Protein AF-0000000083304832 (afdb_homodimer)

Nearest PDB structures (foldseek):
  3kc2-assembly1_B  TM=8.465E-01  e=3.478E-26  Saccharomyces cerevisiae
  3rf6-assembly1_B  TM=8.078E-01  e=7.266E-26  Saccharomyces cerevisiae
  3kc2-assembly1_A  TM=8.423E-01  e=4.583E-25  Saccharomyces cerevisiae
  1zjj-assembly1_A  TM=7.301E-01  e=2.787E-13  Pyrococcus horikoshii OT3
  1yv9-assembly1_B  TM=7.444E-01  e=5.143E-11  Enterococcus faecalis V583

Organism: Tigriopus californicus (NCBI:txid6832)

Secondary structure (DSSP, 8-state):
----------------------------------------------EEEEE--BTTTEETTEEPTTHHHHHHTTB-TTS-BSS-EEEE----SS-HHHHHHHHHHHHTS---GGGEE-TTGGGGG-GGGTTSEEEEE-SSSHHHHHHHHT--EEEEHHHHHHH-GGG--SSGGGTT-PPPTTGGGPPPP-EEEE-S--SSTHHHHHHHHHHHHTTT-TTS--SS--SSPSPEEEE---SEE--SSSS-EE-HHHHHHHHHHHHHHHHSS----SEEESTT-HHHHHHHHHHHHHHHHHTT-SSPP-EEEEEES-IIIIIHHHHHHHHHHHHHHTT-------HHHHHTSHHHHHGGGGGGG-----EEEEEEESSSS--GGGTTT-------GGG-S--GGGGS-SEEESSHHHHHHHHHHHTT--/----------------------------------------------EEEEE--BTTTEETTEEPTTHHHHHHTTB-TTS-BSS-EEEE----SS-HHHHHHHHHHHHTS---GGGEE-TTGGGGG-GGGTTSEEEEE-SSSHHHHHHHHT--EEEEHHHHHHH-GGG--SSGGGTT-PPPTTGGGPPPP-EEEE-S--SSTHHHHHHHHHHHHTTT-TTS--SS--SSPSPEEEE---SEE--SSSS-EE-HHHHHHHHHHHHHHHHSS----SEEESTT-HHHHHHHHHHHHHHHHHTT-SSPP-EEEEEES-IIIIIHHHHHHHHHHHHHHTT-------HHHHTTSHHHHHGGGGGGG-----EEEEEEESSSS--GGGTTT-------GGG-S--GGGGS-SEEESSHHHHHHHHHHHTT--

Radius of gyration: 32.4 Å; Cα contacts (8 Å, |Δi|>4): 1645; chains: 2; bounding box: 72×102×91 Å

InterPro domains:
  IPR006353 HAD-superfamily hydrolase, subfamily IIA, CECR5 [TIGR01456] (47-329)
  IPR006357 HAD-superfamily hydrolase, subfamily IIA [PF13344] (49-152)
  IPR006357 HAD-superfamily hydrolase, subfamily IIA [TIGR01460] (49-323)
  IPR023214 HAD superfamily [G3DSA:3.40.50.1000] (49-383)
  IPR023214 HAD superfamily [G3DSA:3.40.50.1000] (119-277)
  IPR036412 HAD-like superfamily [SSF56784] (49-387)
  IPR050324 CDP-alcohol phosphatidyltransferase class-I [PTHR14269] (93-422)

pLDDT: mean 81.82, std 23.78, range [18.59, 98.88]

Foldseek 3Di:
DPPDPPPPDDPCPPPPPPDDPDDDPPPPPPPPPPDPPPVPPFPQFLEAEEEEPFLFQAFALGGDPLRLVLCVVQADPVQHGSGLAAYAYLALADQLQVVQVSCCVSNVHRGGSLRYHYQCQLLLLQQVCQAFEEEEADHHPGVVSSVVSRRDHYDYLVNVCVQAQCQQPPPVVSNPDDHDPCLVVDDFHQEYEYRWDHPPLSRVLSVVLQNFQVQRRNPDHDPARDPPGHAYEYTRLFQWKGHPDPDTDGIRVVSVVVSQVVSCVVRVDGHDHLEYTGFLALSSVLSSLVSSQVSCVVSPHPDGNAEYEFEDADLLGRQLSQLVNQVVLQCVVVVPPPPDDDPLNVSRDPCVRNDPVCVVRDGPYRGTFYEHEQSMPHHVVVPPPPPPGVNVVSVPPRDPVSSDGNYYDHHNSVVSVVVCVVSVGD/DPPDPPDPDDPPPDPPPPDDPDDDPPPPPPPPPPDPPPPPPFPQFLEAEEEEPFLFQAFALGGDPLRLVLCVVQADPVQHGSGLAAYAYLALADQLQVVQVSCCVSNVHRGGSLRYHYQCQLLLLQQVCQAFEEEEADHHPGVVSSVVSRRDHYDYLVNVCVQAQCQQPPPVVSNPDDHDPCLVVDDFGQEYEYRWDHPPLSRVLSVVLQNFQVQRRNPDHDPARDPPGHAYEYTRLDQWKGHPDPDTDGIRVVSVVVSQVVSCVVRVDGHDHLEYTGFLALSSVLSSLVSSQVSCVVSPHPAGNAEYEFEDADLLGRQLSQLVNQVVLQCVVVVPPPPDDDPLNVSRDPCVRNDPVCVVRDGPYRGTFYEHECSMPHHVVCPPPCCPDPNPVSVPPRDPVSSDGNYYDHHNSVVSVVVCVVSVGD

Sequence (852 aa):
MAIYSQCFPRFCFHQMMFSRPPKTPFILKHSLSSSPHLNQSPHPPQFGIMFDIDGVIVRGKKVLPFSPGAFQRLVDSQGRFRVPTVFVTNAGNSLRQTKADQLSDWLNVQVTEDQVVMSHSPLKMFTKYHNRHVLVTGQGPVAEIAANLGFTNITTISQLRHAFPSLDVVDHKRRRTAPCSFETYFPRIEAVVLFGEPIRWETPLQLLIDVLTTQGLPCQAPKTVPYPHIPILACNMDLQWMAEAVLPRFGHGAFLTCLENLYQKITGHDLVYSALIGKPSEITYRHSEHMLQAAAKKIGLDQPVQSIYCIGDNVCTDIFGANLYHKQLSKLASEEVSTHQTPLAASRSFEHLMGPDESKFKPEAKRCYSILVETGVYSFEDRASLNWNHSPRDFLPVEEKLLEPSFLVPNVSDAVDLILQREDFHMAIYSQCFPRFCFHQMMFSRPPKTPFILKHSLSSSPHLNQSPHPPQFGIMFDIDGVIVRGKKVLPFSPGAFQRLVDSQGRFRVPTVFVTNAGNSLRQTKADQLSDWLNVQVTEDQVVMSHSPLKMFTKYHNRHVLVTGQGPVAEIAANLGFTNITTISQLRHAFPSLDVVDHKRRRTAPCSFETYFPRIEAVVLFGEPIRWETPLQLLIDVLTTQGLPCQAPKTVPYPHIPILACNMDLQWMAEAVLPRFGHGAFLTCLENLYQKITGHDLVYSALIGKPSEITYRHSEHMLQAAAKKIGLDQPVQSIYCIGDNVCTDIFGANLYHKQLSKLASEEVSTHQTPLAASRSFEHLMGPDESKFKPEAKRCYSILVETGVYSFEDRASLNWNHSPRDFLPVEEKLLEPSFLVPNVSDAVDLILQREDFH

Solvent-accessible surface area (backbone atoms only — not comparable to full-atom values): 45976 Å² total; per-residue (Å²): 138,83,77,81,76,82,72,78,77,78,82,72,79,74,75,78,74,77,72,76,76,83,79,76,75,76,70,71,74,72,77,75,73,78,66,82,74,70,85,63,76,66,70,81,67,50,42,30,39,37,33,34,41,70,14,44,37,23,31,58,91,43,67,40,88,49,35,35,66,37,49,56,77,40,27,48,98,85,33,43,59,72,48,27,53,28,38,48,34,49,56,36,46,69,50,42,54,60,51,15,51,49,49,17,64,68,41,72,37,73,47,50,38,77,30,41,38,43,9,49,54,62,52,48,58,39,62,88,54,20,78,37,38,26,39,39,48,39,38,67,60,56,68,58,49,38,45,76,40,53,41,74,36,76,40,43,59,69,55,49,40,67,48,38,34,54,68,47,45,72,46,71,90,41,62,78,52,68,79,47,89,59,42,86,72,55,75,59,34,57,32,36,38,33,31,29,47,53,66,42,41,62,48,56,50,47,49,49,48,41,28,37,42,31,62,25,43,70,79,54,67,56,78,55,74,54,76,80,49,56,48,27,37,40,20,17,56,41,40,55,41,31,40,74,32,81,51,72,36,72,31,25,22,42,53,48,51,33,46,40,50,51,44,23,46,52,62,69,43,80,71,68,68,62,38,71,36,10,55,40,28,61,56,39,53,50,51,48,48,52,36,28,46,50,41,27,46,71,67,66,46,88,60,70,38,33,36,36,37,35,40,23,18,41,48,63,27,42,22,24,21,30,38,49,45,21,53,51,34,46,38,64,70,64,70,53,75,76,78,78,58,51,68,73,55,41,59,64,25,62,57,60,62,52,41,90,69,47,75,81,62,66,78,75,45,55,42,41,40,15,35,36,28,43,62,25,68,35,37,77,88,45,64,88,55,54,64,46,58,63,56,57,75,84,61,61,82,72,59,70,71,38,50,56,52,76,38,79,39,68,35,52,35,52,47,48,50,50,51,31,59,76,66,72,54,122,136,81,78,82,73,83,69,78,80,78,82,77,78,75,76,77,75,76,70,77,74,82,76,78,74,77,72,72,75,70,77,76,73,79,66,81,75,71,85,62,76,68,71,82,66,49,41,31,39,38,33,34,39,70,15,42,36,22,31,58,91,42,67,40,86,50,34,34,65,37,50,56,76,39,26,48,97,85,34,44,57,72,48,27,53,30,37,48,34,49,56,36,46,69,50,45,54,60,52,15,51,50,48,18,65,70,39,70,36,73,50,50,39,77,29,40,38,42,10,48,55,63,52,49,59,40,61,90,55,19,78,38,36,27,39,39,45,38,39,67,60,54,67,59,48,39,46,75,40,54,43,74,34,75,39,43,58,69,56,49,40,67,48,39,34,54,68,48,44,69,47,71,89,42,62,79,53,69,78,49,89,58,42,85,72,55,74,60,34,56,31,37,38,33,32,29,46,54,66,42,41,62,48,56,48,47,48,49,48,40,27,37,43,33,62,24,42,71,78,54,66,58,80,56,75,55,76,81,48,55,46,28,38,39,18,17,58,41,46,56,40,33,41,74,34,80,51,72,36,72,31,26,22,43,51,48,52,35,46,40,50,50,43,23,48,48,60,72,42,80,69,68,67,62,38,72,35,10,54,42,28,62,58,38,53,51,51,48,49,54,37,30,44,50,40,26,47,72,68,65,46,90,61,68,38,34,37,37,38,34,39,24,17,40,47,62,27,42,22,24,20,29,37,50,44,20,52,51,33,44,37,64,70,64,71,54,76,76,79,77,59,50,68,75,56,41,58,63,24,61,58,60,61,53,40,90,69,47,75,83,63,66,78,76,46,55,41,41,41,16,34,36,28,42,61,24,70,36,37,78,87,44,62,88,54,52,65,41,60,63,55,56,76,85,61,62,81,72,59,70,71,36,49,57,52,74,40,78,38,68,35,53,34,51,45,49,51,51,51,31,61,76,66,71,53,121

Structure (mmCIF, N/CA/C/O backbone):
data_AF-0000000083304832-model_v1
#
loop_
_entity.id
_entity.type
_entity.pdbx_description
1 polymer 'Haloacid dehalogenase-like hydrolase domain-containing 5'
#
loop_
_atom_site.group_PDB
_atom_site.id
_atom_site.type_symbol
_atom_site.label_atom_id
_atom_site.label_alt_id
_atom_site.label_comp_id
_atom_site.label_asym_id
_atom_site.label_entity_id
_atom_site.label_seq_id
_atom_site.pdbx_PDB_ins_code
_atom_site.Cartn_x
_atom_site.Cartn_y
_atom_site.Cartn_z
_atom_site.occupancy
_atom_site.B_iso_or_equiv
_atom_site.auth_seq_id
_atom_site.auth_comp_id
_atom_site.auth_asym_id
_atom_site.auth_atom_id
_atom_site.pdbx_PDB_model_num
ATOM 1 N N . MET A 1 1 ? 27.078 1.263 58.031 1 18.73 1 MET A N 1
ATOM 2 C CA . MET A 1 1 ? 27.438 -0.121 57.75 1 18.73 1 MET A CA 1
ATOM 3 C C . MET A 1 1 ? 27.203 -0.459 56.281 1 18.73 1 MET A C 1
ATOM 5 O O . MET A 1 1 ? 26.156 -0.13 55.719 1 18.73 1 MET A O 1
ATOM 9 N N . ALA A 1 2 ? 28.297 -0.851 55.562 1 19.77 2 ALA A N 1
ATOM 10 C CA . ALA A 1 2 ? 29.047 -0.926 54.312 1 19.77 2 ALA A CA 1
ATOM 11 C C . ALA A 1 2 ? 28.484 -2.004 53.375 1 19.77 2 ALA A C 1
ATOM 13 O O . ALA A 1 2 ? 28.609 -3.197 53.656 1 19.77 2 ALA A O 1
ATOM 14 N N . ILE A 1 3 ? 27.25 -1.814 53.094 1 21.42 3 ILE A N 1
ATOM 15 C CA . ILE A 1 3 ? 26.406 -2.898 52.594 1 21.42 3 ILE A CA 1
ATOM 16 C C . ILE A 1 3 ? 27.094 -3.559 51.375 1 21.42 3 ILE A C 1
ATOM 18 O O . ILE A 1 3 ? 27.609 -2.873 50.5 1 21.42 3 ILE A O 1
ATOM 22 N N . TYR A 1 4 ? 27.375 -4.805 51.531 1 18.69 4 TYR A N 1
ATOM 23 C CA . TYR A 1 4 ? 28.078 -5.902 50.875 1 18.69 4 TYR A CA 1
ATOM 24 C C . TYR A 1 4 ? 27.656 -6.027 49.406 1 18.69 4 TYR A C 1
ATOM 26 O O . TYR A 1 4 ? 26.484 -5.895 49.094 1 18.69 4 TYR A O 1
ATOM 34 N N . SER A 1 5 ? 28.547 -5.797 48.406 1 19.12 5 SER A N 1
ATOM 35 C CA . SER A 1 5 ? 29 -5.668 47 1 19.12 5 SER A CA 1
ATOM 36 C C . SER A 1 5 ? 28.734 -6.941 46.219 1 19.12 5 SER A C 1
ATOM 38 O O . SER A 1 5 ? 29.219 -7.098 45.094 1 19.12 5 SER A O 1
ATOM 40 N N . GLN A 1 6 ? 27.766 -7.816 46.781 1 18.59 6 GLN A N 1
ATOM 41 C CA . GLN A 1 6 ? 28.031 -9.195 46.375 1 18.59 6 GLN A CA 1
ATOM 42 C C . GLN A 1 6 ? 27.969 -9.352 44.875 1 18.59 6 GLN A C 1
ATOM 44 O O . GLN A 1 6 ? 27.078 -8.805 44.219 1 18.59 6 GLN A O 1
ATOM 49 N N . CYS A 1 7 ? 29.062 -9.781 44.188 1 18.78 7 CYS A N 1
ATOM 50 C CA . CYS A 1 7 ? 29.812 -10.008 42.969 1 18.78 7 CYS A CA 1
ATOM 51 C C . CYS A 1 7 ? 29.109 -11.039 42.094 1 18.78 7 CYS A C 1
ATOM 53 O O . CYS A 1 7 ? 29.031 -12.211 42.438 1 18.78 7 CYS A O 1
ATOM 55 N N . PHE A 1 8 ? 27.781 -10.992 41.844 1 19.91 8 PHE A N 1
ATOM 56 C CA . PHE A 1 8 ? 27.188 -12.211 41.312 1 19.91 8 PHE A CA 1
ATOM 57 C C . PHE A 1 8 ? 27.938 -12.688 40.062 1 19.91 8 PHE A C 1
ATOM 59 O O . PHE A 1 8 ? 28.328 -11.875 39.219 1 19.91 8 PHE A O 1
ATOM 66 N N . PRO A 1 9 ? 28.531 -13.789 40.125 1 19.06 9 PRO A N 1
ATOM 67 C CA . PRO A 1 9 ? 29.547 -14.391 39.25 1 19.06 9 PRO A CA 1
ATOM 68 C C . PRO A 1 9 ? 29.125 -14.398 37.781 1 19.06 9 PRO A C 1
ATOM 70 O O . PRO A 1 9 ? 27.938 -14.273 37.469 1 19.06 9 PRO A O 1
ATOM 73 N N . ARG A 1 10 ? 30.094 -14.273 36.844 1 19.08 10 ARG A N 1
ATOM 74 C CA . ARG A 1 10 ? 30.562 -14.18 35.469 1 19.08 10 ARG A CA 1
ATOM 75 C C . ARG A 1 10 ? 30.156 -15.406 34.656 1 19.08 10 ARG A C 1
ATOM 77 O O . ARG A 1 10 ? 30.703 -16.5 34.875 1 19.08 10 ARG A O 1
ATOM 84 N N . PHE A 1 11 ? 28.797 -15.773 34.656 1 18.64 11 PHE A N 1
ATOM 85 C CA . PHE A 1 11 ? 28.469 -17.062 34.062 1 18.64 11 PHE A CA 1
ATOM 86 C C . PHE A 1 11 ? 29.188 -17.234 32.719 1 18.64 11 PHE A C 1
ATOM 88 O O . PHE A 1 11 ? 29.141 -16.359 31.859 1 18.64 11 PHE A O 1
ATOM 95 N N . CYS A 1 12 ? 30.281 -17.984 32.625 1 18.61 12 CYS A N 1
ATOM 96 C CA . CYS A 1 12 ? 31.297 -18.422 31.672 1 18.61 12 CYS A CA 1
ATOM 97 C C . CYS A 1 12 ? 30.641 -19.109 30.484 1 18.61 12 CYS A C 1
ATOM 99 O O . CYS A 1 12 ? 30 -20.156 30.625 1 18.61 12 CYS A O 1
ATOM 101 N N . PHE A 1 13 ? 29.891 -18.375 29.688 1 19.75 13 PHE A N 1
ATOM 102 C CA . PHE A 1 13 ? 29.297 -18.891 28.453 1 19.75 13 PHE A CA 1
ATOM 103 C C . PHE A 1 13 ? 30.344 -19.688 27.656 1 19.75 13 PHE A C 1
ATOM 105 O O . PHE A 1 13 ? 31.344 -19.125 27.203 1 19.75 13 PHE A O 1
ATOM 112 N N . HIS A 1 14 ? 30.641 -20.906 28.188 1 18.77 14 HIS A N 1
ATOM 113 C CA . HIS A 1 14 ? 31.578 -21.844 27.578 1 18.77 14 HIS A CA 1
ATOM 114 C C . HIS A 1 14 ? 31.359 -21.953 26.078 1 18.77 14 HIS A C 1
ATOM 116 O O . HIS A 1 14 ? 30.219 -21.922 25.609 1 18.77 14 HIS A O 1
ATOM 122 N N . GLN A 1 15 ? 32.375 -21.562 25.266 1 21.05 15 GLN A N 1
ATOM 123 C CA . GLN A 1 15 ? 32.812 -21.547 23.875 1 21.05 15 GLN A CA 1
ATOM 124 C C . GLN A 1 15 ? 32.625 -22.906 23.219 1 21.05 15 GLN A C 1
ATOM 126 O O . GLN A 1 15 ? 33.344 -23.859 23.516 1 21.05 15 GLN A O 1
ATOM 131 N N . MET A 1 16 ? 31.375 -23.5 23.359 1 19.55 16 MET A N 1
ATOM 132 C CA . MET A 1 16 ? 31.359 -24.859 22.828 1 19.55 16 MET A CA 1
ATOM 133 C C . MET A 1 16 ? 31.984 -24.922 21.453 1 19.55 16 MET A C 1
ATOM 135 O O . MET A 1 16 ? 31.641 -24.125 20.562 1 19.55 16 MET A O 1
ATOM 139 N N . MET A 1 17 ? 33.219 -25.438 21.359 1 20.8 17 MET A N 1
ATOM 140 C CA . MET A 1 17 ? 34.188 -25.688 20.281 1 20.8 17 MET A CA 1
ATOM 141 C C . MET A 1 17 ? 33.531 -26.5 19.172 1 20.8 17 MET A C 1
ATOM 143 O O . MET A 1 17 ? 33.156 -27.656 19.375 1 20.8 17 MET A O 1
ATOM 147 N N . PHE A 1 18 ? 32.531 -25.984 18.516 1 21.05 18 PHE A N 1
ATOM 148 C CA . PHE A 1 18 ? 31.938 -26.797 17.453 1 21.05 18 PHE A CA 1
ATOM 149 C C . PHE A 1 18 ? 33 -27.312 16.516 1 21.05 18 PHE A C 1
ATOM 151 O O . PHE A 1 18 ? 33.844 -26.547 16 1 21.05 18 PHE A O 1
ATOM 158 N N . SER A 1 19 ? 33.531 -28.531 16.828 1 20.66 19 SER A N 1
ATOM 159 C CA . SER A 1 19 ? 34.531 -29.281 16.109 1 20.66 19 SER A CA 1
ATOM 160 C C . SER A 1 19 ? 34.281 -29.281 14.602 1 20.66 19 SER A C 1
ATOM 162 O O . SER A 1 19 ? 33.125 -29.141 14.172 1 20.66 19 SER A O 1
ATOM 164 N N . ARG A 1 20 ? 35.375 -29 13.883 1 22.45 20 ARG A N 1
ATOM 165 C CA . ARG A 1 20 ? 35.594 -28.891 12.438 1 22.45 20 ARG A CA 1
ATOM 166 C C . ARG A 1 20 ? 35.094 -30.141 11.719 1 22.45 20 ARG A C 1
ATOM 168 O O . ARG A 1 20 ? 35.531 -31.25 12.016 1 22.45 20 ARG A O 1
ATOM 175 N N . PRO A 1 21 ? 33.812 -30.25 11.422 1 22.97 21 PRO A N 1
ATOM 176 C CA . PRO A 1 21 ? 33.406 -31.531 10.859 1 22.97 21 PRO A CA 1
ATOM 177 C C . PRO A 1 21 ? 34.344 -31.984 9.727 1 22.97 21 PRO A C 1
ATOM 179 O O . PRO A 1 21 ? 34.938 -31.156 9.047 1 22.97 21 PRO A O 1
ATOM 182 N N . PRO A 1 22 ? 34.969 -33.125 9.93 1 22.72 22 PRO A N 1
ATOM 183 C CA . PRO A 1 22 ? 36.031 -33.625 9.055 1 22.72 22 PRO A CA 1
ATOM 184 C C . PRO A 1 22 ? 35.719 -33.469 7.574 1 22.72 22 PRO A C 1
ATOM 186 O O . PRO A 1 22 ? 34.562 -33.281 7.211 1 22.72 22 PRO A O 1
ATOM 189 N N . LYS A 1 23 ? 36.906 -33.312 6.832 1 23.7 23 LYS A N 1
ATOM 190 C CA . LYS A 1 23 ? 37.344 -32.938 5.492 1 23.7 23 LYS A CA 1
ATOM 191 C C . LYS A 1 23 ? 36.656 -33.781 4.422 1 23.7 23 LYS A C 1
ATOM 193 O O . LYS A 1 23 ? 36.125 -33.25 3.453 1 23.7 23 LYS A O 1
ATOM 198 N N . THR A 1 24 ? 37.031 -35.031 4.352 1 22.55 24 THR A N 1
ATOM 199 C CA . THR A 1 24 ? 37.469 -35.531 3.041 1 22.55 24 THR A CA 1
ATOM 200 C C . THR A 1 24 ? 36.281 -36.156 2.285 1 22.55 24 THR A C 1
ATOM 202 O O . THR A 1 24 ? 35.719 -37.156 2.723 1 22.55 24 THR A O 1
ATOM 205 N N . PRO A 1 25 ? 35.375 -35.375 1.794 1 25.2 25 PRO A N 1
ATOM 206 C CA . PRO A 1 25 ? 34.312 -36.156 1.13 1 25.2 25 PRO A CA 1
ATOM 207 C C . PRO A 1 25 ? 34.875 -37.125 0.084 1 25.2 25 PRO A C 1
ATOM 209 O O . PRO A 1 25 ? 35.812 -36.781 -0.646 1 25.2 25 PRO A O 1
ATOM 212 N N . PHE A 1 26 ? 35.094 -38.375 0.459 1 24.12 26 PHE A N 1
ATOM 213 C CA . PHE A 1 26 ? 35.531 -39.406 -0.457 1 24.12 26 PHE A CA 1
ATOM 214 C C . PHE A 1 26 ? 34.719 -39.375 -1.751 1 24.12 26 PHE A C 1
ATOM 216 O O . PHE A 1 26 ? 33.5 -39.5 -1.732 1 24.12 26 PHE A O 1
ATOM 223 N N . ILE A 1 27 ? 35.281 -38.562 -2.666 1 26.97 27 ILE A N 1
ATOM 224 C CA . ILE A 1 27 ? 34.781 -38.531 -4.039 1 26.97 27 ILE A CA 1
ATOM 225 C C . ILE A 1 27 ? 34.812 -39.938 -4.629 1 26.97 27 ILE A C 1
ATOM 227 O O . ILE A 1 27 ? 35.875 -40.531 -4.789 1 26.97 27 ILE A O 1
ATOM 231 N N . LEU A 1 28 ? 34.031 -40.812 -4.023 1 21.7 28 LEU A N 1
ATOM 232 C CA . LEU A 1 28 ? 34.031 -42.094 -4.707 1 21.7 28 LEU A CA 1
ATOM 233 C C . LEU A 1 28 ? 33.938 -41.906 -6.219 1 21.7 28 LEU A C 1
ATOM 235 O O . LEU A 1 28 ? 33 -41.312 -6.723 1 21.7 28 LEU A O 1
ATOM 239 N N . LYS A 1 29 ? 35.156 -41.781 -6.695 1 30.94 29 LYS A N 1
ATOM 240 C CA . LYS A 1 29 ? 35.312 -41.906 -8.141 1 30.94 29 LYS A CA 1
ATOM 241 C C . LYS A 1 29 ? 34.625 -43.125 -8.688 1 30.94 29 LYS A C 1
ATOM 243 O O . LYS A 1 29 ? 35.094 -44.25 -8.523 1 30.94 29 LYS A O 1
ATOM 248 N N . HIS A 1 30 ? 33.25 -43.375 -8.359 1 21.97 30 HIS A N 1
ATOM 249 C CA . HIS A 1 30 ? 32.719 -44.594 -8.992 1 21.97 30 HIS A CA 1
ATOM 250 C C . HIS A 1 30 ? 32.906 -44.531 -10.5 1 21.97 30 HIS A C 1
ATOM 252 O O . HIS A 1 30 ? 32.688 -43.5 -11.133 1 21.97 30 HIS A O 1
ATOM 258 N N . SER A 1 31 ? 33.875 -45.25 -10.984 1 27.88 31 SER A N 1
ATOM 259 C CA . SER A 1 31 ? 34.125 -45.625 -12.375 1 27.88 31 SER A CA 1
ATOM 260 C C . SER A 1 31 ? 32.844 -46.094 -13.07 1 27.88 31 SER A C 1
ATOM 262 O O . SER A 1 31 ? 32.281 -47.094 -12.688 1 27.88 31 SER A O 1
ATOM 264 N N . LEU A 1 32 ? 32 -45.219 -13.414 1 28.89 32 LEU A N 1
ATOM 265 C CA . LEU A 1 32 ? 30.828 -45.594 -14.195 1 28.89 32 LEU A CA 1
ATOM 266 C C . LEU A 1 32 ? 31.25 -46.344 -15.461 1 28.89 32 LEU A C 1
ATOM 268 O O . LEU A 1 32 ? 31.969 -45.812 -16.297 1 28.89 32 LEU A O 1
ATOM 272 N N . SER A 1 33 ? 31.562 -47.625 -15.312 1 29.11 33 SER A N 1
ATOM 273 C CA . SER A 1 33 ? 31.625 -48.469 -16.5 1 29.11 33 SER A CA 1
ATOM 274 C C . SER A 1 33 ? 30.422 -48.219 -17.406 1 29.11 33 SER A C 1
ATOM 276 O O . SER A 1 33 ? 29.281 -48.156 -16.953 1 29.11 33 SER A O 1
ATOM 278 N N . SER A 1 34 ? 30.625 -47.562 -18.453 1 33.19 34 SER A N 1
ATOM 279 C CA . SER A 1 34 ? 29.688 -47.25 -19.531 1 33.19 34 SER A CA 1
ATOM 280 C C . SER A 1 34 ? 29.094 -48.531 -20.109 1 33.19 34 SER A C 1
ATOM 282 O O . SER A 1 34 ? 29.781 -49.281 -20.844 1 33.19 34 SER A O 1
ATOM 284 N N . SER A 1 35 ? 28.547 -49.531 -19.328 1 33.94 35 SER A N 1
ATOM 285 C CA . SER A 1 35 ? 27.922 -50.594 -20.094 1 33.94 35 SER A CA 1
ATOM 286 C C . SER A 1 35 ? 27.016 -50 -21.188 1 33.94 35 SER A C 1
ATOM 288 O O . SER A 1 35 ? 26.375 -48.969 -21 1 33.94 35 SER A O 1
ATOM 290 N N . PRO A 1 36 ? 27.156 -50.531 -22.406 1 37.91 36 PRO A N 1
ATOM 291 C CA . PRO A 1 36 ? 26.328 -50.125 -23.547 1 37.91 36 PRO A CA 1
ATOM 292 C C . PRO A 1 36 ? 24.828 -50.156 -23.234 1 37.91 36 PRO A C 1
ATOM 294 O O . PRO A 1 36 ? 24.328 -51.156 -22.703 1 37.91 36 PRO A O 1
ATOM 297 N N . HIS A 1 37 ? 24.25 -49.156 -22.734 1 36.91 37 HIS A N 1
ATOM 298 C CA . HIS A 1 37 ? 22.812 -49.031 -22.469 1 36.91 37 HIS A CA 1
ATOM 299 C C . HIS A 1 37 ? 21.984 -49.562 -23.609 1 36.91 37 HIS A C 1
ATOM 301 O O . HIS A 1 37 ? 22.141 -49.125 -24.766 1 36.91 37 HIS A O 1
ATOM 307 N N . LEU A 1 38 ? 21.766 -50.875 -23.703 1 36.88 38 LEU A N 1
ATOM 308 C CA . LEU A 1 38 ? 20.766 -51.469 -24.578 1 36.88 38 LEU A CA 1
ATOM 309 C C . LEU A 1 38 ? 19.578 -50.531 -24.75 1 36.88 38 LEU A C 1
ATOM 311 O O . LEU A 1 38 ? 19.172 -49.875 -23.812 1 36.88 38 LEU A O 1
ATOM 315 N N . ASN A 1 39 ? 19.328 -50.188 -26 1 38.91 39 ASN A N 1
ATOM 316 C CA . ASN A 1 39 ? 18.172 -49.438 -26.484 1 38.91 39 ASN A CA 1
ATOM 317 C C . ASN A 1 39 ? 16.875 -49.938 -25.844 1 38.91 39 ASN A C 1
ATOM 319 O O . ASN A 1 39 ? 16.203 -50.812 -26.391 1 38.91 39 ASN A O 1
ATOM 323 N N . GLN A 1 40 ? 16.828 -50.5 -24.656 1 41.22 40 GLN A N 1
ATOM 324 C CA . GLN A 1 40 ? 15.523 -50.875 -24.125 1 41.22 40 GLN A CA 1
ATOM 325 C C . GLN A 1 40 ? 14.5 -49.75 -24.328 1 41.22 40 GLN A C 1
ATOM 327 O O . GLN A 1 40 ? 14.836 -48.562 -24.281 1 41.22 40 GLN A O 1
ATOM 332 N N . SER A 1 41 ? 13.5 -50.031 -25.125 1 48 41 SER A N 1
ATOM 333 C CA . SER A 1 41 ? 12.352 -49.125 -25.328 1 48 41 SER A CA 1
ATOM 334 C C . SER A 1 41 ? 12.023 -48.375 -24.062 1 48 41 SER A C 1
ATOM 336 O O . SER A 1 41 ? 11.945 -48.938 -22.969 1 48 41 SER A O 1
ATOM 338 N N . PRO A 1 42 ? 12.266 -47.125 -24 1 61.12 42 PRO A N 1
ATOM 339 C CA . PRO A 1 42 ? 12.102 -46.344 -22.781 1 61.12 42 PRO A CA 1
ATOM 340 C C . PRO A 1 42 ? 10.773 -46.594 -22.062 1 61.12 42 PRO A C 1
ATOM 342 O O . PRO A 1 42 ? 9.742 -46.719 -22.719 1 61.12 42 PRO A O 1
ATOM 345 N N . HIS A 1 43 ? 10.727 -47.375 -21.031 1 79.56 43 HIS A N 1
ATOM 346 C CA . HIS A 1 43 ? 9.555 -47.594 -20.203 1 79.56 43 HIS A CA 1
ATOM 347 C C . HIS A 1 43 ? 8.797 -46.281 -19.984 1 79.56 43 HIS A C 1
ATOM 349 O O . HIS A 1 43 ? 9.406 -45.219 -19.938 1 79.56 43 HIS A O 1
ATOM 355 N N . PRO A 1 44 ? 7.449 -46.469 -20.203 1 89.94 44 PRO A N 1
ATOM 356 C CA . PRO A 1 44 ? 6.641 -45.25 -19.969 1 89.94 44 PRO A CA 1
ATOM 357 C C . PRO A 1 44 ? 6.898 -44.625 -18.609 1 89.94 44 PRO A C 1
ATOM 359 O O . PRO A 1 44 ? 7.082 -45.344 -17.609 1 89.94 44 PRO A O 1
ATOM 362 N N . PRO A 1 45 ? 7.082 -43.344 -18.625 1 93.06 45 PRO A N 1
ATOM 363 C CA . PRO A 1 45 ? 7.359 -42.688 -17.344 1 93.06 45 PRO A CA 1
ATOM 364 C C . PRO A 1 45 ? 6.195 -42.812 -16.359 1 93.06 45 PRO A C 1
ATOM 366 O O . PRO A 1 45 ? 5.035 -42.719 -16.766 1 93.06 45 PRO A O 1
ATOM 369 N N . GLN A 1 46 ? 6.457 -42.969 -15.141 1 95.5 46 GLN A N 1
ATOM 370 C CA . GLN A 1 46 ? 5.469 -42.969 -14.062 1 95.5 46 GLN A CA 1
ATOM 371 C C . GLN A 1 46 ? 5.602 -41.688 -13.219 1 95.5 46 GLN A C 1
ATOM 373 O O . GLN A 1 46 ? 5.234 -41.688 -12.047 1 95.5 46 GLN A O 1
ATOM 378 N N . PHE A 1 47 ? 6.246 -40.719 -13.797 1 97.88 47 PHE A N 1
ATOM 379 C CA . PHE A 1 47 ? 6.465 -39.438 -13.117 1 97.88 47 PHE A CA 1
ATOM 380 C C . PHE A 1 47 ? 6.086 -38.281 -14.023 1 97.88 47 PHE A C 1
ATOM 382 O O . PHE A 1 47 ? 5.93 -38.469 -15.234 1 97.88 47 PHE A O 1
ATOM 389 N N . GLY A 1 48 ? 5.805 -37.156 -13.422 1 98.38 48 GLY A N 1
ATOM 390 C CA . GLY A 1 48 ? 5.531 -35.906 -14.109 1 98.38 48 GLY A CA 1
ATOM 391 C C . GLY A 1 48 ? 6.203 -34.719 -13.461 1 98.38 48 GLY A C 1
ATOM 392 O O . GLY A 1 48 ? 6.707 -34.812 -12.344 1 98.38 48 GLY A O 1
ATOM 393 N N . ILE A 1 49 ? 6.234 -33.656 -14.211 1 98.81 49 ILE A N 1
ATOM 394 C CA . ILE A 1 49 ? 6.984 -32.5 -13.727 1 98.81 49 ILE A CA 1
ATOM 395 C C . ILE A 1 49 ? 6.094 -31.25 -13.758 1 98.81 49 ILE A C 1
ATOM 397 O O . ILE A 1 49 ? 5.383 -31.016 -14.734 1 98.81 49 ILE A O 1
ATOM 401 N N . MET A 1 50 ? 6.047 -30.484 -12.703 1 98.75 50 MET A N 1
ATOM 402 C CA . MET A 1 50 ? 5.461 -29.156 -12.609 1 98.75 50 MET A CA 1
ATOM 403 C C . MET A 1 50 ? 6.547 -28.094 -12.547 1 98.75 50 MET A C 1
ATOM 405 O O . MET A 1 50 ? 7.398 -28.109 -11.656 1 98.75 50 MET A O 1
ATOM 409 N N . PHE A 1 51 ? 6.523 -27.172 -13.484 1 98.62 51 PHE A N 1
ATOM 410 C CA . PHE A 1 51 ? 7.539 -26.125 -13.555 1 98.62 51 PHE A CA 1
ATOM 411 C C . PHE A 1 51 ? 6.957 -24.781 -13.125 1 98.62 51 PHE A C 1
ATOM 413 O O . PHE A 1 51 ? 5.945 -24.344 -13.672 1 98.62 51 PHE A O 1
ATOM 420 N N . ASP A 1 52 ? 7.562 -24.125 -12.156 1 97.5 52 ASP A N 1
ATOM 421 C CA . ASP A 1 52 ? 7.395 -22.688 -12.055 1 97.5 52 ASP A CA 1
ATOM 422 C C . ASP A 1 52 ? 8.031 -21.969 -13.25 1 97.5 52 ASP A C 1
ATOM 424 O O . ASP A 1 52 ? 8.797 -22.578 -14 1 97.5 52 ASP A O 1
ATOM 428 N N . ILE A 1 53 ? 7.668 -20.75 -13.453 1 96.69 53 ILE A N 1
ATOM 429 C CA . ILE A 1 53 ? 8.141 -20.047 -14.648 1 96.69 53 ILE A CA 1
ATOM 430 C C . ILE A 1 53 ? 9.148 -18.984 -14.258 1 96.69 53 ILE A C 1
ATOM 432 O O . ILE A 1 53 ? 10.344 -19.125 -14.516 1 96.69 53 ILE A O 1
ATOM 436 N N . ASP A 1 54 ? 8.734 -18.016 -13.461 1 92.5 54 ASP A N 1
ATOM 437 C CA . ASP A 1 54 ? 9.594 -16.891 -13.094 1 92.5 54 ASP A CA 1
ATOM 438 C C . ASP A 1 54 ? 10.688 -17.344 -12.125 1 92.5 54 ASP A C 1
ATOM 440 O O . ASP A 1 54 ? 10.391 -17.938 -11.086 1 92.5 54 ASP A O 1
ATOM 444 N N . GLY A 1 55 ? 11.898 -17.094 -12.469 1 92.31 55 GLY A N 1
ATOM 445 C CA . GLY A 1 55 ? 13.023 -17.469 -11.641 1 92.31 55 GLY A CA 1
ATOM 446 C C . GLY A 1 55 ? 13.516 -18.891 -11.914 1 92.31 55 GLY A C 1
ATOM 447 O O . GLY A 1 55 ? 14.547 -19.297 -11.398 1 92.31 55 GLY A O 1
ATOM 448 N N . VAL A 1 56 ? 12.773 -19.594 -12.75 1 96.06 56 VAL A N 1
ATOM 449 C CA . VAL A 1 56 ? 13.109 -20.984 -13.086 1 96.06 56 VAL A CA 1
ATOM 450 C C . VAL A 1 56 ? 13.438 -21.078 -14.578 1 96.06 56 VAL A C 1
ATOM 452 O O . VAL A 1 56 ? 14.508 -21.578 -14.945 1 96.06 56 VAL A O 1
ATOM 455 N N . ILE A 1 57 ? 12.555 -20.562 -15.344 1 97.06 57 ILE A N 1
ATOM 456 C CA . ILE A 1 57 ? 12.695 -20.609 -16.797 1 97.06 57 ILE A CA 1
ATOM 457 C C . ILE A 1 57 ? 13.18 -19.266 -17.328 1 97.06 57 ILE A C 1
ATOM 459 O O . ILE A 1 57 ? 14.023 -19.219 -18.219 1 97.06 57 ILE A O 1
ATOM 463 N N . VAL A 1 58 ? 12.594 -18.203 -16.703 1 93.94 58 VAL A N 1
ATOM 464 C CA . VAL A 1 58 ? 12.898 -16.844 -17.156 1 93.94 58 VAL A CA 1
ATOM 465 C C . VAL A 1 58 ? 13.195 -15.953 -15.961 1 93.94 58 VAL A C 1
ATOM 467 O O . VAL A 1 58 ? 12.82 -16.266 -14.836 1 93.94 58 VAL A O 1
ATOM 470 N N . ARG A 1 59 ? 13.805 -14.844 -16.234 1 88.44 59 ARG A N 1
ATOM 471 C CA . ARG A 1 59 ? 13.875 -13.648 -15.398 1 88.44 59 ARG A CA 1
ATOM 472 C C . ARG A 1 59 ? 13.391 -12.422 -16.172 1 88.44 59 ARG A C 1
ATOM 474 O O . ARG A 1 59 ? 14.086 -11.922 -17.047 1 88.44 59 ARG A O 1
ATOM 481 N N . GLY A 1 60 ? 12.266 -12.031 -15.727 1 85.25 60 GLY A N 1
ATOM 482 C CA . GLY A 1 60 ? 11.648 -11.023 -16.578 1 85.25 60 GLY A CA 1
ATOM 483 C C . GLY A 1 60 ? 11.391 -11.516 -17.984 1 85.25 60 GLY A C 1
ATOM 484 O O . GLY A 1 60 ? 10.758 -12.555 -18.188 1 85.25 60 GLY A O 1
ATOM 485 N N . LYS A 1 61 ? 11.914 -10.781 -18.953 1 84.19 61 LYS A N 1
ATOM 486 C CA . LYS A 1 61 ? 11.727 -11.164 -20.344 1 84.19 61 LYS A CA 1
ATOM 487 C C . LYS A 1 61 ? 12.906 -11.977 -20.859 1 84.19 61 LYS A C 1
ATOM 489 O O . LYS A 1 61 ? 12.891 -12.453 -22 1 84.19 61 LYS A O 1
ATOM 494 N N . LYS A 1 62 ? 13.805 -12.203 -20.016 1 88.81 62 LYS A N 1
ATOM 495 C CA . LYS A 1 62 ? 15.016 -12.914 -20.438 1 88.81 62 LYS A CA 1
ATOM 496 C C . LYS A 1 62 ? 14.914 -14.406 -20.125 1 88.81 62 LYS A C 1
ATOM 498 O O . LYS A 1 62 ? 14.805 -14.797 -18.969 1 88.81 62 LYS A O 1
ATOM 503 N N . VAL A 1 63 ? 15.016 -15.203 -21.172 1 95 63 VAL A N 1
ATOM 504 C CA . VAL A 1 63 ? 15.055 -16.656 -21 1 95 63 VAL A CA 1
ATOM 505 C C . VAL A 1 63 ? 16.391 -17.078 -20.422 1 95 63 VAL A C 1
ATOM 507 O O . VAL A 1 63 ? 17.453 -16.672 -20.906 1 95 63 VAL A O 1
ATOM 510 N N . LEU A 1 64 ? 16.375 -17.828 -19.375 1 94.31 64 LEU A N 1
ATOM 511 C CA . LEU A 1 64 ? 17.625 -18.312 -18.797 1 94.31 64 LEU A CA 1
ATOM 512 C C . LEU A 1 64 ? 18.359 -19.234 -19.75 1 94.31 64 LEU A C 1
ATOM 514 O O . LEU A 1 64 ? 17.734 -20.062 -20.438 1 94.31 64 LEU A O 1
ATOM 518 N N . PRO A 1 65 ? 19.656 -19.125 -19.828 1 94 65 PRO A N 1
ATOM 519 C CA . PRO A 1 65 ? 20.438 -19.812 -20.859 1 94 65 PRO A CA 1
ATOM 520 C C . PRO A 1 65 ? 20.266 -21.344 -20.797 1 94 65 PRO A C 1
ATOM 522 O O . PRO A 1 65 ? 20.359 -22.016 -21.828 1 94 65 PRO A O 1
ATOM 525 N N . PHE A 1 66 ? 19.969 -21.891 -19.719 1 94.38 66 PHE A N 1
ATOM 526 C CA . PHE A 1 66 ? 19.922 -23.344 -19.531 1 94.38 66 PHE A CA 1
ATOM 527 C C . PHE A 1 66 ? 18.516 -23.875 -19.844 1 94.38 66 PHE A C 1
ATOM 529 O O . PHE A 1 66 ? 18.328 -25.078 -19.984 1 94.38 66 PHE A O 1
ATOM 536 N N . SER A 1 67 ? 17.531 -23.047 -20.016 1 96.5 67 SER A N 1
ATOM 537 C CA . SER A 1 67 ? 16.141 -23.469 -20.047 1 96.5 67 SER A CA 1
ATOM 538 C C . SER A 1 67 ? 15.805 -24.203 -21.344 1 96.5 67 SER A C 1
ATOM 540 O O . SER A 1 67 ? 15.266 -25.312 -21.312 1 96.5 67 SER A O 1
ATOM 542 N N . PRO A 1 68 ? 16.156 -23.672 -22.5 1 95.94 68 PRO A N 1
ATOM 543 C CA . PRO A 1 68 ? 15.797 -24.391 -23.719 1 95.94 68 PRO A CA 1
ATOM 544 C C . PRO A 1 68 ? 16.422 -25.781 -23.797 1 95.94 68 PRO A C 1
ATOM 546 O O . PRO A 1 68 ? 15.734 -26.734 -24.156 1 95.94 68 PRO A O 1
ATOM 549 N N . GLY A 1 69 ? 17.688 -25.844 -23.438 1 96 69 GLY A N 1
ATOM 550 C CA . GLY A 1 69 ? 18.359 -27.125 -23.453 1 96 69 GLY A CA 1
ATOM 551 C C . GLY A 1 69 ? 17.734 -28.141 -22.516 1 96 69 GLY A C 1
ATOM 552 O O . GLY A 1 69 ? 17.672 -29.328 -22.812 1 96 69 GLY A O 1
ATOM 553 N N . ALA A 1 70 ? 17.297 -27.703 -21.391 1 97.44 70 ALA A N 1
ATOM 554 C CA . ALA A 1 70 ? 16.656 -28.562 -20.422 1 97.44 70 ALA A CA 1
ATOM 555 C C . ALA A 1 70 ? 15.391 -29.203 -21 1 97.44 70 ALA A C 1
ATOM 557 O O . ALA A 1 70 ? 15.141 -30.391 -20.812 1 97.44 70 ALA A O 1
ATOM 558 N N . PHE A 1 71 ? 14.617 -28.453 -21.75 1 97.56 71 PHE A N 1
ATOM 559 C CA . PHE A 1 71 ? 13.312 -28.906 -22.219 1 97.56 71 PHE A CA 1
ATOM 560 C C . PHE A 1 71 ? 13.469 -29.797 -23.453 1 97.56 71 PHE A C 1
ATOM 562 O O . PHE A 1 71 ? 12.602 -30.625 -23.75 1 97.56 71 PHE A O 1
ATOM 569 N N . GLN A 1 72 ? 14.57 -29.672 -24.141 1 95.88 72 GLN A N 1
ATOM 570 C CA . GLN A 1 72 ? 14.836 -30.562 -25.266 1 95.88 72 GLN A CA 1
ATOM 571 C C . GLN A 1 72 ? 14.953 -32 -24.797 1 95.88 72 GLN A C 1
ATOM 573 O O . GLN A 1 72 ? 14.633 -32.938 -25.531 1 95.88 72 GLN A O 1
ATOM 578 N N . ARG A 1 73 ? 15.359 -32.188 -23.562 1 96.06 73 ARG A N 1
ATOM 579 C CA . ARG A 1 73 ? 15.508 -33.531 -23.016 1 96.06 73 ARG A CA 1
ATOM 580 C C . ARG A 1 73 ? 14.156 -34.094 -22.625 1 96.06 73 ARG A C 1
ATOM 582 O O . ARG A 1 73 ? 14.047 -35.312 -22.359 1 96.06 73 ARG A O 1
ATOM 589 N N . LEU A 1 74 ? 13.148 -33.281 -22.656 1 97.19 74 LEU A N 1
ATOM 590 C CA . LEU A 1 74 ? 11.828 -33.719 -22.219 1 97.19 74 LEU A CA 1
ATOM 591 C C . LEU A 1 74 ? 10.906 -33.969 -23.406 1 97.19 74 LEU A C 1
ATOM 593 O O . LEU A 1 74 ? 9.758 -34.375 -23.25 1 97.19 74 LEU A O 1
ATOM 597 N N . VAL A 1 75 ? 11.359 -33.656 -24.609 1 95.88 75 VAL A N 1
ATOM 598 C CA . VAL A 1 75 ? 10.523 -33.781 -25.797 1 95.88 75 VAL A CA 1
ATOM 599 C C . VAL A 1 75 ? 11.172 -34.719 -26.797 1 95.88 75 VAL A C 1
ATOM 601 O O . VAL A 1 75 ? 12.359 -35.031 -26.688 1 95.88 75 VAL A O 1
ATOM 604 N N . ASP A 1 76 ? 10.375 -35.219 -27.688 1 92.19 76 ASP A N 1
ATOM 605 C CA . ASP A 1 76 ? 10.891 -36.094 -28.75 1 92.19 76 ASP A CA 1
ATOM 606 C C . ASP A 1 76 ? 11.398 -35.25 -29.938 1 92.19 76 ASP A C 1
ATOM 608 O O . ASP A 1 76 ? 11.531 -34.031 -29.828 1 92.19 76 ASP A O 1
ATOM 612 N N . SER A 1 77 ? 11.719 -35.938 -30.984 1 88.88 77 SER A N 1
ATOM 613 C CA . SER A 1 77 ? 12.336 -35.281 -32.125 1 88.88 77 SER A CA 1
ATOM 614 C C . SER A 1 77 ? 11.367 -34.344 -32.812 1 88.88 77 SER A C 1
ATOM 616 O O . SER A 1 77 ? 11.789 -33.438 -33.531 1 88.88 77 SER A O 1
ATOM 618 N N . GLN A 1 78 ? 10.109 -34.469 -32.562 1 87.56 78 GLN A N 1
ATOM 619 C CA . GLN A 1 78 ? 9.109 -33.594 -33.156 1 87.56 78 GLN A CA 1
ATOM 620 C C . GLN A 1 78 ? 8.719 -32.469 -32.219 1 87.56 78 GLN A C 1
ATOM 622 O O . GLN A 1 78 ? 7.84 -31.672 -32.531 1 87.56 78 GLN A O 1
ATOM 627 N N . GLY A 1 79 ? 9.281 -32.469 -31.062 1 88 79 GLY A N 1
ATOM 628 C CA . GLY A 1 79 ? 9.008 -31.391 -30.109 1 88 79 GLY A CA 1
ATOM 629 C C . GLY A 1 79 ? 7.844 -31.688 -29.188 1 88 79 GLY A C 1
ATOM 630 O O . GLY A 1 79 ? 7.363 -30.797 -28.484 1 88 79 GLY A O 1
ATOM 631 N N . ARG A 1 80 ? 7.457 -32.906 -29.281 1 90.81 80 ARG A N 1
ATOM 632 C CA . ARG A 1 80 ? 6.355 -33.312 -28.422 1 90.81 80 ARG A CA 1
ATOM 633 C C . ARG A 1 80 ? 6.875 -33.875 -27.094 1 90.81 80 ARG A C 1
ATOM 635 O O . ARG A 1 80 ? 7.859 -34.625 -27.078 1 90.81 80 ARG A O 1
ATOM 642 N N . PHE A 1 81 ? 6.219 -33.562 -26.062 1 96.25 81 PHE A N 1
ATOM 643 C CA . PHE A 1 81 ? 6.668 -34 -24.734 1 96.25 81 PHE A CA 1
ATOM 644 C C . PHE A 1 81 ? 6.605 -35.5 -24.594 1 96.25 81 PHE A C 1
ATOM 646 O O . PHE A 1 81 ? 5.617 -36.125 -24.984 1 96.25 81 PHE A O 1
ATOM 653 N N . ARG A 1 82 ? 7.633 -36.094 -24.047 1 95.56 82 ARG A N 1
ATOM 654 C CA . ARG A 1 82 ? 7.676 -37.531 -23.719 1 95.56 82 ARG A CA 1
ATOM 655 C C . ARG A 1 82 ? 7.473 -37.75 -22.234 1 95.56 82 ARG A C 1
ATOM 657 O O . ARG A 1 82 ? 7.289 -38.906 -21.797 1 95.56 82 ARG A O 1
ATOM 664 N N . VAL A 1 83 ? 7.496 -36.719 -21.484 1 97.12 83 VAL A N 1
ATOM 665 C CA . VAL A 1 83 ? 7.23 -36.719 -20.047 1 97.12 83 VAL A CA 1
ATOM 666 C C . VAL A 1 83 ? 6.051 -35.781 -19.75 1 97.12 83 VAL A C 1
ATOM 668 O O . VAL A 1 83 ? 5.992 -34.656 -20.234 1 97.12 83 VAL A O 1
ATOM 671 N N . PRO A 1 84 ? 4.992 -36.312 -18.953 1 97.94 84 PRO A N 1
ATOM 672 C CA . PRO A 1 84 ? 3.93 -35.375 -18.562 1 97.94 84 PRO A CA 1
ATOM 673 C C . PRO A 1 84 ? 4.469 -34.125 -17.891 1 97.94 84 PRO A C 1
ATOM 675 O O . PRO A 1 84 ? 5.219 -34.219 -16.906 1 97.94 84 PRO A O 1
ATOM 678 N N . THR A 1 85 ? 4.102 -32.938 -18.438 1 98.44 85 THR A N 1
ATOM 679 C CA . THR A 1 85 ? 4.668 -31.688 -18 1 98.44 85 THR A CA 1
ATOM 680 C C . THR A 1 85 ? 3.59 -30.609 -17.922 1 98.44 85 THR A C 1
ATOM 682 O O . THR A 1 85 ? 2.783 -30.453 -18.828 1 98.44 85 THR A O 1
ATOM 685 N N . VAL A 1 86 ? 3.518 -29.875 -16.828 1 98.56 86 VAL A N 1
ATOM 686 C CA . VAL A 1 86 ? 2.641 -28.734 -16.656 1 98.56 86 VAL A CA 1
ATOM 687 C C . VAL A 1 86 ? 3.439 -27.547 -16.109 1 98.56 86 VAL A C 1
ATOM 689 O O . VAL A 1 86 ? 4.426 -27.734 -15.391 1 98.56 86 VAL A O 1
ATOM 692 N N . PHE A 1 87 ? 3.098 -26.375 -16.516 1 98.69 87 PHE A N 1
ATOM 693 C CA . PHE A 1 87 ? 3.682 -25.141 -16.031 1 98.69 87 PHE A CA 1
ATOM 694 C C . PHE A 1 87 ? 2.746 -24.453 -15.039 1 98.69 87 PHE A C 1
ATOM 696 O O . PHE A 1 87 ? 1.599 -24.141 -15.367 1 98.69 87 PHE A O 1
ATOM 703 N N . VAL A 1 88 ? 3.209 -24.219 -13.82 1 98.31 88 VAL A N 1
ATOM 704 C CA . VAL A 1 88 ? 2.395 -23.672 -12.742 1 98.31 88 VAL A CA 1
ATOM 705 C C . VAL A 1 88 ? 2.963 -22.328 -12.305 1 98.31 88 VAL A C 1
ATOM 707 O O . VAL A 1 88 ? 3.994 -22.266 -11.633 1 98.31 88 VAL A O 1
ATOM 710 N N . THR A 1 89 ? 2.312 -21.25 -12.617 1 97.12 89 THR A N 1
ATOM 711 C CA . THR A 1 89 ? 2.801 -19.906 -12.328 1 97.12 89 THR A CA 1
ATOM 712 C C . THR A 1 89 ? 1.827 -19.156 -11.422 1 97.12 89 THR A C 1
ATOM 714 O O . THR A 1 89 ? 0.625 -19.438 -11.438 1 97.12 89 THR A O 1
ATOM 717 N N . ASN A 1 90 ? 2.316 -18.297 -10.57 1 95.38 90 ASN A N 1
ATOM 718 C CA . ASN A 1 90 ? 1.458 -17.422 -9.773 1 95.38 90 ASN A CA 1
ATOM 719 C C . ASN A 1 90 ? 1.082 -16.156 -10.547 1 95.38 90 ASN A C 1
ATOM 721 O O . ASN A 1 90 ? 0.351 -15.305 -10.039 1 95.38 90 ASN A O 1
ATOM 725 N N . ALA A 1 91 ? 1.494 -16.094 -11.781 1 94.44 91 ALA A N 1
ATOM 726 C CA . ALA A 1 91 ? 1.033 -14.977 -12.609 1 94.44 91 ALA A CA 1
ATOM 727 C C . ALA A 1 91 ? -0.474 -15.047 -12.836 1 94.44 91 ALA A C 1
ATOM 729 O O . ALA A 1 91 ? -1.03 -16.141 -13.016 1 94.44 91 ALA A O 1
ATOM 730 N N . GLY A 1 92 ? -1.134 -13.914 -12.742 1 94.75 92 GLY A N 1
ATOM 731 C CA . GLY A 1 92 ? -2.574 -13.852 -12.938 1 94.75 92 GLY A CA 1
ATOM 732 C C . GLY A 1 92 ? -2.986 -12.82 -13.977 1 94.75 92 GLY A C 1
ATOM 733 O O . GLY A 1 92 ? -4.145 -12.398 -14.008 1 94.75 92 GLY A O 1
ATOM 734 N N . ASN A 1 93 ? -2.084 -12.461 -14.914 1 95.81 93 ASN A N 1
ATOM 735 C CA . ASN A 1 93 ? -2.305 -11.297 -15.766 1 95.81 93 ASN A CA 1
ATOM 736 C C . ASN A 1 93 ? -2.498 -11.703 -17.219 1 95.81 93 ASN A C 1
ATOM 738 O O . ASN A 1 93 ? -2.393 -10.867 -18.125 1 95.81 93 ASN A O 1
ATOM 742 N N . SER A 1 94 ? -2.701 -12.992 -17.531 1 96 94 SER A N 1
ATOM 743 C CA . SER A 1 94 ? -2.795 -13.438 -18.922 1 96 94 SER A CA 1
ATOM 744 C C . SER A 1 94 ? -3.695 -14.664 -19.047 1 96 94 SER A C 1
ATOM 746 O O . SER A 1 94 ? -3.963 -15.344 -18.047 1 96 94 SER A O 1
ATOM 748 N N . LEU A 1 95 ? -4.125 -14.844 -20.25 1 96.12 95 LEU A N 1
ATOM 749 C CA . LEU A 1 95 ? -4.824 -16.094 -20.578 1 96.12 95 LEU A CA 1
ATOM 750 C C . LEU A 1 95 ? -3.842 -17.25 -20.688 1 96.12 95 LEU A C 1
ATOM 752 O O . LEU A 1 95 ? -2.674 -17.047 -21.031 1 96.12 95 LEU A O 1
ATOM 756 N N . ARG A 1 96 ? -4.344 -18.422 -20.422 1 96.75 96 ARG A N 1
ATOM 757 C CA . ARG A 1 96 ? -3.52 -19.625 -20.5 1 96.75 96 ARG A CA 1
ATOM 758 C C . ARG A 1 96 ? -2.91 -19.781 -21.891 1 96.75 96 ARG A C 1
ATOM 760 O O . ARG A 1 96 ? -1.733 -20.125 -22.016 1 96.75 96 ARG A O 1
ATOM 767 N N . GLN A 1 97 ? -3.664 -19.484 -22.875 1 96.88 97 GLN A N 1
ATOM 768 C CA . GLN A 1 97 ? -3.182 -19.641 -24.234 1 96.88 97 GLN A CA 1
ATOM 769 C C . GLN A 1 97 ? -2.027 -18.688 -24.516 1 96.88 97 GLN A C 1
ATOM 771 O O . GLN A 1 97 ? -1.042 -19.062 -25.156 1 96.88 97 GLN A O 1
ATOM 776 N N . THR A 1 98 ? -2.189 -17.484 -24.078 1 97.31 98 THR A N 1
ATOM 777 C CA . THR A 1 98 ? -1.138 -16.5 -24.281 1 97.31 98 THR A CA 1
ATOM 778 C C . THR A 1 98 ? 0.161 -16.953 -23.625 1 97.31 98 THR A C 1
ATOM 780 O O . THR A 1 98 ? 1.238 -16.828 -24.203 1 97.31 98 THR A O 1
ATOM 783 N N . LYS A 1 99 ? 0.041 -17.438 -22.453 1 97.12 99 LYS A N 1
ATOM 784 C CA . LYS A 1 99 ? 1.223 -17.906 -21.734 1 97.12 99 LYS A CA 1
ATOM 785 C C . LYS A 1 99 ? 1.817 -19.156 -22.406 1 97.12 99 LYS A C 1
ATOM 787 O O . LYS A 1 99 ? 3.039 -19.297 -22.484 1 97.12 99 LYS A O 1
ATOM 792 N N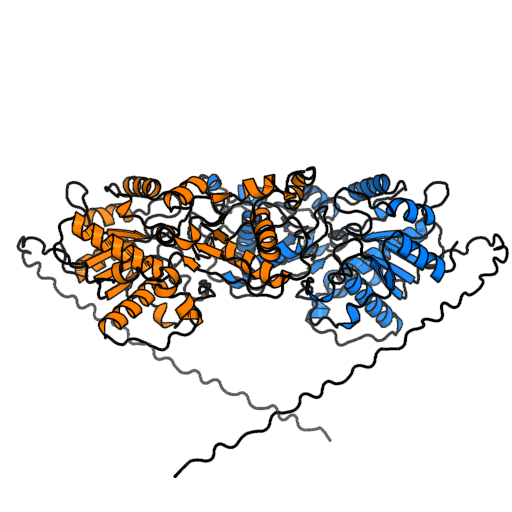 . ALA A 1 100 ? 0.984 -20.016 -22.891 1 97.75 100 ALA A N 1
ATOM 793 C CA . ALA A 1 100 ? 1.444 -21.203 -23.625 1 97.75 100 ALA A CA 1
ATOM 794 C C . ALA A 1 100 ? 2.256 -20.812 -24.859 1 97.75 100 ALA A C 1
ATOM 796 O O . ALA A 1 100 ? 3.32 -21.375 -25.109 1 97.75 100 ALA A O 1
ATOM 797 N N . ASP A 1 101 ? 1.749 -19.828 -25.531 1 97.88 101 ASP A N 1
ATOM 798 C CA . ASP A 1 101 ? 2.445 -19.359 -26.719 1 97.88 101 ASP A CA 1
ATOM 799 C C . ASP A 1 101 ? 3.809 -18.766 -26.359 1 97.88 101 ASP A C 1
ATOM 801 O O . ASP A 1 101 ? 4.797 -19.016 -27.062 1 97.88 101 ASP A O 1
ATOM 805 N N . GLN A 1 102 ? 3.834 -18.016 -25.312 1 96.81 102 GLN A N 1
ATOM 806 C CA . GLN A 1 102 ? 5.09 -17.438 -24.844 1 96.81 102 GLN A CA 1
ATOM 807 C C . GLN A 1 102 ? 6.098 -18.516 -24.484 1 96.81 102 GLN A C 1
ATOM 809 O O . GLN A 1 102 ? 7.273 -18.422 -24.844 1 96.81 102 GLN A O 1
ATOM 814 N N . LEU A 1 103 ? 5.645 -19.469 -23.781 1 97.5 103 LEU A N 1
ATOM 815 C CA . LEU A 1 103 ? 6.504 -20.578 -23.359 1 97.5 103 LEU A CA 1
ATOM 816 C C . LEU A 1 103 ? 7.023 -21.344 -24.562 1 97.5 103 LEU A C 1
ATOM 818 O O . LEU A 1 103 ? 8.195 -21.75 -24.594 1 97.5 103 LEU A O 1
ATOM 822 N N . SER A 1 104 ? 6.141 -21.578 -25.5 1 97 104 SER A N 1
ATOM 823 C CA . SER A 1 104 ? 6.547 -22.266 -26.719 1 97 104 SER A CA 1
ATOM 824 C C . SER A 1 104 ? 7.676 -21.516 -27.422 1 97 104 SER A C 1
ATOM 826 O O . SER A 1 104 ? 8.656 -22.125 -27.844 1 97 104 SER A O 1
ATOM 828 N N . ASP A 1 105 ? 7.508 -20.234 -27.469 1 96.5 105 ASP A N 1
ATOM 829 C CA . ASP A 1 105 ? 8.516 -19.406 -28.109 1 96.5 105 ASP A CA 1
ATOM 830 C C . ASP A 1 105 ? 9.82 -19.406 -27.312 1 96.5 105 ASP A C 1
ATOM 832 O O . ASP A 1 105 ? 10.906 -19.531 -27.891 1 96.5 105 ASP A O 1
ATOM 836 N N . TRP A 1 106 ? 9.727 -19.266 -26.047 1 96.06 106 TRP A N 1
ATOM 837 C CA . TRP A 1 106 ? 10.891 -19.203 -25.172 1 96.06 106 TRP A CA 1
ATOM 838 C C . TRP A 1 106 ? 11.688 -20.5 -25.219 1 96.06 106 TRP A C 1
ATOM 840 O O . TRP A 1 106 ? 12.922 -20.469 -25.219 1 96.06 106 TRP A O 1
ATOM 850 N N . LEU A 1 107 ? 11.008 -21.609 -25.281 1 96.31 107 LEU A N 1
ATOM 851 C CA . LEU A 1 107 ? 11.648 -22.906 -25.031 1 96.31 107 LEU A CA 1
ATOM 852 C C . LEU A 1 107 ? 11.836 -23.672 -26.328 1 96.31 107 LEU A C 1
ATOM 854 O O . LEU A 1 107 ? 12.508 -24.703 -26.359 1 96.31 107 LEU A O 1
ATOM 858 N N . ASN A 1 108 ? 11.234 -23.203 -27.375 1 93.38 108 ASN A N 1
ATOM 859 C CA . ASN A 1 108 ? 11.258 -23.875 -28.672 1 93.38 108 ASN A CA 1
ATOM 860 C C . ASN A 1 108 ? 10.688 -25.297 -28.578 1 93.38 108 ASN A C 1
ATOM 862 O O . ASN A 1 108 ? 11.312 -26.25 -29.031 1 93.38 108 ASN A O 1
ATOM 866 N N . VAL A 1 109 ? 9.68 -25.453 -27.891 1 95.75 109 VAL A N 1
ATOM 867 C CA . VAL A 1 109 ? 8.867 -26.672 -27.781 1 95.75 109 VAL A CA 1
ATOM 868 C C . VAL A 1 109 ? 7.391 -26.312 -27.906 1 95.75 109 VAL A C 1
ATOM 870 O O . VAL A 1 109 ? 7.02 -25.141 -27.844 1 95.75 109 VAL A O 1
ATOM 873 N N . GLN A 1 110 ? 6.566 -27.297 -28.125 1 94.75 110 GLN A N 1
ATOM 874 C CA . GLN A 1 110 ? 5.137 -27.031 -28.266 1 94.75 110 GLN A CA 1
ATOM 875 C C . GLN A 1 110 ? 4.422 -27.125 -26.922 1 94.75 110 GLN A C 1
ATOM 877 O O . GLN A 1 110 ? 4.191 -28.234 -26.422 1 94.75 110 GLN A O 1
ATOM 882 N N . VAL A 1 111 ? 4.078 -26.016 -26.406 1 96.94 111 VAL A N 1
ATOM 883 C CA . VAL A 1 111 ? 3.301 -25.953 -25.172 1 96.94 111 VAL A CA 1
ATOM 884 C C . VAL A 1 111 ? 1.861 -25.547 -25.484 1 96.94 111 VAL A C 1
ATOM 886 O O . VAL A 1 111 ? 1.622 -24.609 -26.25 1 96.94 111 VAL A O 1
ATOM 889 N N . THR A 1 112 ? 0.917 -26.281 -24.938 1 96.19 112 THR A N 1
ATOM 890 C CA . THR A 1 112 ? -0.49 -25.953 -25.141 1 96.19 112 THR A CA 1
ATOM 891 C C . THR A 1 112 ? -1.099 -25.375 -23.859 1 96.19 112 THR A C 1
ATOM 893 O O . THR A 1 112 ? -0.51 -25.5 -22.781 1 96.19 112 THR A O 1
ATOM 896 N N . GLU A 1 113 ? -2.25 -24.766 -23.984 1 96.38 113 GLU A N 1
ATOM 897 C CA . GLU A 1 113 ? -2.904 -24.125 -22.859 1 96.38 113 GLU A CA 1
ATOM 898 C C . GLU A 1 113 ? -3.254 -25.141 -21.766 1 96.38 113 GLU A C 1
ATOM 900 O O . GLU A 1 113 ? -3.262 -24.812 -20.578 1 96.38 113 GLU A O 1
ATOM 905 N N . ASP A 1 114 ? -3.43 -26.375 -22.141 1 95.62 114 ASP A N 1
ATOM 906 C CA . ASP A 1 114 ? -3.785 -27.438 -21.188 1 95.62 114 ASP A CA 1
ATOM 907 C C . ASP A 1 114 ? -2.594 -27.797 -20.312 1 95.62 114 ASP A C 1
ATOM 909 O O . ASP A 1 114 ? -2.74 -28.562 -19.344 1 95.62 114 ASP A O 1
ATOM 913 N N . GLN A 1 115 ? -1.497 -27.188 -20.625 1 97.62 115 GLN A N 1
ATOM 914 C CA . GLN A 1 115 ? -0.306 -27.453 -19.812 1 97.62 115 GLN A CA 1
ATOM 915 C C . GLN A 1 115 ? 0.033 -26.25 -18.938 1 97.62 115 GLN A C 1
ATOM 917 O O . GLN A 1 115 ? 1.054 -26.266 -18.234 1 97.62 115 GLN A O 1
ATOM 922 N N . VAL A 1 116 ? -0.837 -25.234 -18.953 1 98.31 116 VAL A N 1
ATOM 923 C CA . VAL A 1 116 ? -0.519 -24.016 -18.234 1 98.31 116 VAL A CA 1
ATOM 924 C C . VAL A 1 116 ? -1.549 -23.781 -17.141 1 98.31 116 VAL A C 1
ATOM 926 O O . VAL A 1 116 ? -2.754 -23.75 -17.391 1 98.31 116 VAL A O 1
ATOM 929 N N . VAL A 1 117 ? -1.031 -23.656 -15.953 1 97.56 117 VAL A N 1
ATOM 930 C CA . VAL A 1 117 ? -1.847 -23.297 -14.805 1 97.56 117 VAL A CA 1
ATOM 931 C C . VAL A 1 117 ? -1.474 -21.891 -14.328 1 97.56 117 VAL A C 1
ATOM 933 O O . VAL A 1 117 ? -0.356 -21.656 -13.859 1 97.56 117 VAL A O 1
ATOM 936 N N . MET A 1 118 ? -2.4 -21 -14.5 1 97.69 118 MET A N 1
ATOM 937 C CA . MET A 1 118 ? -2.25 -19.656 -13.945 1 97.69 118 MET A CA 1
ATOM 938 C C . MET A 1 118 ? -2.717 -19.609 -12.5 1 97.69 118 MET A C 1
ATOM 940 O O . MET A 1 118 ? -3.441 -20.5 -12.047 1 97.69 118 MET A O 1
ATOM 944 N N . SER A 1 119 ? -2.354 -18.547 -11.797 1 97.19 119 SER A N 1
ATOM 945 C CA . SER A 1 119 ? -2.771 -18.453 -10.398 1 97.19 119 SER A CA 1
ATOM 946 C C . SER A 1 119 ? -4.289 -18.5 -10.273 1 97.19 119 SER A C 1
ATOM 948 O O . SER A 1 119 ? -4.816 -19.078 -9.312 1 97.19 119 SER A O 1
ATOM 950 N N . HIS A 1 120 ? -5.051 -18 -11.242 1 97.5 120 HIS A N 1
ATOM 951 C CA . HIS A 1 120 ? -6.5 -17.875 -11.164 1 97.5 120 HIS A CA 1
ATOM 952 C C . HIS A 1 120 ? -7.188 -19.094 -11.766 1 97.5 120 HIS A C 1
ATOM 954 O O . HIS A 1 120 ? -8.414 -19.219 -11.688 1 97.5 120 HIS A O 1
ATOM 960 N N . SER A 1 121 ? -6.457 -20.047 -12.367 1 96 121 SER A N 1
ATOM 961 C CA . SER A 1 121 ? -7.027 -21.172 -13.117 1 96 121 SER A CA 1
ATOM 962 C C . SER A 1 121 ? -8.023 -21.953 -12.266 1 96 121 SER A C 1
ATOM 964 O O . SER A 1 121 ? -9.109 -22.297 -12.727 1 96 121 SER A O 1
ATOM 966 N N . PRO A 1 122 ? -7.75 -22.156 -10.938 1 94.19 122 PRO A N 1
ATOM 967 C CA . PRO A 1 122 ? -8.68 -22.969 -10.141 1 94.19 122 PRO A CA 1
ATOM 968 C C . PRO A 1 122 ? -10.023 -22.281 -9.938 1 94.19 122 PRO A C 1
ATOM 970 O O . PRO A 1 122 ? -11 -22.938 -9.547 1 94.19 122 PRO A O 1
ATOM 973 N N . LEU A 1 123 ? -10.117 -21 -10.18 1 95.25 123 LEU A N 1
ATOM 974 C CA . LEU A 1 123 ? -11.367 -20.266 -9.992 1 95.25 123 LEU A CA 1
ATOM 975 C C . LEU A 1 123 ? -12.43 -20.75 -10.961 1 95.25 123 LEU A C 1
ATOM 977 O O . LEU A 1 123 ? -13.617 -20.469 -10.781 1 95.25 123 LEU A O 1
ATOM 981 N N . LYS A 1 124 ? -12.031 -21.469 -12.008 1 91.88 124 LYS A N 1
ATOM 982 C CA . LYS A 1 124 ? -12.977 -22.078 -12.93 1 91.88 124 LYS A CA 1
ATOM 983 C C . LYS A 1 124 ? -13.93 -23.016 -12.188 1 91.88 124 LYS A C 1
ATOM 985 O O . LYS A 1 124 ? -15.062 -23.234 -12.633 1 91.88 124 LYS A O 1
ATOM 990 N N . MET A 1 125 ? -13.516 -23.5 -11.062 1 88.38 125 MET A N 1
ATOM 991 C CA . MET A 1 125 ? -14.297 -24.484 -10.305 1 88.38 125 MET A CA 1
ATOM 992 C C . MET A 1 125 ? -15.18 -23.781 -9.273 1 88.38 125 MET A C 1
ATOM 994 O O . MET A 1 125 ? -15.984 -24.438 -8.602 1 88.38 125 MET A O 1
ATOM 998 N N . PHE A 1 126 ? -15.039 -22.516 -9.07 1 91.62 126 PHE A N 1
ATOM 999 C CA . PHE A 1 126 ? -15.773 -21.781 -8.047 1 91.62 126 PHE A CA 1
ATOM 1000 C C . PHE A 1 126 ? -17.094 -21.25 -8.602 1 91.62 126 PHE A C 1
ATOM 1002 O O . PHE A 1 126 ? -17.375 -20.062 -8.539 1 91.62 126 PHE A O 1
ATOM 1009 N N . THR A 1 127 ? -18.016 -22.156 -8.938 1 92.69 127 THR A N 1
ATOM 1010 C CA . THR A 1 127 ? -19.219 -21.859 -9.695 1 92.69 127 THR A CA 1
ATOM 1011 C C . THR A 1 127 ? -20.203 -21.031 -8.852 1 92.69 127 THR A C 1
ATOM 1013 O O . THR A 1 127 ? -21 -20.266 -9.391 1 92.69 127 THR A O 1
ATOM 1016 N N . LYS A 1 128 ? -20.094 -21.125 -7.559 1 93.38 128 LYS A N 1
ATOM 1017 C CA . LYS A 1 128 ? -21.016 -20.391 -6.676 1 93.38 128 LYS A CA 1
ATOM 1018 C C . LYS A 1 128 ? -20.828 -18.891 -6.805 1 93.38 128 LYS A C 1
ATOM 1020 O O . LYS A 1 128 ? -21.703 -18.109 -6.441 1 93.38 128 LYS A O 1
ATOM 1025 N N . TYR A 1 129 ? -19.703 -18.469 -7.332 1 95.75 129 TYR A N 1
ATOM 1026 C CA . TYR A 1 129 ? -19.438 -17.047 -7.445 1 95.75 129 TYR A CA 1
ATOM 1027 C C . TYR A 1 129 ? -19.656 -16.562 -8.875 1 95.75 129 TYR A C 1
ATOM 1029 O O . TYR A 1 129 ? -19.703 -15.359 -9.133 1 95.75 129 TYR A O 1
ATOM 1037 N N . HIS A 1 130 ? -19.844 -17.438 -9.836 1 97.12 130 HIS A N 1
ATOM 1038 C CA . HIS A 1 130 ? -19.781 -17.109 -11.258 1 97.12 130 HIS A CA 1
ATOM 1039 C C . HIS A 1 130 ? -20.922 -16.172 -11.656 1 97.12 130 HIS A C 1
ATOM 1041 O O . HIS A 1 130 ? -20.75 -15.289 -12.5 1 97.12 130 HIS A O 1
ATOM 1047 N N . ASN A 1 131 ? -22.047 -16.297 -11.016 1 97.31 131 ASN A N 1
ATOM 1048 C CA . ASN A 1 131 ? -23.203 -15.492 -11.406 1 97.31 131 ASN A CA 1
ATOM 1049 C C . ASN A 1 131 ? -23.422 -14.32 -10.453 1 97.31 131 ASN A C 1
ATOM 1051 O O . ASN A 1 131 ? -24.391 -13.57 -10.594 1 97.31 131 ASN A O 1
ATOM 1055 N N . ARG A 1 132 ? -22.547 -14.188 -9.469 1 97.88 132 ARG A N 1
ATOM 1056 C CA . ARG A 1 132 ? -22.609 -13.031 -8.578 1 97.88 132 ARG A CA 1
ATOM 1057 C C . ARG A 1 132 ? -21.984 -11.805 -9.227 1 97.88 132 ARG A C 1
ATOM 1059 O O . ARG A 1 132 ? -21.188 -11.93 -10.164 1 97.88 132 ARG A O 1
ATOM 1066 N N . HIS A 1 133 ? -22.422 -10.617 -8.797 1 98.62 133 HIS A N 1
ATOM 1067 C CA . HIS A 1 133 ? -21.75 -9.391 -9.219 1 98.62 133 HIS A CA 1
ATOM 1068 C C . HIS A 1 133 ? -20.422 -9.219 -8.508 1 98.62 133 HIS A C 1
ATOM 1070 O O . HIS A 1 133 ? -20.391 -8.938 -7.305 1 98.62 133 HIS A O 1
ATOM 1076 N N . VAL A 1 134 ? -19.328 -9.367 -9.281 1 98.69 134 VAL A N 1
ATOM 1077 C CA . VAL A 1 134 ? -18.031 -9.398 -8.625 1 98.69 134 VAL A CA 1
ATOM 1078 C C . VAL A 1 134 ? -17.188 -8.211 -9.094 1 98.69 134 VAL A C 1
ATOM 1080 O O . VAL A 1 134 ? -17.234 -7.836 -10.266 1 98.69 134 VAL A O 1
ATOM 1083 N N . LEU A 1 135 ? -16.5 -7.562 -8.133 1 98.88 135 LEU A N 1
ATOM 1084 C CA . LEU A 1 135 ? -15.445 -6.605 -8.438 1 98.88 135 LEU A CA 1
ATOM 1085 C C . LEU A 1 135 ? -14.133 -7.32 -8.711 1 98.88 135 LEU A C 1
ATOM 1087 O O . LEU A 1 135 ? -13.68 -8.125 -7.898 1 98.88 135 LEU A O 1
ATOM 1091 N N . VAL A 1 136 ? -13.547 -7.07 -9.898 1 98.69 136 VAL A N 1
ATOM 1092 C CA . VAL A 1 136 ? -12.305 -7.758 -10.258 1 98.69 136 VAL A CA 1
ATOM 1093 C C . VAL A 1 136 ? -11.164 -6.75 -10.344 1 98.69 136 VAL A C 1
ATOM 1095 O O . VAL A 1 136 ? -11.359 -5.609 -10.773 1 98.69 136 VAL A O 1
ATOM 1098 N N . THR A 1 137 ? -9.977 -7.152 -9.836 1 98.12 137 THR A N 1
ATOM 1099 C CA . THR A 1 137 ? -8.773 -6.324 -9.906 1 98.12 137 THR A CA 1
ATOM 1100 C C . THR A 1 137 ? -7.617 -7.102 -10.531 1 98.12 137 THR A C 1
ATOM 1102 O O . THR A 1 137 ? -7.609 -8.336 -10.516 1 98.12 137 THR A O 1
ATOM 1105 N N . GLY A 1 138 ? -6.641 -6.395 -11.086 1 97.75 138 GLY A N 1
ATOM 1106 C CA . GLY A 1 138 ? -5.449 -6.98 -11.68 1 97.75 138 GLY A CA 1
ATOM 1107 C C . GLY A 1 138 ? -4.973 -6.234 -12.914 1 97.75 138 GLY A C 1
ATOM 1108 O O . GLY A 1 138 ? -5.465 -5.148 -13.219 1 97.75 138 GLY A O 1
ATOM 1109 N N . GLN A 1 139 ? -3.977 -6.758 -13.57 1 97.56 139 GLN A N 1
ATOM 1110 C CA . GLN A 1 139 ? -3.465 -6.238 -14.828 1 97.56 139 GLN A CA 1
ATOM 1111 C C . GLN A 1 139 ? -3.752 -7.207 -15.977 1 97.56 139 GLN A C 1
ATOM 1113 O O . GLN A 1 139 ? -4.059 -8.375 -15.75 1 97.56 139 GLN A O 1
ATOM 1118 N N . GLY A 1 140 ? -3.617 -6.758 -17.219 1 96.19 140 GLY A N 1
ATOM 1119 C CA . GLY A 1 140 ? -3.934 -7.562 -18.391 1 96.19 140 GLY A CA 1
ATOM 1120 C C . GLY A 1 140 ? -5.398 -7.508 -18.766 1 96.19 140 GLY A C 1
ATOM 1121 O O . GLY A 1 140 ? -6.109 -6.57 -18.391 1 96.19 140 GLY A O 1
ATOM 1122 N N . PRO A 1 141 ? -5.824 -8.523 -19.531 1 97.38 141 PRO A N 1
ATOM 1123 C CA . PRO A 1 141 ? -7.23 -8.555 -19.938 1 97.38 141 PRO A CA 1
ATOM 1124 C C . PRO A 1 141 ? -8.141 -9.164 -18.875 1 97.38 141 PRO A C 1
ATOM 1126 O O . PRO A 1 141 ? -8.68 -10.258 -19.078 1 97.38 141 PRO A O 1
ATOM 1129 N N . VAL A 1 142 ? -8.414 -8.445 -17.875 1 97.56 142 VAL A N 1
ATOM 1130 C CA . VAL A 1 142 ? -9.078 -8.953 -16.672 1 97.56 142 VAL A CA 1
ATOM 1131 C C . VAL A 1 142 ? -10.492 -9.398 -17.016 1 97.56 142 VAL A C 1
ATOM 1133 O O . VAL A 1 142 ? -10.984 -10.391 -16.484 1 97.56 142 VAL A O 1
ATOM 1136 N N . ALA A 1 143 ? -11.164 -8.656 -17.891 1 97.75 143 ALA A N 1
ATOM 1137 C CA . ALA A 1 143 ? -12.523 -9.023 -18.281 1 97.75 143 ALA A CA 1
ATOM 1138 C C . ALA A 1 143 ? -12.539 -10.336 -19.047 1 97.75 143 ALA A C 1
ATOM 1140 O O . ALA A 1 143 ? -13.406 -11.188 -18.828 1 97.75 143 ALA A O 1
ATOM 1141 N N . GLU A 1 144 ? -11.594 -10.469 -19.906 1 97.81 144 GLU A N 1
ATOM 1142 C CA . GLU A 1 144 ? -11.492 -11.703 -20.688 1 97.81 144 GLU A CA 1
ATOM 1143 C C . GLU A 1 144 ? -11.125 -12.883 -19.797 1 97.81 144 GLU A C 1
ATOM 1145 O O . GLU A 1 144 ? -11.648 -13.984 -19.969 1 97.81 144 GLU A O 1
ATOM 1150 N N . ILE A 1 145 ? -10.234 -12.664 -18.859 1 97.94 145 ILE A N 1
ATOM 1151 C CA . ILE A 1 145 ? -9.852 -13.695 -17.906 1 97.94 145 ILE A CA 1
ATOM 1152 C C . ILE A 1 145 ? -11.078 -14.141 -17.109 1 97.94 145 ILE A C 1
ATOM 1154 O O . ILE A 1 145 ? -11.352 -15.336 -16.984 1 97.94 145 ILE A O 1
ATOM 1158 N N . ALA A 1 146 ? -11.828 -13.164 -16.625 1 98.31 146 ALA A N 1
ATOM 1159 C CA . ALA A 1 146 ? -13.023 -13.469 -15.859 1 98.31 146 ALA A CA 1
ATOM 1160 C C . ALA A 1 146 ? -14.016 -14.281 -16.688 1 98.31 146 ALA A C 1
ATOM 1162 O O . ALA A 1 146 ? -14.555 -15.281 -16.203 1 98.31 146 ALA A O 1
ATOM 1163 N N . ALA A 1 147 ? -14.227 -13.859 -17.906 1 97.62 147 ALA A N 1
ATOM 1164 C CA . ALA A 1 147 ? -15.148 -14.562 -18.797 1 97.62 147 ALA A CA 1
ATOM 1165 C C . ALA A 1 147 ? -14.695 -16 -19.031 1 97.62 147 ALA A C 1
ATOM 1167 O O . ALA A 1 147 ? -15.5 -16.922 -19.016 1 97.62 147 ALA A O 1
ATOM 1168 N N . ASN A 1 148 ? -13.406 -16.156 -19.25 1 96.44 148 ASN A N 1
ATOM 1169 C CA . ASN A 1 148 ? -12.828 -17.469 -19.5 1 96.44 148 ASN A CA 1
ATOM 1170 C C . ASN A 1 148 ? -12.977 -18.391 -18.297 1 96.44 148 ASN A C 1
ATOM 1172 O O . ASN A 1 148 ? -13.047 -19.609 -18.453 1 96.44 148 ASN A O 1
ATOM 1176 N N . LEU A 1 149 ? -13.078 -17.797 -17.125 1 96.19 149 LEU A N 1
ATOM 1177 C CA . LEU A 1 149 ? -13.195 -18.578 -15.898 1 96.19 149 LEU A CA 1
ATOM 1178 C C . LEU A 1 149 ? -14.656 -18.906 -15.602 1 96.19 149 LEU A C 1
ATOM 1180 O O . LEU A 1 149 ? -14.945 -19.766 -14.781 1 96.19 149 LEU A O 1
ATOM 1184 N N . GLY A 1 150 ? -15.602 -18.141 -16.203 1 96.88 150 GLY A N 1
ATOM 1185 C CA . GLY A 1 150 ? -17.016 -18.438 -16.016 1 96.88 150 GLY A CA 1
ATOM 1186 C C . GLY A 1 150 ? -17.781 -17.297 -15.367 1 96.88 150 GLY A C 1
ATOM 1187 O O . GLY A 1 150 ? -19.016 -17.344 -15.258 1 96.88 150 GLY A O 1
ATOM 1188 N N . PHE A 1 151 ? -17.094 -16.25 -15 1 98.12 151 PHE A N 1
ATOM 1189 C CA . PHE A 1 151 ? -17.766 -15.117 -14.375 1 98.12 151 PHE A CA 1
ATOM 1190 C C . PHE A 1 151 ? -18.625 -14.375 -15.391 1 98.12 151 PHE A C 1
ATOM 1192 O O . PHE A 1 151 ? -18.172 -14.07 -16.5 1 98.12 151 PHE A O 1
ATOM 1199 N N . THR A 1 152 ? -19.859 -14.039 -14.977 1 98.19 152 THR A N 1
ATOM 1200 C CA . THR A 1 152 ? -20.797 -13.508 -15.961 1 98.19 152 THR A CA 1
ATOM 1201 C C . THR A 1 152 ? -21.156 -12.062 -15.648 1 98.19 152 THR A C 1
ATOM 1203 O O . THR A 1 152 ? -21.719 -11.359 -16.484 1 98.19 152 THR A O 1
ATOM 1206 N N . ASN A 1 153 ? -20.906 -11.57 -14.477 1 98.38 153 ASN A N 1
ATOM 1207 C CA . ASN A 1 153 ? -21.25 -10.234 -14.016 1 98.38 153 ASN A CA 1
ATOM 1208 C C . ASN A 1 153 ? -20.094 -9.586 -13.25 1 98.38 153 ASN A C 1
ATOM 1210 O O . ASN A 1 153 ? -20 -9.742 -12.031 1 98.38 153 ASN A O 1
ATOM 1214 N N . ILE A 1 154 ? -19.312 -8.75 -14.031 1 98.56 154 ILE A N 1
ATOM 1215 C CA . ILE A 1 154 ? -18.125 -8.211 -13.375 1 98.56 154 ILE A CA 1
ATOM 1216 C C . ILE A 1 154 ? -18.141 -6.688 -13.461 1 98.56 154 ILE A C 1
ATOM 1218 O O . ILE A 1 154 ? -18.75 -6.113 -14.367 1 98.56 154 ILE A O 1
ATOM 1222 N N . THR A 1 155 ? -17.609 -6.059 -12.531 1 98.44 155 THR A N 1
ATOM 1223 C CA . THR A 1 155 ? -17.203 -4.652 -12.531 1 98.44 155 THR A CA 1
ATOM 1224 C C . THR A 1 155 ? -15.703 -4.516 -12.32 1 98.44 155 THR A C 1
ATOM 1226 O O . THR A 1 155 ? -15.133 -5.145 -11.422 1 98.44 155 THR A O 1
ATOM 1229 N N . THR A 1 156 ? -15.062 -3.803 -13.203 1 98.38 156 THR A N 1
ATOM 1230 C CA . THR A 1 156 ? -13.633 -3.551 -13.039 1 98.38 156 THR A CA 1
ATOM 1231 C C . THR A 1 156 ? -13.406 -2.336 -12.148 1 98.38 156 THR A C 1
ATOM 1233 O O . THR A 1 156 ? -14.328 -1.564 -11.883 1 98.38 156 THR A O 1
ATOM 1236 N N . ILE A 1 157 ? -12.188 -2.146 -11.711 1 98.12 157 ILE A N 1
ATOM 1237 C CA . ILE A 1 157 ? -11.82 -0.993 -10.898 1 98.12 157 ILE A CA 1
ATOM 1238 C C . ILE A 1 157 ? -12.086 0.293 -11.68 1 98.12 157 ILE A C 1
ATOM 1240 O O . ILE A 1 157 ? -12.594 1.268 -11.125 1 98.12 157 ILE A O 1
ATOM 1244 N N . SER A 1 158 ? -11.758 0.256 -12.938 1 97 158 SER A N 1
ATOM 1245 C CA . SER A 1 158 ? -11.992 1.424 -13.781 1 97 158 SER A CA 1
ATOM 1246 C C . SER A 1 158 ? -13.477 1.761 -13.859 1 97 158 SER A C 1
ATOM 1248 O O . SER A 1 158 ? -13.859 2.93 -13.789 1 97 158 SER A O 1
ATOM 1250 N N . GLN A 1 159 ? -14.258 0.759 -14.023 1 96.38 159 GLN A N 1
ATOM 1251 C CA . GLN A 1 159 ? -15.703 0.964 -14.102 1 96.38 159 GLN A CA 1
ATOM 1252 C C . GLN A 1 159 ? -16.25 1.492 -12.781 1 96.38 159 GLN A C 1
ATOM 1254 O O . GLN A 1 159 ? -17.125 2.369 -12.766 1 96.38 159 GLN A O 1
ATOM 1259 N N . LEU A 1 160 ? -15.781 0.946 -11.711 1 96.31 160 LEU A N 1
ATOM 1260 C CA . LEU A 1 160 ? -16.219 1.409 -10.398 1 96.31 160 LEU A CA 1
ATOM 1261 C C . LEU A 1 160 ? -15.836 2.869 -10.18 1 96.31 160 LEU A C 1
ATOM 1263 O O . LEU A 1 160 ? -16.641 3.66 -9.68 1 96.31 160 LEU A O 1
ATOM 1267 N N . ARG A 1 161 ? -14.648 3.234 -10.539 1 94.56 161 ARG A N 1
ATOM 1268 C CA . ARG A 1 161 ? -14.188 4.613 -10.438 1 94.56 161 ARG A CA 1
ATOM 1269 C C . ARG A 1 161 ? -15.094 5.555 -11.227 1 94.56 161 ARG A C 1
ATOM 1271 O O . ARG A 1 161 ? -15.391 6.66 -10.773 1 94.56 161 ARG A O 1
ATOM 1278 N N . HIS A 1 162 ? -15.445 5.125 -12.383 1 92.94 162 HIS A N 1
ATOM 1279 C CA . HIS A 1 162 ? -16.297 5.938 -13.234 1 92.94 162 HIS A CA 1
ATOM 1280 C C . HIS A 1 162 ? -17.688 6.113 -12.617 1 92.94 162 HIS A C 1
ATOM 1282 O O . HIS A 1 162 ? -18.297 7.176 -12.75 1 92.94 162 HIS A O 1
ATOM 1288 N N . ALA A 1 163 ? -18.109 5.078 -12 1 92.81 163 ALA A N 1
ATOM 1289 C CA . ALA A 1 163 ? -19.422 5.129 -11.367 1 92.81 163 ALA A CA 1
ATOM 1290 C C . ALA A 1 163 ? -19.406 6.023 -10.125 1 92.81 163 ALA A C 1
ATOM 1292 O O . ALA A 1 163 ? -20.406 6.648 -9.789 1 92.81 163 ALA A O 1
ATOM 1293 N N . PHE A 1 164 ? -18.266 6.07 -9.43 1 92.31 164 PHE A N 1
ATOM 1294 C CA . PHE A 1 164 ? -18.125 6.852 -8.203 1 92.31 164 PHE A CA 1
ATOM 1295 C C . PHE A 1 164 ? -16.859 7.715 -8.258 1 92.31 164 PHE A C 1
ATOM 1297 O O . PHE A 1 164 ? -15.93 7.508 -7.477 1 92.31 164 PHE A O 1
ATOM 1304 N N . PRO A 1 165 ? -16.844 8.742 -9.008 1 90.81 165 PRO A N 1
ATOM 1305 C CA . PRO A 1 165 ? -15.617 9.516 -9.211 1 90.81 165 PRO A CA 1
ATOM 1306 C C . PRO A 1 165 ? -15.133 10.195 -7.934 1 90.81 165 PRO A C 1
ATOM 1308 O O . PRO A 1 165 ? -13.922 10.391 -7.762 1 90.81 165 PRO A O 1
ATOM 1311 N N . SER A 1 166 ? -15.984 10.484 -6.984 1 90.12 166 SER A N 1
ATOM 1312 C CA . SER A 1 166 ? -15.609 11.195 -5.762 1 90.12 166 SER A CA 1
ATOM 1313 C C . SER A 1 166 ? -14.883 10.266 -4.789 1 90.12 166 SER A C 1
ATOM 1315 O O . SER A 1 166 ? -14.297 10.727 -3.807 1 90.12 166 SER A O 1
ATOM 1317 N N . LEU A 1 167 ? -14.883 8.953 -5.121 1 92.94 167 LEU A N 1
ATOM 1318 C CA . LEU A 1 167 ? -14.273 7.992 -4.211 1 92.94 167 LEU A CA 1
ATOM 1319 C C . LEU A 1 167 ? -12.789 7.824 -4.52 1 92.94 167 LEU A C 1
ATOM 1321 O O . LEU A 1 167 ? -12.047 7.246 -3.719 1 92.94 167 LEU A O 1
ATOM 1325 N N . ASP A 1 168 ? -12.344 8.266 -5.641 1 94.38 168 ASP A N 1
ATOM 1326 C CA . ASP A 1 168 ? -10.945 8.133 -6.031 1 94.38 168 ASP A CA 1
ATOM 1327 C C . ASP A 1 168 ? -10.289 9.5 -6.207 1 94.38 168 ASP A C 1
ATOM 1329 O O . ASP A 1 168 ? -10.141 9.984 -7.332 1 94.38 168 ASP A O 1
ATOM 1333 N N . VAL A 1 169 ? -9.727 10.008 -5.051 1 93.5 169 VAL A N 1
ATOM 1334 C CA . VAL A 1 169 ? -9.297 11.398 -5.145 1 93.5 169 VAL A CA 1
ATOM 1335 C C . VAL A 1 169 ? -7.906 11.547 -4.523 1 93.5 169 VAL A C 1
ATOM 1337 O O . VAL A 1 169 ? -7.469 12.664 -4.234 1 93.5 169 VAL A O 1
ATOM 1340 N N . VAL A 1 170 ? -7.23 10.438 -4.242 1 95.31 170 VAL A N 1
ATOM 1341 C CA . VAL A 1 170 ? -5.855 10.562 -3.777 1 95.31 170 VAL A CA 1
ATOM 1342 C C . VAL A 1 170 ? -5.027 11.328 -4.805 1 95.31 170 VAL A C 1
ATOM 1344 O O . VAL A 1 170 ? -4.25 12.219 -4.445 1 95.31 170 VAL A O 1
ATOM 1347 N N . ASP A 1 171 ? -5.219 10.938 -6.078 1 95.81 171 ASP A N 1
ATOM 1348 C CA . ASP A 1 171 ? -4.633 11.711 -7.168 1 95.81 171 ASP A CA 1
ATOM 1349 C C . ASP A 1 171 ? -5.293 13.086 -7.285 1 95.81 171 ASP A C 1
ATOM 1351 O O . ASP A 1 171 ? -6.465 13.18 -7.652 1 95.81 171 ASP A O 1
ATOM 1355 N N . HIS A 1 172 ? -4.543 14.062 -7.059 1 92.31 172 HIS A N 1
ATOM 1356 C CA . HIS A 1 172 ? -5.09 15.414 -7.031 1 92.31 172 HIS A CA 1
ATOM 1357 C C . HIS A 1 172 ? -5.711 15.789 -8.375 1 92.31 172 HIS A C 1
ATOM 1359 O O . HIS A 1 172 ? -6.66 16.578 -8.43 1 92.31 172 HIS A O 1
ATOM 1365 N N . LYS A 1 173 ? -5.273 15.211 -9.414 1 91.69 173 LYS A N 1
ATOM 1366 C CA . LYS A 1 173 ? -5.781 15.508 -10.75 1 91.69 173 LYS A CA 1
ATOM 1367 C C . LYS A 1 173 ? -7.176 14.922 -10.953 1 91.69 173 LYS A C 1
ATOM 1369 O O . LYS A 1 173 ? -7.875 15.281 -11.898 1 91.69 173 LYS A O 1
ATOM 1374 N N . ARG A 1 174 ? -7.613 14.094 -10.016 1 91.31 174 ARG A N 1
ATOM 1375 C CA . ARG A 1 174 ? -8.906 13.422 -10.148 1 91.31 174 ARG A CA 1
ATOM 1376 C C . ARG A 1 174 ? -9.953 14.094 -9.273 1 91.31 174 ARG A C 1
ATOM 1378 O O . ARG A 1 174 ? -11.109 13.656 -9.234 1 91.31 174 ARG A O 1
ATOM 1385 N N . ARG A 1 175 ? -9.688 15.148 -8.523 1 85.69 175 ARG A N 1
ATOM 1386 C CA . ARG A 1 175 ? -10.594 15.812 -7.59 1 85.69 175 ARG A CA 1
ATOM 1387 C C . ARG A 1 175 ? -11.594 16.688 -8.336 1 85.69 175 ARG A C 1
ATOM 1389 O O . ARG A 1 175 ? -12.57 17.172 -7.746 1 85.69 175 ARG A O 1
ATOM 1396 N N . ARG A 1 176 ? -11.727 16.797 -9.539 1 69.19 176 ARG A N 1
ATOM 1397 C CA . ARG A 1 176 ? -12.562 17.75 -10.273 1 69.19 176 ARG A CA 1
ATOM 1398 C C . ARG A 1 176 ? -13.82 17.078 -10.797 1 69.19 176 ARG A C 1
ATOM 1400 O O . ARG A 1 176 ? -14.656 17.734 -11.438 1 69.19 176 ARG A O 1
ATOM 1407 N N . THR A 1 177 ? -14.148 16 -10.258 1 64.75 177 THR A N 1
ATOM 1408 C CA . THR A 1 177 ? -15.219 15.375 -11.031 1 64.75 177 THR A CA 1
ATOM 1409 C C . THR A 1 177 ? -16.547 15.477 -10.289 1 64.75 177 THR A C 1
ATOM 1411 O O . THR A 1 177 ? -16.578 15.43 -9.055 1 64.75 177 THR A O 1
ATOM 1414 N N . ALA A 1 178 ? -17.547 15.906 -11.023 1 64.5 178 ALA A N 1
ATOM 1415 C CA . ALA A 1 178 ? -18.938 15.992 -10.555 1 64.5 178 ALA A CA 1
ATOM 1416 C C . ALA A 1 178 ? -19.484 14.617 -10.188 1 64.5 178 ALA A C 1
ATOM 1418 O O . ALA A 1 178 ? -19.094 13.609 -10.797 1 64.5 178 ALA A O 1
ATOM 1419 N N . PRO A 1 179 ? -20.219 14.719 -9.062 1 66.12 179 PRO A N 1
ATOM 1420 C CA . PRO A 1 179 ? -20.844 13.445 -8.695 1 66.12 179 PRO A CA 1
ATOM 1421 C C . PRO A 1 179 ? -21.688 12.867 -9.828 1 66.12 179 PRO A C 1
ATOM 1423 O O . PRO A 1 179 ? -22.234 13.609 -10.641 1 66.12 179 PRO A O 1
ATOM 1426 N N . CYS A 1 180 ? -21.562 11.602 -9.969 1 66.81 180 CYS A N 1
ATOM 1427 C CA . CYS A 1 180 ? -22.406 10.914 -10.945 1 66.81 180 CYS A CA 1
ATOM 1428 C C . CYS A 1 180 ? -23.812 10.688 -10.383 1 66.81 180 CYS A C 1
ATOM 1430 O O . CYS A 1 180 ? -23.953 10.133 -9.297 1 66.81 180 CYS A O 1
ATOM 1432 N N . SER A 1 181 ? -24.766 11.188 -11.008 1 66.31 181 SER A N 1
ATOM 1433 C CA . SER A 1 181 ? -26.172 11.125 -10.609 1 66.31 181 SER A CA 1
ATOM 1434 C C . SER A 1 181 ? -26.672 9.688 -10.578 1 66.31 181 SER A C 1
ATOM 1436 O O . SER A 1 181 ? -27.703 9.398 -9.953 1 66.31 181 SER A O 1
ATOM 1438 N N . PHE A 1 182 ? -25.906 8.75 -11.047 1 72.31 182 PHE A N 1
ATOM 1439 C CA . PHE A 1 182 ? -26.438 7.402 -11.18 1 72.31 182 PHE A CA 1
ATOM 1440 C C . PHE A 1 182 ? -25.812 6.465 -10.148 1 72.31 182 PHE A C 1
ATOM 1442 O O . PHE A 1 182 ? -25.984 5.25 -10.227 1 72.31 182 PHE A O 1
ATOM 1449 N N . GLU A 1 183 ? -25.203 7.039 -9.18 1 77.94 183 GLU A N 1
ATOM 1450 C CA . GLU A 1 183 ? -24.531 6.25 -8.156 1 77.94 183 GLU A CA 1
ATOM 1451 C C . GLU A 1 183 ? -25.531 5.383 -7.387 1 77.94 183 GLU A C 1
ATOM 1453 O O . GLU A 1 183 ? -25.219 4.246 -7.023 1 77.94 183 GLU A O 1
ATOM 1458 N N . THR A 1 184 ? -26.734 5.867 -7.254 1 76.94 184 THR A N 1
ATOM 1459 C CA . THR A 1 184 ? -27.734 5.188 -6.438 1 76.94 184 THR A CA 1
ATOM 1460 C C . THR A 1 184 ? -28.25 3.938 -7.145 1 76.94 184 THR A C 1
ATOM 1462 O O . THR A 1 184 ? -28.781 3.035 -6.504 1 76.94 184 THR A O 1
ATOM 1465 N N . TYR A 1 185 ? -28.016 3.838 -8.438 1 85.56 185 TYR A N 1
ATOM 1466 C CA . TYR A 1 185 ? -28.547 2.711 -9.203 1 85.56 185 TYR A CA 1
ATOM 1467 C C . TYR A 1 185 ? -27.453 1.672 -9.445 1 85.56 185 TYR A C 1
ATOM 1469 O O . TYR A 1 185 ? -27.688 0.663 -10.117 1 85.56 185 TYR A O 1
ATOM 1477 N N . PHE A 1 186 ? -26.344 1.91 -8.836 1 93.06 186 PHE A N 1
ATOM 1478 C CA . PHE A 1 186 ? -25.266 0.958 -9.008 1 93.06 186 PHE A CA 1
ATOM 1479 C C . PHE A 1 186 ? -25.578 -0.361 -8.312 1 93.06 186 PHE A C 1
ATOM 1481 O O . PHE A 1 186 ? -25.953 -0.373 -7.145 1 93.06 186 PHE A O 1
ATOM 1488 N N . PRO A 1 187 ? -25.469 -1.446 -9.102 1 95.06 187 PRO A N 1
ATOM 1489 C CA . PRO A 1 187 ? -25.75 -2.736 -8.477 1 95.06 187 PRO A CA 1
ATOM 1490 C C . PRO A 1 187 ? -24.734 -3.117 -7.402 1 95.06 187 PRO A C 1
ATOM 1492 O O . PRO A 1 187 ? -23.547 -2.867 -7.562 1 95.06 187 PRO A O 1
ATOM 1495 N N . ARG A 1 188 ? -25.234 -3.732 -6.406 1 96.56 188 ARG A N 1
ATOM 1496 C CA . ARG A 1 188 ? -24.406 -4.105 -5.262 1 96.56 188 ARG A CA 1
ATOM 1497 C C . ARG A 1 188 ? -23.375 -5.16 -5.648 1 96.56 188 ARG A C 1
ATOM 1499 O O . ARG A 1 188 ? -23.719 -6.156 -6.297 1 96.56 188 ARG A O 1
ATOM 1506 N N . ILE A 1 189 ? -22.172 -4.945 -5.309 1 98.25 189 ILE A N 1
ATOM 1507 C CA . ILE A 1 189 ? -21.109 -5.934 -5.465 1 98.25 189 ILE A CA 1
ATOM 1508 C C . ILE A 1 189 ? -21.266 -7.016 -4.398 1 98.25 189 ILE A C 1
ATOM 1510 O O . ILE A 1 189 ? -21.453 -6.715 -3.219 1 98.25 189 ILE A O 1
ATOM 1514 N N . GLU A 1 190 ? -21.062 -8.234 -4.859 1 98.56 190 GLU A N 1
ATOM 1515 C CA . GLU A 1 190 ? -21.375 -9.336 -3.951 1 98.56 190 GLU A CA 1
ATOM 1516 C C . GLU A 1 190 ? -20.094 -10.078 -3.545 1 98.56 190 GLU A C 1
ATOM 1518 O O . GLU A 1 190 ? -20.094 -10.836 -2.568 1 98.56 190 GLU A O 1
ATOM 1523 N N . ALA A 1 191 ? -19.016 -9.914 -4.277 1 98.56 191 ALA A N 1
ATOM 1524 C CA . ALA A 1 191 ? -17.719 -10.516 -3.982 1 98.56 191 ALA A CA 1
ATOM 1525 C C . ALA A 1 191 ? -16.594 -9.773 -4.699 1 98.56 191 ALA A C 1
ATOM 1527 O O . ALA A 1 191 ? -16.844 -9.008 -5.629 1 98.56 191 ALA A O 1
ATOM 1528 N N . VAL A 1 192 ? -15.422 -9.953 -4.188 1 98.75 192 VAL A N 1
ATOM 1529 C CA . VAL A 1 192 ? -14.227 -9.375 -4.781 1 98.75 192 VAL A CA 1
ATOM 1530 C C . VAL A 1 192 ? -13.289 -10.484 -5.254 1 98.75 192 VAL A C 1
ATOM 1532 O O . VAL A 1 192 ? -13.055 -11.461 -4.535 1 98.75 192 VAL A O 1
ATOM 1535 N N . VAL A 1 193 ? -12.844 -10.359 -6.48 1 98.5 193 VAL A N 1
ATOM 1536 C CA . VAL A 1 193 ? -11.852 -11.289 -7.023 1 98.5 193 VAL A CA 1
ATOM 1537 C C . VAL A 1 193 ? -10.586 -10.523 -7.391 1 98.5 193 VAL A C 1
ATOM 1539 O O . VAL A 1 193 ? -10.609 -9.641 -8.242 1 98.5 193 VAL A O 1
ATOM 1542 N N . LEU A 1 194 ? -9.508 -10.898 -6.746 1 98.5 194 LEU A N 1
ATOM 1543 C CA . LEU A 1 194 ? -8.203 -10.273 -6.977 1 98.5 194 LEU A CA 1
ATOM 1544 C C . LEU A 1 194 ? -7.301 -11.195 -7.789 1 98.5 194 LEU A C 1
ATOM 1546 O O . LEU A 1 194 ? -6.691 -12.117 -7.238 1 98.5 194 LEU A O 1
ATOM 1550 N N . PHE A 1 195 ? -7.133 -10.898 -9.086 1 98.06 195 PHE A N 1
ATOM 1551 C CA . PHE A 1 195 ? -6.414 -11.781 -10 1 98.06 195 PHE A CA 1
ATOM 1552 C C . PHE A 1 195 ? -4.906 -11.617 -9.844 1 98.06 195 PHE A C 1
ATOM 1554 O O . PHE A 1 195 ? -4.145 -12.539 -10.133 1 98.06 195 PHE A O 1
ATOM 1561 N N . GLY A 1 196 ? -4.473 -10.5 -9.438 1 97.06 196 GLY A N 1
ATOM 1562 C CA . GLY A 1 196 ? -3.076 -10.102 -9.328 1 97.06 196 GLY A CA 1
ATOM 1563 C C . GLY A 1 196 ? -2.896 -8.648 -8.953 1 97.06 196 GLY A C 1
ATOM 1564 O O . GLY A 1 196 ? -3.875 -7.938 -8.711 1 97.06 196 GLY A O 1
ATOM 1565 N N . GLU A 1 197 ? -1.63 -8.258 -8.898 1 96.25 197 GLU A N 1
ATOM 1566 C CA . GLU A 1 197 ? -1.376 -6.883 -8.477 1 96.25 197 GLU A CA 1
ATOM 1567 C C . GLU A 1 197 ? -1.854 -5.887 -9.523 1 96.25 197 GLU A C 1
ATOM 1569 O O . GLU A 1 197 ? -1.561 -6.043 -10.711 1 96.25 197 GLU A O 1
ATOM 1574 N N . PRO A 1 198 ? -2.607 -4.91 -9.094 1 97.94 198 PRO A N 1
ATOM 1575 C CA . PRO A 1 198 ? -3.002 -3.818 -9.992 1 97.94 198 PRO A CA 1
ATOM 1576 C C . PRO A 1 198 ? -1.925 -2.742 -10.117 1 97.94 198 PRO A C 1
ATOM 1578 O O . PRO A 1 198 ? -0.781 -2.957 -9.711 1 97.94 198 PRO A O 1
ATOM 1581 N N . ILE A 1 199 ? -2.25 -1.674 -10.812 1 97.62 199 ILE A N 1
ATOM 1582 C CA . ILE A 1 199 ? -1.43 -0.468 -10.828 1 97.62 199 ILE A CA 1
ATOM 1583 C C . ILE A 1 199 ? -2.182 0.679 -10.156 1 97.62 199 ILE A C 1
ATOM 1585 O O . ILE A 1 199 ? -3.361 0.544 -9.82 1 97.62 199 ILE A O 1
ATOM 1589 N N . ARG A 1 200 ? -1.456 1.74 -9.922 1 97.94 200 ARG A N 1
ATOM 1590 C CA . ARG A 1 200 ? -2.049 2.861 -9.195 1 97.94 200 ARG A CA 1
ATOM 1591 C C . ARG A 1 200 ? -2.676 2.398 -7.887 1 97.94 200 ARG A C 1
ATOM 1593 O O . ARG A 1 200 ? -3.859 2.641 -7.641 1 97.94 200 ARG A O 1
ATOM 1600 N N . TRP A 1 201 ? -1.885 1.77 -7.074 1 98.81 201 TRP A N 1
ATOM 1601 C CA . TRP A 1 201 ? -2.352 1.02 -5.91 1 98.81 201 TRP A CA 1
ATOM 1602 C C . TRP A 1 201 ? -3.273 1.872 -5.047 1 98.81 201 TRP A C 1
ATOM 1604 O O . TRP A 1 201 ? -4.176 1.35 -4.391 1 98.81 201 TRP A O 1
ATOM 1614 N N . GLU A 1 202 ? -3.117 3.236 -5.004 1 98.5 202 GLU A N 1
ATOM 1615 C CA . GLU A 1 202 ? -3.979 4.07 -4.168 1 98.5 202 GLU A CA 1
ATOM 1616 C C . GLU A 1 202 ? -5.441 3.928 -4.57 1 98.5 202 GLU A C 1
ATOM 1618 O O . GLU A 1 202 ? -6.336 3.984 -3.723 1 98.5 202 GLU A O 1
ATOM 1623 N N . THR A 1 203 ? -5.68 3.695 -5.863 1 98.38 203 THR A N 1
ATOM 1624 C CA . THR A 1 203 ? -7.043 3.641 -6.383 1 98.38 203 THR A CA 1
ATOM 1625 C C . THR A 1 203 ? -7.711 2.324 -6 1 98.38 203 THR A C 1
ATOM 1627 O O . THR A 1 203 ? -8.734 2.318 -5.312 1 98.38 203 THR A O 1
ATOM 1630 N N . PRO A 1 204 ? -7.117 1.193 -6.418 1 98.75 204 PRO A N 1
ATOM 1631 C CA . PRO A 1 204 ? -7.797 -0.045 -6.031 1 98.75 204 PRO A CA 1
ATOM 1632 C C . PRO A 1 204 ? -7.824 -0.254 -4.52 1 98.75 204 PRO A C 1
ATOM 1634 O O . PRO A 1 204 ? -8.789 -0.805 -3.984 1 98.75 204 PRO A O 1
ATOM 1637 N N . LEU A 1 205 ? -6.812 0.121 -3.758 1 98.75 205 LEU A N 1
ATOM 1638 C CA . LEU A 1 205 ? -6.832 -0.015 -2.305 1 98.75 205 LEU A CA 1
ATOM 1639 C C . LEU A 1 205 ? -7.988 0.774 -1.701 1 98.75 205 LEU A C 1
ATOM 1641 O O . LEU A 1 205 ? -8.742 0.248 -0.881 1 98.75 205 LEU A O 1
ATOM 1645 N N . GLN A 1 206 ? -8.109 2.061 -2.119 1 98.12 206 GLN A N 1
ATOM 1646 C CA . GLN A 1 206 ? -9.188 2.908 -1.616 1 98.12 206 GLN A CA 1
ATOM 1647 C C . GLN A 1 206 ? -10.555 2.316 -1.94 1 98.12 206 GLN A C 1
ATOM 1649 O O . GLN A 1 206 ? -11.406 2.199 -1.061 1 98.12 206 GLN A O 1
ATOM 1654 N N . LEU A 1 207 ? -10.766 1.917 -3.154 1 98.12 207 LEU A N 1
ATOM 1655 C CA . LEU A 1 207 ? -12.07 1.454 -3.611 1 98.12 207 LEU A CA 1
ATOM 1656 C C . LEU A 1 207 ? -12.422 0.109 -2.984 1 98.12 207 LEU A C 1
ATOM 1658 O O . LEU A 1 207 ? -13.586 -0.147 -2.664 1 98.12 207 LEU A O 1
ATOM 1662 N N . LEU A 1 208 ? -11.43 -0.752 -2.83 1 98.69 208 LEU A N 1
ATOM 1663 C CA . LEU A 1 208 ? -11.664 -2.031 -2.17 1 98.69 208 LEU A CA 1
ATOM 1664 C C . LEU A 1 208 ? -12.102 -1.823 -0.724 1 98.69 208 LEU A C 1
ATOM 1666 O O . LEU A 1 208 ? -13.047 -2.463 -0.258 1 98.69 208 LEU A O 1
ATOM 1670 N N . ILE A 1 209 ? -11.445 -0.924 -0.027 1 97.31 209 ILE A N 1
ATOM 1671 C CA . ILE A 1 209 ? -11.812 -0.635 1.354 1 97.31 209 ILE A CA 1
ATOM 1672 C C . ILE A 1 209 ? -13.234 -0.077 1.399 1 97.31 209 ILE A C 1
ATOM 1674 O O . ILE A 1 209 ? -14.031 -0.46 2.26 1 97.31 209 ILE A O 1
ATOM 1678 N N . ASP A 1 210 ? -13.555 0.826 0.439 1 96.62 210 ASP A N 1
ATOM 1679 C CA . ASP A 1 210 ? -14.906 1.376 0.368 1 96.62 210 ASP A CA 1
ATOM 1680 C C . ASP A 1 210 ? -15.938 0.269 0.181 1 96.62 210 ASP A C 1
ATOM 1682 O O . ASP A 1 210 ? -16.938 0.223 0.895 1 96.62 210 ASP A O 1
ATOM 1686 N N . VAL A 1 211 ? -15.695 -0.619 -0.729 1 97.69 211 VAL A N 1
ATOM 1687 C CA . VAL A 1 211 ? -16.625 -1.693 -1.06 1 97.69 211 VAL A CA 1
ATOM 1688 C C . VAL A 1 211 ? -16.766 -2.639 0.131 1 97.69 211 VAL A C 1
ATOM 1690 O O . VAL A 1 211 ? -17.875 -3.035 0.486 1 97.69 211 VAL A O 1
ATOM 1693 N N . LEU A 1 212 ? -15.688 -2.967 0.775 1 97.56 212 LEU A N 1
ATOM 1694 C CA . LEU A 1 212 ? -15.695 -3.914 1.885 1 97.56 212 LEU A CA 1
ATOM 1695 C C . LEU A 1 212 ? -16.391 -3.314 3.105 1 97.56 212 LEU A C 1
ATOM 1697 O O . LEU A 1 212 ? -17.094 -4.02 3.832 1 97.56 212 LEU A O 1
ATOM 1701 N N . THR A 1 213 ? -16.25 -1.989 3.316 1 95.12 213 THR A N 1
ATOM 1702 C CA . THR A 1 213 ? -16.781 -1.357 4.516 1 95.12 213 THR A CA 1
ATOM 1703 C C . THR A 1 213 ? -18.25 -0.951 4.301 1 95.12 213 THR A C 1
ATOM 1705 O O . THR A 1 213 ? -18.906 -0.495 5.234 1 95.12 213 THR A O 1
ATOM 1708 N N . THR A 1 214 ? -18.797 -1.116 3.109 1 94.81 214 THR A N 1
ATOM 1709 C CA . THR A 1 214 ? -20.172 -0.737 2.816 1 94.81 214 THR A CA 1
ATOM 1710 C C . THR A 1 214 ? -20.969 -1.938 2.314 1 94.81 214 THR A C 1
ATOM 1712 O O . THR A 1 214 ? -22.062 -1.779 1.771 1 94.81 214 THR A O 1
ATOM 1715 N N . GLN A 1 215 ? -20.422 -3.057 2.379 1 95.25 215 GLN A N 1
ATOM 1716 C CA . GLN A 1 215 ? -21.062 -4.301 1.962 1 95.25 215 GLN A CA 1
ATOM 1717 C C . GLN A 1 215 ? -21.438 -4.258 0.482 1 95.25 215 GLN A C 1
ATOM 1719 O O . GLN A 1 215 ? -22.531 -4.668 0.1 1 95.25 215 GLN A O 1
ATOM 1724 N N . GLY A 1 216 ? -20.562 -3.639 -0.28 1 96.44 216 GLY A N 1
ATOM 1725 C CA . GLY A 1 216 ? -20.672 -3.746 -1.727 1 96.44 216 GLY A CA 1
ATOM 1726 C C . GLY A 1 216 ? -21.344 -2.549 -2.363 1 96.44 216 GLY A C 1
ATOM 1727 O O . GLY A 1 216 ? -21.469 -2.479 -3.586 1 96.44 216 GLY A O 1
ATOM 1728 N N . LEU A 1 217 ? -21.828 -1.586 -1.566 1 93.81 217 LEU A N 1
ATOM 1729 C CA . LEU A 1 217 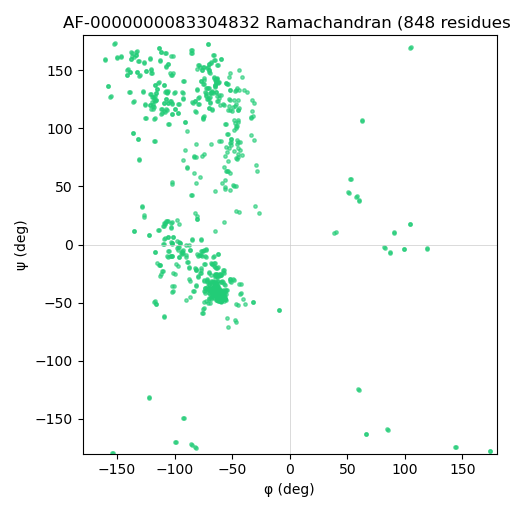? -22.5 -0.405 -2.1 1 93.81 217 LEU A CA 1
ATOM 1730 C C . LEU A 1 217 ? -21.938 0.867 -1.465 1 93.81 217 LEU A C 1
ATOM 1732 O O . LEU A 1 217 ? -22.516 1.378 -0.497 1 93.81 217 LEU A O 1
ATOM 1736 N N . PRO A 1 218 ? -20.891 1.467 -2.104 1 92.12 218 PRO A N 1
ATOM 1737 C CA . PRO A 1 218 ? -20.203 2.592 -1.465 1 92.12 218 PRO A CA 1
ATOM 1738 C C . PRO A 1 218 ? -20.875 3.934 -1.75 1 92.12 218 PRO A C 1
ATOM 1740 O O . PRO A 1 218 ? -20.188 4.93 -2.01 1 92.12 218 PRO A O 1
ATOM 1743 N N . CYS A 1 219 ? -22.172 3.992 -1.703 1 87 219 CYS A N 1
ATOM 1744 C CA . CYS A 1 219 ? -22.906 5.223 -1.978 1 87 219 CYS A CA 1
ATOM 1745 C C . CYS A 1 219 ? -23.297 5.926 -0.683 1 87 219 CYS A C 1
ATOM 1747 O O . CYS A 1 219 ? -23.656 7.102 -0.697 1 87 219 CYS A O 1
ATOM 1749 N N . GLN A 1 220 ? -23.234 5.207 0.393 1 81.94 220 GLN A N 1
ATOM 1750 C CA . GLN A 1 220 ? -23.562 5.797 1.686 1 81.94 220 GLN A CA 1
ATOM 1751 C C . GLN A 1 220 ? -22.594 5.324 2.77 1 81.94 220 GLN A C 1
ATOM 1753 O O . GLN A 1 220 ? -22.109 4.191 2.723 1 81.94 220 GLN A O 1
ATOM 1758 N N . ALA A 1 221 ? -22.391 6.176 3.676 1 81.19 221 ALA A N 1
ATOM 1759 C CA . ALA A 1 221 ? -21.562 5.801 4.816 1 81.19 221 ALA A CA 1
ATOM 1760 C C . ALA A 1 221 ? -22.312 4.855 5.754 1 81.19 221 ALA A C 1
ATOM 1762 O O . ALA A 1 221 ? -23.453 5.133 6.145 1 81.19 221 ALA A O 1
ATOM 1763 N N . PRO A 1 222 ? -21.641 3.809 6.078 1 81.81 222 PRO A N 1
ATOM 1764 C CA . PRO A 1 222 ? -22.328 2.896 6.992 1 81.81 222 PRO A CA 1
ATOM 1765 C C . PRO A 1 222 ? -22.344 3.402 8.438 1 81.81 222 PRO A C 1
ATOM 1767 O O . PRO A 1 222 ? -21.453 4.156 8.836 1 81.81 222 PRO A O 1
ATOM 1770 N N . LYS A 1 223 ? -23.359 3.037 9.172 1 77.56 223 LYS A N 1
ATOM 1771 C CA . LYS A 1 223 ? -23.422 3.369 10.594 1 77.56 223 LYS A CA 1
ATOM 1772 C C . LYS A 1 223 ? -22.391 2.586 11.391 1 77.56 223 LYS A C 1
ATOM 1774 O O . LYS A 1 223 ? -21.781 3.117 12.328 1 77.56 223 LYS A O 1
ATOM 1779 N N . THR A 1 224 ? -22.328 1.326 10.938 1 84.5 224 THR A N 1
ATOM 1780 C CA . THR A 1 224 ? -21.328 0.444 11.531 1 84.5 224 THR A CA 1
ATOM 1781 C C . THR A 1 224 ? -20.547 -0.31 10.445 1 84.5 224 THR A C 1
ATOM 1783 O O . THR A 1 224 ? -21.094 -0.593 9.375 1 84.5 224 THR A O 1
ATOM 1786 N N . VAL A 1 225 ? -19.328 -0.57 10.766 1 86.38 225 VAL A N 1
ATOM 1787 C CA . VAL A 1 225 ? -18.531 -1.324 9.805 1 86.38 225 VAL A CA 1
ATOM 1788 C C . VAL A 1 225 ? -19.031 -2.768 9.742 1 86.38 225 VAL A C 1
ATOM 1790 O O . VAL A 1 225 ? -19.031 -3.475 10.75 1 86.38 225 VAL A O 1
ATOM 1793 N N . PRO A 1 226 ? -19.484 -3.158 8.633 1 90.75 226 PRO A N 1
ATOM 1794 C CA . PRO A 1 226 ? -19.938 -4.547 8.5 1 90.75 226 PRO A CA 1
ATOM 1795 C C . PRO A 1 226 ? -18.812 -5.555 8.688 1 90.75 226 PRO A C 1
ATOM 1797 O O . PRO A 1 226 ? -17.703 -5.363 8.164 1 90.75 226 PRO A O 1
ATOM 1800 N N . TYR A 1 227 ? -19.141 -6.656 9.406 1 91.75 227 TYR A N 1
ATOM 1801 C CA . TYR A 1 227 ? -18.203 -7.742 9.609 1 91.75 227 TYR A CA 1
ATOM 1802 C C . TYR A 1 227 ? -18.922 -9.055 9.875 1 91.75 227 TYR A C 1
ATOM 1804 O O . TYR A 1 227 ? -19.828 -9.117 10.711 1 91.75 227 TYR A O 1
ATOM 1812 N N . PRO A 1 228 ? -18.625 -10.078 9.188 1 93.12 228 PRO A N 1
ATOM 1813 C CA . PRO A 1 228 ? -17.594 -10.086 8.148 1 93.12 228 PRO A CA 1
ATOM 1814 C C . PRO A 1 228 ? -18 -9.305 6.902 1 93.12 228 PRO A C 1
ATOM 1816 O O . PRO A 1 228 ? -19.188 -9.07 6.684 1 93.12 228 PRO A O 1
ATOM 1819 N N . HIS A 1 229 ? -17.078 -8.805 6.219 1 96.62 229 HIS A N 1
ATOM 1820 C CA . HIS A 1 229 ? -17.266 -8.148 4.93 1 96.62 229 HIS A CA 1
ATOM 1821 C C . HIS A 1 229 ? -17.609 -9.156 3.84 1 96.62 229 HIS A C 1
ATOM 1823 O O . HIS A 1 229 ? -17.641 -10.367 4.094 1 96.62 229 HIS A O 1
ATOM 1829 N N . ILE A 1 230 ? -17.969 -8.688 2.633 1 97.94 230 ILE A N 1
ATOM 1830 C CA . ILE A 1 230 ? -18.297 -9.555 1.501 1 97.94 230 ILE A CA 1
ATOM 1831 C C . ILE A 1 230 ? -17.109 -10.43 1.156 1 97.94 230 ILE A C 1
ATOM 1833 O O . ILE A 1 230 ? -15.961 -10.094 1.487 1 97.94 230 ILE A O 1
ATOM 1837 N N . PRO A 1 231 ? -17.234 -11.57 0.457 1 97.06 231 PRO A N 1
ATOM 1838 C CA . PRO A 1 231 ? -16.172 -12.531 0.176 1 97.06 231 PRO A CA 1
ATOM 1839 C C . PRO A 1 231 ? -15.07 -11.953 -0.702 1 97.06 231 PRO A C 1
ATOM 1841 O O . PRO A 1 231 ? -15.352 -11.188 -1.627 1 97.06 231 PRO A O 1
ATOM 1844 N N . ILE A 1 232 ? -13.875 -12.344 -0.38 1 97.69 232 ILE A N 1
ATOM 1845 C CA . ILE A 1 232 ? -12.703 -11.992 -1.177 1 97.69 232 ILE A CA 1
ATOM 1846 C C . ILE A 1 232 ? -12.008 -13.266 -1.653 1 97.69 232 ILE A C 1
ATOM 1848 O O . ILE A 1 232 ? -11.648 -14.133 -0.845 1 97.69 232 ILE A O 1
ATOM 1852 N N . LEU A 1 233 ? -11.898 -13.453 -2.906 1 96.31 233 LEU A N 1
ATOM 1853 C CA . LEU A 1 233 ? -11.055 -14.469 -3.535 1 96.31 233 LEU A CA 1
ATOM 1854 C C . LEU A 1 233 ? -9.773 -13.852 -4.082 1 96.31 233 LEU A C 1
ATOM 1856 O O . LEU A 1 233 ? -9.812 -13.055 -5.02 1 96.31 233 LEU A O 1
ATOM 1860 N N . ALA A 1 234 ? -8.648 -14.188 -3.504 1 96.31 234 ALA A N 1
ATOM 1861 C CA . ALA A 1 234 ? -7.383 -13.578 -3.908 1 96.31 234 ALA A CA 1
ATOM 1862 C C . ALA A 1 234 ? -6.441 -14.617 -4.52 1 96.31 234 ALA A C 1
ATOM 1864 O O . ALA A 1 234 ? -6.277 -15.711 -3.979 1 96.31 234 ALA A O 1
ATOM 1865 N N . CYS A 1 235 ? -5.891 -14.211 -5.621 1 95.81 235 CYS A N 1
ATOM 1866 C CA . CYS A 1 235 ? -4.918 -15.062 -6.293 1 95.81 235 CYS A CA 1
ATOM 1867 C C . CYS A 1 235 ? -3.502 -14.531 -6.098 1 95.81 235 CYS A C 1
ATOM 1869 O O . CYS A 1 235 ? -3.311 -13.336 -5.852 1 95.81 235 CYS A O 1
ATOM 1871 N N . ASN A 1 236 ? -2.465 -15.398 -6.191 1 93.5 236 ASN A N 1
ATOM 1872 C CA . ASN A 1 236 ? -1.053 -15.031 -6.152 1 93.5 236 ASN A CA 1
ATOM 1873 C C . ASN A 1 236 ? -0.673 -14.406 -4.812 1 93.5 236 ASN A C 1
ATOM 1875 O O . ASN A 1 236 ? -0.881 -13.211 -4.605 1 93.5 236 ASN A O 1
ATOM 1879 N N . MET A 1 237 ? 0.011 -15.117 -4.035 1 86.62 237 MET A N 1
ATOM 1880 C CA . MET A 1 237 ? 0.375 -14.648 -2.699 1 86.62 237 MET A CA 1
ATOM 1881 C C . MET A 1 237 ? 1.847 -14.25 -2.646 1 86.62 237 MET A C 1
ATOM 1883 O O . MET A 1 237 ? 2.348 -13.844 -1.595 1 86.62 237 MET A O 1
ATOM 1887 N N . ASP A 1 238 ? 2.48 -14.258 -3.768 1 88.5 238 ASP A N 1
ATOM 1888 C CA . ASP A 1 238 ? 3.898 -13.914 -3.771 1 88.5 238 ASP A CA 1
ATOM 1889 C C . ASP A 1 238 ? 4.117 -12.477 -3.309 1 88.5 238 ASP A C 1
ATOM 1891 O O . ASP A 1 238 ? 3.5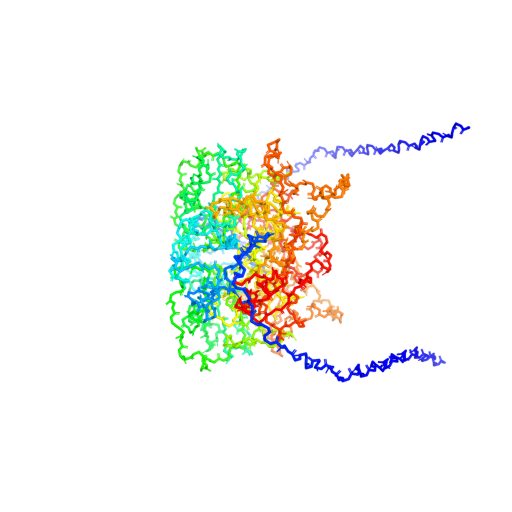78 -11.539 -3.9 1 88.5 238 ASP A O 1
ATOM 1895 N N . LEU A 1 239 ? 4.918 -12.367 -2.287 1 90.5 239 LEU A N 1
ATOM 1896 C CA . LEU A 1 239 ? 5.293 -11.031 -1.843 1 90.5 239 LEU A CA 1
ATOM 1897 C C . LEU A 1 239 ? 6.215 -10.359 -2.857 1 90.5 239 LEU A C 1
ATOM 1899 O O . LEU A 1 239 ? 6.043 -9.18 -3.174 1 90.5 239 LEU A O 1
ATOM 1903 N N . GLN A 1 240 ? 7.199 -11.156 -3.283 1 89.12 240 GLN A N 1
ATOM 1904 C CA . GLN A 1 240 ? 8.195 -10.672 -4.234 1 89.12 240 GLN A CA 1
ATOM 1905 C C . GLN A 1 240 ? 8.5 -11.727 -5.297 1 89.12 240 GLN A C 1
ATOM 1907 O O . GLN A 1 240 ? 8.203 -12.906 -5.105 1 89.12 240 GLN A O 1
ATOM 1912 N N . TRP A 1 241 ? 9.023 -11.305 -6.379 1 84.94 241 TRP A N 1
ATOM 1913 C CA . TRP A 1 241 ? 9.484 -12.164 -7.461 1 84.94 241 TRP A CA 1
ATOM 1914 C C . TRP A 1 241 ? 10.695 -11.562 -8.164 1 84.94 241 TRP A C 1
ATOM 1916 O O . TRP A 1 241 ? 11.023 -10.391 -7.949 1 84.94 241 TRP A O 1
ATOM 1926 N N . MET A 1 242 ? 11.367 -12.375 -8.844 1 80.88 242 MET A N 1
ATOM 1927 C CA . MET A 1 242 ? 12.594 -11.906 -9.477 1 80.88 242 MET A CA 1
ATOM 1928 C C . MET A 1 242 ? 12.352 -11.523 -10.93 1 80.88 242 MET A C 1
ATOM 1930 O O . MET A 1 242 ? 12.055 -12.383 -11.758 1 80.88 242 MET A O 1
ATOM 1934 N N . ALA A 1 243 ? 12.484 -10.25 -11.18 1 83.5 243 ALA A N 1
ATOM 1935 C CA . ALA A 1 243 ? 12.523 -9.734 -12.547 1 83.5 243 ALA A CA 1
ATOM 1936 C C . ALA A 1 243 ? 13.961 -9.648 -13.055 1 83.5 243 ALA A C 1
ATOM 1938 O O . ALA A 1 243 ? 14.789 -10.508 -12.742 1 83.5 243 ALA A O 1
ATOM 1939 N N . GLU A 1 244 ? 14.227 -8.711 -13.898 1 80.81 244 GLU A N 1
ATOM 1940 C CA . GLU A 1 244 ? 15.578 -8.531 -14.438 1 80.81 244 GLU A CA 1
ATOM 1941 C C . GLU A 1 244 ? 16.484 -7.832 -13.43 1 80.81 244 GLU A C 1
ATOM 1943 O O . GLU A 1 244 ? 17.703 -8.023 -13.453 1 80.81 244 GLU A O 1
ATOM 1948 N N . ALA A 1 245 ? 15.906 -7.109 -12.555 1 79.25 245 ALA A N 1
ATOM 1949 C CA . ALA A 1 245 ? 16.656 -6.359 -11.555 1 79.25 245 ALA A CA 1
ATOM 1950 C C . ALA A 1 245 ? 17.391 -7.301 -10.602 1 79.25 245 ALA A C 1
ATOM 1952 O O . ALA A 1 245 ? 17 -8.461 -10.438 1 79.25 245 ALA A O 1
ATOM 1953 N N . VAL A 1 246 ? 18.375 -6.762 -9.984 1 80.12 246 VAL A N 1
ATOM 1954 C CA . VAL A 1 246 ? 19.172 -7.535 -9.039 1 80.12 246 VAL A CA 1
ATOM 1955 C C . VAL A 1 246 ? 18.422 -7.68 -7.723 1 80.12 246 VAL A C 1
ATOM 1957 O O . VAL A 1 246 ? 18.719 -8.57 -6.918 1 80.12 246 VAL A O 1
ATOM 1960 N N . LEU A 1 247 ? 17.5 -6.812 -7.555 1 83.81 247 LEU A N 1
ATOM 1961 C CA . LEU A 1 247 ? 16.656 -6.84 -6.363 1 83.81 247 LEU A CA 1
ATOM 1962 C C . LEU A 1 247 ? 15.289 -7.41 -6.688 1 83.81 247 LEU A C 1
ATOM 1964 O O . LEU A 1 247 ? 14.742 -7.16 -7.766 1 83.81 247 LEU A O 1
ATOM 1968 N N . PRO A 1 248 ? 14.672 -8.133 -5.75 1 86.94 248 PRO A N 1
ATOM 1969 C CA . PRO A 1 248 ? 13.328 -8.648 -5.996 1 86.94 248 PRO A CA 1
ATOM 1970 C C . PRO A 1 248 ? 12.289 -7.539 -6.176 1 86.94 248 PRO A C 1
ATOM 1972 O O . PRO A 1 248 ? 12.492 -6.422 -5.699 1 86.94 248 PRO A O 1
ATOM 1975 N N . ARG A 1 249 ? 11.273 -7.848 -6.863 1 92.44 249 ARG A N 1
ATOM 1976 C CA . ARG A 1 249 ? 10.203 -6.891 -7.148 1 92.44 249 ARG A CA 1
ATOM 1977 C C . ARG A 1 249 ? 8.914 -7.289 -6.449 1 92.44 249 ARG A C 1
ATOM 1979 O O . ARG A 1 249 ? 8.719 -8.461 -6.109 1 92.44 249 ARG A O 1
ATOM 1986 N N . PHE A 1 250 ? 8.047 -6.281 -6.281 1 94.44 250 PHE A N 1
ATOM 1987 C CA . PHE A 1 250 ? 6.777 -6.527 -5.605 1 94.44 250 PHE A CA 1
ATOM 1988 C C . PHE A 1 250 ? 5.918 -7.496 -6.41 1 94.44 250 PHE A C 1
ATOM 1990 O O . PHE A 1 250 ? 5.797 -7.363 -7.629 1 94.44 250 PHE A O 1
ATOM 1997 N N . GLY A 1 251 ? 5.395 -8.516 -5.738 1 93.31 251 GLY A N 1
ATOM 1998 C CA . GLY A 1 251 ? 4.305 -9.312 -6.273 1 93.31 251 GLY A CA 1
ATOM 1999 C C . GLY A 1 251 ? 2.947 -8.914 -5.727 1 93.31 251 GLY A C 1
ATOM 2000 O O . GLY A 1 251 ? 2.805 -7.852 -5.121 1 93.31 251 GLY A O 1
ATOM 2001 N N . HIS A 1 252 ? 1.937 -9.758 -6.02 1 96.12 252 HIS A N 1
ATOM 2002 C CA . HIS A 1 252 ? 0.582 -9.453 -5.57 1 96.12 252 HIS A CA 1
ATOM 2003 C C . HIS A 1 252 ? 0.481 -9.492 -4.051 1 96.12 252 HIS A C 1
ATOM 2005 O O . HIS A 1 252 ? -0.292 -8.742 -3.453 1 96.12 252 HIS A O 1
ATOM 2011 N N . GLY A 1 253 ? 1.267 -10.352 -3.43 1 94.06 253 GLY A N 1
ATOM 2012 C CA . GLY A 1 253 ? 1.292 -10.43 -1.978 1 94.06 253 GLY A CA 1
ATOM 2013 C C . GLY A 1 253 ? 1.632 -9.102 -1.318 1 94.06 253 GLY A C 1
ATOM 2014 O O . GLY A 1 253 ? 1.174 -8.82 -0.209 1 94.06 253 GLY A O 1
ATOM 2015 N N . ALA A 1 254 ? 2.475 -8.32 -1.952 1 96 254 ALA A N 1
ATOM 2016 C CA . ALA A 1 254 ? 2.783 -6.996 -1.434 1 96 254 ALA A CA 1
ATOM 2017 C C . ALA A 1 254 ? 1.543 -6.105 -1.426 1 96 254 ALA A C 1
ATOM 2019 O O . ALA A 1 254 ? 1.287 -5.395 -0.452 1 96 254 ALA A O 1
ATOM 2020 N N . PHE A 1 255 ? 0.817 -6.148 -2.527 1 98.25 255 PHE A N 1
ATOM 2021 C CA . PHE A 1 255 ? -0.441 -5.414 -2.598 1 98.25 255 PHE A CA 1
ATOM 2022 C C . PHE A 1 255 ? -1.405 -5.887 -1.516 1 98.25 255 PHE A C 1
ATOM 2024 O O . PHE A 1 255 ? -2.047 -5.074 -0.85 1 98.25 255 PHE A O 1
ATOM 2031 N N . LEU A 1 256 ? -1.509 -7.195 -1.329 1 97.06 256 LEU A N 1
ATOM 2032 C CA . LEU A 1 256 ? -2.393 -7.77 -0.32 1 97.06 256 LEU A CA 1
ATOM 2033 C C . LEU A 1 256 ? -1.975 -7.332 1.08 1 97.06 256 LEU A C 1
ATOM 2035 O O . LEU A 1 256 ? -2.824 -7.074 1.935 1 97.06 256 LEU A O 1
ATOM 2039 N N . THR A 1 257 ? -0.688 -7.281 1.312 1 95.75 257 THR A N 1
ATOM 2040 C CA . THR A 1 257 ? -0.175 -6.805 2.59 1 95.75 257 THR A CA 1
ATOM 2041 C C . THR A 1 257 ? -0.686 -5.395 2.883 1 95.75 257 THR A C 1
ATOM 2043 O O . THR A 1 257 ? -1.132 -5.109 3.998 1 95.75 257 THR A O 1
ATOM 2046 N N . CYS A 1 258 ? -0.629 -4.531 1.898 1 98.06 258 CYS A N 1
ATOM 2047 C CA . CYS A 1 258 ? -1.14 -3.174 2.057 1 98.06 258 CYS A CA 1
ATOM 2048 C C . CYS A 1 258 ? -2.639 -3.186 2.334 1 98.06 258 CYS A C 1
ATOM 2050 O O . CYS A 1 258 ? -3.107 -2.508 3.252 1 98.06 258 CYS A O 1
ATOM 2052 N N . LEU A 1 259 ? -3.375 -3.988 1.562 1 98.25 259 LEU A N 1
ATOM 2053 C CA . LEU A 1 259 ? -4.824 -4.062 1.713 1 98.25 259 LEU A CA 1
ATOM 2054 C C . LEU A 1 259 ? -5.203 -4.527 3.115 1 98.25 259 LEU A C 1
ATOM 2056 O O . LEU A 1 259 ? -6.043 -3.91 3.773 1 98.25 259 LEU A O 1
ATOM 2060 N N . GLU A 1 260 ? -4.586 -5.586 3.576 1 96.38 260 GLU A N 1
ATOM 2061 C CA . GLU A 1 260 ? -4.859 -6.168 4.887 1 96.38 260 GLU A CA 1
ATOM 2062 C C . GLU A 1 260 ? -4.598 -5.164 6.004 1 96.38 260 GLU A C 1
ATOM 2064 O O . GLU A 1 260 ? -5.426 -5 6.902 1 96.38 260 GLU A O 1
ATOM 2069 N N . ASN A 1 261 ? -3.506 -4.512 5.914 1 95.12 261 ASN A N 1
ATOM 2070 C CA . ASN A 1 261 ? -3.107 -3.613 6.992 1 95.12 261 ASN A CA 1
ATOM 2071 C C . ASN A 1 261 ? -3.939 -2.332 6.992 1 95.12 261 ASN A C 1
ATOM 2073 O O . ASN A 1 261 ? -4.277 -1.805 8.055 1 95.12 261 ASN A O 1
ATOM 2077 N N . LEU A 1 262 ? -4.23 -1.801 5.84 1 96.12 262 LEU A N 1
ATOM 2078 C CA . LEU A 1 262 ? -5.113 -0.641 5.766 1 96.12 262 LEU A CA 1
ATOM 2079 C C . LEU A 1 262 ? -6.5 -0.976 6.305 1 96.12 262 LEU A C 1
ATOM 2081 O O . LEU A 1 262 ? -7.078 -0.199 7.066 1 96.12 262 LEU A O 1
ATOM 2085 N N . TYR A 1 263 ? -7.078 -2.139 5.859 1 96 263 TYR A N 1
ATOM 2086 C CA . TYR A 1 263 ? -8.391 -2.559 6.34 1 96 263 TYR A CA 1
ATOM 2087 C C . TYR A 1 263 ? -8.398 -2.662 7.859 1 96 263 TYR A C 1
ATOM 2089 O O . TYR A 1 263 ? -9.312 -2.146 8.516 1 96 263 TYR A O 1
ATOM 2097 N N . GLN A 1 264 ? -7.359 -3.316 8.391 1 93.69 264 GLN A N 1
ATOM 2098 C CA . GLN A 1 264 ? -7.27 -3.486 9.836 1 93.69 264 GLN A CA 1
ATOM 2099 C C . GLN A 1 264 ? -7.148 -2.141 10.539 1 93.69 264 GLN A C 1
ATOM 2101 O O . GLN A 1 264 ? -7.812 -1.902 11.555 1 93.69 264 GLN A O 1
ATOM 2106 N N . LYS A 1 265 ? -6.324 -1.332 9.984 1 90.62 265 LYS A N 1
ATOM 2107 C CA . LYS A 1 265 ? -6.082 -0.031 10.602 1 90.62 265 LYS A CA 1
ATOM 2108 C C . LYS A 1 265 ? -7.344 0.827 10.586 1 90.62 265 LYS A C 1
ATOM 2110 O O . LYS A 1 265 ? -7.621 1.554 11.539 1 90.62 265 LYS A O 1
ATOM 2115 N N . ILE A 1 266 ? -8.094 0.769 9.57 1 90.25 266 ILE A N 1
ATOM 2116 C CA . ILE A 1 266 ? -9.258 1.622 9.367 1 90.25 266 ILE A CA 1
ATOM 2117 C C . ILE A 1 266 ? -10.453 1.059 10.141 1 90.25 266 ILE A C 1
ATOM 2119 O O . ILE A 1 266 ? -11.242 1.813 10.703 1 90.25 266 ILE A O 1
ATOM 2123 N N . THR A 1 267 ? -10.602 -0.292 10.258 1 89.94 267 THR A N 1
ATOM 2124 C CA . THR A 1 267 ? -11.836 -0.886 10.758 1 89.94 267 THR A CA 1
ATOM 2125 C C . THR A 1 267 ? -11.617 -1.514 12.125 1 89.94 267 THR A C 1
ATOM 2127 O O . THR A 1 267 ? -12.578 -1.778 12.859 1 89.94 267 THR A O 1
ATOM 2130 N N . GLY A 1 268 ? -10.336 -1.843 12.414 1 87.94 268 GLY A N 1
ATOM 2131 C CA . GLY A 1 268 ? -10.047 -2.59 13.625 1 87.94 268 GLY A CA 1
ATOM 2132 C C . GLY A 1 268 ? -10.266 -4.086 13.469 1 87.94 268 GLY A C 1
ATOM 2133 O O . GLY A 1 268 ? -10.016 -4.852 14.406 1 87.94 268 GLY A O 1
ATOM 2134 N N . HIS A 1 269 ? -10.727 -4.516 12.312 1 91.31 269 HIS A N 1
ATOM 2135 C CA . HIS A 1 269 ? -10.992 -5.926 12.047 1 91.31 269 HIS A CA 1
ATOM 2136 C C . HIS A 1 269 ? -9.953 -6.508 11.094 1 91.31 269 HIS A C 1
ATOM 2138 O O . HIS A 1 269 ? -9.383 -5.785 10.273 1 91.31 269 HIS A O 1
ATOM 2144 N N . ASP A 1 270 ? -9.758 -7.746 11.203 1 92.44 270 ASP A N 1
ATOM 2145 C CA . ASP A 1 270 ? -8.898 -8.438 10.25 1 92.44 270 ASP A CA 1
ATOM 2146 C C . ASP A 1 270 ? -9.617 -8.664 8.922 1 92.44 270 ASP A C 1
ATOM 2148 O O . ASP A 1 270 ? -10.812 -8.984 8.906 1 92.44 270 ASP A O 1
ATOM 2152 N N . LEU A 1 271 ? -8.875 -8.508 7.863 1 94.56 271 LEU A N 1
ATOM 2153 C CA . LEU A 1 271 ? -9.406 -8.883 6.555 1 94.56 271 LEU A CA 1
ATOM 2154 C C . LEU A 1 271 ? -9.484 -10.398 6.41 1 94.56 271 LEU A C 1
ATOM 2156 O O . LEU A 1 271 ? -8.539 -11.109 6.75 1 94.56 271 LEU A O 1
ATOM 2160 N N . VAL A 1 272 ? -10.562 -10.914 5.91 1 93.44 272 VAL A N 1
ATOM 2161 C CA . VAL A 1 272 ? -10.773 -12.359 5.801 1 93.44 272 VAL A CA 1
ATOM 2162 C C . VAL A 1 272 ? -10.914 -12.75 4.332 1 93.44 272 VAL A C 1
ATOM 2164 O O . VAL A 1 272 ? -11.734 -12.18 3.605 1 93.44 272 VAL A O 1
ATOM 2167 N N . TYR A 1 273 ? -10.117 -13.711 3.928 1 92.31 273 TYR A N 1
ATOM 2168 C CA . TYR A 1 273 ? -10.242 -14.25 2.578 1 92.31 273 TYR A CA 1
ATOM 2169 C C . TYR A 1 273 ? -11.164 -15.469 2.559 1 92.31 273 TYR A C 1
ATOM 2171 O O . TYR A 1 273 ? -11.016 -16.375 3.375 1 92.31 273 TYR A O 1
ATOM 2179 N N . SER A 1 274 ? -12.109 -15.445 1.635 1 92.5 274 SER A N 1
ATOM 2180 C CA . SER A 1 274 ? -12.914 -16.641 1.412 1 92.5 274 SER A CA 1
ATOM 2181 C C . SER A 1 274 ? -12.102 -17.734 0.725 1 92.5 274 SER A C 1
ATOM 2183 O O . SER A 1 274 ? -12.344 -18.922 0.932 1 92.5 274 SER A O 1
ATOM 2185 N N . ALA A 1 275 ? -11.125 -17.328 -0.097 1 90.44 275 ALA A N 1
ATOM 2186 C CA . ALA A 1 275 ? -10.219 -18.266 -0.751 1 90.44 275 ALA A CA 1
ATOM 2187 C C . ALA A 1 275 ? -8.922 -17.578 -1.156 1 90.44 275 ALA A C 1
ATOM 2189 O O . ALA A 1 275 ? -8.93 -16.438 -1.616 1 90.44 275 ALA A O 1
ATOM 2190 N N . LEU A 1 276 ? -7.879 -18.234 -0.911 1 91 276 LEU A N 1
ATOM 2191 C CA . LEU A 1 276 ? -6.566 -17.891 -1.453 1 91 276 LEU A CA 1
ATOM 2192 C C . LEU A 1 276 ? -6.133 -18.922 -2.5 1 91 276 LEU A C 1
ATOM 2194 O O . LEU A 1 276 ? -6.059 -20.109 -2.211 1 91 276 LEU A O 1
ATOM 2198 N N . ILE A 1 277 ? -5.875 -18.422 -3.707 1 92.44 277 ILE A N 1
ATOM 2199 C CA . ILE A 1 277 ? -5.621 -19.312 -4.832 1 92.44 277 ILE A CA 1
ATOM 2200 C C . ILE A 1 277 ? -4.234 -19.031 -5.406 1 92.44 277 ILE A C 1
ATOM 2202 O O . ILE A 1 277 ? -3.781 -17.891 -5.434 1 92.44 277 ILE A O 1
ATOM 2206 N N . GLY A 1 278 ? -3.635 -20.016 -5.941 1 93.81 278 GLY A N 1
ATOM 2207 C CA . GLY A 1 278 ? -2.244 -19.984 -6.363 1 93.81 278 GLY A CA 1
ATOM 2208 C C . GLY A 1 278 ? -1.318 -20.75 -5.441 1 93.81 278 GLY A C 1
ATOM 2209 O O . GLY A 1 278 ? -1.74 -21.219 -4.383 1 93.81 278 GLY A O 1
ATOM 2210 N N . LYS A 1 279 ? -0.053 -20.922 -5.918 1 91.94 279 LYS A N 1
ATOM 2211 C CA . LYS A 1 279 ? 0.933 -21.516 -5.012 1 91.94 279 LYS A CA 1
ATOM 2212 C C . LYS A 1 279 ? 1.132 -20.641 -3.775 1 91.94 279 LYS A C 1
ATOM 2214 O O . LYS A 1 279 ? 1.178 -19.422 -3.875 1 91.94 279 LYS A O 1
ATOM 2219 N N . PRO A 1 280 ? 1.022 -21.25 -2.523 1 90.94 280 PRO A N 1
ATOM 2220 C CA . PRO A 1 280 ? 1.183 -22.656 -2.176 1 90.94 280 PRO A CA 1
ATOM 2221 C C . PRO A 1 280 ? -0.146 -23.344 -1.869 1 90.94 280 PRO A C 1
ATOM 2223 O O . PRO A 1 280 ? -0.166 -24.406 -1.247 1 90.94 280 PRO A O 1
ATOM 2226 N N . SER A 1 281 ? -1.226 -22.797 -2.312 1 88.56 281 SER A N 1
ATOM 2227 C CA . SER A 1 281 ? -2.535 -23.328 -1.946 1 88.56 281 SER A CA 1
ATOM 2228 C C . SER A 1 281 ? -2.729 -24.734 -2.482 1 88.56 281 SER A C 1
ATOM 2230 O O . SER A 1 281 ? -2.338 -25.047 -3.613 1 88.56 281 SER A O 1
ATOM 2232 N N . GLU A 1 282 ? -3.375 -25.531 -1.695 1 86.94 282 GLU A N 1
ATOM 2233 C CA . GLU A 1 282 ? -3.643 -26.922 -2.053 1 86.94 282 GLU A CA 1
ATOM 2234 C C . GLU A 1 282 ? -4.457 -27.016 -3.34 1 86.94 282 GLU A C 1
ATOM 2236 O O . GLU A 1 282 ? -4.211 -27.891 -4.176 1 86.94 282 GLU A O 1
ATOM 2241 N N . ILE A 1 283 ? -5.359 -26.188 -3.488 1 89.12 283 ILE A N 1
ATOM 2242 C CA . ILE A 1 283 ? -6.273 -26.25 -4.625 1 89.12 283 ILE A CA 1
ATOM 2243 C C . ILE A 1 283 ? -5.488 -26.078 -5.926 1 89.12 283 ILE A C 1
ATOM 2245 O O . ILE A 1 283 ? -5.828 -26.688 -6.949 1 89.12 283 ILE A O 1
ATOM 2249 N N . THR A 1 284 ? -4.508 -25.281 -5.895 1 93.5 284 THR A N 1
ATOM 2250 C CA . THR A 1 284 ? -3.676 -25.062 -7.074 1 93.5 284 THR A CA 1
ATOM 2251 C C . THR A 1 284 ? -2.918 -26.344 -7.438 1 93.5 284 THR A C 1
ATOM 2253 O O . THR A 1 284 ? -2.857 -26.719 -8.609 1 93.5 284 THR A O 1
ATOM 2256 N N . TYR A 1 285 ? -2.42 -27.047 -6.465 1 93.69 285 TYR A N 1
ATOM 2257 C CA . TYR A 1 285 ? -1.67 -28.266 -6.723 1 93.69 285 TYR A CA 1
ATOM 2258 C C . TYR A 1 285 ? -2.6 -29.391 -7.145 1 93.69 285 TYR A C 1
ATOM 2260 O O . TYR A 1 285 ? -2.246 -30.219 -7.996 1 93.69 285 TYR A O 1
ATOM 2268 N N . ARG A 1 286 ? -3.713 -29.438 -6.578 1 91.62 286 ARG A N 1
ATOM 2269 C CA . ARG A 1 286 ? -4.703 -30.422 -6.996 1 91.62 286 ARG A CA 1
ATOM 2270 C C . ARG A 1 286 ? -5.109 -30.203 -8.453 1 91.62 286 ARG A C 1
ATOM 2272 O O . ARG A 1 286 ? -5.188 -31.156 -9.227 1 91.62 286 ARG A O 1
ATOM 2279 N N . HIS A 1 287 ? -5.395 -29.016 -8.742 1 92.62 287 HIS A N 1
ATOM 2280 C CA . HIS A 1 287 ? -5.73 -28.688 -10.125 1 92.62 287 HIS A CA 1
ATOM 2281 C C . HIS A 1 287 ? -4.582 -29.016 -11.07 1 92.62 287 HIS A C 1
ATOM 2283 O O . HIS A 1 287 ? -4.797 -29.578 -12.141 1 92.62 287 HIS A O 1
ATOM 2289 N N . SER A 1 288 ? -3.432 -28.656 -10.672 1 96.5 288 SER A N 1
ATOM 2290 C CA . SER A 1 288 ? -2.248 -28.922 -11.484 1 96.5 288 SER A CA 1
ATOM 2291 C C . SER A 1 288 ? -2.045 -30.422 -11.672 1 96.5 288 SER A C 1
ATOM 2293 O O . SER A 1 288 ? -1.638 -30.875 -12.75 1 96.5 288 SER A O 1
ATOM 2295 N N . GLU A 1 289 ? -2.277 -31.188 -10.609 1 96.31 289 GLU A N 1
ATOM 2296 C CA . GLU A 1 289 ? -2.17 -32.625 -10.688 1 96.31 289 GLU A CA 1
ATOM 2297 C C . GLU A 1 289 ? -3.17 -33.219 -11.688 1 96.31 289 GLU A C 1
ATOM 2299 O O . GLU A 1 289 ? -2.832 -34.094 -12.469 1 96.31 289 GLU A O 1
ATOM 2304 N N . HIS A 1 290 ? -4.34 -32.719 -11.625 1 93.88 290 HIS A N 1
ATOM 2305 C CA . HIS A 1 290 ? -5.348 -33.125 -12.594 1 93.88 290 HIS A CA 1
ATOM 2306 C C . HIS A 1 290 ? -4.895 -32.844 -14.023 1 93.88 290 HIS A C 1
ATOM 2308 O O . HIS A 1 290 ? -5.051 -33.688 -14.906 1 93.88 290 HIS A O 1
ATOM 2314 N N . MET A 1 291 ? -4.363 -31.703 -14.219 1 95.62 291 MET A N 1
ATOM 2315 C CA . MET A 1 291 ? -3.879 -31.328 -15.539 1 95.62 291 MET A CA 1
ATOM 2316 C C . MET A 1 291 ? -2.693 -32.188 -15.953 1 95.62 291 MET A C 1
ATOM 2318 O O . MET A 1 291 ? -2.543 -32.531 -17.125 1 95.62 291 MET A O 1
ATOM 2322 N N . LEU A 1 292 ? -1.886 -32.5 -15 1 97.38 292 LEU A N 1
ATOM 2323 C CA . LEU A 1 292 ? -0.73 -33.344 -15.258 1 97.38 292 LEU A CA 1
ATOM 2324 C C . LEU A 1 292 ? -1.17 -34.75 -15.695 1 97.38 292 LEU A C 1
ATOM 2326 O O . LEU A 1 292 ? -0.589 -35.312 -16.625 1 97.38 292 LEU A O 1
ATOM 2330 N N . GLN A 1 293 ? -2.164 -35.281 -15.016 1 96.62 293 GLN A N 1
ATOM 2331 C CA . GLN A 1 293 ? -2.721 -36.594 -15.398 1 96.62 293 GLN A CA 1
ATOM 2332 C C . GLN A 1 293 ? -3.32 -36.531 -16.797 1 96.62 293 GLN A C 1
ATOM 2334 O O . GLN A 1 293 ? -3.174 -37.5 -17.578 1 96.62 293 GLN A O 1
ATOM 2339 N N . ALA A 1 294 ? -3.996 -35.469 -17.094 1 95.12 294 ALA A N 1
ATOM 2340 C CA . ALA A 1 294 ? -4.555 -35.281 -18.438 1 95.12 294 ALA A CA 1
ATOM 2341 C C . ALA A 1 294 ? -3.449 -35.219 -19.484 1 95.12 294 ALA A C 1
ATOM 2343 O O . ALA A 1 294 ? -3.598 -35.781 -20.578 1 95.12 294 ALA A O 1
ATOM 2344 N N . ALA A 1 295 ? -2.387 -34.531 -19.172 1 95.81 295 ALA A N 1
ATOM 2345 C CA . ALA A 1 295 ? -1.239 -34.469 -20.062 1 95.81 295 ALA A CA 1
ATOM 2346 C C . ALA A 1 295 ? -0.645 -35.844 -20.297 1 95.81 295 ALA A C 1
ATOM 2348 O O . ALA A 1 295 ? -0.223 -36.188 -21.422 1 95.81 295 ALA A O 1
ATOM 2349 N N . ALA A 1 296 ? -0.566 -36.625 -19.25 1 96.44 296 ALA A N 1
ATOM 2350 C CA . ALA A 1 296 ? -0.07 -37.969 -19.344 1 96.44 296 ALA A CA 1
ATOM 2351 C C . ALA A 1 296 ? -0.913 -38.812 -20.328 1 96.44 296 ALA A C 1
ATOM 2353 O O . ALA A 1 296 ? -0.374 -39.5 -21.172 1 96.44 296 ALA A O 1
ATOM 2354 N N . LYS A 1 297 ? -2.203 -38.688 -20.219 1 95 297 LYS A N 1
ATOM 2355 C CA . LYS A 1 297 ? -3.109 -39.406 -21.109 1 95 297 LYS A CA 1
ATOM 2356 C C . LYS A 1 297 ? -2.92 -38.938 -22.562 1 95 297 LYS A C 1
ATOM 2358 O O . LYS A 1 297 ? -2.959 -39.75 -23.484 1 95 297 LYS A O 1
ATOM 2363 N N . LYS A 1 298 ? -2.73 -37.75 -22.688 1 93.69 298 LYS A N 1
ATOM 2364 C CA . LYS A 1 298 ? -2.588 -37.188 -24.031 1 93.69 298 LYS A CA 1
ATOM 2365 C C . LYS A 1 298 ? -1.339 -37.688 -24.719 1 93.69 298 LYS A C 1
ATOM 2367 O O . LYS A 1 298 ? -1.318 -37.844 -25.953 1 93.69 298 LYS A O 1
ATOM 2372 N N . ILE A 1 299 ? -0.293 -37.938 -23.953 1 92.88 299 ILE A N 1
ATOM 2373 C CA . ILE A 1 299 ? 0.935 -38.375 -24.594 1 92.88 299 ILE A CA 1
ATOM 2374 C C . ILE A 1 299 ? 0.935 -39.906 -24.672 1 92.88 299 ILE A C 1
ATOM 2376 O O . ILE A 1 299 ? 1.941 -40.531 -25.047 1 92.88 299 ILE A O 1
ATOM 2380 N N . GLY A 1 300 ? -0.123 -40.594 -24.172 1 92.19 300 GLY A N 1
ATOM 2381 C CA . GLY A 1 300 ? -0.34 -42 -24.453 1 92.19 300 GLY A CA 1
ATOM 2382 C C . GLY A 1 300 ? 0.017 -42.906 -23.281 1 92.19 300 GLY A C 1
ATOM 2383 O O . GLY A 1 300 ? 0.153 -44.125 -23.438 1 92.19 300 GLY A O 1
ATOM 2384 N N . LEU A 1 301 ? 0.113 -42.312 -22.125 1 94 301 LEU A N 1
ATOM 2385 C CA . LEU A 1 301 ? 0.432 -43.125 -20.969 1 94 301 LEU A CA 1
ATOM 2386 C C . LEU A 1 301 ? -0.815 -43.844 -20.438 1 94 301 LEU A C 1
ATOM 2388 O O . LEU A 1 301 ? -1.866 -43.219 -20.281 1 94 301 LEU A O 1
ATOM 2392 N N . ASP A 1 302 ? -0.688 -45.094 -20.172 1 91.5 302 ASP A N 1
ATOM 2393 C CA . ASP A 1 302 ? -1.814 -45.906 -19.688 1 91.5 302 ASP A CA 1
ATOM 2394 C C . ASP A 1 302 ? -1.938 -45.812 -18.172 1 91.5 302 ASP A C 1
ATOM 2396 O O . ASP A 1 302 ? -3.023 -46.031 -17.625 1 91.5 302 ASP A O 1
ATOM 2400 N N . GLN A 1 303 ? -0.875 -45.656 -17.547 1 93.69 303 GLN A N 1
ATOM 2401 C CA . GLN A 1 303 ? -0.856 -45.562 -16.094 1 93.69 303 GLN A CA 1
ATOM 2402 C C . GLN A 1 303 ? -0.711 -44.125 -15.633 1 93.69 303 GLN A C 1
ATOM 2404 O O . GLN A 1 303 ? -0.053 -43.312 -16.297 1 93.69 303 GLN A O 1
ATOM 2409 N N . PRO A 1 304 ? -1.312 -43.844 -14.523 1 95.25 304 PRO A N 1
ATOM 2410 C CA . PRO A 1 304 ? -1.211 -42.5 -14.016 1 95.25 304 PRO A CA 1
ATOM 2411 C C . PRO A 1 304 ? 0.187 -42.156 -13.5 1 95.25 304 PRO A C 1
ATOM 2413 O O . PRO A 1 304 ? 0.938 -43.062 -13.109 1 95.25 304 PRO A O 1
ATOM 2416 N N . VAL A 1 305 ? 0.472 -40.844 -13.523 1 96.62 305 VAL A N 1
ATOM 2417 C CA . VAL A 1 305 ? 1.676 -40.312 -12.891 1 96.62 305 VAL A CA 1
ATOM 2418 C C . VAL A 1 305 ? 1.638 -40.594 -11.391 1 96.62 305 VAL A C 1
ATOM 2420 O O . VAL A 1 305 ? 0.666 -40.25 -10.711 1 96.62 305 VAL A O 1
ATOM 2423 N N . GLN A 1 306 ? 2.666 -41.219 -10.891 1 96.75 306 GLN A N 1
ATOM 2424 C CA . GLN A 1 306 ? 2.705 -41.562 -9.477 1 96.75 306 GLN A CA 1
ATOM 2425 C C . GLN A 1 306 ? 3.559 -40.594 -8.688 1 96.75 306 GLN A C 1
ATOM 2427 O O . GLN A 1 306 ? 3.264 -40.312 -7.523 1 96.75 306 GLN A O 1
ATOM 2432 N N . SER A 1 307 ? 4.609 -40.125 -9.281 1 97.75 307 SER A N 1
ATOM 2433 C CA . SER A 1 307 ? 5.531 -39.188 -8.648 1 97.75 307 SER A CA 1
ATOM 2434 C C . SER A 1 307 ? 5.539 -37.844 -9.367 1 97.75 307 SER A C 1
ATOM 2436 O O . SER A 1 307 ? 5.758 -37.812 -10.578 1 97.75 307 SER A O 1
ATOM 2438 N N . ILE A 1 308 ? 5.277 -36.812 -8.594 1 98.56 308 ILE A N 1
ATOM 2439 C CA . ILE A 1 308 ? 5.301 -35.469 -9.156 1 98.56 308 ILE A CA 1
ATOM 2440 C C . ILE A 1 308 ? 6.547 -34.719 -8.68 1 98.56 308 ILE A C 1
ATOM 2442 O O . ILE A 1 308 ? 6.887 -34.781 -7.496 1 98.56 308 ILE A O 1
ATOM 2446 N N . TYR A 1 309 ? 7.281 -34.125 -9.555 1 98.81 309 TYR A N 1
ATOM 2447 C CA . TYR A 1 309 ? 8.406 -33.25 -9.227 1 98.81 309 TYR A CA 1
ATOM 2448 C C . TYR A 1 309 ? 8.047 -31.797 -9.477 1 98.81 309 TYR A C 1
ATOM 2450 O O . TYR A 1 309 ? 7.754 -31.406 -10.609 1 98.81 309 TYR A O 1
ATOM 2458 N N . CYS A 1 310 ? 8.016 -31 -8.438 1 98.69 310 CYS A N 1
ATOM 2459 C CA . CYS A 1 310 ? 7.742 -29.578 -8.531 1 98.69 310 CYS A CA 1
ATOM 2460 C C . CYS A 1 310 ? 9.031 -28.766 -8.477 1 98.69 310 CYS A C 1
ATOM 2462 O O . CYS A 1 310 ? 9.742 -28.781 -7.473 1 98.69 310 CYS A O 1
ATOM 2464 N N . ILE A 1 311 ? 9.328 -28.062 -9.547 1 98.5 311 ILE A N 1
ATOM 2465 C CA . ILE A 1 311 ? 10.539 -27.25 -9.641 1 98.5 311 ILE A CA 1
ATOM 2466 C C . ILE A 1 311 ? 10.203 -25.781 -9.445 1 98.5 311 ILE A C 1
ATOM 2468 O O . ILE A 1 311 ? 9.359 -25.234 -10.164 1 98.5 311 ILE A O 1
ATOM 2472 N N . GLY A 1 312 ? 10.797 -25.125 -8.516 1 96.38 312 GLY A N 1
ATOM 2473 C CA . GLY A 1 312 ? 10.531 -23.719 -8.242 1 96.38 312 GLY A CA 1
ATOM 2474 C C . GLY A 1 312 ? 11.719 -23 -7.637 1 96.38 312 GLY A C 1
ATOM 2475 O O . GLY A 1 312 ? 12.742 -23.609 -7.336 1 96.38 312 GLY A O 1
ATOM 2476 N N . ASP A 1 313 ? 11.641 -21.625 -7.457 1 92.75 313 ASP A N 1
ATOM 2477 C CA . ASP A 1 313 ? 12.734 -20.812 -6.93 1 92.75 313 ASP A CA 1
ATOM 2478 C C . ASP A 1 313 ? 12.336 -20.156 -5.613 1 92.75 313 ASP A C 1
ATOM 2480 O O . ASP A 1 313 ? 13.156 -19.484 -4.977 1 92.75 313 ASP A O 1
ATOM 2484 N N . ASN A 1 314 ? 11.102 -20.297 -5.227 1 89 314 ASN A N 1
ATOM 2485 C CA . ASN A 1 314 ? 10.594 -19.641 -4.023 1 89 314 ASN A CA 1
ATOM 2486 C C . ASN A 1 314 ? 10.281 -20.641 -2.924 1 89 314 ASN A C 1
ATOM 2488 O O . ASN A 1 314 ? 9.352 -21.438 -3.055 1 89 314 ASN A O 1
ATOM 2492 N N . VAL A 1 315 ? 10.945 -20.578 -1.85 1 88.06 315 VAL A N 1
ATOM 2493 C CA . VAL A 1 315 ? 10.812 -21.547 -0.754 1 88.06 315 VAL A CA 1
ATOM 2494 C C . VAL A 1 315 ? 9.414 -21.453 -0.159 1 88.06 315 VAL A C 1
ATOM 2496 O O . VAL A 1 315 ? 8.781 -22.484 0.108 1 88.06 315 VAL A O 1
ATOM 2499 N N . CYS A 1 316 ? 8.875 -20.266 -0.106 1 83.75 316 CYS A N 1
ATOM 2500 C CA . CYS A 1 316 ? 7.648 -20.016 0.64 1 83.75 316 CYS A CA 1
ATOM 2501 C C . CYS A 1 316 ? 6.422 -20.406 -0.176 1 83.75 316 CYS A C 1
ATOM 2503 O O . CYS A 1 316 ? 5.344 -20.625 0.381 1 83.75 316 CYS A O 1
ATOM 2505 N N . THR A 1 317 ? 6.582 -20.5 -1.464 1 89.44 317 THR A N 1
ATOM 2506 C CA . THR A 1 317 ? 5.41 -20.828 -2.273 1 89.44 317 THR A CA 1
ATOM 2507 C C . THR A 1 317 ? 5.609 -22.156 -2.996 1 89.44 317 THR A C 1
ATOM 2509 O O . THR A 1 317 ? 4.836 -23.094 -2.801 1 89.44 317 THR A O 1
ATOM 2512 N N . ASP A 1 318 ? 6.727 -22.328 -3.65 1 92.56 318 ASP A N 1
ATOM 2513 C CA . ASP A 1 318 ? 6.945 -23.531 -4.434 1 92.56 318 ASP A CA 1
ATOM 2514 C C . ASP A 1 318 ? 7.238 -24.734 -3.523 1 92.56 318 ASP A C 1
ATOM 2516 O O . ASP A 1 318 ? 6.574 -25.766 -3.613 1 92.56 318 ASP A O 1
ATOM 2520 N N . ILE A 1 319 ? 8.25 -24.562 -2.676 1 93.25 319 ILE A N 1
ATOM 2521 C CA . ILE A 1 319 ? 8.719 -25.672 -1.843 1 93.25 319 ILE A CA 1
ATOM 2522 C C . ILE A 1 319 ? 7.68 -25.984 -0.774 1 93.25 319 ILE A C 1
ATOM 2524 O O . ILE A 1 319 ? 7.262 -27.141 -0.629 1 93.25 319 ILE A O 1
ATOM 2528 N N . PHE A 1 320 ? 7.301 -24.969 -0.139 1 90.5 320 PHE A N 1
ATOM 2529 C CA . PHE A 1 320 ? 6.277 -25.156 0.884 1 90.5 320 PHE A CA 1
ATOM 2530 C C . PHE A 1 320 ? 5.031 -25.812 0.294 1 90.5 320 PHE A C 1
ATOM 2532 O O . PHE A 1 320 ? 4.5 -26.766 0.856 1 90.5 320 PHE A O 1
ATOM 2539 N N . GLY A 1 321 ? 4.535 -25.328 -0.871 1 92.94 321 GLY A N 1
ATOM 2540 C CA . GLY A 1 321 ? 3.346 -25.859 -1.517 1 92.94 321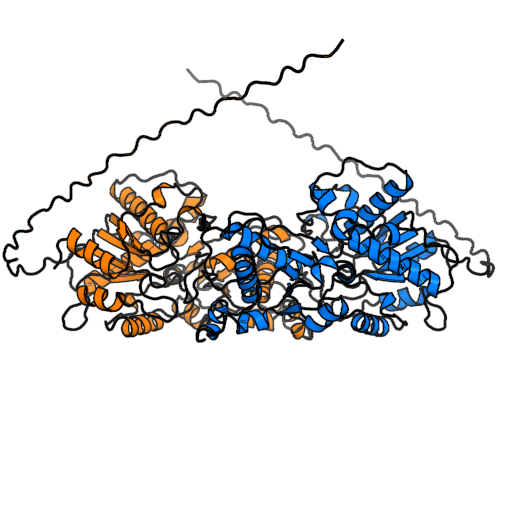 GLY A CA 1
ATOM 2541 C C . GLY A 1 321 ? 3.482 -27.297 -1.933 1 92.94 321 GLY A C 1
ATOM 2542 O O . GLY A 1 321 ? 2.578 -28.109 -1.706 1 92.94 321 GLY A O 1
ATOM 2543 N N . ALA A 1 322 ? 4.555 -27.609 -2.514 1 96.38 322 ALA A N 1
ATOM 2544 C CA . ALA A 1 322 ? 4.801 -28.984 -2.953 1 96.38 322 ALA A CA 1
ATOM 2545 C C . ALA A 1 322 ? 4.859 -29.938 -1.765 1 96.38 322 ALA A C 1
ATOM 2547 O O . ALA A 1 322 ? 4.289 -31.031 -1.812 1 96.38 322 ALA A O 1
ATOM 2548 N N . ASN A 1 323 ? 5.555 -29.5 -0.718 1 94.81 323 ASN A N 1
ATOM 2549 C CA . ASN A 1 323 ? 5.668 -30.328 0.476 1 94.81 323 ASN A CA 1
ATOM 2550 C C . ASN A 1 323 ? 4.32 -30.5 1.169 1 94.81 323 ASN A C 1
ATOM 2552 O O . ASN A 1 323 ? 4.012 -31.578 1.674 1 94.81 323 ASN A O 1
ATOM 2556 N N . LEU A 1 324 ? 3.602 -29.484 1.218 1 91.75 324 LEU A N 1
ATOM 2557 C CA . LEU A 1 324 ? 2.256 -29.562 1.774 1 91.75 324 LEU A CA 1
ATOM 2558 C C . LEU A 1 324 ? 1.396 -30.531 0.977 1 91.75 324 LEU A C 1
ATOM 2560 O O . LEU A 1 324 ? 0.637 -31.312 1.555 1 91.75 324 LEU A O 1
ATOM 2564 N N . TYR A 1 325 ? 1.472 -30.453 -0.295 1 93.81 325 TYR A N 1
ATOM 2565 C CA . TYR A 1 325 ? 0.705 -31.359 -1.153 1 93.81 325 TYR A CA 1
ATOM 2566 C C . TYR A 1 325 ? 1.138 -32.812 -0.954 1 93.81 325 TYR A C 1
ATOM 2568 O O . TYR A 1 325 ? 0.301 -33.719 -0.928 1 93.81 325 TYR A O 1
ATOM 2576 N N . HIS A 1 326 ? 2.441 -33 -0.84 1 95.44 326 HIS A N 1
ATOM 2577 C CA . HIS A 1 326 ? 2.945 -34.344 -0.549 1 95.44 326 HIS A CA 1
ATOM 2578 C C . HIS A 1 326 ? 2.332 -34.906 0.733 1 95.44 326 HIS A C 1
ATOM 2580 O O . HIS A 1 326 ? 1.942 -36.062 0.786 1 95.44 326 HIS A O 1
ATOM 2586 N N . LYS A 1 327 ? 2.352 -34.062 1.742 1 92.38 327 LYS A N 1
ATOM 2587 C CA . LYS A 1 327 ? 1.75 -34.469 3.01 1 92.38 327 LYS A CA 1
ATOM 2588 C C . LYS A 1 327 ? 0.288 -34.875 2.826 1 92.38 327 LYS A C 1
ATOM 2590 O O . LYS A 1 327 ? -0.175 -35.844 3.412 1 92.38 327 LYS A O 1
ATOM 2595 N N . GLN A 1 328 ? -0.399 -34.125 2.012 1 89.38 328 GLN A N 1
ATOM 2596 C CA . GLN A 1 328 ? -1.805 -34.406 1.743 1 89.38 328 GLN A CA 1
ATOM 2597 C C . GLN A 1 328 ? -1.969 -35.75 0.998 1 89.38 328 GLN A C 1
ATOM 2599 O O . GLN A 1 328 ? -2.875 -36.531 1.299 1 89.38 328 GLN A O 1
ATOM 2604 N N . LEU A 1 329 ? -1.156 -35.938 0.027 1 92.88 329 LEU A N 1
ATOM 2605 C CA . LEU A 1 329 ? -1.188 -37.188 -0.724 1 92.88 329 LEU A CA 1
ATOM 2606 C C . LEU A 1 329 ? -0.936 -38.375 0.194 1 92.88 329 LEU A C 1
ATOM 2608 O O . LEU A 1 329 ? -1.604 -39.406 0.079 1 92.88 329 LEU A O 1
ATOM 2612 N N . SER A 1 330 ? 0.001 -38.219 1.086 1 91.06 330 SER A N 1
ATOM 2613 C CA . SER A 1 330 ? 0.353 -39.281 2.02 1 91.06 330 SER A CA 1
ATOM 2614 C C . SER A 1 330 ? -0.807 -39.625 2.957 1 91.06 330 SER A C 1
ATOM 2616 O O . SER A 1 330 ? -1.04 -40.781 3.289 1 91.06 330 SER A O 1
ATOM 2618 N N . LYS A 1 331 ? -1.467 -38.656 3.365 1 87.25 331 LYS A N 1
ATOM 2619 C CA . LYS A 1 331 ? -2.619 -38.844 4.242 1 87.25 331 LYS A CA 1
ATOM 2620 C C . LYS A 1 331 ? -3.748 -39.562 3.52 1 87.25 331 LYS A C 1
ATOM 2622 O O . LYS A 1 331 ? -4.418 -40.438 4.105 1 87.25 331 LYS A O 1
ATOM 2627 N N . LEU A 1 332 ? -3.973 -39.188 2.348 1 83.75 332 LEU A N 1
ATOM 2628 C CA . LEU A 1 332 ? -5.027 -39.812 1.551 1 83.75 332 LEU A CA 1
ATOM 2629 C C . LEU A 1 332 ? -4.719 -41.281 1.298 1 83.75 332 LEU A C 1
ATOM 2631 O O . LEU A 1 332 ? -5.629 -42.094 1.249 1 83.75 332 LEU A O 1
ATOM 2635 N N . ALA A 1 333 ? -3.475 -41.531 1.162 1 82.06 333 ALA A N 1
ATOM 2636 C CA . ALA A 1 333 ? -3.055 -42.906 0.912 1 82.06 333 ALA A CA 1
ATOM 2637 C C . ALA A 1 333 ? -3.217 -43.781 2.164 1 82.06 333 ALA A C 1
ATOM 2639 O O . ALA A 1 333 ? -3.482 -44.969 2.07 1 82.06 333 ALA A O 1
ATOM 2640 N N . SER A 1 334 ? -2.934 -43.25 3.381 1 76.81 334 SER A N 1
ATOM 2641 C CA . SER A 1 334 ? -3.006 -44 4.633 1 76.81 334 SER A CA 1
ATOM 2642 C C . SER A 1 334 ? -4.441 -44.094 5.145 1 76.81 334 SER A C 1
ATOM 2644 O O . SER A 1 334 ? -4.715 -44.75 6.137 1 76.81 334 SER A O 1
ATOM 2646 N N . GLU A 1 335 ? -5.469 -43.938 4.352 1 63.09 335 GLU A N 1
ATOM 2647 C CA . GLU A 1 335 ? -6.867 -44 4.766 1 63.09 335 GLU A CA 1
ATOM 2648 C C . GLU A 1 335 ? -7.074 -43.312 6.113 1 63.09 335 GLU A C 1
ATOM 2650 O O . GLU A 1 335 ? -8.039 -43.625 6.824 1 63.09 335 GLU A O 1
ATOM 2655 N N . GLU A 1 336 ? -6.148 -42.594 6.637 1 52.19 336 GLU A N 1
ATOM 2656 C CA . GLU A 1 336 ? -6.312 -41.906 7.914 1 52.19 336 GLU A CA 1
ATOM 2657 C C . GLU A 1 336 ? -7.18 -40.656 7.77 1 52.19 336 GLU A C 1
ATOM 2659 O O . GLU A 1 336 ? -6.828 -39.75 7.039 1 52.19 336 GLU A O 1
ATOM 2664 N N . VAL A 1 337 ? -8.398 -40.781 7.664 1 47.47 337 VAL A N 1
ATOM 2665 C CA . VAL A 1 337 ? -9.367 -39.719 7.707 1 47.47 337 VAL A CA 1
ATOM 2666 C C . VAL A 1 337 ? -8.992 -38.719 8.805 1 47.47 337 VAL A C 1
ATOM 2668 O O . VAL A 1 337 ? -9.016 -39.062 9.992 1 47.47 337 VAL A O 1
ATOM 2671 N N . SER A 1 338 ? -8.094 -37.875 8.688 1 45.66 338 SER A N 1
ATOM 2672 C CA . SER A 1 338 ? -7.75 -36.938 9.742 1 45.66 338 SER A CA 1
ATOM 2673 C C . SER A 1 338 ? -8.93 -36.031 10.07 1 45.66 338 SER A C 1
ATOM 2675 O O . SER A 1 338 ? -9.414 -35.281 9.211 1 45.66 338 SER A O 1
ATOM 2677 N N . THR A 1 339 ? -9.703 -36.469 10.945 1 43.16 339 THR A N 1
ATOM 2678 C CA . THR A 1 339 ? -10.836 -35.812 11.586 1 43.16 339 THR A CA 1
ATOM 2679 C C . THR A 1 339 ? -10.461 -34.406 12.07 1 43.16 339 THR A C 1
ATOM 2681 O O . THR A 1 339 ? -11.328 -33.625 12.406 1 43.16 339 THR A O 1
ATOM 2684 N N . HIS A 1 340 ? -9.281 -34.125 12.43 1 41.53 340 HIS A N 1
ATOM 2685 C CA . HIS A 1 340 ? -9.117 -32.938 13.273 1 41.53 340 HIS A CA 1
ATOM 2686 C C . HIS A 1 340 ? -8.594 -31.75 12.469 1 41.53 340 HIS A C 1
ATOM 2688 O O . HIS A 1 340 ? -7.383 -31.5 12.438 1 41.53 340 HIS A O 1
ATOM 2694 N N . GLN A 1 341 ? -9.227 -31.484 11.453 1 46.03 341 GLN A N 1
ATOM 2695 C CA . GLN A 1 341 ? -8.773 -30.266 10.805 1 46.03 341 GLN A CA 1
ATOM 2696 C C . GLN A 1 341 ? -9.125 -29.031 11.641 1 46.03 341 GLN A C 1
ATOM 2698 O O . GLN A 1 341 ? -10.211 -28.969 12.227 1 46.03 341 GLN A O 1
ATOM 2703 N N . THR A 1 342 ? -8.18 -28.297 11.984 1 47 342 THR A N 1
ATOM 2704 C CA . THR A 1 342 ? -8.5 -27.016 12.586 1 47 342 THR A CA 1
ATOM 2705 C C . THR A 1 342 ? -9.453 -26.219 11.703 1 47 342 THR A C 1
ATOM 2707 O O . THR A 1 342 ? -9.43 -26.344 10.477 1 47 342 THR A O 1
ATOM 2710 N N . PRO A 1 343 ? -10.344 -25.641 12.312 1 44.59 343 PRO A N 1
ATOM 2711 C CA . PRO A 1 343 ? -11.336 -24.844 11.586 1 44.59 343 PRO A CA 1
ATOM 2712 C C . PRO A 1 343 ? -10.711 -24 10.477 1 44.59 343 PRO A C 1
ATOM 2714 O O . PRO A 1 343 ? -11.289 -23.875 9.391 1 44.59 343 PRO A O 1
ATOM 2717 N N . LEU A 1 344 ? -9.633 -23.438 10.758 1 46.69 344 LEU A N 1
ATOM 2718 C CA . LEU A 1 344 ? -9.016 -22.578 9.75 1 46.69 344 LEU A CA 1
ATOM 2719 C C . LEU A 1 344 ? -8.555 -23.406 8.547 1 46.69 344 LEU A C 1
ATOM 2721 O O . LEU A 1 344 ? -8.703 -22.969 7.406 1 46.69 344 LEU A O 1
ATOM 2725 N N . ALA A 1 345 ? -7.992 -24.672 8.852 1 47.81 345 ALA A N 1
ATOM 2726 C CA . ALA A 1 345 ? -7.57 -25.562 7.781 1 47.81 345 ALA A CA 1
ATOM 2727 C C . ALA A 1 345 ? -8.773 -26.078 6.992 1 47.81 345 ALA A C 1
ATOM 2729 O O . ALA A 1 345 ? -8.68 -26.281 5.777 1 47.81 345 ALA A O 1
ATOM 2730 N N . ALA A 1 346 ? -9.891 -26.125 7.652 1 47.59 346 ALA A N 1
ATOM 2731 C CA . ALA A 1 346 ? -11.109 -26.641 7.031 1 47.59 346 ALA A CA 1
ATOM 2732 C C . ALA A 1 346 ? -11.664 -25.641 6.023 1 47.59 346 ALA A C 1
ATOM 2734 O O . ALA A 1 346 ? -12.109 -26.016 4.938 1 47.59 346 ALA A O 1
ATOM 2735 N N . SER A 1 347 ? -11.625 -24.344 6.445 1 46.91 347 SER A N 1
ATOM 2736 C CA . SER A 1 347 ? -12.195 -23.312 5.59 1 46.91 347 SER A CA 1
ATOM 2737 C C . SER A 1 347 ? -11.398 -23.172 4.297 1 46.91 347 SER A C 1
ATOM 2739 O O . SER A 1 347 ? -11.898 -22.609 3.318 1 46.91 347 SER A O 1
ATOM 2741 N N . ARG A 1 348 ? -10.281 -23.891 4.434 1 53.06 348 ARG A N 1
ATOM 2742 C CA . ARG A 1 348 ? -9.375 -23.797 3.291 1 53.06 348 ARG A CA 1
ATOM 2743 C C . ARG A 1 348 ? -9.32 -25.109 2.52 1 53.06 348 ARG A C 1
ATOM 2745 O O . ARG A 1 348 ? -8.586 -25.219 1.534 1 53.06 348 ARG A O 1
ATOM 2752 N N . SER A 1 349 ? -10.109 -25.875 3.129 1 56.5 349 SER A N 1
ATOM 2753 C CA . SER A 1 349 ? -10.023 -27.203 2.531 1 56.5 349 SER A CA 1
ATOM 2754 C C . SER A 1 349 ? -10.719 -27.25 1.175 1 56.5 349 SER A C 1
ATOM 2756 O O . SER A 1 349 ? -11.625 -26.453 0.91 1 56.5 349 SER A O 1
ATOM 2758 N N . PHE A 1 350 ? -10.078 -28.031 0.285 1 58.56 350 PHE A N 1
ATOM 2759 C CA . PHE A 1 350 ? -10.625 -28.297 -1.042 1 58.56 350 PHE A CA 1
ATOM 2760 C C . PHE A 1 350 ? -12.117 -28.609 -0.963 1 58.56 350 PHE A C 1
ATOM 2762 O O . PHE A 1 350 ? -12.898 -28.125 -1.777 1 58.56 350 PHE A O 1
ATOM 2769 N N . GLU A 1 351 ? -12.445 -29.219 0.061 1 56.59 351 GLU A N 1
ATOM 2770 C CA . GLU A 1 351 ? -13.836 -29.656 0.225 1 56.59 351 GLU A CA 1
ATOM 2771 C C . GLU A 1 351 ? -14.75 -28.453 0.479 1 56.59 351 GLU A C 1
ATOM 2773 O O . GLU A 1 351 ? -15.859 -28.391 -0.065 1 56.59 351 GLU A O 1
ATOM 2778 N N . HIS A 1 352 ? -14.25 -27.562 1.218 1 58.25 352 HIS A N 1
ATOM 2779 C CA . HIS A 1 352 ? -15.055 -26.391 1.548 1 58.25 352 HIS A CA 1
ATOM 2780 C C . HIS A 1 352 ? -15.156 -25.453 0.354 1 58.25 352 HIS A C 1
ATOM 2782 O O . HIS A 1 352 ? -16.219 -24.859 0.117 1 58.25 352 HIS A O 1
ATOM 2788 N N . LEU A 1 353 ? -14.164 -25.453 -0.426 1 61.25 353 LEU A N 1
ATOM 2789 C CA . LEU A 1 353 ? -14.117 -24.484 -1.52 1 61.25 353 LEU A CA 1
ATOM 2790 C C . LEU A 1 353 ? -14.898 -25 -2.725 1 61.25 353 LEU A C 1
ATOM 2792 O O . LEU A 1 353 ? -15.578 -24.219 -3.404 1 61.25 353 LEU A O 1
ATOM 2796 N N . MET A 1 354 ? -14.812 -26.281 -3.047 1 62.12 354 MET A N 1
ATOM 2797 C CA . MET A 1 354 ? -15.328 -26.828 -4.305 1 62.12 354 MET A CA 1
ATOM 2798 C C . MET A 1 354 ? -16.734 -27.375 -4.125 1 62.12 354 MET A C 1
ATOM 2800 O O . MET A 1 354 ? -17.469 -27.547 -5.098 1 62.12 354 MET A O 1
ATOM 2804 N N . GLY A 1 355 ? -17.219 -27.422 -2.936 1 54.44 355 GLY A N 1
ATOM 2805 C CA . GLY A 1 355 ? -18.516 -28.031 -2.717 1 54.44 355 GLY A CA 1
ATOM 2806 C C . GLY A 1 355 ? -18.531 -29.516 -2.98 1 54.44 355 GLY A C 1
ATOM 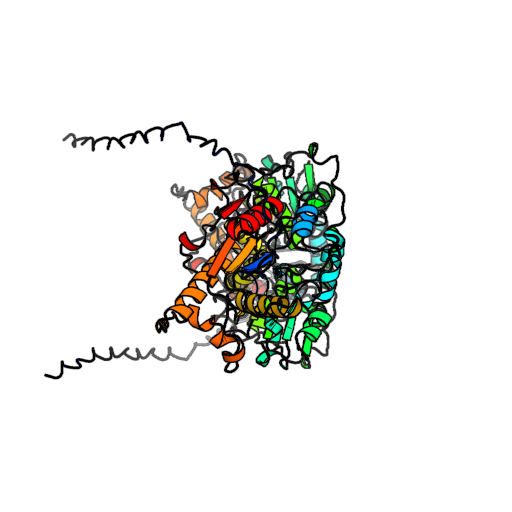2807 O O . GLY A 1 355 ? -17.484 -30.172 -2.949 1 54.44 355 GLY A O 1
ATOM 2808 N N . PRO A 1 356 ? -19.719 -30.219 -3.162 1 50.19 356 PRO A N 1
ATOM 2809 C CA . PRO A 1 356 ? -19.938 -31.672 -3.223 1 50.19 356 PRO A CA 1
ATOM 2810 C C . PRO A 1 356 ? -19.219 -32.312 -4.41 1 50.19 356 PRO A C 1
ATOM 2812 O O . PRO A 1 356 ? -19.078 -33.531 -4.445 1 50.19 356 PRO A O 1
ATOM 2815 N N . ASP A 1 357 ? -18.844 -31.656 -5.402 1 53.84 357 ASP A N 1
ATOM 2816 C CA . ASP A 1 357 ? -18.312 -32.281 -6.602 1 53.84 357 ASP A CA 1
ATOM 2817 C C . ASP A 1 357 ? -16.828 -32.656 -6.426 1 53.84 357 ASP A C 1
ATOM 2819 O O . ASP A 1 357 ? -16.109 -32.812 -7.41 1 53.84 357 ASP A O 1
ATOM 2823 N N . GLU A 1 358 ? -16.406 -32.844 -5.23 1 55.91 358 GLU A N 1
ATOM 2824 C CA . GLU A 1 358 ? -15.016 -33.125 -4.848 1 55.91 358 GLU A CA 1
ATOM 2825 C C . GLU A 1 358 ? -14.531 -34.438 -5.398 1 55.91 358 GLU A C 1
ATOM 2827 O O . GLU A 1 358 ? -13.344 -34.625 -5.68 1 55.91 358 GLU A O 1
ATOM 2832 N N . SER A 1 359 ? -15.445 -35.344 -5.496 1 53.66 359 SER A N 1
ATOM 2833 C CA . SER A 1 359 ? -15.062 -36.719 -5.836 1 53.66 359 SER A CA 1
ATOM 2834 C C . SER A 1 359 ? -14.383 -36.781 -7.199 1 53.66 359 SER A C 1
ATOM 2836 O O . SER A 1 359 ? -13.539 -37.625 -7.441 1 53.66 359 SER A O 1
ATOM 2838 N N . LYS A 1 360 ? -14.664 -35.844 -8.039 1 59.03 360 LYS A N 1
ATOM 2839 C CA . LYS A 1 360 ? -14.141 -35.844 -9.398 1 59.03 360 LYS A CA 1
ATOM 2840 C C . LYS A 1 360 ? -12.672 -35.438 -9.422 1 59.03 360 LYS A C 1
ATOM 2842 O O . LYS A 1 360 ? -11.984 -35.625 -10.43 1 59.03 360 LYS A O 1
ATOM 2847 N N . PHE A 1 361 ? -12.086 -35.031 -8.258 1 69.88 361 PHE A N 1
ATOM 2848 C CA . PHE A 1 361 ? -10.734 -34.531 -8.328 1 69.88 361 PHE A CA 1
ATOM 2849 C C . PHE A 1 361 ? -9.82 -35.219 -7.344 1 69.88 361 PHE A C 1
ATOM 2851 O O . PHE A 1 361 ? -8.875 -34.625 -6.812 1 69.88 361 PHE A O 1
ATOM 2858 N N . LYS A 1 362 ? -10.133 -36.469 -7.148 1 80.5 362 LYS A N 1
ATOM 2859 C CA . LYS A 1 362 ? -9.219 -37.219 -6.301 1 80.5 362 LYS A CA 1
ATOM 2860 C C . LYS A 1 362 ? -7.867 -37.406 -6.988 1 80.5 362 LYS A C 1
ATOM 2862 O O . LYS A 1 362 ? -7.809 -37.812 -8.156 1 80.5 362 LYS A O 1
ATOM 2867 N N . PRO A 1 363 ? -6.832 -37.125 -6.258 1 90.31 363 PRO A N 1
ATOM 2868 C CA . PRO A 1 363 ? -5.52 -37.25 -6.891 1 90.31 363 PRO A CA 1
ATOM 2869 C C . PRO A 1 363 ? -5.137 -38.719 -7.168 1 90.31 363 PRO A C 1
ATOM 2871 O O . PRO A 1 363 ? -5.566 -39.625 -6.445 1 90.31 363 PRO A O 1
ATOM 2874 N N . GLU A 1 364 ? -4.422 -38.875 -8.195 1 93.31 364 GLU A N 1
ATOM 2875 C CA . GLU A 1 364 ? -3.918 -40.219 -8.555 1 93.31 364 GLU A CA 1
ATOM 2876 C C . GLU A 1 364 ? -2.455 -40.375 -8.148 1 93.31 364 GLU A C 1
ATOM 2878 O O . GLU A 1 364 ? -1.978 -41.5 -7.957 1 93.31 364 GLU A O 1
ATOM 2883 N N . ALA A 1 365 ? -1.749 -39.281 -8.039 1 96.12 365 ALA A N 1
ATOM 2884 C CA . ALA A 1 365 ? -0.342 -39.312 -7.652 1 96.12 365 ALA A CA 1
ATOM 2885 C C . ALA A 1 365 ? -0.186 -39.75 -6.199 1 96.12 365 ALA A C 1
ATOM 2887 O O . ALA A 1 365 ? -1.097 -39.562 -5.387 1 96.12 365 ALA A O 1
ATOM 2888 N N . LYS A 1 366 ? 1.011 -40.281 -5.855 1 95.69 366 LYS A N 1
ATOM 2889 C CA . LYS A 1 366 ? 1.268 -40.812 -4.512 1 95.69 366 LYS A CA 1
ATOM 2890 C C . LYS A 1 366 ? 2.301 -39.938 -3.787 1 95.69 366 LYS A C 1
ATOM 2892 O O . LYS A 1 366 ? 2.328 -39.906 -2.557 1 95.69 366 LYS A O 1
ATOM 2897 N N . ARG A 1 367 ? 3.133 -39.312 -4.559 1 96.62 367 ARG A N 1
ATOM 2898 C CA . ARG A 1 367 ? 4.238 -38.562 -3.975 1 96.62 367 ARG A CA 1
ATOM 2899 C C . ARG A 1 367 ? 4.465 -37.25 -4.723 1 96.62 367 ARG A C 1
ATOM 2901 O O . ARG A 1 367 ? 4.168 -37.156 -5.914 1 96.62 367 ARG A O 1
ATOM 2908 N N . CYS A 1 368 ? 4.941 -36.344 -4.004 1 97.81 368 CYS A N 1
ATOM 2909 C CA . CYS A 1 368 ? 5.34 -35.031 -4.559 1 97.81 368 CYS A CA 1
ATOM 2910 C C . CYS A 1 368 ? 6.684 -34.594 -4 1 97.81 368 CYS A C 1
ATOM 2912 O O . CYS A 1 368 ? 6.867 -34.531 -2.783 1 97.81 368 CYS A O 1
ATOM 2914 N N . TYR A 1 369 ? 7.648 -34.344 -4.867 1 98.31 369 TYR A N 1
ATOM 2915 C CA . TYR A 1 369 ? 8.977 -33.875 -4.484 1 98.31 369 TYR A CA 1
ATOM 2916 C C . TYR A 1 369 ? 9.18 -32.438 -4.879 1 98.31 369 TYR A C 1
ATOM 2918 O O . TYR A 1 369 ? 8.758 -32 -5.953 1 98.31 369 TYR A O 1
ATOM 2926 N N . SER A 1 370 ? 9.758 -31.688 -3.99 1 98.38 370 SER A N 1
ATOM 2927 C CA . SER A 1 370 ? 10.078 -30.281 -4.262 1 98.38 370 SER A CA 1
ATOM 2928 C C . SER A 1 370 ? 11.547 -30.125 -4.641 1 98.38 370 SER A C 1
ATOM 2930 O O . SER A 1 370 ? 12.43 -30.656 -3.975 1 98.38 370 SER A O 1
ATOM 2932 N N . ILE A 1 371 ? 11.828 -29.422 -5.723 1 98.44 371 ILE A N 1
ATOM 2933 C CA . ILE A 1 371 ? 13.18 -29.125 -6.172 1 98.44 371 ILE A CA 1
ATOM 2934 C C . ILE A 1 371 ? 13.375 -27.609 -6.215 1 98.44 371 ILE A C 1
ATOM 2936 O O . ILE A 1 371 ? 12.695 -26.906 -6.969 1 98.44 371 ILE A O 1
ATOM 2940 N N . LEU A 1 372 ? 14.281 -27.078 -5.402 1 96.81 372 LEU A N 1
ATOM 2941 C CA . LEU A 1 372 ? 14.594 -25.656 -5.352 1 96.81 372 LEU A CA 1
ATOM 2942 C C . LEU A 1 372 ? 15.758 -25.312 -6.281 1 96.81 372 LEU A C 1
ATOM 2944 O O . LEU A 1 372 ? 16.797 -25.969 -6.238 1 96.81 372 LEU A O 1
ATOM 2948 N N . VAL A 1 373 ? 15.562 -24.375 -7.141 1 95.62 373 VAL A N 1
ATOM 2949 C CA . VAL A 1 373 ? 16.656 -23.891 -7.984 1 95.62 373 VAL A CA 1
ATOM 2950 C C . VAL A 1 373 ? 17.156 -22.562 -7.445 1 95.62 373 VAL A C 1
ATOM 2952 O O . VAL A 1 373 ? 16.438 -21.844 -6.75 1 95.62 373 VAL A O 1
ATOM 2955 N N . GLU A 1 374 ? 18.328 -22.094 -7.797 1 90.5 374 GLU A N 1
ATOM 2956 C CA . GLU A 1 374 ? 19 -20.922 -7.219 1 90.5 374 GLU A CA 1
ATOM 2957 C C . GLU A 1 374 ? 19.016 -19.75 -8.203 1 90.5 374 GLU A C 1
ATOM 2959 O O . GLU A 1 374 ? 19.828 -18.828 -8.07 1 90.5 374 GLU A O 1
ATOM 2964 N N . THR A 1 375 ? 18.219 -19.797 -9.141 1 86.25 375 THR A N 1
ATOM 2965 C CA . THR A 1 375 ? 18.297 -18.828 -10.227 1 86.25 375 THR A CA 1
ATOM 2966 C C . THR A 1 375 ? 17.297 -17.688 -10 1 86.25 375 THR A C 1
ATOM 2968 O O . THR A 1 375 ? 17.25 -16.734 -10.766 1 86.25 375 THR A O 1
ATOM 2971 N N . GLY A 1 376 ? 16.453 -17.734 -8.977 1 80.12 376 GLY A N 1
ATOM 2972 C CA . GLY A 1 376 ? 15.414 -16.75 -8.766 1 80.12 376 GLY A CA 1
ATOM 2973 C C . GLY A 1 376 ? 15.516 -16.047 -7.418 1 80.12 376 GLY A C 1
ATOM 2974 O O . GLY A 1 376 ? 16.562 -15.516 -7.066 1 80.12 376 GLY A O 1
ATOM 2975 N N . VAL A 1 377 ? 14.469 -15.961 -6.719 1 71.25 377 VAL A N 1
ATOM 2976 C CA . VAL A 1 377 ? 14.359 -15.25 -5.449 1 71.25 377 VAL A CA 1
ATOM 2977 C C . VAL A 1 377 ? 15.383 -15.797 -4.461 1 71.25 377 VAL A C 1
ATOM 2979 O O . VAL A 1 377 ? 16.031 -15.031 -3.74 1 71.25 377 VAL A O 1
ATOM 2982 N N . TYR A 1 378 ? 15.492 -17.031 -4.445 1 69.75 378 TYR A N 1
ATOM 2983 C CA . TYR A 1 378 ? 16.469 -17.688 -3.57 1 69.75 378 TYR A CA 1
ATOM 2984 C C . TYR A 1 378 ? 17.859 -17.672 -4.199 1 69.75 378 TYR A C 1
ATOM 2986 O O . TYR A 1 378 ? 18.016 -17.984 -5.383 1 69.75 378 TYR A O 1
ATOM 2994 N N . SER A 1 379 ? 18.641 -16.969 -3.531 1 60.22 379 SER A N 1
ATOM 2995 C CA . SER A 1 379 ? 20.031 -17.188 -3.896 1 60.22 379 SER A CA 1
ATOM 2996 C C . SER A 1 379 ? 20.875 -17.547 -2.678 1 60.22 379 SER A C 1
ATOM 2998 O O . SER A 1 379 ? 20.609 -17.078 -1.571 1 60.22 379 SER A O 1
ATOM 3000 N N . PHE A 1 380 ? 21.516 -18.781 -2.734 1 47.56 380 PHE A N 1
ATOM 3001 C CA . PHE A 1 380 ? 22.328 -19.359 -1.659 1 47.56 380 PHE A CA 1
ATOM 3002 C C . PHE A 1 380 ? 23.031 -18.25 -0.864 1 47.56 380 PHE A C 1
ATOM 3004 O O . PHE A 1 380 ? 23.141 -18.359 0.359 1 47.56 380 PHE A O 1
ATOM 3011 N N . GLU A 1 381 ? 23.594 -17.453 -1.434 1 45.69 381 GLU A N 1
ATOM 3012 C CA . GLU A 1 381 ? 24.359 -16.453 -0.696 1 45.69 381 GLU A CA 1
ATOM 3013 C C . GLU A 1 381 ? 23.469 -15.672 0.269 1 45.69 381 GLU A C 1
ATOM 3015 O O . GLU A 1 381 ? 23.938 -15.156 1.282 1 45.69 381 GLU A O 1
ATOM 3020 N N . ASP A 1 382 ? 22.234 -15.648 0.022 1 49.56 382 ASP A N 1
ATOM 3021 C CA . ASP A 1 382 ? 21.375 -14.727 0.761 1 49.56 382 ASP A CA 1
ATOM 3022 C C . ASP A 1 382 ? 20.578 -15.461 1.831 1 49.56 382 ASP A C 1
ATOM 3024 O O . ASP A 1 382 ? 19.531 -14.969 2.277 1 49.56 382 ASP A O 1
ATOM 3028 N N . ARG A 1 383 ? 20.969 -16.719 2.184 1 45.97 383 ARG A N 1
ATOM 3029 C CA . ARG A 1 383 ? 20.25 -17.609 3.088 1 45.97 383 ARG A CA 1
ATOM 3030 C C . ARG A 1 383 ? 19.812 -16.859 4.352 1 45.97 383 ARG A C 1
ATOM 3032 O O . ARG A 1 383 ? 18.828 -17.234 4.988 1 45.97 383 ARG A O 1
ATOM 3039 N N . ALA A 1 384 ? 20.844 -16.469 5.105 1 40.44 384 ALA A N 1
ATOM 3040 C CA . ALA A 1 384 ? 20.703 -16.016 6.484 1 40.44 384 ALA A CA 1
ATOM 3041 C C . ALA A 1 384 ? 19.562 -15.008 6.617 1 40.44 384 ALA A C 1
ATOM 3043 O O . ALA A 1 384 ? 19.016 -14.82 7.707 1 40.44 384 ALA A O 1
ATOM 3044 N N . SER A 1 385 ? 19.453 -13.922 5.816 1 42.25 385 SER A N 1
ATOM 3045 C CA . SER A 1 385 ? 18.781 -12.68 6.18 1 42.25 385 SER A CA 1
ATOM 3046 C C . SER A 1 385 ? 17.297 -12.719 5.797 1 42.25 385 SER A C 1
ATOM 3048 O O . SER A 1 385 ? 16.516 -11.883 6.246 1 42.25 385 SER A O 1
ATOM 3050 N N . LEU A 1 386 ? 17 -13.125 4.602 1 44.75 386 LEU A N 1
ATOM 3051 C CA . LEU A 1 386 ? 15.727 -12.633 4.102 1 44.75 386 LEU A CA 1
ATOM 3052 C C . LEU A 1 386 ? 14.578 -13.5 4.609 1 44.75 386 LEU A C 1
ATOM 3054 O O . LEU A 1 386 ? 14.414 -14.641 4.176 1 44.75 386 LEU A O 1
ATOM 3058 N N . ASN A 1 387 ? 14.414 -13.555 5.848 1 45.59 387 ASN A N 1
ATOM 3059 C CA . ASN A 1 387 ? 13.07 -13.938 6.277 1 45.59 387 ASN A CA 1
ATOM 3060 C C . ASN A 1 387 ? 12.016 -13.492 5.27 1 45.59 387 ASN A C 1
ATOM 3062 O O . ASN A 1 387 ? 11.383 -12.445 5.445 1 45.59 387 ASN A O 1
ATOM 3066 N N . TRP A 1 388 ? 12.391 -13.492 3.99 1 42.88 388 TRP A N 1
ATOM 3067 C CA . TRP A 1 388 ? 11.617 -13 2.857 1 42.88 388 TRP A CA 1
ATOM 3068 C C . TRP A 1 388 ? 10.148 -13.383 2.998 1 42.88 388 TRP A C 1
ATOM 3070 O O . TRP A 1 388 ? 9.281 -12.797 2.344 1 42.88 388 TRP A O 1
ATOM 3080 N N . ASN A 1 389 ? 9.805 -14.68 3.336 1 43.53 389 ASN A N 1
ATOM 3081 C CA . ASN A 1 389 ? 8.547 -15.156 2.787 1 43.53 389 ASN A CA 1
ATOM 3082 C C . ASN A 1 389 ? 7.375 -14.844 3.715 1 43.53 389 ASN A C 1
ATOM 3084 O O . ASN A 1 389 ? 7.457 -15.062 4.922 1 43.53 389 ASN A O 1
ATOM 3088 N N . HIS A 1 390 ? 6.68 -13.758 3.43 1 43 390 HIS A N 1
ATOM 3089 C CA . HIS A 1 390 ? 5.32 -13.664 3.943 1 43 390 HIS A CA 1
ATOM 3090 C C . HIS A 1 390 ? 4.691 -15.039 4.105 1 43 390 HIS A C 1
ATOM 3092 O O . HIS A 1 390 ? 4.469 -15.75 3.121 1 43 390 HIS A O 1
ATOM 3098 N N . SER A 1 391 ? 5.301 -15.789 4.977 1 45.06 391 SER A N 1
ATOM 3099 C CA . SER A 1 391 ? 4.449 -16.969 5.137 1 45.06 391 SER A CA 1
ATOM 3100 C C . SER A 1 391 ? 2.979 -16.609 4.941 1 45.06 391 SER A C 1
ATOM 3102 O O . SER A 1 391 ? 2.535 -15.531 5.352 1 45.06 391 SER A O 1
ATOM 3104 N N . PRO A 1 392 ? 2.531 -17.078 3.938 1 44.91 392 PRO A N 1
ATOM 3105 C CA . PRO A 1 392 ? 1.097 -16.812 3.807 1 44.91 392 PRO A CA 1
ATOM 3106 C C . PRO A 1 392 ? 0.386 -16.734 5.156 1 44.91 392 PRO A C 1
ATOM 3108 O O . PRO A 1 392 ? 0.545 -17.625 5.996 1 44.91 392 PRO A O 1
ATOM 3111 N N . ARG A 1 393 ? 0.333 -15.594 5.691 1 42.53 393 ARG A N 1
ATOM 3112 C CA . ARG A 1 393 ? -0.425 -15.32 6.906 1 42.53 393 ARG A CA 1
ATOM 3113 C C . ARG A 1 393 ? -1.3 -16.516 7.289 1 42.53 393 ARG A C 1
ATOM 3115 O O . ARG A 1 393 ? -1.402 -16.859 8.469 1 42.53 393 ARG A O 1
ATOM 3122 N N . ASP A 1 394 ? -2.127 -16.891 6.316 1 48.22 394 ASP A N 1
ATOM 3123 C CA . ASP A 1 394 ? -3.225 -17.766 6.695 1 48.22 394 ASP A CA 1
ATOM 3124 C C . ASP A 1 394 ? -2.742 -19.219 6.82 1 48.22 394 ASP A C 1
ATOM 3126 O O . ASP A 1 394 ? -3.533 -20.109 7.109 1 48.22 394 ASP A O 1
ATOM 3130 N N . PHE A 1 395 ? -1.488 -19.453 6.371 1 47.12 395 PHE A N 1
ATOM 3131 C CA . PHE A 1 395 ? -1.155 -20.875 6.457 1 47.12 395 PHE A CA 1
ATOM 3132 C C . PHE A 1 395 ? -0.391 -21.172 7.738 1 47.12 395 PHE A C 1
ATOM 3134 O O . PHE A 1 395 ? 0.274 -22.203 7.848 1 47.12 395 PHE A O 1
ATOM 3141 N N . LEU A 1 396 ? -0.48 -20.203 8.711 1 50.56 396 LEU A N 1
ATOM 3142 C CA . LEU A 1 396 ? 0.313 -20.344 9.922 1 50.56 396 LEU A CA 1
ATOM 3143 C C . LEU A 1 396 ? -0.327 -21.359 10.875 1 50.56 396 LEU A C 1
ATOM 3145 O O . LEU A 1 396 ? -1.54 -21.562 10.836 1 50.56 396 LEU A O 1
ATOM 3149 N N . PRO A 1 397 ? 0.467 -21.984 11.672 1 52.88 397 PRO A N 1
ATOM 3150 C CA . PRO A 1 397 ? 1.923 -21.984 11.836 1 52.88 397 PRO A CA 1
ATOM 3151 C C . PRO A 1 397 ? 2.631 -22.844 10.781 1 52.88 397 PRO A C 1
ATOM 3153 O O . PRO A 1 397 ? 2.207 -23.969 10.508 1 52.88 397 PRO A O 1
ATOM 3156 N N . VAL A 1 398 ? 3.609 -22.281 10.062 1 59.19 398 VAL A N 1
ATOM 3157 C CA . VAL A 1 398 ? 4.406 -23.031 9.086 1 59.19 398 VAL A CA 1
ATOM 3158 C C . VAL A 1 398 ? 5.418 -23.906 9.812 1 59.19 398 VAL A C 1
ATOM 3160 O O . VAL A 1 398 ? 6.23 -23.422 10.602 1 59.19 398 VAL A O 1
ATOM 3163 N N . GLU A 1 399 ? 5.113 -25.219 9.734 1 72.06 399 GLU A N 1
ATOM 3164 C CA . GLU A 1 399 ? 6.148 -26.156 10.18 1 72.06 399 GLU A CA 1
ATOM 3165 C C . GLU A 1 399 ? 7.438 -25.953 9.383 1 72.06 399 GLU A C 1
ATOM 3167 O O . GLU A 1 399 ? 7.438 -26.047 8.156 1 72.06 399 GLU A O 1
ATOM 3172 N N . GLU A 1 400 ? 8.508 -25.656 10.016 1 78.25 400 GLU A N 1
ATOM 3173 C CA . GLU A 1 400 ? 9.805 -25.375 9.406 1 78.25 400 GLU A CA 1
ATOM 3174 C C . GLU A 1 400 ? 10.211 -26.484 8.43 1 78.25 400 GLU A C 1
ATOM 3176 O O . GLU A 1 400 ? 10.844 -26.203 7.406 1 78.25 400 GLU A O 1
ATOM 3181 N N . LYS A 1 401 ? 9.805 -27.641 8.727 1 84.19 401 LYS A N 1
ATOM 3182 C CA . LYS A 1 401 ? 10.172 -28.781 7.891 1 84.19 401 LYS A CA 1
ATOM 3183 C C . LYS A 1 401 ? 9.562 -28.656 6.496 1 84.19 401 LYS A C 1
ATOM 3185 O O . LYS A 1 401 ? 10.141 -29.156 5.52 1 84.19 401 LYS A O 1
ATOM 3190 N N . LEU A 1 402 ? 8.484 -28.016 6.371 1 89.69 402 LEU A N 1
ATOM 3191 C CA . LEU A 1 402 ? 7.793 -27.875 5.094 1 89.69 402 LEU A CA 1
ATOM 3192 C C . LEU A 1 402 ? 8.492 -26.844 4.207 1 89.69 402 LEU A C 1
ATOM 3194 O O . LEU A 1 402 ? 8.211 -26.766 3.012 1 89.69 402 LEU A O 1
ATOM 3198 N N . LEU A 1 403 ? 9.477 -26.203 4.762 1 88.56 403 LEU A N 1
ATOM 3199 C CA . LEU A 1 403 ? 10.219 -25.203 3.998 1 88.56 403 LEU A CA 1
ATOM 3200 C C . LEU A 1 403 ? 11.484 -25.812 3.398 1 88.56 403 LEU A C 1
ATOM 3202 O O . LEU A 1 403 ? 12.156 -25.172 2.582 1 88.56 403 LEU A O 1
ATOM 3206 N N . GLU A 1 404 ? 11.82 -26.984 3.803 1 91.75 404 GLU A N 1
ATOM 3207 C CA . GLU A 1 404 ? 13.023 -27.656 3.301 1 91.75 404 GLU A CA 1
ATOM 3208 C C . GLU A 1 404 ? 12.734 -28.391 1.991 1 91.75 404 GLU A C 1
ATOM 3210 O O . GLU A 1 404 ? 11.875 -29.266 1.939 1 91.75 404 GLU A O 1
ATOM 3215 N N . PRO A 1 405 ? 13.539 -27.984 0.958 1 96.25 405 PRO A N 1
ATOM 3216 C CA . PRO A 1 405 ? 13.297 -28.688 -0.308 1 96.25 405 PRO A CA 1
ATOM 3217 C C . PRO A 1 405 ? 13.758 -30.141 -0.274 1 96.25 405 PRO A C 1
ATOM 3219 O O . PRO A 1 405 ? 14.688 -30.484 0.461 1 96.25 405 PRO A O 1
ATOM 3222 N N . SER A 1 406 ? 13.062 -31.016 -1.071 1 97.44 406 SER A N 1
ATOM 3223 C CA . SER A 1 406 ? 13.555 -32.375 -1.26 1 97.44 406 SER A CA 1
ATOM 3224 C C . SER A 1 406 ? 14.938 -32.375 -1.905 1 97.44 406 SER A C 1
ATOM 3226 O O . SER A 1 406 ? 15.773 -33.219 -1.576 1 97.44 406 SER A O 1
ATOM 3228 N N . PHE A 1 407 ? 15.156 -31.484 -2.857 1 97.62 407 PHE A N 1
ATOM 3229 C CA . PHE A 1 407 ? 16.422 -31.359 -3.568 1 97.62 407 PHE A CA 1
ATOM 3230 C C . PHE A 1 407 ? 16.75 -29.891 -3.828 1 97.62 407 PHE A C 1
ATOM 3232 O O . PHE A 1 407 ? 15.852 -29.062 -3.984 1 97.62 407 PHE A O 1
ATOM 3239 N N . LEU A 1 408 ? 18 -29.562 -3.805 1 96.44 408 LEU A N 1
ATOM 3240 C CA . LEU A 1 408 ? 18.531 -28.25 -4.16 1 96.44 408 LEU A CA 1
ATOM 3241 C C . LEU A 1 408 ? 19.5 -28.359 -5.332 1 96.44 408 LEU A C 1
ATOM 3243 O O . LEU A 1 408 ? 20.453 -29.141 -5.281 1 96.44 408 LEU A O 1
ATOM 3247 N N . VAL A 1 409 ? 19.266 -27.672 -6.406 1 96.94 409 VAL A N 1
ATOM 3248 C CA . VAL A 1 409 ? 20.125 -27.734 -7.586 1 96.94 409 VAL A CA 1
ATOM 3249 C C . VAL A 1 409 ? 20.344 -26.312 -8.125 1 96.94 409 VAL A C 1
ATOM 3251 O O . VAL A 1 409 ? 19.562 -25.406 -7.84 1 96.94 409 VAL A O 1
ATOM 3254 N N . PRO A 1 410 ? 21.328 -26.047 -8.945 1 95.31 410 PRO A N 1
ATOM 3255 C CA . PRO A 1 410 ? 21.688 -24.688 -9.391 1 95.31 410 PRO A CA 1
ATOM 3256 C C . PRO A 1 410 ? 20.641 -24.094 -10.328 1 95.31 410 PRO A C 1
ATOM 3258 O O . PRO A 1 410 ? 20.359 -22.891 -10.258 1 95.31 410 PRO A O 1
ATOM 3261 N N . ASN A 1 411 ? 20.141 -24.906 -11.234 1 96.56 411 ASN A N 1
ATOM 3262 C CA . ASN A 1 411 ? 19.234 -24.359 -12.25 1 96.56 411 ASN A CA 1
ATOM 3263 C C . ASN A 1 411 ? 18.297 -25.438 -12.773 1 96.56 411 ASN A C 1
ATOM 3265 O O . ASN A 1 411 ? 18.328 -26.594 -12.32 1 96.56 411 ASN A O 1
ATOM 3269 N N . VAL A 1 412 ? 17.422 -25.062 -13.734 1 98.06 412 VAL A N 1
ATOM 3270 C CA . VAL A 1 412 ? 16.344 -25.922 -14.227 1 98.06 412 VAL A CA 1
ATOM 3271 C C . VAL A 1 412 ? 16.953 -27.094 -15.008 1 98.06 412 VAL A C 1
ATOM 3273 O O . VAL A 1 412 ? 16.422 -28.203 -14.984 1 98.06 412 VAL A O 1
ATOM 3276 N N . SER A 1 413 ? 18.094 -26.875 -15.68 1 98.19 413 SER A N 1
ATOM 3277 C CA . SER A 1 413 ? 18.75 -27.938 -16.422 1 98.19 413 SER A CA 1
ATOM 3278 C C . SER A 1 413 ? 19.219 -29.047 -15.477 1 98.19 413 SER A C 1
ATOM 3280 O O . SER A 1 413 ? 19.031 -30.234 -15.758 1 98.19 413 SER A O 1
ATOM 3282 N N . ASP A 1 414 ? 19.781 -28.609 -14.398 1 98.25 414 ASP A N 1
ATOM 3283 C CA . ASP A 1 414 ? 20.234 -29.562 -13.391 1 98.25 414 ASP A CA 1
ATOM 3284 C C . ASP A 1 414 ? 19.062 -30.297 -12.766 1 98.25 414 ASP A C 1
ATOM 3286 O O . ASP A 1 414 ? 19.172 -31.469 -12.406 1 98.25 414 ASP A O 1
ATOM 3290 N N . ALA A 1 415 ? 17.984 -29.625 -12.594 1 98.56 415 ALA A N 1
ATOM 3291 C CA . ALA A 1 415 ? 16.781 -30.234 -12.031 1 98.56 415 ALA A CA 1
ATOM 3292 C C . ALA A 1 415 ? 16.266 -31.344 -12.938 1 98.56 415 ALA A C 1
ATOM 3294 O O . ALA A 1 415 ? 15.93 -32.438 -12.461 1 98.56 415 ALA A O 1
ATOM 3295 N N . VAL A 1 416 ? 16.172 -31.078 -14.203 1 98.38 416 VAL A N 1
ATOM 3296 C CA . VAL A 1 416 ? 15.703 -32.062 -15.172 1 98.38 416 VAL A CA 1
ATOM 3297 C C . VAL A 1 416 ? 16.641 -33.25 -15.188 1 98.38 416 VAL A C 1
ATOM 3299 O O . VAL A 1 416 ? 16.188 -34.406 -15.195 1 98.38 416 VAL A O 1
ATOM 3302 N N . ASP A 1 417 ? 17.969 -32.969 -15.148 1 97.94 417 ASP A N 1
ATOM 3303 C CA . ASP A 1 417 ? 18.953 -34.031 -15.102 1 97.94 417 ASP A CA 1
ATOM 3304 C C . ASP A 1 417 ? 18.75 -34.906 -13.867 1 97.94 417 ASP A C 1
ATOM 3306 O O . ASP A 1 417 ? 18.812 -36.156 -13.953 1 97.94 417 ASP A O 1
ATOM 3310 N N . LEU A 1 418 ? 18.578 -34.281 -12.789 1 98.31 418 LEU A N 1
ATOM 3311 C CA . LEU A 1 418 ? 18.375 -35 -11.531 1 98.31 418 LEU A CA 1
ATOM 3312 C C . LEU A 1 418 ? 17.172 -35.906 -11.625 1 98.31 418 LEU A C 1
ATOM 3314 O O . LEU A 1 418 ? 17.234 -37.062 -11.219 1 98.31 418 LEU A O 1
ATOM 3318 N N . ILE A 1 419 ? 16.031 -35.469 -12.133 1 98.25 419 ILE A N 1
ATOM 3319 C CA . ILE A 1 419 ? 14.797 -36.219 -12.227 1 98.25 419 ILE A CA 1
ATOM 3320 C C . ILE A 1 419 ? 14.992 -37.406 -13.164 1 98.25 419 ILE A C 1
ATOM 3322 O O . ILE A 1 419 ? 14.625 -38.531 -12.82 1 98.25 419 ILE A O 1
ATOM 3326 N N . LEU A 1 420 ? 15.586 -37.156 -14.336 1 97.25 420 LEU A N 1
ATOM 3327 C CA . LEU A 1 420 ? 15.781 -38.219 -15.328 1 97.25 420 LEU A CA 1
ATOM 3328 C C . LEU A 1 420 ? 16.703 -39.312 -14.789 1 97.25 420 LEU A C 1
ATOM 3330 O O . LEU A 1 420 ? 16.469 -40.5 -15.039 1 97.25 420 LEU A O 1
ATOM 3334 N N . GLN A 1 421 ? 17.688 -38.875 -14.039 1 97.12 421 GLN A N 1
ATOM 3335 C CA . GLN A 1 421 ? 18.594 -39.844 -13.422 1 97.12 421 GLN A CA 1
ATOM 3336 C C . GLN A 1 421 ? 17.891 -40.656 -12.336 1 97.12 421 GLN A C 1
ATOM 3338 O O . GLN A 1 421 ? 18.016 -41.875 -12.281 1 97.12 421 GLN A O 1
ATOM 3343 N N . ARG A 1 422 ? 17.172 -40 -11.539 1 96.75 422 ARG A N 1
ATOM 3344 C CA . ARG A 1 422 ? 16.469 -40.625 -10.43 1 96.75 422 ARG A CA 1
ATOM 3345 C C . ARG A 1 422 ? 15.438 -41.625 -10.93 1 96.75 422 ARG A C 1
ATOM 3347 O O . ARG A 1 422 ? 15.234 -42.688 -10.32 1 96.75 422 ARG A O 1
ATOM 3354 N N . GLU A 1 423 ? 14.789 -41.344 -12.031 1 96.31 423 GLU A N 1
ATOM 3355 C CA . GLU A 1 423 ? 13.711 -42.156 -12.562 1 96.31 423 GLU A CA 1
ATOM 3356 C C . GLU A 1 423 ? 14.219 -43.125 -13.641 1 96.31 423 GLU A C 1
ATOM 3358 O O . GLU A 1 423 ? 13.438 -43.812 -14.273 1 96.31 423 GLU A O 1
ATOM 3363 N N . ASP A 1 424 ? 15.547 -43.094 -13.883 1 94.12 424 ASP A N 1
ATOM 3364 C CA . ASP A 1 424 ? 16.188 -43.938 -14.891 1 94.12 424 ASP A CA 1
ATOM 3365 C C . ASP A 1 424 ? 15.484 -43.812 -16.234 1 94.12 424 ASP A C 1
ATOM 3367 O O . ASP A 1 424 ? 15.102 -44.812 -16.844 1 94.12 424 ASP A O 1
ATOM 3371 N N . PHE A 1 425 ? 15.203 -42.625 -16.562 1 92.62 425 PHE A N 1
ATOM 3372 C CA . PHE A 1 425 ? 14.516 -42.312 -17.797 1 92.62 425 PHE A CA 1
ATOM 3373 C C . PHE A 1 425 ? 15.469 -41.625 -18.797 1 92.62 425 PHE A C 1
ATOM 3375 O O . PHE A 1 425 ? 16.047 -40.594 -18.5 1 92.62 425 PHE A O 1
ATOM 3382 N N . HIS A 1 426 ? 15.75 -42.281 -19.938 1 81.94 426 HIS A N 1
ATOM 3383 C CA . HIS A 1 426 ? 16.734 -41.781 -20.891 1 81.94 426 HIS A CA 1
ATOM 3384 C C . HIS A 1 426 ? 16.094 -41.469 -22.234 1 81.94 426 HIS A C 1
ATOM 3386 O O . HIS A 1 426 ? 15.141 -42.125 -22.641 1 81.94 426 HIS A O 1
ATOM 3392 N N . MET B 1 1 ? -20.562 -46.812 36.094 1 19.44 1 MET B N 1
ATOM 3393 C CA . MET B 1 1 ? -20.906 -45.812 37.125 1 19.44 1 MET B CA 1
ATOM 3394 C C . MET B 1 1 ? -20.562 -44.406 36.625 1 19.44 1 MET B C 1
ATOM 3396 O O . MET B 1 1 ? -19.406 -44.156 36.25 1 19.44 1 MET B O 1
ATOM 3400 N N . ALA B 1 2 ? -21.594 -43.625 36.25 1 21.11 2 ALA B N 1
ATOM 3401 C CA . ALA B 1 2 ? -22.047 -42.625 35.281 1 21.11 2 ALA B CA 1
ATOM 3402 C C . ALA B 1 2 ? -21.531 -41.219 35.688 1 21.11 2 ALA B C 1
ATOM 3404 O O . ALA B 1 2 ? -21.844 -40.719 36.781 1 21.11 2 ALA B O 1
ATOM 3405 N N . ILE B 1 3 ? -20.25 -41.062 35.438 1 22.66 3 ILE B N 1
ATOM 3406 C CA . ILE B 1 3 ? -19.438 -40 36.062 1 22.66 3 ILE B CA 1
ATOM 3407 C C . ILE B 1 3 ? -20.125 -38.656 35.875 1 22.66 3 ILE B C 1
ATOM 3409 O O . ILE B 1 3 ? -20.578 -38.312 34.781 1 22.66 3 ILE B O 1
ATOM 3413 N N . TYR B 1 4 ? -20.5 -38.125 37 1 19.14 4 TYR B N 1
ATOM 3414 C CA . TYR B 1 4 ? -21.281 -36.938 37.406 1 19.14 4 TYR B CA 1
ATOM 3415 C C . TYR B 1 4 ? -20.797 -35.688 36.656 1 19.14 4 TYR B C 1
ATOM 3417 O O . TYR B 1 4 ? -19.594 -35.531 36.406 1 19.14 4 TYR B O 1
ATOM 3425 N N . SER B 1 5 ? -21.672 -34.969 35.938 1 19.3 5 SER B N 1
ATOM 3426 C CA . SER B 1 5 ? -22.156 -33.969 35 1 19.3 5 SER B CA 1
ATOM 3427 C C . SER B 1 5 ? -21.859 -32.562 35.5 1 19.3 5 SER B C 1
ATOM 3429 O O . SER B 1 5 ? -22.312 -31.578 34.906 1 19.3 5 SER B O 1
ATOM 3431 N N . GLN B 1 6 ? -20.969 -32.469 36.594 1 19.09 6 GLN B N 1
ATOM 3432 C CA . GLN B 1 6 ? -21.312 -31.328 37.406 1 19.09 6 GLN B CA 1
ATOM 3433 C C . GLN B 1 6 ? -21.031 -30.016 36.688 1 19.09 6 GLN B C 1
ATOM 3435 O O . GLN B 1 6 ? -19.891 -29.766 36.281 1 19.09 6 GLN B O 1
ATOM 3440 N N . CYS B 1 7 ? -21.984 -29.5 35.875 1 20.44 7 CYS B N 1
ATOM 3441 C CA . CYS B 1 7 ? -22.188 -28.344 35.031 1 20.44 7 CYS B CA 1
ATOM 3442 C C . CYS B 1 7 ? -21.906 -27.047 35.75 1 20.44 7 CYS B C 1
ATOM 3444 O O . CYS B 1 7 ? -22.406 -26.828 36.844 1 20.44 7 CYS B O 1
ATOM 3446 N N . PHE B 1 8 ? -20.625 -26.609 35.781 1 20.47 8 PHE B N 1
ATOM 3447 C CA . PHE B 1 8 ? -20.109 -25.453 36.5 1 20.47 8 PHE B CA 1
ATOM 3448 C C . PHE B 1 8 ? -21 -24.234 36.281 1 20.47 8 PHE B C 1
ATOM 3450 O O . PHE B 1 8 ? -21.531 -24.031 35.188 1 20.47 8 PHE B O 1
ATOM 3457 N N . PRO B 1 9 ? -21.531 -23.672 37.312 1 19.34 9 PRO B N 1
ATOM 3458 C CA . PRO B 1 9 ? -22.625 -22.703 37.5 1 19.34 9 PRO B CA 1
ATOM 3459 C C . PRO B 1 9 ? -22.453 -21.453 36.656 1 19.34 9 PRO B C 1
ATOM 3461 O O . PRO B 1 9 ? -21.344 -21.141 36.219 1 19.34 9 PRO B O 1
ATOM 3464 N N . ARG B 1 10 ? -23.531 -20.859 36.125 1 20 10 ARG B N 1
ATOM 3465 C CA . ARG B 1 10 ? -24.219 -19.828 35.344 1 20 10 ARG B CA 1
ATOM 3466 C C . ARG B 1 10 ? -23.906 -18.438 35.875 1 20 10 ARG B C 1
ATOM 3468 O O . ARG B 1 10 ? -24.344 -18.094 36.969 1 20 10 ARG B O 1
ATOM 3475 N N . PHE B 1 11 ? -22.594 -18 36 1 18.8 11 PHE B N 1
ATOM 3476 C CA . PHE B 1 11 ? -22.297 -16.766 36.688 1 18.8 11 PHE B CA 1
ATOM 3477 C C . PHE B 1 11 ? -23.203 -15.633 36.188 1 18.8 11 PHE B C 1
ATOM 3479 O O . PHE B 1 11 ? -23.344 -15.422 34.969 1 18.8 11 PHE B O 1
ATOM 3486 N N . CYS B 1 12 ? -24.297 -15.273 36.875 1 19.38 12 CYS B N 1
ATOM 3487 C CA . CYS B 1 12 ? -25.406 -14.328 36.812 1 19.38 12 CYS B CA 1
ATOM 3488 C C . CYS B 1 12 ? -24.891 -12.906 36.656 1 19.38 12 CYS B C 1
ATOM 3490 O O . CYS B 1 12 ? -24.203 -12.383 37.531 1 19.38 12 CYS B O 1
ATOM 3492 N N . PHE B 1 13 ? -24.375 -12.57 35.5 1 20.08 13 PHE B N 1
ATOM 3493 C CA . PHE B 1 13 ? -23.969 -11.211 35.125 1 20.08 13 PHE B CA 1
ATOM 3494 C C . PHE B 1 13 ? -25.047 -10.203 35.5 1 20.08 13 PHE B C 1
ATOM 3496 O O . PHE B 1 13 ? -26.156 -10.25 34.938 1 20.08 13 PHE B O 1
ATOM 3503 N N . HIS B 1 14 ? -25.156 -9.914 36.812 1 18.92 14 HIS B N 1
ATOM 3504 C CA . HIS B 1 14 ? -26.109 -8.969 37.375 1 18.92 14 HIS B CA 1
ATOM 3505 C C . HIS B 1 14 ? -26.156 -7.676 36.562 1 18.92 14 HIS B C 1
ATOM 3507 O O . HIS B 1 14 ? -25.125 -7.227 36.062 1 18.92 14 HIS B O 1
ATOM 3513 N N . GLN B 1 15 ? -27.359 -7.297 36.094 1 21.36 15 GLN B N 1
ATOM 3514 C CA . GLN B 1 15 ? -28.078 -6.242 35.375 1 21.36 15 GLN B CA 1
ATOM 3515 C C . GLN B 1 15 ? -27.812 -4.875 36 1 21.36 15 GLN B C 1
ATOM 3517 O O . GLN B 1 15 ? -28.344 -4.562 37.062 1 21.36 15 GLN B O 1
ATOM 3522 N N . MET B 1 16 ? -26.516 -4.512 36.312 1 19.69 16 MET B N 1
ATOM 3523 C CA . MET B 1 16 ? -26.453 -3.268 37.062 1 19.69 16 MET B CA 1
ATOM 3524 C C . MET B 1 16 ? -27.297 -2.186 36.406 1 19.69 16 MET B C 1
ATOM 3526 O O . MET B 1 16 ? -27.219 -1.978 35.188 1 19.69 16 MET B O 1
ATOM 3530 N N . MET B 1 17 ? -28.438 -1.825 36.969 1 21.2 17 MET B N 1
ATOM 3531 C CA . MET B 1 17 ? -29.531 -0.898 36.75 1 21.2 17 MET B CA 1
ATOM 3532 C C . MET B 1 17 ? -29.016 0.521 36.531 1 21.2 17 MET B C 1
ATOM 3534 O O . MET B 1 17 ? -28.453 1.126 37.438 1 21.2 17 MET B O 1
ATOM 3538 N N . PHE B 1 18 ? -28.25 0.757 35.531 1 21.03 18 PHE B N 1
ATOM 3539 C CA . PHE B 1 18 ? -27.781 2.121 35.344 1 21.03 18 PHE B CA 1
ATOM 3540 C C . PHE B 1 18 ? -28.938 3.109 35.375 1 21.03 18 PHE B C 1
ATOM 3542 O O . PHE B 1 18 ? -29.906 2.951 34.625 1 21.03 18 PHE B O 1
ATOM 3549 N N . SER B 1 19 ? -29.234 3.609 36.562 1 21.14 19 SER B N 1
ATOM 3550 C CA . SER B 1 19 ? -30.266 4.594 36.875 1 21.14 19 SER B CA 1
ATOM 3551 C C . SER B 1 19 ? -30.234 5.754 35.875 1 21.14 19 SER B C 1
ATOM 3553 O O . SER B 1 19 ? -29.188 6.055 35.312 1 21.14 19 SER B O 1
ATOM 3555 N N . ARG B 1 20 ? -31.469 6.082 35.438 1 23.05 20 ARG B N 1
ATOM 3556 C CA . ARG B 1 20 ? -31.891 7.094 34.469 1 23.05 20 ARG B CA 1
ATOM 3557 C C . ARG B 1 20 ? -31.375 8.477 34.844 1 23.05 20 ARG B C 1
ATOM 3559 O O . ARG B 1 20 ? -31.641 8.953 35.969 1 23.05 20 ARG B O 1
ATOM 3566 N N . PRO B 1 21 ? -30.125 8.82 34.469 1 23.14 21 PRO B N 1
ATOM 3567 C CA . PRO B 1 21 ? -29.688 10.109 35 1 23.14 21 PRO B CA 1
ATOM 3568 C C . PRO B 1 21 ? -30.703 11.219 34.781 1 23.14 21 PRO B C 1
ATOM 3570 O O . PRO B 1 21 ? -31.5 11.164 33.844 1 23.14 21 PRO B O 1
ATOM 3573 N N . PRO B 1 22 ? -31.188 11.766 35.875 1 23.41 22 PRO B N 1
ATOM 3574 C CA . PRO B 1 22 ? -32.281 12.734 35.875 1 23.41 22 PRO B CA 1
ATOM 3575 C C . PRO B 1 22 ? -32.156 13.766 34.75 1 23.41 22 PRO B C 1
ATOM 3577 O O . PRO B 1 22 ? -31.078 13.992 34.219 1 23.41 22 PRO B O 1
ATOM 3580 N N . LYS B 1 23 ? -33.438 14.109 34.25 1 23.27 23 LYS B N 1
ATOM 3581 C CA . LYS B 1 23 ? -33.969 14.859 33.125 1 23.27 23 LYS B CA 1
ATOM 3582 C C . LYS B 1 23 ? -33.406 16.266 33.062 1 23.27 23 LYS B C 1
ATOM 3584 O O . LYS B 1 23 ? -32.969 16.719 32 1 23.27 23 LYS B O 1
ATOM 3589 N N . THR B 1 24 ? -33.688 17.062 34.062 1 23.28 24 THR B N 1
ATOM 3590 C CA . THR B 1 24 ? -34.25 18.344 33.656 1 23.28 24 THR B CA 1
ATOM 3591 C C . THR B 1 24 ? -33.125 19.375 33.469 1 23.28 24 THR B C 1
ATOM 3593 O O . THR B 1 24 ? -32.406 19.688 34.406 1 23.28 24 THR B O 1
ATOM 3596 N N . PRO B 1 25 ? -32.5 19.344 32.375 1 25.39 25 PRO B N 1
ATOM 3597 C CA . PRO B 1 25 ? -31.453 20.375 32.281 1 25.39 25 PRO B CA 1
ATOM 3598 C C . PRO B 1 25 ? -32 21.781 32.531 1 25.39 25 PRO B C 1
ATOM 3600 O O . PRO B 1 25 ? -33.094 22.109 32.062 1 25.39 25 PRO B O 1
ATOM 3603 N N . PHE B 1 26 ? -31.906 22.266 33.719 1 23.86 26 PHE B N 1
ATOM 3604 C CA . PHE B 1 26 ? -32.312 23.609 34.094 1 23.86 26 PHE B CA 1
ATOM 3605 C C . PHE B 1 26 ? -31.797 24.625 33.062 1 23.86 26 PHE B C 1
ATOM 3607 O O . PHE B 1 26 ? -30.578 24.766 32.906 1 23.86 26 PHE B O 1
ATOM 3614 N N . ILE B 1 27 ? -32.625 24.781 32.031 1 27.31 27 ILE B N 1
ATOM 3615 C CA . ILE B 1 27 ? -32.438 25.844 31.047 1 27.31 27 ILE B CA 1
ATOM 3616 C C . ILE B 1 27 ? -32.375 27.188 31.766 1 27.31 27 ILE B C 1
ATOM 3618 O O . ILE B 1 27 ? -33.375 27.625 32.375 1 27.31 27 ILE B O 1
ATOM 3622 N N . LEU B 1 28 ? -31.375 27.359 32.594 1 21.69 28 LEU B N 1
ATOM 3623 C CA . LEU B 1 28 ? -31.344 28.703 33.156 1 21.69 28 LEU B CA 1
ATOM 3624 C C . LEU B 1 28 ? -31.578 29.75 32.062 1 21.69 28 LEU B C 1
ATOM 3626 O O . LEU B 1 28 ? -30.844 29.828 31.094 1 21.69 28 LEU B O 1
ATOM 3630 N N . LYS B 1 29 ? -32.875 29.953 31.938 1 31.02 29 LYS B N 1
ATOM 3631 C CA . LYS B 1 29 ? -33.344 31.125 31.188 1 31.02 29 LYS B CA 1
ATOM 3632 C C . LYS B 1 29 ? -32.594 32.375 31.656 1 31.02 29 LYS B C 1
ATOM 3634 O O . LYS B 1 29 ? -32.906 32.938 32.719 1 31.02 29 LYS B O 1
ATOM 3639 N N . HIS B 1 30 ? -31.203 32.406 31.75 1 22.28 30 HIS B N 1
ATOM 3640 C CA . HIS B 1 30 ? -30.656 33.688 32.156 1 22.28 30 HIS B CA 1
ATOM 3641 C C . HIS B 1 30 ? -31.109 34.812 31.234 1 22.28 30 HIS B C 1
ATOM 3643 O O . HIS B 1 30 ? -31.125 34.625 30.016 1 22.28 30 HIS B O 1
ATOM 3649 N N . SER B 1 31 ? -32.031 35.594 31.672 1 27.86 31 SER B N 1
ATOM 3650 C CA . SER B 1 31 ? -32.5 36.875 31.125 1 27.86 31 SER B CA 1
ATOM 3651 C C . SER B 1 31 ? -31.312 37.781 30.812 1 27.86 31 SER B C 1
ATOM 3653 O O . SER B 1 31 ? -30.562 38.188 31.703 1 27.86 31 SER B O 1
ATOM 3655 N N . LEU B 1 32 ? -30.656 37.594 29.719 1 29.58 32 LEU B N 1
ATOM 3656 C CA . LEU B 1 32 ? -29.609 38.531 29.281 1 29.58 32 LEU B CA 1
ATOM 3657 C C . LEU B 1 32 ? -30.156 39.938 29.172 1 29.58 32 LEU B C 1
ATOM 3659 O O . LEU B 1 32 ? -31.062 40.188 28.375 1 29.58 32 LEU B O 1
ATOM 3663 N N . SER B 1 33 ? -30.328 40.562 30.312 1 29.38 33 SER B N 1
ATOM 3664 C CA . SER B 1 33 ? -30.484 42.031 30.219 1 29.38 33 SER B CA 1
ATOM 3665 C C . SER B 1 33 ? -29.453 42.625 29.281 1 29.38 33 SER B C 1
ATOM 3667 O O . SER B 1 33 ? -28.281 42.312 29.344 1 29.38 33 SER B O 1
ATOM 3669 N N . SER B 1 34 ? -29.844 43.031 28.156 1 33.16 34 SER B N 1
ATOM 3670 C CA . SER B 1 34 ? -29.125 43.719 27.094 1 33.16 34 SER B CA 1
ATOM 3671 C C . SER B 1 34 ? -28.484 45 27.625 1 33.16 34 SER B C 1
ATOM 3673 O O . SER B 1 34 ? -29.188 46 27.828 1 33.16 34 SER B O 1
ATOM 3675 N N . SER B 1 35 ? -27.75 45.062 28.781 1 34.09 35 SER B N 1
ATOM 3676 C CA . SER B 1 35 ? -27.141 46.344 29.016 1 34.09 35 SER B CA 1
ATOM 3677 C C . SER B 1 35 ? -26.422 46.875 27.766 1 34.09 35 SER B C 1
ATOM 3679 O O . SER B 1 35 ? -25.844 46.094 27.016 1 34.09 35 SER B O 1
ATOM 3681 N N . PRO B 1 36 ? -26.656 48.125 27.406 1 38.22 36 PRO B N 1
ATOM 3682 C CA . PRO B 1 36 ? -26.016 48.781 26.266 1 38.22 36 PRO B CA 1
ATOM 3683 C C . PRO B 1 36 ? -24.484 48.656 26.297 1 38.22 36 PRO B C 1
ATOM 3685 O O . PRO B 1 36 ? -23.859 48.969 27.312 1 38.22 36 PRO B O 1
ATOM 3688 N N . HIS B 1 37 ? -23.906 47.656 25.781 1 36.78 37 HIS B N 1
ATOM 3689 C CA . HIS B 1 37 ? -22.469 47.438 25.688 1 36.78 37 HIS B CA 1
ATOM 3690 C C . HIS B 1 37 ? -21.75 48.719 25.219 1 36.78 37 HIS B C 1
ATOM 3692 O O . HIS B 1 37 ? -22.078 49.25 24.156 1 36.78 37 HIS B O 1
ATOM 3698 N N . LEU B 1 38 ? -21.453 49.656 26.125 1 37 38 LEU B N 1
ATOM 3699 C CA . LEU B 1 38 ? -20.531 50.781 25.859 1 37 38 LEU B CA 1
ATOM 3700 C C . LEU B 1 38 ? -19.438 50.344 24.891 1 37 38 LEU B C 1
ATOM 3702 O O . LEU B 1 38 ? -18.953 49.219 24.938 1 37 38 LEU B O 1
ATOM 3706 N N . ASN B 1 39 ? -19.328 51.094 23.797 1 38.97 39 ASN B N 1
ATOM 3707 C CA . ASN B 1 39 ? -18.297 51 22.766 1 38.97 39 ASN B CA 1
ATOM 3708 C C . ASN B 1 39 ? -16.906 50.906 23.391 1 38.97 39 ASN B C 1
ATOM 3710 O O . ASN B 1 39 ? -16.25 51.938 23.625 1 38.97 39 ASN B O 1
ATOM 3714 N N . GLN B 1 40 ? -16.672 50.375 24.562 1 41.31 40 GLN B N 1
ATOM 3715 C CA . GLN B 1 40 ? -15.289 50.281 25.031 1 41.31 40 GLN B CA 1
ATOM 3716 C C . GLN B 1 40 ? -14.359 49.781 23.938 1 41.31 40 GLN B C 1
ATOM 3718 O O . GLN B 1 40 ? -14.758 48.969 23.125 1 41.31 40 GLN B O 1
ATOM 3723 N N . SER B 1 41 ? -13.438 50.594 23.516 1 48.22 41 SER B N 1
ATOM 3724 C CA . SER B 1 41 ? -12.375 50.219 22.578 1 48.22 41 SER B CA 1
ATOM 3725 C C . SER B 1 41 ? -11.938 48.781 22.781 1 48.22 41 SER B C 1
ATOM 3727 O O . SER B 1 41 ? -11.719 48.344 23.906 1 48.22 41 SER B O 1
ATOM 3729 N N . PRO B 1 42 ? -12.234 47.906 21.922 1 61.25 42 PRO B N 1
ATOM 3730 C CA . PRO B 1 42 ? -11.984 46.469 22.094 1 61.25 42 PRO B CA 1
ATOM 3731 C C . PRO B 1 42 ? -10.57 46.188 22.594 1 61.25 42 PRO B C 1
ATOM 3733 O O . PRO B 1 42 ? -9.609 46.812 22.156 1 61.25 42 PRO B O 1
ATOM 3736 N N . HIS B 1 43 ? -10.359 45.906 23.844 1 79.56 43 HIS B N 1
ATOM 3737 C CA . HIS B 1 43 ? -9.094 45.438 24.406 1 79.56 43 HIS B CA 1
ATOM 3738 C C . HIS B 1 43 ? -8.383 44.5 23.469 1 79.56 43 HIS B C 1
ATOM 3740 O O . HIS B 1 43 ? -9.023 43.719 22.75 1 79.56 43 HIS B O 1
ATOM 3746 N N . PRO B 1 44 ? -7.062 44.844 23.312 1 89.94 44 PRO B N 1
ATOM 3747 C CA . PRO B 1 44 ? -6.289 43.938 22.453 1 89.94 44 PRO B CA 1
ATOM 3748 C C . PRO B 1 44 ? -6.422 42.469 22.875 1 89.94 44 PRO B C 1
ATOM 3750 O O . PRO B 1 44 ? -6.461 42.188 24.062 1 89.94 44 PRO B O 1
ATOM 3753 N N . PRO B 1 45 ? -6.664 41.656 21.922 1 93.06 45 PRO B N 1
ATOM 3754 C CA . PRO B 1 45 ? -6.832 40.25 22.266 1 93.06 45 PRO B CA 1
ATOM 3755 C C . PRO B 1 45 ? -5.562 39.625 22.844 1 93.06 45 PRO B C 1
ATOM 3757 O O . PRO B 1 45 ? -4.457 39.938 22.391 1 93.06 45 PRO B O 1
ATOM 3760 N N . GLN B 1 46 ? -5.672 38.812 23.781 1 95.44 46 GLN B N 1
ATOM 3761 C CA . GLN B 1 46 ? -4.574 38.031 24.328 1 95.44 46 GLN B CA 1
ATOM 3762 C C . GLN B 1 46 ? -4.676 36.562 23.922 1 95.44 46 GLN B C 1
ATOM 3764 O O . GLN B 1 46 ? -4.188 35.688 24.625 1 95.44 46 GLN B O 1
ATOM 3769 N N . PHE B 1 47 ? -5.426 36.344 22.875 1 97.88 47 PHE B N 1
ATOM 3770 C CA . PHE B 1 47 ? -5.629 35 22.359 1 97.88 47 PHE B CA 1
ATOM 3771 C C . PHE B 1 47 ? -5.41 34.969 20.859 1 97.88 47 PHE B C 1
ATOM 3773 O O . PHE B 1 47 ? -5.387 36 20.203 1 97.88 47 PHE B O 1
ATOM 3780 N N . GLY B 1 48 ? -5.121 33.781 20.359 1 98.38 48 GLY B N 1
ATOM 3781 C CA . GLY B 1 48 ? -4.996 33.531 18.922 1 98.38 48 GLY B CA 1
ATOM 3782 C C . GLY B 1 48 ? -5.648 32.219 18.5 1 98.38 48 GLY B C 1
ATOM 3783 O O . GLY B 1 48 ? -6.023 31.406 19.344 1 98.38 48 GLY B O 1
ATOM 3784 N N . ILE B 1 49 ? -5.812 32.094 17.219 1 98.81 49 ILE B N 1
ATOM 3785 C CA . ILE B 1 49 ? -6.559 30.953 16.719 1 98.81 49 ILE B CA 1
ATOM 3786 C C . ILE B 1 49 ? -5.742 30.219 15.656 1 98.81 49 ILE B C 1
ATOM 3788 O O . ILE B 1 49 ? -5.16 30.859 14.766 1 98.81 49 ILE B O 1
ATOM 3792 N N . MET B 1 50 ? -5.613 28.922 15.742 1 98.75 50 MET B N 1
ATOM 3793 C CA . MET B 1 50 ? -5.09 28.016 14.711 1 98.75 50 MET B CA 1
ATOM 3794 C C . MET B 1 50 ? -6.215 27.234 14.062 1 98.75 50 MET B C 1
ATOM 3796 O O . MET B 1 50 ? -6.961 26.516 14.742 1 98.75 50 MET B O 1
ATOM 3800 N N . PHE B 1 51 ? -6.344 27.359 12.758 1 98.62 51 PHE B N 1
ATOM 3801 C CA . PHE B 1 51 ? -7.41 26.672 12.031 1 98.62 51 PHE B CA 1
ATOM 3802 C C . PHE B 1 51 ? -6.855 25.516 11.211 1 98.62 51 PHE B C 1
ATOM 3804 O O . PHE B 1 51 ? -5.938 25.703 10.414 1 98.62 51 PHE B O 1
ATOM 3811 N N . ASP B 1 52 ? -7.387 24.312 11.398 1 97.44 52 ASP B N 1
ATOM 3812 C CA . ASP B 1 52 ? -7.281 23.312 10.344 1 97.44 52 ASP B CA 1
ATOM 3813 C C . ASP B 1 52 ? -8.086 23.734 9.117 1 97.44 52 ASP B C 1
ATOM 3815 O O . ASP B 1 52 ? -8.906 24.656 9.188 1 97.44 52 ASP B O 1
ATOM 3819 N N . ILE B 1 53 ? -7.805 23.125 8.016 1 96.69 53 ILE B N 1
ATOM 3820 C CA . ILE B 1 53 ? -8.438 23.562 6.777 1 96.69 53 ILE B CA 1
ATOM 3821 C C . ILE B 1 53 ? -9.453 22.516 6.32 1 96.69 53 ILE B C 1
ATOM 3823 O O . ILE B 1 53 ? -10.664 22.734 6.398 1 96.69 53 ILE B O 1
ATOM 3827 N N . ASP B 1 54 ? -9 21.312 6.031 1 92.56 54 ASP B N 1
ATOM 3828 C CA . ASP B 1 54 ? -9.867 20.266 5.512 1 92.56 54 ASP B CA 1
ATOM 3829 C C . ASP B 1 54 ? -10.82 19.75 6.594 1 92.56 54 ASP B C 1
ATOM 3831 O O . ASP B 1 54 ? -10.383 19.359 7.68 1 92.56 54 ASP B O 1
ATOM 3835 N N . GLY B 1 55 ? -12.07 19.781 6.316 1 92.38 55 GLY B N 1
ATOM 3836 C CA . GLY B 1 55 ? -13.078 19.344 7.266 1 92.38 55 GLY B CA 1
ATOM 3837 C C . GLY B 1 55 ? -13.523 20.438 8.219 1 92.38 55 GLY B C 1
ATOM 3838 O O . GLY B 1 55 ? -14.477 20.25 8.977 1 92.38 55 GLY B O 1
ATOM 3839 N N . VAL B 1 56 ? -12.844 21.578 8.156 1 96.06 56 VAL B N 1
ATOM 3840 C CA . VAL B 1 56 ? -13.148 22.703 9.039 1 96.06 56 VAL B CA 1
ATOM 3841 C C . VAL B 1 56 ? -13.641 23.891 8.203 1 96.06 56 VAL B C 1
ATOM 3843 O O . VAL B 1 56 ? -14.719 24.438 8.461 1 96.06 56 VAL B O 1
ATOM 3846 N N . ILE B 1 57 ? -12.875 24.188 7.219 1 97.06 57 ILE B N 1
ATOM 3847 C CA . ILE B 1 57 ? -13.172 25.328 6.355 1 97.06 57 ILE B CA 1
ATOM 3848 C C . ILE B 1 57 ? -13.781 24.828 5.047 1 97.06 57 ILE B C 1
ATOM 3850 O O . ILE B 1 57 ? -14.727 25.438 4.531 1 97.06 57 ILE B O 1
ATOM 3854 N N . VAL B 1 58 ? -13.188 23.703 4.555 1 93.88 58 VAL B N 1
ATOM 3855 C CA . VAL B 1 58 ? -13.617 23.172 3.264 1 93.88 58 VAL B CA 1
ATOM 3856 C C . VAL B 1 58 ? -13.828 21.656 3.371 1 93.88 58 VAL B C 1
ATOM 3858 O O . VAL B 1 58 ? -13.305 21.016 4.285 1 93.88 58 VAL B O 1
ATOM 3861 N N . ARG B 1 59 ? -14.516 21.109 2.424 1 88.44 59 ARG B N 1
ATOM 3862 C CA . ARG B 1 59 ? -14.555 19.703 2.045 1 88.44 59 ARG B CA 1
ATOM 3863 C C . ARG B 1 59 ? -14.219 19.516 0.569 1 88.44 59 ARG B C 1
ATOM 3865 O O . ARG B 1 59 ? -15.031 19.844 -0.303 1 88.44 59 ARG B O 1
ATOM 3872 N N . GLY B 1 60 ? -13.078 18.984 0.427 1 85.19 60 GLY B N 1
ATOM 3873 C CA . GLY B 1 60 ? -12.602 19.016 -0.948 1 85.19 60 GLY B CA 1
ATOM 3874 C C . GLY B 1 60 ? -12.477 20.422 -1.503 1 85.19 60 GLY B C 1
ATOM 3875 O O . GLY B 1 60 ? -11.82 21.281 -0.902 1 85.19 60 GLY B O 1
ATOM 3876 N N . LYS B 1 61 ? -13.133 20.672 -2.604 1 84.25 61 LYS B N 1
ATOM 3877 C CA . LYS B 1 61 ? -13.086 22 -3.225 1 84.25 61 LYS B CA 1
ATOM 3878 C C . LYS B 1 61 ? -14.273 22.844 -2.801 1 84.25 61 LYS B C 1
ATOM 3880 O O . LYS B 1 61 ? -14.367 24.016 -3.164 1 84.25 61 LYS B O 1
ATOM 3885 N N . LYS B 1 62 ? -15.062 22.297 -1.992 1 88.94 62 LYS B N 1
ATOM 3886 C CA . LYS B 1 62 ? -16.281 23.016 -1.589 1 88.94 62 LYS B CA 1
ATOM 3887 C C . LYS B 1 62 ? -16.078 23.734 -0.265 1 88.94 62 LYS B C 1
ATOM 3889 O O . LYS B 1 62 ? -15.812 23.109 0.764 1 88.94 62 LYS B O 1
ATOM 3894 N N . VAL B 1 63 ? -16.25 25.047 -0.298 1 95 63 VAL B N 1
ATOM 3895 C CA . VAL B 1 63 ? -16.188 25.844 0.919 1 95 63 VAL B CA 1
ATOM 3896 C C . VAL B 1 63 ? -17.438 25.594 1.766 1 95 63 VAL B C 1
ATOM 3898 O O . VAL B 1 63 ? -18.562 25.641 1.258 1 95 63 VAL B O 1
ATOM 3901 N N . LEU B 1 64 ? -17.266 25.281 2.998 1 94.31 64 LEU B N 1
ATOM 3902 C CA . LEU B 1 64 ? -18.406 25.078 3.871 1 94.31 64 LEU B CA 1
ATOM 3903 C C . LEU B 1 64 ? -19.203 26.375 4.047 1 94.31 64 LEU B C 1
ATOM 3905 O O . LEU B 1 64 ? -18.625 27.453 4.172 1 94.31 64 LEU B O 1
ATOM 3909 N N . PRO B 1 65 ? -20.516 26.281 4.066 1 94.06 65 PRO B N 1
ATOM 3910 C CA . PRO B 1 65 ? -21.359 27.469 4.023 1 94.06 65 PRO B CA 1
ATOM 3911 C C . PRO B 1 65 ? -21.109 28.406 5.203 1 94.06 65 PRO B C 1
ATOM 3913 O O . PRO B 1 65 ? -21.281 29.625 5.074 1 94.06 65 PRO B O 1
ATOM 3916 N N . PHE B 1 66 ? -20.672 27.969 6.289 1 94.31 66 PHE B N 1
ATOM 3917 C CA . PHE B 1 66 ? -20.516 28.766 7.5 1 94.31 66 PHE B CA 1
ATOM 3918 C C . PHE B 1 66 ? -19.141 29.406 7.551 1 94.31 66 PHE B C 1
ATOM 3920 O O . PHE B 1 66 ? -18.906 30.312 8.359 1 94.31 66 PHE B O 1
ATOM 3927 N N . SER B 1 67 ? -18.219 29.078 6.691 1 96.44 67 SER B N 1
ATOM 3928 C CA . SER B 1 67 ? -16.812 29.438 6.832 1 96.44 67 SER B CA 1
ATOM 3929 C C . SER B 1 67 ? -16.594 30.922 6.531 1 96.44 67 SER B C 1
ATOM 3931 O O . SER B 1 67 ? -16 31.641 7.336 1 96.44 67 SER B O 1
ATOM 3933 N N . PRO B 1 68 ? -17.109 31.438 5.43 1 95.94 68 PRO B N 1
ATOM 3934 C CA . PRO B 1 68 ? -16.844 32.844 5.156 1 95.94 68 PRO B CA 1
ATOM 3935 C C . PRO B 1 68 ? -17.406 33.781 6.246 1 95.94 68 PRO B C 1
ATOM 3937 O O . PRO B 1 68 ? -16.719 34.719 6.672 1 95.94 68 PRO B O 1
ATOM 3940 N N . GLY B 1 69 ? -18.609 33.469 6.66 1 96 69 GLY B N 1
ATOM 3941 C CA . GLY B 1 69 ? -19.219 34.281 7.711 1 96 69 GLY B CA 1
ATOM 3942 C C . GLY B 1 69 ? -18.438 34.25 9.008 1 96 69 GLY B C 1
ATOM 3943 O O . GLY B 1 69 ? -18.359 35.25 9.719 1 96 69 GLY B O 1
ATOM 3944 N N . ALA B 1 70 ? -17.922 33.125 9.344 1 97.38 70 ALA B N 1
ATOM 3945 C CA . ALA B 1 70 ? -17.125 33 10.555 1 97.38 70 ALA B CA 1
ATOM 3946 C C . ALA B 1 70 ? -15.898 33.906 10.523 1 97.38 70 ALA B C 1
ATOM 3948 O O . ALA B 1 70 ? -15.57 34.531 11.523 1 97.38 70 ALA B O 1
ATOM 3949 N N . PHE B 1 71 ? -15.25 34.031 9.398 1 97.56 71 PHE B N 1
ATOM 3950 C CA . PHE B 1 71 ? -13.984 34.75 9.297 1 97.56 71 PHE B CA 1
ATOM 3951 C C . PHE B 1 71 ? -14.234 36.25 9.195 1 97.56 71 PHE B C 1
ATOM 3953 O O . PHE B 1 71 ? -13.367 37.062 9.547 1 97.56 71 PHE B O 1
ATOM 3960 N N . GLN B 1 72 ? -15.406 36.625 8.781 1 95.88 72 GLN B N 1
ATOM 3961 C CA . GLN B 1 72 ? -15.758 38.062 8.773 1 95.88 72 GLN B CA 1
ATOM 3962 C C . GLN B 1 72 ? -15.75 38.625 10.188 1 95.88 72 GLN B C 1
ATOM 3964 O O . GLN B 1 72 ? -15.469 39.812 10.383 1 95.88 72 GLN B O 1
ATOM 3969 N N . ARG B 1 73 ? -16 37.781 11.148 1 96 73 ARG B N 1
ATOM 3970 C CA . ARG B 1 73 ? -16.016 38.219 12.539 1 96 73 ARG B CA 1
ATOM 3971 C C . ARG B 1 73 ? -14.602 38.375 13.086 1 96 73 ARG B C 1
ATOM 3973 O O . ARG B 1 73 ? -14.406 38.969 14.156 1 96 73 ARG B O 1
ATOM 3980 N N . LEU B 1 74 ? -13.641 37.938 12.336 1 97.19 74 LEU B N 1
ATOM 3981 C CA . LEU B 1 74 ? -12.258 37.938 12.797 1 97.19 74 LEU B CA 1
ATOM 3982 C C . LEU B 1 74 ? -11.469 39.062 12.109 1 97.19 74 LEU B C 1
ATOM 3984 O O . LEU B 1 74 ? -10.297 39.281 12.422 1 97.19 74 LEU B O 1
ATOM 3988 N N . VAL B 1 75 ? -12.078 39.75 11.164 1 95.88 75 VAL B N 1
ATOM 3989 C CA . VAL B 1 75 ? -11.375 40.781 10.406 1 95.88 75 VAL B CA 1
ATOM 3990 C C . VAL B 1 75 ? -12.086 42.125 10.57 1 95.88 75 VAL B C 1
ATOM 3992 O O . VAL B 1 75 ? -13.242 42.156 11 1 95.88 75 VAL B O 1
ATOM 3995 N N . ASP B 1 76 ? -11.352 43.188 10.297 1 92.25 76 ASP B N 1
ATOM 3996 C CA . ASP B 1 76 ? -11.945 44.5 10.32 1 92.25 76 ASP B CA 1
ATOM 3997 C C . ASP B 1 76 ? -12.617 44.844 8.984 1 92.25 76 ASP B C 1
ATOM 3999 O O . ASP B 1 76 ? -12.797 43.969 8.141 1 92.25 76 ASP B O 1
ATOM 4003 N N . SER B 1 77 ? -13.039 46.062 8.867 1 89 77 SER B N 1
ATOM 4004 C CA . SER B 1 77 ? -13.812 46.5 7.703 1 89 77 SER B CA 1
ATOM 4005 C C . SER B 1 77 ? -12.969 46.438 6.43 1 89 77 SER B C 1
ATOM 4007 O O . SER B 1 77 ? -13.508 46.375 5.324 1 89 77 SER B O 1
ATOM 4009 N N . GLN B 1 78 ? -11.688 46.406 6.559 1 87.56 78 GLN B N 1
ATOM 4010 C CA . GLN B 1 78 ? -10.797 46.344 5.398 1 87.56 78 GLN B CA 1
ATOM 4011 C C . GLN B 1 78 ? -10.367 44.906 5.098 1 87.56 78 GLN B C 1
ATOM 4013 O O . GLN B 1 78 ? -9.562 44.688 4.195 1 87.56 78 GLN B O 1
ATOM 4018 N N . GLY B 1 79 ? -10.797 44 5.895 1 88.06 79 GLY B N 1
ATOM 4019 C CA . GLY B 1 79 ? -10.477 42.594 5.656 1 88.06 79 GLY B CA 1
ATOM 4020 C C . GLY B 1 79 ? -9.203 42.156 6.352 1 88.06 79 GLY B C 1
ATOM 4021 O O . GLY B 1 79 ? -8.688 41.062 6.082 1 88.06 79 GLY B O 1
ATOM 4022 N N . ARG B 1 80 ? -8.773 43.031 7.191 1 90.88 80 ARG B N 1
ATOM 4023 C CA . ARG B 1 80 ? -7.562 42.688 7.934 1 90.88 80 ARG B CA 1
ATOM 4024 C C . ARG B 1 80 ? -7.902 42.031 9.258 1 90.88 80 ARG B C 1
ATOM 4026 O O . ARG B 1 80 ? -8.844 42.438 9.945 1 90.88 80 ARG B O 1
ATOM 4033 N N . PHE B 1 81 ? -7.148 41.062 9.609 1 96.31 81 PHE B N 1
ATOM 4034 C CA . PHE B 1 81 ? -7.422 40.312 10.828 1 96.31 81 PHE B CA 1
ATOM 4035 C C . PHE B 1 81 ? -7.27 41.188 12.062 1 96.31 81 PHE B C 1
ATOM 4037 O O . PHE B 1 81 ? -6.301 41.938 12.18 1 96.31 81 PHE B O 1
ATOM 4044 N N . ARG B 1 82 ? -8.188 41.094 12.992 1 95.56 82 ARG B N 1
ATOM 4045 C CA . ARG B 1 82 ? -8.125 41.781 14.289 1 95.56 82 ARG B CA 1
ATOM 4046 C C . ARG B 1 82 ? -7.738 40.812 15.391 1 95.56 82 ARG B C 1
ATOM 4048 O O . ARG B 1 82 ? -7.453 41.219 16.516 1 95.56 82 ARG B O 1
ATOM 4055 N N . VAL B 1 83 ? -7.73 39.562 15.062 1 97.12 83 VAL B N 1
ATOM 4056 C CA . VAL B 1 83 ? -7.301 38.469 15.945 1 97.12 83 VAL B CA 1
ATOM 4057 C C . VAL B 1 83 ? -6.145 37.719 15.305 1 97.12 83 VAL B C 1
ATOM 4059 O O . VAL B 1 83 ? -6.203 37.344 14.125 1 97.12 83 VAL B O 1
ATOM 4062 N N . PRO B 1 84 ? -4.98 37.5 16.078 1 97.94 84 PRO B N 1
ATOM 4063 C CA . PRO B 1 84 ? -3.93 36.656 15.508 1 97.94 84 PRO B CA 1
ATOM 4064 C C . PRO B 1 84 ? -4.453 35.312 15.031 1 97.94 84 PRO B C 1
ATOM 4066 O O . PRO B 1 84 ? -5.082 34.594 15.805 1 97.94 84 PRO B O 1
ATOM 4069 N N . THR B 1 85 ? -4.211 35 13.75 1 98.44 85 THR B N 1
ATOM 4070 C CA . THR B 1 85 ? -4.789 33.812 13.125 1 98.44 85 THR B CA 1
ATOM 4071 C C . THR B 1 85 ? -3.764 33.125 12.234 1 98.44 85 THR B C 1
ATOM 4073 O O . THR B 1 85 ? -3.076 33.75 11.445 1 98.44 85 THR B O 1
ATOM 4076 N N . VAL B 1 86 ? -3.605 31.812 12.375 1 98.5 86 VAL B N 1
ATOM 4077 C CA . VAL B 1 86 ? -2.777 30.984 11.5 1 98.5 86 VAL B CA 1
ATOM 4078 C C . VAL B 1 86 ? -3.566 29.766 11.039 1 98.5 86 VAL B C 1
ATOM 4080 O O . VAL B 1 86 ? -4.457 29.297 11.742 1 98.5 86 VAL B O 1
ATOM 4083 N N . PHE B 1 87 ? -3.326 29.344 9.844 1 98.69 87 PHE B N 1
ATOM 4084 C CA . PHE B 1 87 ? -3.912 28.141 9.273 1 98.69 87 PHE B CA 1
ATOM 4085 C C . PHE B 1 87 ? -2.906 26.984 9.281 1 98.69 87 PHE B C 1
ATOM 4087 O O . PHE B 1 87 ? -1.82 27.109 8.711 1 98.69 87 PHE B O 1
ATOM 4094 N N . VAL B 1 88 ? -3.236 25.891 9.938 1 98.31 88 VAL B N 1
ATOM 4095 C CA . VAL B 1 88 ? -2.334 24.766 10.109 1 98.31 88 VAL B CA 1
ATOM 4096 C C . VAL B 1 88 ? -2.918 23.531 9.422 1 98.31 88 VAL B C 1
ATOM 4098 O O . VAL B 1 88 ? -3.873 22.922 9.914 1 98.31 88 VAL B O 1
ATOM 4101 N N . THR B 1 89 ? -2.352 23.109 8.336 1 97.12 89 THR B N 1
ATOM 4102 C CA . THR B 1 89 ? -2.873 21.984 7.543 1 97.12 89 THR B CA 1
ATOM 4103 C C . THR B 1 89 ? -1.845 20.875 7.449 1 97.12 89 THR B C 1
ATOM 4105 O O . THR B 1 89 ? -0.639 21.109 7.516 1 97.12 89 THR B O 1
ATOM 4108 N N . ASN B 1 90 ? -2.283 19.625 7.379 1 95.44 90 ASN B N 1
ATOM 4109 C CA . ASN B 1 90 ? -1.393 18.5 7.117 1 95.44 90 ASN B CA 1
ATOM 4110 C C . ASN B 1 90 ? -1.175 18.297 5.621 1 95.44 90 ASN B C 1
ATOM 4112 O O . ASN B 1 90 ? -0.441 17.391 5.215 1 95.44 90 ASN B O 1
ATOM 4116 N N . ALA B 1 91 ? -1.726 19.188 4.84 1 94.44 91 ALA B N 1
ATOM 4117 C CA . ALA B 1 91 ? -1.417 19.125 3.414 1 94.44 91 ALA B CA 1
ATOM 4118 C C . ALA B 1 91 ? 0.058 19.406 3.158 1 94.44 91 ALA B C 1
ATOM 4120 O O . ALA B 1 91 ? 0.647 20.281 3.809 1 94.44 91 ALA B O 1
ATOM 4121 N N . GLY B 1 92 ? 0.664 18.641 2.281 1 94.75 92 GLY B N 1
ATOM 4122 C CA . GLY B 1 92 ? 2.068 18.828 1.947 1 94.75 92 GLY B CA 1
ATOM 4123 C C . GLY B 1 92 ? 2.314 18.969 0.457 1 94.75 92 GLY B C 1
ATOM 4124 O O . GLY B 1 92 ? 3.436 18.766 -0.014 1 94.75 92 GLY B O 1
ATOM 4125 N N . ASN B 1 93 ? 1.292 19.422 -0.317 1 95.75 93 ASN B N 1
ATOM 4126 C CA . ASN B 1 93 ? 1.36 19.328 -1.771 1 95.75 93 ASN B CA 1
ATOM 4127 C C . ASN B 1 93 ? 1.407 20.703 -2.416 1 95.75 93 ASN B C 1
ATOM 4129 O O . ASN B 1 93 ? 1.158 20.844 -3.615 1 95.75 93 ASN B O 1
ATOM 4133 N N . SER B 1 94 ? 1.638 21.781 -1.654 1 95.94 94 SER B N 1
ATOM 4134 C CA . SER B 1 94 ? 1.597 23.141 -2.207 1 95.94 94 SER B CA 1
ATOM 4135 C C . SER B 1 94 ? 2.535 24.062 -1.453 1 95.94 94 SER B C 1
ATOM 4137 O O . SER B 1 94 ? 2.951 23.766 -0.332 1 95.94 94 SER B O 1
ATOM 4139 N N . LEU B 1 95 ? 2.83 25.141 -2.125 1 95.94 95 LEU B N 1
ATOM 4140 C CA . LEU B 1 95 ? 3.549 26.219 -1.462 1 95.94 95 LEU B CA 1
ATOM 4141 C C . LEU B 1 95 ? 2.621 27 -0.536 1 95.94 95 LEU B C 1
ATOM 4143 O O . LEU B 1 95 ? 1.414 27.078 -0.777 1 95.94 95 LEU B O 1
ATOM 4147 N N . ARG B 1 96 ? 3.219 27.578 0.465 1 96.62 96 ARG B N 1
ATOM 4148 C CA . ARG B 1 96 ? 2.455 28.359 1.425 1 96.62 96 ARG B CA 1
ATOM 4149 C C . ARG B 1 96 ? 1.7 29.5 0.728 1 96.62 96 ARG B C 1
ATOM 4151 O O . ARG B 1 96 ? 0.534 29.75 1.034 1 96.62 96 ARG B O 1
ATOM 4158 N N . GLN B 1 97 ? 2.33 30.094 -0.21 1 96.75 97 GLN B N 1
ATOM 4159 C CA . GLN B 1 97 ? 1.706 31.219 -0.913 1 96.75 97 GLN B CA 1
ATOM 4160 C C . GLN B 1 97 ? 0.478 30.75 -1.694 1 96.75 97 GLN B C 1
ATOM 4162 O O . GLN B 1 97 ? -0.552 31.422 -1.698 1 96.75 97 GLN B O 1
ATOM 4167 N N . THR B 1 98 ? 0.62 29.656 -2.346 1 97.31 98 THR B N 1
ATOM 4168 C CA . THR B 1 98 ? -0.496 29.109 -3.107 1 97.31 98 THR B CA 1
ATOM 4169 C C . THR B 1 98 ? -1.688 28.828 -2.197 1 97.31 98 THR B C 1
ATOM 4171 O O . THR B 1 98 ? -2.828 29.141 -2.545 1 97.31 98 THR B O 1
ATOM 4174 N N . LYS B 1 99 ? -1.416 28.281 -1.09 1 97.12 99 LYS B N 1
ATOM 4175 C CA . LYS B 1 99 ? -2.482 27.969 -0.142 1 97.12 99 LYS B CA 1
ATOM 4176 C C . LYS B 1 99 ? -3.086 29.234 0.444 1 97.12 99 LYS B C 1
ATOM 4178 O O . LYS B 1 99 ? -4.301 29.328 0.643 1 97.12 99 LYS B O 1
ATOM 4183 N N . ALA B 1 100 ? -2.262 30.219 0.703 1 97.69 100 ALA B N 1
ATOM 4184 C CA . ALA B 1 100 ? -2.74 31.5 1.197 1 97.69 100 ALA B CA 1
ATOM 4185 C C . ALA B 1 100 ? -3.701 32.156 0.204 1 97.69 100 ALA B C 1
ATOM 4187 O O . ALA B 1 100 ? -4.758 32.656 0.592 1 97.69 100 ALA B O 1
ATOM 4188 N N . ASP B 1 101 ? -3.328 32.062 -1.042 1 97.88 101 ASP B N 1
ATOM 4189 C CA . ASP B 1 101 ? -4.176 32.625 -2.09 1 97.88 101 ASP B CA 1
ATOM 4190 C C . ASP B 1 101 ? -5.52 31.906 -2.154 1 97.88 101 ASP B C 1
ATOM 4192 O O . ASP B 1 101 ? -6.566 32.531 -2.295 1 97.88 101 ASP B O 1
ATOM 4196 N N . GLN B 1 102 ? -5.469 30.609 -2.043 1 96.81 102 GLN B N 1
ATOM 4197 C CA . GLN B 1 102 ? -6.691 29.812 -2.061 1 96.81 102 GLN B CA 1
ATOM 4198 C C . GLN B 1 102 ? -7.598 30.172 -0.886 1 96.81 102 GLN B C 1
ATOM 4200 O O . GLN B 1 102 ? -8.812 30.344 -1.055 1 96.81 102 GLN B O 1
ATOM 4205 N N . LEU B 1 103 ? -7.016 30.281 0.243 1 97.5 103 LEU B N 1
ATOM 4206 C CA . LEU B 1 103 ? -7.762 30.625 1.448 1 97.5 103 LEU B CA 1
ATOM 4207 C C . LEU B 1 103 ? -8.375 32.031 1.332 1 97.5 103 LEU B C 1
ATOM 4209 O O . LEU B 1 103 ? -9.516 32.219 1.743 1 97.5 103 LEU B O 1
ATOM 4213 N N . SER B 1 104 ? -7.59 32.938 0.808 1 96.94 104 SER B N 1
ATOM 4214 C CA . SER B 1 104 ? -8.094 34.281 0.603 1 96.94 104 SER B CA 1
ATOM 4215 C C . SER B 1 104 ? -9.336 34.281 -0.291 1 96.94 104 SER B C 1
ATOM 4217 O O . SER B 1 104 ? -10.328 34.938 0.013 1 96.94 104 SER B O 1
ATOM 4219 N N . ASP B 1 105 ? -9.242 33.5 -1.321 1 96.44 105 ASP B N 1
ATOM 4220 C CA . ASP B 1 105 ? -10.359 33.375 -2.256 1 96.44 105 ASP B CA 1
ATOM 4221 C C . ASP B 1 105 ? -11.562 32.719 -1.601 1 96.44 105 ASP B C 1
ATOM 4223 O O . ASP B 1 105 ? -12.695 33.188 -1.747 1 96.44 105 ASP B O 1
ATOM 4227 N N . TRP B 1 106 ? -11.336 31.672 -0.902 1 96.06 106 TRP B N 1
ATOM 4228 C CA . TRP B 1 106 ? -12.398 30.891 -0.269 1 96.06 106 TRP B CA 1
ATOM 4229 C C . TRP B 1 106 ? -13.133 31.719 0.78 1 96.06 106 TRP B C 1
ATOM 4231 O O . TRP B 1 106 ? -14.352 31.641 0.901 1 96.06 106 TRP B O 1
ATOM 4241 N N . LEU B 1 107 ? -12.398 32.531 1.512 1 96.38 107 LEU B N 1
ATOM 4242 C CA . LEU B 1 107 ? -12.938 33.125 2.725 1 96.38 107 LEU B CA 1
ATOM 4243 C C . LEU B 1 107 ? -13.234 34.625 2.512 1 96.38 107 LEU B C 1
ATOM 4245 O O . LEU B 1 107 ? -13.852 35.25 3.359 1 96.38 107 LEU B O 1
ATOM 4249 N N . ASN B 1 108 ? -12.789 35.125 1.417 1 93.38 108 ASN B N 1
ATOM 4250 C CA . ASN B 1 108 ? -12.922 36.562 1.11 1 93.38 108 ASN B CA 1
ATOM 4251 C C . ASN B 1 108 ? -12.273 37.438 2.184 1 93.38 108 ASN B C 1
ATOM 4253 O O . ASN B 1 108 ? -12.898 38.344 2.695 1 93.38 108 ASN B O 1
ATOM 4257 N N . VAL B 1 109 ? -11.188 37.062 2.639 1 95.75 109 VAL B N 1
ATOM 4258 C CA . VAL B 1 109 ? -10.312 37.812 3.541 1 95.75 109 VAL B CA 1
ATOM 4259 C C . VAL B 1 109 ? -8.875 37.75 3.025 1 95.75 109 VAL B C 1
ATOM 4261 O O . VAL B 1 109 ? -8.555 36.969 2.127 1 95.75 109 VAL B O 1
ATOM 4264 N N . GLN B 1 110 ? -8.023 38.594 3.555 1 94.75 110 GLN B N 1
ATOM 4265 C CA . GLN B 1 110 ? -6.637 38.625 3.107 1 94.75 110 GLN B CA 1
ATOM 4266 C C . GLN B 1 110 ? -5.77 37.688 3.955 1 94.75 110 GLN B C 1
ATOM 4268 O O . GLN B 1 110 ? -5.426 38.031 5.094 1 94.75 110 GLN B O 1
ATOM 4273 N N . VAL B 1 111 ? -5.43 36.594 3.387 1 96.94 111 VAL B N 1
ATOM 4274 C CA . VAL B 1 111 ? -4.527 35.656 4.039 1 96.94 111 VAL B CA 1
ATOM 4275 C C . VAL B 1 111 ? -3.152 35.719 3.375 1 96.94 111 VAL B C 1
ATOM 4277 O O . VAL B 1 111 ? -3.049 35.688 2.146 1 96.94 111 VAL B O 1
ATOM 4280 N N . THR B 1 112 ? -2.115 35.812 4.164 1 96.12 112 THR B N 1
ATOM 4281 C CA . THR B 1 112 ? -0.758 35.844 3.627 1 96.12 112 THR B CA 1
ATOM 4282 C C . THR B 1 112 ? -0.042 34.531 3.934 1 96.12 112 THR B C 1
ATOM 4284 O O . THR B 1 112 ? -0.501 33.75 4.77 1 96.12 112 THR B O 1
ATOM 4287 N N . GLU B 1 113 ? 1.062 34.281 3.271 1 96.31 113 GLU B N 1
ATOM 4288 C CA . GLU B 1 113 ? 1.807 33.031 3.432 1 96.31 113 GLU B CA 1
ATOM 4289 C C . GLU B 1 113 ? 2.328 32.906 4.859 1 96.31 113 GLU B C 1
ATOM 4291 O O . GLU B 1 113 ? 2.453 31.781 5.363 1 96.31 113 GLU B O 1
ATOM 4296 N N . ASP B 1 114 ? 2.518 33.969 5.547 1 95.56 114 ASP B N 1
ATOM 4297 C CA . ASP B 1 114 ? 3.029 33.969 6.914 1 95.56 114 ASP B CA 1
ATOM 4298 C C . ASP B 1 114 ? 1.965 33.469 7.891 1 95.56 114 ASP B C 1
ATOM 4300 O O . ASP B 1 114 ? 2.254 33.219 9.062 1 95.56 114 ASP B O 1
ATOM 4304 N N . GLN B 1 115 ? 0.813 33.219 7.344 1 97.56 115 GLN B N 1
ATOM 4305 C CA . GLN B 1 115 ? -0.267 32.719 8.188 1 97.56 115 GLN B CA 1
ATOM 4306 C C . GLN B 1 115 ? -0.565 31.266 7.875 1 97.56 115 GLN B C 1
ATOM 4308 O O . GLN B 1 115 ? -1.501 30.672 8.43 1 97.56 115 GLN B O 1
ATOM 4313 N N . VAL B 1 116 ? 0.248 30.672 6.98 1 98.25 116 VAL B N 1
ATOM 4314 C CA . VAL B 1 116 ? -0.049 29.312 6.535 1 98.25 116 VAL B CA 1
ATOM 4315 C C . VAL B 1 116 ? 1.086 28.375 6.945 1 98.25 116 VAL B C 1
ATOM 4317 O O . VAL B 1 116 ? 2.25 28.625 6.625 1 98.25 116 VAL B O 1
ATOM 4320 N N . VAL B 1 117 ? 0.699 27.375 7.66 1 97.5 117 VAL B N 1
ATOM 4321 C CA . VAL B 1 117 ? 1.619 26.312 8.023 1 97.5 117 VAL B CA 1
ATOM 4322 C C . VAL B 1 117 ? 1.233 25.031 7.293 1 97.5 117 VAL B C 1
ATOM 4324 O O . VAL B 1 117 ? 0.163 24.469 7.535 1 97.5 117 VAL B O 1
ATOM 4327 N N . MET B 1 118 ? 2.092 24.625 6.414 1 97.62 118 MET B N 1
ATOM 4328 C CA . MET B 1 118 ? 1.941 23.328 5.762 1 97.62 118 MET B CA 1
ATOM 4329 C C . MET B 1 118 ? 2.564 22.219 6.602 1 97.62 118 MET B C 1
ATOM 4331 O O . MET B 1 118 ? 3.377 22.5 7.488 1 97.62 118 MET B O 1
ATOM 4335 N N . SER B 1 119 ? 2.225 20.984 6.273 1 97.12 119 SER B N 1
ATOM 4336 C CA . SER B 1 119 ? 2.789 19.875 7.043 1 97.12 119 SER B CA 1
ATOM 4337 C C . SER B 1 119 ? 4.312 19.891 7 1 97.12 119 SER B C 1
ATOM 4339 O O . SER B 1 119 ? 4.969 19.562 7.988 1 97.12 119 SER B O 1
ATOM 4341 N N . HIS B 1 120 ? 4.934 20.344 5.902 1 97.44 120 HIS B N 1
ATOM 4342 C CA . HIS B 1 120 ? 6.375 20.281 5.703 1 97.44 120 HIS B CA 1
ATOM 4343 C C . HIS B 1 120 ? 7.051 21.562 6.172 1 97.44 120 HIS B C 1
ATOM 4345 O O . HIS B 1 120 ? 8.281 21.656 6.188 1 97.44 120 HIS B O 1
ATOM 4351 N N . SER B 1 121 ? 6.301 22.609 6.602 1 95.81 121 SER B N 1
ATOM 4352 C CA . SER B 1 121 ? 6.844 23.922 6.914 1 95.81 121 SER B CA 1
ATOM 4353 C C . SER B 1 121 ? 7.965 23.828 7.941 1 95.81 121 SER B C 1
ATOM 4355 O O . SER B 1 121 ? 9.008 24.469 7.785 1 95.81 121 SER B O 1
ATOM 4357 N N . PRO B 1 122 ? 7.867 22.953 8.977 1 94.06 122 PRO B N 1
ATOM 4358 C CA . PRO B 1 122 ? 8.914 22.906 10 1 94.06 122 PRO B CA 1
ATOM 4359 C C . PRO B 1 122 ? 10.242 22.391 9.453 1 94.06 122 PRO B C 1
ATOM 4361 O O . PRO B 1 122 ? 11.289 22.562 10.094 1 94.06 122 PRO B O 1
ATOM 4364 N N . LEU B 1 123 ? 10.242 21.75 8.305 1 95.19 123 LEU B N 1
ATOM 4365 C CA . LEU B 1 123 ? 11.469 21.188 7.73 1 95.19 123 LEU B CA 1
ATOM 4366 C C . LEU B 1 123 ? 12.438 22.297 7.363 1 95.19 123 LEU B C 1
ATOM 4368 O O . LEU B 1 123 ? 13.625 22.047 7.125 1 95.19 123 LEU B O 1
ATOM 4372 N N . LYS B 1 124 ? 11.953 23.531 7.285 1 91.62 124 LYS B N 1
ATOM 4373 C CA . LYS B 1 124 ? 12.82 24.672 7.059 1 91.62 124 LYS B CA 1
ATOM 4374 C C . LYS B 1 124 ? 13.898 24.766 8.133 1 91.62 124 LYS B C 1
ATOM 4376 O O . LYS B 1 124 ? 14.984 25.297 7.891 1 91.62 124 LYS B O 1
ATOM 4381 N N . MET B 1 125 ? 13.641 24.203 9.281 1 88.12 125 MET B N 1
ATOM 4382 C CA . MET B 1 125 ? 14.555 24.297 10.414 1 88.12 125 MET B CA 1
ATOM 4383 C C . MET B 1 125 ? 15.508 23.109 10.445 1 88.12 125 MET B C 1
ATOM 4385 O O . MET B 1 125 ? 16.422 23.062 11.281 1 88.12 125 MET B O 1
ATOM 4389 N N . PHE B 1 126 ? 15.32 22.125 9.617 1 91.56 126 PHE B N 1
ATOM 4390 C CA . PHE B 1 126 ? 16.125 20.906 9.625 1 91.56 126 PHE B CA 1
ATOM 4391 C C . PHE B 1 126 ? 17.344 21.062 8.727 1 91.56 126 PHE B C 1
ATOM 4393 O O . PHE B 1 126 ? 17.562 20.266 7.82 1 91.56 126 PHE B O 1
ATOM 4400 N N . THR B 1 127 ? 18.266 21.953 9.102 1 92.62 127 THR B N 1
ATOM 4401 C CA . THR B 1 127 ? 19.359 22.406 8.25 1 92.62 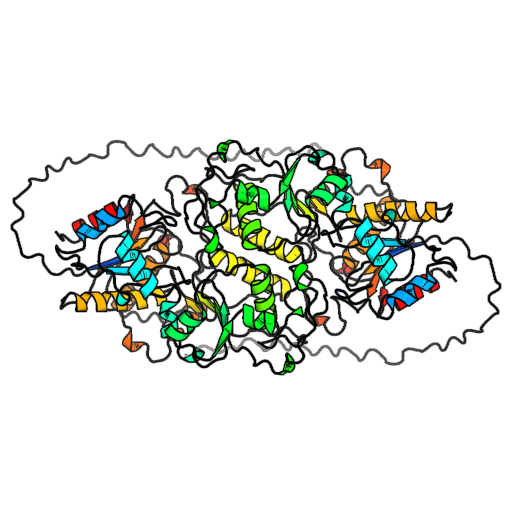127 THR B CA 1
ATOM 4402 C C . THR B 1 127 ? 20.375 21.281 8.055 1 92.62 127 THR B C 1
ATOM 4404 O O . THR B 1 127 ? 21.078 21.234 7.039 1 92.62 127 THR B O 1
ATOM 4407 N N . LYS B 1 128 ? 20.438 20.359 8.961 1 93.38 128 LYS B N 1
ATOM 4408 C CA . LYS B 1 128 ? 21.406 19.25 8.867 1 93.38 128 LYS B CA 1
ATOM 4409 C C . LYS B 1 128 ? 21.125 18.375 7.656 1 93.38 128 LYS B C 1
ATOM 4411 O O . LYS B 1 128 ? 22 17.641 7.199 1 93.38 128 LYS B O 1
ATOM 4416 N N . TYR B 1 129 ? 19.938 18.438 7.133 1 95.75 129 TYR B N 1
ATOM 4417 C CA . TYR B 1 129 ? 19.578 17.594 6 1 95.75 129 TYR B CA 1
ATOM 4418 C C . TYR B 1 129 ? 19.609 18.375 4.695 1 95.75 129 TYR B C 1
ATOM 4420 O O . TYR B 1 129 ? 19.562 17.797 3.611 1 95.75 129 TYR B O 1
ATOM 4428 N N . HIS B 1 130 ? 19.734 19.688 4.723 1 97.12 130 HIS B N 1
ATOM 4429 C CA . HIS B 1 130 ? 19.5 20.547 3.57 1 97.12 130 HIS B CA 1
ATOM 4430 C C . HIS B 1 130 ? 20.531 20.312 2.48 1 97.12 130 HIS B C 1
ATOM 4432 O O . HIS B 1 130 ? 20.219 20.375 1.291 1 97.12 130 HIS B O 1
ATOM 4438 N N . ASN B 1 131 ? 21.734 19.953 2.861 1 97.31 131 ASN B N 1
ATOM 4439 C CA . ASN B 1 131 ? 22.797 19.797 1.871 1 97.31 131 ASN B CA 1
ATOM 4440 C C . ASN B 1 131 ? 23.062 18.328 1.563 1 97.31 131 ASN B C 1
ATOM 4442 O O . ASN B 1 131 ? 23.969 18.016 0.793 1 97.31 131 ASN B O 1
ATOM 4446 N N . ARG B 1 132 ? 22.297 17.453 2.184 1 97.88 132 ARG B N 1
ATOM 4447 C CA . ARG B 1 132 ? 22.391 16.031 1.867 1 97.88 132 ARG B CA 1
ATOM 4448 C C . ARG B 1 132 ? 21.641 15.703 0.588 1 97.88 132 ARG B C 1
ATOM 4450 O O . ARG B 1 132 ? 20.75 16.453 0.176 1 97.88 132 ARG B O 1
ATOM 4457 N N . HIS B 1 133 ? 22.062 14.617 -0.088 1 98.56 133 HIS B N 1
ATOM 4458 C CA . HIS B 1 133 ? 21.297 14.117 -1.218 1 98.56 133 HIS B CA 1
ATOM 4459 C C . HIS B 1 133 ? 20.047 13.383 -0.745 1 98.56 133 HIS B C 1
ATOM 4461 O O . HIS B 1 133 ? 20.125 12.289 -0.185 1 98.56 133 HIS B O 1
ATOM 4467 N N . VAL B 1 134 ? 18.875 14.016 -0.998 1 98.69 134 VAL B N 1
ATOM 4468 C CA . VAL B 1 134 ? 17.656 13.469 -0.41 1 98.69 134 VAL B CA 1
ATOM 4469 C C . VAL B 1 134 ? 16.719 13.016 -1.518 1 98.69 134 VAL B C 1
ATOM 4471 O O . VAL B 1 134 ? 16.609 13.672 -2.559 1 98.69 134 VAL B O 1
ATOM 4474 N N . LEU B 1 135 ? 16.109 11.828 -1.326 1 98.81 135 LEU B N 1
ATOM 4475 C CA . LEU B 1 135 ? 14.977 11.391 -2.133 1 98.81 135 LEU B CA 1
ATOM 4476 C C . LEU B 1 135 ? 13.672 11.992 -1.616 1 98.81 135 LEU B C 1
ATOM 4478 O O . LEU B 1 135 ? 13.359 11.875 -0.43 1 98.81 135 LEU B O 1
ATOM 4482 N N . VAL B 1 136 ? 12.945 12.703 -2.502 1 98.69 136 VAL B N 1
ATOM 4483 C CA . VAL B 1 136 ? 11.719 13.359 -2.07 1 98.69 136 VAL B CA 1
ATOM 4484 C C . VAL B 1 136 ? 10.516 12.719 -2.764 1 98.69 136 VAL B C 1
ATOM 4486 O O . VAL B 1 136 ? 10.602 12.32 -3.928 1 98.69 136 VAL B O 1
ATOM 4489 N N . THR B 1 137 ? 9.414 12.531 -2.002 1 98.12 137 THR B N 1
ATOM 4490 C CA . THR B 1 137 ? 8.172 11.977 -2.537 1 98.12 137 THR B CA 1
ATOM 4491 C C . THR B 1 137 ? 6.996 12.891 -2.215 1 98.12 137 THR B C 1
ATOM 4493 O O . THR B 1 137 ? 7.051 13.672 -1.262 1 98.12 137 THR B O 1
ATOM 4496 N N . GLY B 1 138 ? 5.93 12.82 -3 1 97.75 138 GLY B N 1
ATOM 4497 C CA . GLY B 1 138 ? 4.711 13.586 -2.803 1 97.75 138 GLY B CA 1
ATOM 4498 C C . GLY B 1 138 ? 4.059 14.016 -4.102 1 97.75 138 GLY B C 1
ATOM 4499 O O . GLY B 1 138 ? 4.457 13.57 -5.18 1 97.75 138 GLY B O 1
ATOM 4500 N N . GLN B 1 139 ? 3.029 14.805 -4.016 1 97.56 139 GLN B N 1
ATOM 4501 C CA . GLN B 1 139 ? 2.352 15.406 -5.16 1 97.56 139 GLN B CA 1
ATOM 4502 C C . GLN B 1 139 ? 2.561 16.922 -5.188 1 97.56 139 GLN B C 1
ATOM 4504 O O . GLN B 1 139 ? 2.957 17.516 -4.184 1 97.56 139 GLN B O 1
ATOM 4509 N N . GLY B 1 140 ? 2.254 17.562 -6.297 1 96.19 140 GLY B N 1
ATOM 4510 C CA . GLY B 1 140 ? 2.477 18.984 -6.465 1 96.19 140 GLY B CA 1
ATOM 4511 C C . GLY B 1 140 ? 3.885 19.328 -6.918 1 96.19 140 GLY B C 1
ATOM 4512 O O . GLY B 1 140 ? 4.582 18.469 -7.48 1 96.19 140 GLY B O 1
ATOM 4513 N N . PRO B 1 141 ? 4.277 20.578 -6.676 1 97.38 141 PRO B N 1
ATOM 4514 C CA . PRO B 1 141 ? 5.625 21 -7.07 1 97.38 141 PRO B CA 1
ATOM 4515 C C . PRO B 1 141 ? 6.684 20.625 -6.035 1 97.38 141 PRO B C 1
ATOM 4517 O O . PRO B 1 141 ? 7.25 21.5 -5.383 1 97.38 141 PRO B O 1
ATOM 4520 N N . VAL B 1 142 ? 7.027 19.406 -5.98 1 97.56 142 VAL B N 1
ATOM 4521 C CA . VAL B 1 142 ? 7.844 18.844 -4.906 1 97.56 142 VAL B CA 1
ATOM 4522 C C . VAL B 1 142 ? 9.242 19.469 -4.941 1 97.56 142 VAL B C 1
ATOM 4524 O O . VAL B 1 142 ? 9.836 19.734 -3.896 1 97.56 142 VAL B O 1
ATOM 4527 N N . ALA B 1 143 ? 9.766 19.703 -6.129 1 97.75 143 ALA B N 1
ATOM 4528 C CA . ALA B 1 143 ? 11.094 20.297 -6.242 1 97.75 143 ALA B CA 1
ATOM 4529 C C . ALA B 1 143 ? 11.094 21.734 -5.734 1 97.75 143 ALA B C 1
ATOM 4531 O O . ALA B 1 143 ? 12.016 22.156 -5.035 1 97.75 143 ALA B O 1
ATOM 4532 N N . GLU B 1 144 ? 10.062 22.438 -6.078 1 97.75 144 GLU B N 1
ATOM 4533 C CA . GLU B 1 144 ? 9.938 23.812 -5.621 1 97.75 144 GLU B CA 1
ATOM 4534 C C . GLU B 1 144 ? 9.734 23.875 -4.109 1 97.75 144 GLU B C 1
ATOM 4536 O O . GLU B 1 144 ? 10.289 24.75 -3.439 1 97.75 144 GLU B O 1
ATOM 4541 N N . ILE B 1 145 ? 8.945 22.969 -3.586 1 97.88 145 ILE B N 1
ATOM 4542 C CA . ILE B 1 145 ? 8.727 22.891 -2.146 1 97.88 145 ILE B CA 1
ATOM 4543 C C . ILE B 1 145 ? 10.055 22.641 -1.436 1 97.88 145 ILE B C 1
ATOM 4545 O O . ILE B 1 145 ? 10.398 23.328 -0.48 1 97.88 145 ILE B O 1
ATOM 4549 N N . ALA B 1 146 ? 10.805 21.688 -1.961 1 98.25 146 ALA B N 1
ATOM 4550 C CA . ALA B 1 146 ? 12.094 21.359 -1.371 1 98.25 146 ALA B CA 1
ATOM 4551 C C . ALA B 1 146 ? 13.031 22.562 -1.388 1 98.25 146 ALA B C 1
ATOM 4553 O O . ALA B 1 146 ? 13.672 22.875 -0.379 1 98.25 146 ALA B O 1
ATOM 4554 N N . ALA B 1 147 ? 13.07 23.234 -2.506 1 97.56 147 ALA B N 1
ATOM 4555 C CA . ALA B 1 147 ? 13.93 24.406 -2.637 1 97.56 147 ALA B CA 1
ATOM 4556 C C . ALA B 1 147 ? 13.523 25.5 -1.649 1 97.56 147 ALA B C 1
ATOM 4558 O O . ALA B 1 147 ? 14.375 26.125 -1.019 1 97.56 147 ALA B O 1
ATOM 4559 N N . ASN B 1 148 ? 12.227 25.688 -1.531 1 96.31 148 ASN B N 1
ATOM 4560 C CA . ASN B 1 148 ? 11.703 26.703 -0.629 1 96.31 148 ASN B CA 1
ATOM 4561 C C . ASN B 1 148 ? 12.031 26.391 0.827 1 96.31 148 ASN B C 1
ATOM 4563 O O . ASN B 1 148 ? 12.148 27.297 1.651 1 96.31 148 ASN B O 1
ATOM 4567 N N . LEU B 1 149 ? 12.227 25.125 1.107 1 96.06 149 LEU B N 1
ATOM 4568 C CA . LEU B 1 149 ? 12.523 24.688 2.469 1 96.06 149 LEU B CA 1
ATOM 4569 C C . LEU B 1 149 ? 14.016 24.75 2.746 1 96.06 149 LEU B C 1
ATOM 4571 O O . LEU B 1 149 ? 14.445 24.703 3.904 1 96.06 149 LEU B O 1
ATOM 4575 N N . GLY B 1 150 ? 14.859 24.766 1.682 1 96.75 150 GLY B N 1
ATOM 4576 C CA . GLY B 1 150 ? 16.297 24.891 1.865 1 96.75 150 GLY B CA 1
ATOM 4577 C C . GLY B 1 150 ? 17.078 23.703 1.332 1 96.75 150 GLY B C 1
ATOM 4578 O O . GLY B 1 150 ? 18.312 23.719 1.301 1 96.75 150 GLY B O 1
ATOM 4579 N N . PHE B 1 151 ? 16.359 22.703 0.83 1 98.06 151 PHE B N 1
ATOM 4580 C CA . PHE B 1 151 ? 17.047 21.531 0.295 1 98.06 151 PHE B CA 1
ATOM 4581 C C . PHE B 1 151 ? 17.75 21.875 -1.017 1 98.06 151 PHE B C 1
ATOM 4583 O O . PHE B 1 151 ? 17.156 22.5 -1.899 1 98.06 151 PHE B O 1
ATOM 4590 N N . THR B 1 152 ? 19.016 21.406 -1.133 1 98.19 152 THR B N 1
ATOM 4591 C CA . THR B 1 152 ? 19.812 21.859 -2.266 1 98.19 152 THR B CA 1
ATOM 4592 C C . THR B 1 152 ? 20.109 20.703 -3.213 1 98.19 152 THR B C 1
ATOM 4594 O O . THR B 1 152 ? 20.547 20.922 -4.344 1 98.19 152 THR B O 1
ATOM 4597 N N . ASN B 1 153 ? 19.969 19.484 -2.809 1 98.38 153 ASN B N 1
ATOM 4598 C CA . ASN B 1 153 ? 20.297 18.281 -3.574 1 98.38 153 ASN B CA 1
ATOM 4599 C C . ASN B 1 153 ? 19.203 17.219 -3.449 1 98.38 153 ASN B C 1
ATOM 4601 O O . ASN B 1 153 ? 19.234 16.391 -2.539 1 98.38 153 ASN B O 1
ATOM 4605 N N . ILE B 1 154 ? 18.297 17.234 -4.5 1 98.5 154 ILE B N 1
ATOM 4606 C CA . ILE B 1 154 ? 17.172 16.328 -4.363 1 98.5 154 ILE B CA 1
ATOM 4607 C C . ILE B 1 154 ? 17.094 15.406 -5.578 1 98.5 154 ILE B C 1
ATOM 4609 O O . ILE B 1 154 ? 17.562 15.758 -6.66 1 98.5 154 ILE B O 1
ATOM 4613 N N . THR B 1 155 ? 16.625 14.266 -5.398 1 98.38 155 THR B N 1
ATOM 4614 C CA . THR B 1 155 ? 16.156 13.336 -6.422 1 98.38 155 THR B CA 1
ATOM 4615 C C . THR B 1 155 ? 14.68 13.008 -6.223 1 98.38 155 THR B C 1
ATOM 4617 O O . THR B 1 155 ? 14.25 12.703 -5.105 1 98.38 155 THR B O 1
ATOM 4620 N N . THR B 1 156 ? 13.906 13.195 -7.266 1 98.38 156 THR B N 1
ATOM 4621 C CA . THR B 1 156 ? 12.492 12.828 -7.191 1 98.38 156 THR B CA 1
ATOM 4622 C C . THR B 1 156 ? 12.305 11.352 -7.52 1 98.38 156 THR B C 1
ATOM 4624 O O . THR B 1 156 ? 13.211 10.703 -8.047 1 98.38 156 THR B O 1
ATOM 4627 N N . ILE B 1 157 ? 11.141 10.828 -7.25 1 98.06 157 ILE B N 1
ATOM 4628 C CA . ILE B 1 157 ? 10.805 9.445 -7.57 1 98.06 157 ILE B CA 1
ATOM 4629 C C . ILE B 1 157 ? 10.914 9.219 -9.078 1 98.06 157 ILE B C 1
ATOM 4631 O O . ILE B 1 157 ? 11.43 8.195 -9.523 1 98.06 157 ILE B O 1
ATOM 4635 N N . SER B 1 158 ? 10.453 10.188 -9.812 1 96.94 158 SER B N 1
ATOM 4636 C CA . SER B 1 158 ? 10.523 10.086 -11.273 1 96.94 158 SER B CA 1
ATOM 4637 C C . SER B 1 158 ? 11.969 10.008 -11.742 1 96.94 158 SER B C 1
ATOM 4639 O O . SER B 1 158 ? 12.297 9.219 -12.633 1 96.94 158 SER B O 1
ATOM 4641 N N . GLN B 1 159 ? 12.781 10.828 -11.172 1 96.38 159 GLN B N 1
ATOM 4642 C CA . GLN B 1 159 ? 14.195 10.828 -11.539 1 96.38 159 GLN B CA 1
ATOM 4643 C C . GLN B 1 159 ? 14.867 9.516 -11.156 1 96.38 159 GLN B C 1
ATOM 4645 O O . GLN B 1 159 ? 15.68 8.984 -11.922 1 96.38 159 GLN B O 1
ATOM 4650 N N . LEU B 1 160 ? 14.539 9.023 -10.016 1 96.31 160 LEU B N 1
ATOM 4651 C CA . LEU B 1 160 ? 15.102 7.746 -9.578 1 96.31 160 LEU B CA 1
ATOM 4652 C C . LEU B 1 160 ? 14.672 6.617 -10.508 1 96.31 160 LEU B C 1
ATOM 4654 O O . LEU B 1 160 ? 15.492 5.77 -10.883 1 96.31 160 LEU B O 1
ATOM 4658 N N . ARG B 1 161 ? 13.43 6.594 -10.883 1 94.56 161 ARG B N 1
ATOM 4659 C CA . ARG B 1 161 ? 12.906 5.602 -11.82 1 94.56 161 ARG B CA 1
ATOM 4660 C C . ARG B 1 161 ? 13.672 5.641 -13.141 1 94.56 161 ARG B C 1
ATOM 4662 O O . ARG B 1 161 ? 13.961 4.598 -13.727 1 94.56 161 ARG B O 1
ATOM 4669 N N . HIS B 1 162 ? 13.914 6.824 -13.594 1 92.94 162 HIS B N 1
ATOM 4670 C CA . HIS B 1 162 ? 14.633 6.992 -14.852 1 92.94 162 HIS B CA 1
ATOM 4671 C C . HIS B 1 162 ? 16.062 6.48 -14.742 1 92.94 162 HIS B C 1
ATOM 4673 O O . HIS B 1 162 ? 16.609 5.926 -15.703 1 92.94 162 HIS B O 1
ATOM 4679 N N . ALA B 1 163 ? 16.609 6.699 -13.602 1 92.81 163 ALA B N 1
ATOM 4680 C CA . ALA B 1 163 ? 17.984 6.254 -13.383 1 92.81 163 ALA B CA 1
ATOM 4681 C C . ALA B 1 163 ? 18.062 4.734 -13.266 1 92.81 163 ALA B C 1
ATOM 4683 O O . ALA B 1 163 ? 19.062 4.125 -13.641 1 92.81 163 ALA B O 1
ATOM 4684 N N . PHE B 1 164 ? 17 4.102 -12.742 1 92.19 164 PHE B N 1
ATOM 4685 C CA . PHE B 1 164 ? 16.953 2.66 -12.531 1 92.19 164 PHE B CA 1
ATOM 4686 C C . PHE B 1 164 ? 15.656 2.076 -13.086 1 92.19 164 PHE B C 1
ATOM 4688 O O . PHE B 1 164 ? 14.828 1.565 -12.328 1 92.19 164 PHE B O 1
ATOM 4695 N N . PRO B 1 165 ? 15.5 1.979 -14.344 1 90.81 165 PRO B N 1
ATOM 4696 C CA . PRO B 1 165 ? 14.219 1.569 -14.93 1 90.81 165 PRO B CA 1
ATOM 4697 C C . PRO B 1 165 ? 13.844 0.134 -14.57 1 90.81 165 PRO B C 1
ATOM 4699 O O . PRO B 1 165 ? 12.656 -0.189 -14.477 1 90.81 165 PRO B O 1
ATOM 4702 N N . SER B 1 166 ? 14.789 -0.731 -14.281 1 90.06 166 SER B N 1
ATOM 4703 C CA . SER B 1 166 ? 14.516 -2.137 -14 1 90.06 166 SER B CA 1
ATOM 4704 C C . SER B 1 166 ? 13.945 -2.32 -12.602 1 90.06 166 SER B C 1
ATOM 4706 O O . SER B 1 166 ? 13.445 -3.395 -12.258 1 90.06 166 SER B O 1
ATOM 4708 N N . LEU B 1 167 ? 13.977 -1.222 -11.805 1 92.94 167 LEU B N 1
ATOM 4709 C CA . LEU B 1 167 ? 13.523 -1.325 -10.422 1 92.94 167 LEU B CA 1
ATOM 4710 C C . LEU B 1 167 ? 12.023 -1.061 -10.328 1 92.94 167 LEU B C 1
ATOM 4712 O O . LEU B 1 167 ? 11.406 -1.339 -9.297 1 92.94 167 LEU B O 1
ATOM 4716 N N . ASP B 1 168 ? 11.438 -0.511 -11.336 1 94.38 168 ASP B N 1
ATOM 4717 C CA . ASP B 1 168 ? 10.008 -0.2 -11.336 1 94.38 168 ASP B CA 1
ATOM 4718 C C . ASP B 1 168 ? 9.273 -0.983 -12.414 1 94.38 168 ASP B C 1
ATOM 4720 O O . ASP B 1 168 ? 8.977 -0.444 -13.484 1 94.38 168 ASP B O 1
ATOM 4724 N N . VAL B 1 169 ? 8.82 -2.221 -12 1 93.56 169 VAL B N 1
ATOM 4725 C CA . VAL B 1 169 ? 8.305 -3.068 -13.078 1 93.56 169 VAL B CA 1
ATOM 4726 C C . VAL B 1 169 ? 6.992 -3.711 -12.641 1 93.56 169 VAL B C 1
ATOM 4728 O O . VAL B 1 169 ? 6.527 -4.672 -13.266 1 93.56 169 VAL B O 1
ATOM 4731 N N . VAL B 1 170 ? 6.406 -3.254 -11.539 1 95.38 170 VAL B N 1
ATOM 4732 C CA . VAL B 1 170 ? 5.082 -3.764 -11.188 1 95.38 170 VAL B CA 1
ATOM 4733 C C . VAL B 1 170 ? 4.113 -3.521 -12.336 1 95.38 170 VAL B C 1
ATOM 4735 O O . VAL B 1 170 ? 3.332 -4.406 -12.695 1 95.38 170 VAL B O 1
ATOM 4738 N N . ASP B 1 171 ? 4.184 -2.273 -12.867 1 95.94 171 ASP B N 1
ATOM 4739 C CA . ASP B 1 171 ? 3.441 -1.975 -14.086 1 95.94 171 ASP B CA 1
ATOM 4740 C C . ASP B 1 171 ? 4.02 -2.734 -15.281 1 95.94 171 ASP B C 1
ATOM 4742 O O . ASP B 1 171 ? 5.137 -2.457 -15.719 1 95.94 171 ASP B O 1
ATOM 4746 N N . HIS B 1 172 ? 3.246 -3.574 -15.805 1 92.44 172 HIS B N 1
ATOM 4747 C CA . HIS B 1 172 ? 3.725 -4.441 -16.875 1 92.44 172 HIS B CA 1
ATOM 4748 C C . HIS B 1 172 ? 4.176 -3.625 -18.078 1 92.44 172 HIS B C 1
ATOM 4750 O O . HIS B 1 172 ? 5.07 -4.043 -18.812 1 92.44 172 HIS B O 1
ATOM 4756 N N . LYS B 1 173 ? 3.66 -2.498 -18.266 1 91.75 173 LYS B N 1
ATOM 4757 C CA . LYS B 1 173 ? 4.004 -1.642 -19.406 1 91.75 173 LYS B CA 1
ATOM 4758 C C . LYS B 1 173 ? 5.398 -1.045 -19.234 1 91.75 173 LYS B C 1
ATOM 4760 O O . LYS B 1 173 ? 5.969 -0.515 -20.188 1 91.75 173 LYS B O 1
ATOM 4765 N N . ARG B 1 174 ? 5.973 -1.195 -18.047 1 91.44 174 ARG B N 1
ATOM 4766 C CA . ARG B 1 174 ? 7.277 -0.603 -17.766 1 91.44 174 ARG B CA 1
ATOM 4767 C C . ARG B 1 174 ? 8.383 -1.651 -17.828 1 91.44 174 ARG B C 1
ATOM 4769 O O . ARG B 1 174 ? 9.547 -1.346 -17.578 1 91.44 174 ARG B O 1
ATOM 4776 N N . ARG B 1 175 ? 8.148 -2.908 -18.125 1 85.69 175 ARG B N 1
ATOM 4777 C CA . ARG B 1 175 ? 9.109 -4.004 -18.141 1 85.69 175 ARG B CA 1
ATOM 4778 C C . ARG B 1 175 ? 9.977 -3.951 -19.391 1 85.69 175 ARG B C 1
ATOM 4780 O O . ARG B 1 175 ? 10.984 -4.66 -19.484 1 85.69 175 ARG B O 1
ATOM 4787 N N . ARG B 1 176 ? 9.969 -3.096 -20.266 1 68.75 176 ARG B N 1
ATOM 4788 C CA . ARG B 1 176 ? 10.664 -3.111 -21.547 1 68.75 176 ARG B CA 1
ATOM 4789 C C . ARG B 1 176 ? 11.906 -2.225 -21.5 1 68.75 176 ARG B C 1
ATOM 4791 O O . ARG B 1 176 ? 12.609 -2.094 -22.5 1 68.75 176 ARG B O 1
ATOM 4798 N N . THR B 1 177 ? 12.359 -1.945 -20.375 1 64.75 177 THR B N 1
ATOM 4799 C CA . THR B 1 177 ? 13.367 -0.904 -20.516 1 64.75 177 THR B CA 1
ATOM 4800 C C . THR B 1 177 ? 14.766 -1.468 -20.266 1 64.75 177 THR B C 1
ATOM 4802 O O . THR B 1 177 ? 14.938 -2.369 -19.453 1 64.75 177 THR B O 1
ATOM 4805 N N . ALA B 1 178 ? 15.641 -1.149 -21.172 1 64.25 178 ALA B N 1
ATOM 4806 C CA . ALA B 1 178 ? 17.062 -1.482 -21.094 1 64.25 178 ALA B CA 1
ATOM 4807 C C . ALA B 1 178 ? 17.703 -0.836 -19.875 1 64.25 178 ALA B C 1
ATOM 4809 O O . ALA B 1 178 ? 17.312 0.258 -19.453 1 64.25 178 ALA B O 1
ATOM 4810 N N . PRO B 1 179 ? 18.562 -1.706 -19.312 1 66 179 PRO B N 1
ATOM 4811 C CA . PRO B 1 179 ? 19.281 -1.119 -18.188 1 66 179 PRO B CA 1
ATOM 4812 C C . PRO B 1 179 ? 20.016 0.165 -18.562 1 66 179 PRO B C 1
ATOM 4814 O O . PRO B 1 179 ? 20.438 0.327 -19.719 1 66 179 PRO B O 1
ATOM 4817 N N . CYS B 1 180 ? 19.938 1.091 -17.672 1 66.62 180 CYS B N 1
ATOM 4818 C CA . CYS B 1 180 ? 20.703 2.322 -17.875 1 66.62 180 CYS B CA 1
ATOM 4819 C C . CYS B 1 180 ? 22.156 2.125 -17.5 1 66.62 180 CYS B C 1
ATOM 4821 O O . CYS B 1 180 ? 22.469 1.662 -16.391 1 66.62 180 CYS B O 1
ATOM 4823 N N . SER B 1 181 ? 23.016 2.328 -18.375 1 66.12 181 SER B N 1
ATOM 4824 C CA . SER B 1 181 ? 24.469 2.148 -18.234 1 66.12 181 SER B CA 1
ATOM 4825 C C . SER B 1 181 ? 25.031 3.082 -17.172 1 66.12 181 SER B C 1
ATOM 4827 O O . SER B 1 181 ? 26.141 2.857 -16.672 1 66.12 181 SER B O 1
ATOM 4829 N N . PHE B 1 182 ? 24.25 3.988 -16.656 1 72.19 182 PHE B N 1
ATOM 4830 C CA . PHE B 1 182 ? 24.844 4.988 -15.773 1 72.19 182 PHE B CA 1
ATOM 4831 C C . PHE B 1 182 ? 24.391 4.777 -14.336 1 72.19 182 PHE B C 1
ATOM 4833 O O . PHE B 1 182 ? 24.609 5.629 -13.477 1 72.19 182 PHE B O 1
ATOM 4840 N N . GLU B 1 183 ? 23.859 3.633 -14.094 1 78.06 183 GLU B N 1
ATOM 4841 C CA . GLU B 1 183 ? 23.359 3.326 -12.758 1 78.06 183 GLU B CA 1
ATOM 4842 C C . GLU B 1 183 ? 24.484 3.354 -11.719 1 78.06 183 GLU B C 1
ATOM 4844 O O . GLU B 1 183 ? 24.281 3.789 -10.586 1 78.06 183 GLU B O 1
ATOM 4849 N N . THR B 1 184 ? 25.656 3.012 -12.148 1 77 184 THR B N 1
ATOM 4850 C CA . THR B 1 184 ? 26.781 2.883 -11.219 1 77 184 THR B CA 1
ATOM 4851 C C . THR B 1 184 ? 27.281 4.258 -10.781 1 77 184 THR B C 1
ATOM 4853 O O . THR B 1 184 ? 27.938 4.383 -9.75 1 77 184 THR B O 1
ATOM 4856 N N . TYR B 1 185 ? 26.906 5.293 -11.5 1 85.5 185 TYR B N 1
ATOM 4857 C CA . TYR B 1 185 ? 27.391 6.629 -11.188 1 85.5 185 TYR B CA 1
ATOM 4858 C C . TYR B 1 185 ? 26.344 7.43 -10.43 1 85.5 185 TYR B C 1
ATOM 4860 O O . TYR B 1 185 ? 26.547 8.602 -10.117 1 85.5 185 TYR B O 1
ATOM 4868 N N . PHE B 1 186 ? 25.297 6.754 -10.094 1 93.06 186 PHE B N 1
ATOM 4869 C CA . PHE B 1 186 ? 24.25 7.445 -9.359 1 93.06 186 PHE B CA 1
ATOM 4870 C C . PHE B 1 186 ? 24.703 7.781 -7.945 1 93.06 186 PHE B C 1
ATOM 4872 O O . PHE B 1 186 ? 25.219 6.918 -7.234 1 93.06 186 PHE B O 1
ATOM 4879 N N . PRO B 1 187 ? 24.578 9.086 -7.609 1 95.06 187 PRO B N 1
ATOM 4880 C CA . PRO B 1 187 ? 25 9.453 -6.258 1 95.06 187 PRO B CA 1
ATOM 4881 C C . PRO B 1 187 ? 24.141 8.828 -5.172 1 95.06 187 PRO B C 1
ATOM 4883 O O . PRO B 1 187 ? 22.922 8.734 -5.332 1 95.06 187 PRO B O 1
ATOM 4886 N N . ARG B 1 188 ? 24.766 8.5 -4.125 1 96.56 188 ARG B N 1
ATOM 4887 C CA . ARG B 1 188 ? 24.094 7.828 -3.018 1 96.56 188 ARG B CA 1
ATOM 4888 C C . ARG B 1 188 ? 23.094 8.75 -2.346 1 96.56 188 ARG B C 1
ATOM 4890 O O . ARG B 1 188 ? 23.406 9.906 -2.041 1 96.56 188 ARG B O 1
ATOM 4897 N N . ILE B 1 189 ? 21.922 8.281 -2.145 1 98.25 189 ILE B N 1
ATOM 4898 C CA . ILE B 1 189 ? 20.906 8.984 -1.371 1 98.25 189 ILE B CA 1
ATOM 4899 C C . ILE B 1 189 ? 21.219 8.883 0.119 1 98.25 189 ILE B C 1
ATOM 4901 O O . ILE B 1 189 ? 21.516 7.793 0.619 1 98.25 189 ILE B O 1
ATOM 4905 N N . GLU B 1 190 ? 21.031 10.016 0.779 1 98.56 190 GLU B N 1
ATOM 4906 C CA . GLU B 1 190 ? 21.484 10.047 2.166 1 98.56 190 GLU B CA 1
ATOM 4907 C C . GLU B 1 190 ? 20.312 10.148 3.129 1 98.56 190 GLU B C 1
ATOM 4909 O O . GLU B 1 190 ? 20.453 9.891 4.324 1 98.56 190 GLU B O 1
ATOM 4914 N N . ALA B 1 191 ? 19.141 10.547 2.645 1 98.56 191 ALA B N 1
ATOM 4915 C CA . ALA B 1 191 ? 17.922 10.648 3.438 1 98.56 191 ALA B CA 1
ATOM 4916 C C . ALA B 1 191 ? 16.688 10.656 2.541 1 98.56 191 ALA B C 1
ATOM 4918 O O . ALA B 1 191 ? 16.797 10.883 1.333 1 98.56 191 ALA B O 1
ATOM 4919 N N . VAL B 1 192 ? 15.602 10.32 3.135 1 98.75 192 VAL B N 1
ATOM 4920 C CA . VAL B 1 192 ? 14.312 10.328 2.445 1 98.75 192 VAL B CA 1
ATOM 4921 C C . VAL B 1 192 ? 13.391 11.359 3.092 1 98.75 192 VAL B C 1
ATOM 4923 O O . VAL B 1 192 ? 13.289 11.43 4.32 1 98.75 192 VAL B O 1
ATOM 4926 N N . VAL B 1 193 ? 12.805 12.203 2.26 1 98.5 193 VAL B N 1
ATOM 4927 C CA . VAL B 1 193 ? 11.812 13.164 2.727 1 98.5 193 VAL B CA 1
ATOM 4928 C C . VAL B 1 193 ? 10.469 12.883 2.059 1 98.5 193 VAL B C 1
ATOM 4930 O O . VAL B 1 193 ? 10.352 12.953 0.833 1 98.5 193 VAL B O 1
ATOM 4933 N N . LEU B 1 194 ? 9.492 12.57 2.875 1 98.5 194 LEU B N 1
ATOM 4934 C CA . LEU B 1 194 ? 8.141 12.281 2.402 1 98.5 194 LEU B CA 1
ATOM 4935 C C . LEU B 1 194 ? 7.203 13.445 2.688 1 98.5 194 LEU B C 1
ATOM 4937 O O . LEU B 1 194 ? 6.711 13.594 3.809 1 98.5 194 LEU B O 1
ATOM 4941 N N . PHE B 1 195 ? 6.875 14.234 1.64 1 98.06 195 PHE B N 1
ATOM 4942 C CA . PHE B 1 195 ? 6.105 15.461 1.811 1 98.06 195 PHE B CA 1
ATOM 4943 C C . PHE B 1 195 ? 4.621 15.148 1.956 1 98.06 195 PHE B C 1
ATOM 4945 O O . PHE B 1 195 ? 3.875 15.93 2.561 1 98.06 195 PHE B O 1
ATOM 4952 N N . GLY B 1 196 ? 4.176 14.102 1.412 1 97.06 196 GLY B N 1
ATOM 4953 C CA . GLY B 1 196 ? 2.781 13.695 1.33 1 97.06 196 GLY B CA 1
ATOM 4954 C C . GLY B 1 196 ? 2.572 12.453 0.48 1 97.06 196 GLY B C 1
ATOM 4955 O O . GLY B 1 196 ? 3.535 11.867 -0.013 1 97.06 196 GLY B O 1
ATOM 4956 N N . GLU B 1 197 ? 1.299 12.094 0.362 1 96.25 197 GLU B N 1
ATOM 4957 C CA . GLU B 1 197 ? 1.026 10.867 -0.387 1 96.25 197 GLU B CA 1
ATOM 4958 C C . GLU B 1 197 ? 1.331 11.047 -1.871 1 96.25 197 GLU B C 1
ATOM 4960 O O . GLU B 1 197 ? 0.916 12.039 -2.479 1 96.25 197 GLU B O 1
ATOM 4965 N N . PRO B 1 198 ? 2.078 10.133 -2.416 1 98 198 PRO B N 1
ATOM 4966 C CA . PRO B 1 198 ? 2.314 10.125 -3.861 1 98 198 PRO B CA 1
ATOM 4967 C C . PRO B 1 198 ? 1.176 9.477 -4.641 1 98 198 PRO B C 1
ATOM 4969 O O . PRO B 1 198 ? 0.099 9.234 -4.09 1 98 198 PRO B O 1
ATOM 4972 N N . ILE B 1 199 ? 1.372 9.336 -5.949 1 97.56 199 ILE B N 1
ATOM 4973 C CA . ILE B 1 199 ? 0.492 8.531 -6.789 1 97.56 199 ILE B CA 1
ATOM 4974 C C . ILE B 1 199 ? 1.252 7.312 -7.316 1 97.56 199 ILE B C 1
ATOM 4976 O O . ILE B 1 199 ? 2.467 7.203 -7.129 1 97.56 199 ILE B O 1
ATOM 4980 N N . ARG B 1 200 ? 0.501 6.41 -7.887 1 97.94 200 ARG B N 1
ATOM 4981 C CA . ARG B 1 200 ? 1.111 5.164 -8.352 1 97.94 200 ARG B CA 1
ATOM 4982 C C . ARG B 1 200 ? 1.9 4.496 -7.23 1 97.94 200 ARG B C 1
ATOM 4984 O O . ARG B 1 200 ? 3.09 4.211 -7.387 1 97.94 200 ARG B O 1
ATOM 4991 N N . TRP B 1 201 ? 1.231 4.234 -6.145 1 98.81 201 TRP B N 1
ATOM 4992 C CA . TRP B 1 201 ? 1.86 3.857 -4.883 1 98.81 201 TRP B CA 1
ATOM 4993 C C . TRP B 1 201 ? 2.826 2.695 -5.082 1 98.81 201 TRP B C 1
ATOM 4995 O O . TRP B 1 201 ? 3.822 2.576 -4.359 1 98.81 201 TRP B O 1
ATOM 5005 N N . GLU B 1 202 ? 2.615 1.78 -6.066 1 98.56 202 GLU B N 1
ATOM 5006 C CA . GLU B 1 202 ? 3.521 0.653 -6.266 1 98.56 202 GLU B CA 1
ATOM 5007 C C . GLU B 1 202 ? 4.938 1.131 -6.57 1 98.56 202 GLU B C 1
ATOM 5009 O O . GLU B 1 202 ? 5.914 0.497 -6.164 1 98.56 202 GLU B O 1
ATOM 5014 N N . THR B 1 203 ? 5.035 2.27 -7.242 1 98.38 203 THR B N 1
ATOM 5015 C CA . THR B 1 203 ? 6.332 2.771 -7.684 1 98.38 203 THR B CA 1
ATOM 5016 C C . THR B 1 203 ? 7.109 3.363 -6.512 1 98.38 203 THR B C 1
ATOM 5018 O O . THR B 1 203 ? 8.203 2.895 -6.184 1 98.38 203 THR B O 1
ATOM 5021 N N . PRO B 1 204 ? 6.531 4.383 -5.852 1 98.75 204 PRO B N 1
ATOM 5022 C CA . PRO B 1 204 ? 7.312 4.922 -4.738 1 98.75 204 PRO B CA 1
ATOM 5023 C C . PRO B 1 204 ? 7.52 3.91 -3.615 1 98.75 204 PRO B C 1
ATOM 5025 O O . PRO B 1 204 ? 8.562 3.908 -2.963 1 98.75 204 PRO B O 1
ATOM 5028 N N . LEU B 1 205 ? 6.578 3.029 -3.309 1 98.75 205 LEU B N 1
ATOM 5029 C CA . LEU B 1 205 ? 6.766 2.012 -2.281 1 98.75 205 LEU B CA 1
ATOM 5030 C C . LEU B 1 205 ? 7.941 1.103 -2.625 1 98.75 205 LEU B C 1
ATOM 5032 O O . LEU B 1 205 ? 8.805 0.856 -1.784 1 98.75 205 LEU B O 1
ATOM 5036 N N . GLN B 1 206 ? 7.957 0.606 -3.883 1 98.12 206 GLN B N 1
ATOM 5037 C CA . GLN B 1 206 ? 9.039 -0.27 -4.328 1 98.12 206 GLN B CA 1
ATOM 5038 C C . GLN B 1 206 ? 10.391 0.432 -4.234 1 98.12 206 GLN B C 1
ATOM 5040 O O . GLN B 1 206 ? 11.344 -0.119 -3.684 1 98.12 206 GLN B O 1
ATOM 5045 N N . LEU B 1 207 ? 10.484 1.618 -4.73 1 98.12 207 LEU B N 1
ATOM 5046 C CA . LEU B 1 207 ? 11.75 2.334 -4.82 1 98.12 207 LEU B CA 1
ATOM 5047 C C . LEU B 1 207 ? 12.242 2.744 -3.436 1 98.12 207 LEU B C 1
ATOM 5049 O O . LEU B 1 207 ? 13.445 2.729 -3.168 1 98.12 207 LEU B O 1
ATOM 5053 N N . LEU B 1 208 ? 11.32 3.131 -2.572 1 98.69 208 LEU B N 1
ATOM 5054 C CA . LEU B 1 208 ? 11.695 3.467 -1.203 1 98.69 208 LEU B CA 1
ATOM 5055 C C . LEU B 1 208 ? 12.281 2.254 -0.487 1 98.69 208 LEU B C 1
ATOM 5057 O O . LEU B 1 208 ? 13.305 2.363 0.191 1 98.69 208 LEU B O 1
ATOM 5061 N N . ILE B 1 209 ? 11.664 1.116 -0.649 1 97.31 209 ILE B N 1
ATOM 5062 C CA . ILE B 1 209 ? 12.172 -0.102 -0.029 1 97.31 209 ILE B CA 1
ATOM 5063 C C . ILE B 1 209 ? 13.555 -0.427 -0.586 1 97.31 209 ILE B C 1
ATOM 5065 O O . ILE B 1 209 ? 14.461 -0.793 0.164 1 97.31 209 ILE B O 1
ATOM 5069 N N . ASP B 1 210 ? 13.711 -0.27 -1.918 1 96.62 210 ASP B N 1
ATOM 5070 C CA . ASP B 1 210 ? 15.016 -0.502 -2.533 1 96.62 210 ASP B CA 1
ATOM 5071 C C . ASP B 1 210 ? 16.078 0.409 -1.927 1 96.62 210 ASP B C 1
ATOM 5073 O O . ASP B 1 210 ? 17.156 -0.053 -1.551 1 96.62 210 ASP B O 1
ATOM 5077 N N . VAL B 1 211 ? 15.773 1.661 -1.797 1 97.69 211 VAL B N 1
ATOM 5078 C CA . VAL B 1 211 ? 16.719 2.656 -1.296 1 97.69 211 VAL B CA 1
ATOM 5079 C C . VAL B 1 211 ? 17.047 2.369 0.168 1 97.69 211 VAL B C 1
ATOM 5081 O O . VAL B 1 211 ? 18.203 2.412 0.571 1 97.69 211 VAL B O 1
ATOM 5084 N N . LEU B 1 212 ? 16.062 2.037 0.942 1 97.5 212 LEU B N 1
ATOM 5085 C CA . LEU B 1 212 ? 16.25 1.807 2.371 1 97.5 212 LEU B CA 1
ATOM 5086 C C . LEU B 1 212 ? 17.031 0.527 2.619 1 97.5 212 LEU B C 1
ATOM 5088 O O . LEU B 1 212 ? 17.844 0.465 3.543 1 97.5 212 LEU B O 1
ATOM 5092 N N . THR B 1 213 ? 16.844 -0.495 1.76 1 95.06 213 THR B N 1
ATOM 5093 C CA . THR B 1 213 ? 17.484 -1.787 1.983 1 95.06 213 THR B CA 1
ATOM 5094 C C . THR B 1 213 ? 18.891 -1.811 1.376 1 95.06 213 THR B C 1
ATOM 5096 O O . THR B 1 213 ? 19.625 -2.779 1.551 1 95.06 213 THR B O 1
ATOM 5099 N N . THR B 1 214 ? 19.312 -0.773 0.68 1 94.81 214 THR B N 1
ATOM 5100 C CA . THR B 1 214 ? 20.625 -0.723 0.052 1 94.81 214 THR B CA 1
ATOM 5101 C C . THR B 1 214 ? 21.422 0.477 0.559 1 94.81 214 THR B C 1
ATOM 5103 O O . THR B 1 214 ? 22.438 0.847 -0.03 1 94.81 214 THR B O 1
ATOM 5106 N N . GLN B 1 215 ? 20.953 1.127 1.513 1 95.25 215 GLN B N 1
ATOM 5107 C CA . GLN B 1 215 ? 21.594 2.281 2.121 1 95.25 215 GLN B CA 1
ATOM 5108 C C . GLN B 1 215 ? 21.797 3.4 1.102 1 95.25 215 GLN B C 1
ATOM 5110 O O . GLN B 1 215 ? 22.859 4.016 1.047 1 95.25 215 GLN B O 1
ATOM 5115 N N . GLY B 1 216 ? 20.812 3.541 0.242 1 96.38 216 GLY B N 1
ATOM 5116 C CA . GLY B 1 216 ? 20.766 4.719 -0.613 1 96.38 216 GLY B CA 1
ATOM 5117 C C . GLY B 1 216 ? 21.297 4.461 -2.008 1 96.38 216 GLY B C 1
ATOM 5118 O O . GLY B 1 216 ? 21.281 5.355 -2.857 1 96.38 216 GLY B O 1
ATOM 5119 N N . LEU B 1 217 ? 21.812 3.252 -2.279 1 93.81 217 LEU B N 1
ATOM 5120 C CA . LEU B 1 217 ? 22.359 2.932 -3.594 1 93.81 217 LEU B CA 1
ATOM 5121 C C . LEU B 1 217 ? 21.812 1.596 -4.094 1 93.81 217 LEU B C 1
ATOM 5123 O O . LEU B 1 217 ? 22.453 0.558 -3.924 1 93.81 217 LEU B O 1
ATOM 5127 N N . PRO B 1 218 ? 20.656 1.631 -4.84 1 92.12 218 PRO B N 1
ATOM 5128 C CA . PRO B 1 218 ? 19.984 0.382 -5.211 1 92.12 218 PRO B CA 1
ATOM 5129 C C . PRO B 1 218 ? 20.562 -0.232 -6.488 1 92.12 218 PRO B C 1
ATOM 5131 O O . PRO B 1 218 ? 19.797 -0.711 -7.34 1 92.12 218 PRO B O 1
ATOM 5134 N N . CYS B 1 219 ? 21.859 -0.242 -6.648 1 86.88 219 CYS B N 1
ATOM 5135 C CA . CYS B 1 219 ? 22.5 -0.79 -7.84 1 86.88 219 CYS B CA 1
ATOM 5136 C C . CYS B 1 219 ? 22.969 -2.215 -7.594 1 86.88 219 CYS B C 1
ATOM 5138 O O . CYS B 1 219 ? 23.281 -2.943 -8.539 1 86.88 219 CYS B O 1
ATOM 5140 N N . GLN B 1 220 ? 23.078 -2.562 -6.348 1 81.88 220 GLN B N 1
ATOM 5141 C CA . GLN B 1 220 ? 23.516 -3.914 -6.012 1 81.88 220 GLN B CA 1
ATOM 5142 C C . GLN B 1 220 ? 22.703 -4.484 -4.852 1 81.88 220 GLN B C 1
ATOM 5144 O O . GLN B 1 220 ? 22.281 -3.742 -3.959 1 81.88 220 GLN B O 1
ATOM 5149 N N . ALA B 1 221 ? 22.547 -5.738 -4.906 1 80.94 221 ALA B N 1
ATOM 5150 C CA . ALA B 1 221 ? 21.875 -6.406 -3.799 1 80.94 221 ALA B CA 1
ATOM 5151 C C . ALA B 1 221 ? 22.766 -6.469 -2.564 1 80.94 221 ALA B C 1
ATOM 5153 O O . ALA B 1 221 ? 23.938 -6.879 -2.65 1 80.94 221 ALA B O 1
ATOM 5154 N N . PRO B 1 222 ? 22.188 -6.074 -1.489 1 81.69 222 PRO B N 1
ATOM 5155 C CA . PRO B 1 222 ? 23.016 -6.141 -0.284 1 81.69 222 PRO B CA 1
ATOM 5156 C C . PRO B 1 222 ? 23.156 -7.566 0.25 1 81.69 222 PRO B C 1
ATOM 5158 O O . PRO B 1 222 ? 22.281 -8.406 0.036 1 81.69 222 PRO B O 1
ATOM 5161 N N . LYS B 1 223 ? 24.266 -7.84 0.876 1 77.62 223 LYS B N 1
ATOM 5162 C CA . LYS B 1 223 ? 24.484 -9.133 1.524 1 77.62 223 LYS B CA 1
ATOM 5163 C C . LYS B 1 223 ? 23.594 -9.281 2.754 1 77.62 223 LYS B C 1
ATOM 5165 O O . LYS B 1 223 ? 23.078 -10.367 3.021 1 77.62 223 LYS B O 1
ATOM 5170 N N . THR B 1 224 ? 23.547 -8.133 3.418 1 84.5 224 THR B N 1
ATOM 5171 C CA . THR B 1 224 ? 22.672 -8.062 4.586 1 84.5 224 THR B CA 1
ATOM 5172 C C . THR B 1 224 ? 21.828 -6.789 4.555 1 84.5 224 THR B C 1
ATOM 5174 O O . THR B 1 224 ? 22.266 -5.766 4.023 1 84.5 224 THR B O 1
ATOM 5177 N N . VAL B 1 225 ? 20.656 -6.93 5.098 1 86.5 225 VAL B N 1
ATOM 5178 C CA . VAL B 1 225 ? 19.797 -5.75 5.145 1 86.5 225 VAL B CA 1
ATOM 5179 C C . VAL B 1 225 ? 20.359 -4.746 6.148 1 86.5 225 VAL B C 1
ATOM 5181 O O . VAL B 1 225 ? 20.516 -5.055 7.332 1 86.5 225 VAL B O 1
ATOM 5184 N N . PRO B 1 226 ? 20.719 -3.623 5.691 1 90.81 226 PRO B N 1
ATOM 5185 C CA . PRO B 1 226 ? 21.219 -2.6 6.609 1 90.81 226 PRO B CA 1
ATOM 5186 C C . PRO B 1 226 ? 20.172 -2.152 7.629 1 90.81 226 PRO B C 1
ATOM 5188 O O . PRO B 1 226 ? 19.016 -1.926 7.266 1 90.81 226 PRO B O 1
ATOM 5191 N N . TYR B 1 227 ? 20.641 -1.96 8.867 1 91.81 227 TYR B N 1
ATOM 5192 C CA . TYR B 1 227 ? 19.781 -1.469 9.938 1 91.81 227 TYR B CA 1
ATOM 5193 C C . TYR B 1 227 ? 20.594 -0.783 11.031 1 91.81 227 TYR B C 1
ATOM 5195 O O . TYR B 1 227 ? 21.594 -1.332 11.508 1 91.81 227 TYR B O 1
ATOM 5203 N N . PRO B 1 228 ? 20.281 0.394 11.398 1 93.25 228 PRO B N 1
ATOM 5204 C CA . PRO B 1 228 ? 19.141 1.134 10.859 1 93.25 228 PRO B CA 1
ATOM 5205 C C . PRO B 1 228 ? 19.359 1.603 9.422 1 93.25 228 PRO B C 1
ATOM 5207 O O . PRO B 1 228 ? 20.5 1.688 8.969 1 93.25 228 PRO B O 1
ATOM 5210 N N . HIS B 1 229 ? 18.344 1.745 8.711 1 96.69 229 HIS B N 1
ATOM 5211 C CA . HIS B 1 229 ? 18.359 2.311 7.367 1 96.69 229 HIS B CA 1
ATOM 5212 C C . HIS B 1 229 ? 18.625 3.811 7.402 1 96.69 229 HIS B C 1
ATOM 5214 O O . HIS B 1 229 ? 18.75 4.398 8.477 1 96.69 229 HIS B O 1
ATOM 5220 N N . ILE B 1 230 ? 18.828 4.445 6.238 1 97.94 230 ILE B N 1
ATOM 5221 C CA . ILE B 1 230 ? 19.078 5.879 6.137 1 97.94 230 ILE B CA 1
ATOM 5222 C C . ILE B 1 230 ? 17.891 6.648 6.719 1 97.94 230 ILE B C 1
ATOM 5224 O O . ILE B 1 230 ? 16.781 6.121 6.801 1 97.94 230 ILE B O 1
ATOM 5228 N N . PRO B 1 231 ? 18.016 7.922 7.125 1 97.12 231 PRO B N 1
ATOM 5229 C CA . PRO B 1 231 ? 16.969 8.703 7.797 1 97.12 231 PRO B CA 1
ATOM 5230 C C . PRO B 1 231 ? 15.742 8.938 6.918 1 97.12 231 PRO B C 1
ATOM 5232 O O . PRO B 1 231 ? 15.883 9.156 5.711 1 97.12 231 PRO B O 1
ATOM 5235 N N . ILE B 1 232 ? 14.625 8.883 7.555 1 97.69 232 ILE B N 1
ATOM 5236 C CA . ILE B 1 232 ? 13.352 9.203 6.91 1 97.69 232 ILE B CA 1
ATOM 5237 C C . ILE B 1 232 ? 12.672 10.352 7.652 1 97.69 232 ILE B C 1
ATOM 5239 O O . ILE B 1 232 ? 12.453 10.273 8.867 1 97.69 232 ILE B O 1
ATOM 5243 N N . LEU B 1 233 ? 12.43 11.422 7 1 96.25 233 LEU B N 1
ATOM 5244 C CA . LEU B 1 233 ? 11.578 12.516 7.465 1 96.25 233 LEU B CA 1
ATOM 5245 C C . LEU B 1 233 ? 10.211 12.469 6.789 1 96.25 233 LEU B C 1
ATOM 5247 O O . LEU B 1 233 ? 10.109 12.672 5.578 1 96.25 233 LEU B O 1
ATOM 5251 N N . ALA B 1 234 ? 9.172 12.188 7.543 1 96.31 234 ALA B N 1
ATOM 5252 C CA . ALA B 1 234 ? 7.84 12.031 6.965 1 96.31 234 ALA B CA 1
ATOM 5253 C C . ALA B 1 234 ? 6.895 13.117 7.469 1 96.31 234 ALA B C 1
ATOM 5255 O O . ALA B 1 234 ? 6.848 13.406 8.664 1 96.31 234 ALA B O 1
ATOM 5256 N N . CYS B 1 235 ? 6.203 13.664 6.512 1 95.75 235 CYS B N 1
ATOM 5257 C CA . CYS B 1 235 ? 5.203 14.68 6.84 1 95.75 235 CYS B CA 1
ATOM 5258 C C . CYS B 1 235 ? 3.795 14.109 6.715 1 95.75 235 CYS B C 1
ATOM 5260 O O . CYS B 1 235 ? 3.572 13.141 5.992 1 95.75 235 CYS B O 1
ATOM 5262 N N . ASN B 1 236 ? 2.799 14.695 7.43 1 93.56 236 ASN B N 1
ATOM 5263 C CA . ASN B 1 236 ? 1.384 14.359 7.336 1 93.56 236 ASN B CA 1
ATOM 5264 C C . ASN B 1 236 ? 1.124 12.914 7.758 1 93.56 236 ASN B C 1
ATOM 5266 O O . ASN B 1 236 ? 1.299 11.984 6.965 1 93.56 236 ASN B O 1
ATOM 5270 N N . MET B 1 237 ? 0.566 12.75 8.875 1 86.62 237 MET B N 1
ATOM 5271 C CA . MET B 1 237 ? 0.329 11.414 9.414 1 86.62 237 MET B CA 1
ATOM 5272 C C . MET B 1 237 ? -1.145 11.039 9.305 1 86.62 237 MET B C 1
ATOM 5274 O O . MET B 1 237 ? -1.544 9.945 9.727 1 86.62 237 MET B O 1
ATOM 5278 N N . ASP B 1 238 ? -1.897 11.859 8.672 1 88.69 238 ASP B N 1
ATOM 5279 C CA . ASP B 1 238 ? -3.322 11.57 8.562 1 88.69 238 ASP B CA 1
ATOM 5280 C C . ASP B 1 238 ? -3.557 10.273 7.785 1 88.69 238 ASP B C 1
ATOM 5282 O O . ASP B 1 238 ? -3.137 10.148 6.633 1 88.69 238 ASP B O 1
ATOM 5286 N N . LEU B 1 239 ? -4.246 9.375 8.438 1 90.75 239 LEU B N 1
ATOM 5287 C CA . LEU B 1 239 ? -4.637 8.156 7.746 1 90.75 239 LEU B CA 1
ATOM 5288 C C . LEU B 1 239 ? -5.695 8.445 6.688 1 90.75 239 LEU B C 1
ATOM 5290 O O . LEU B 1 239 ? -5.625 7.926 5.57 1 90.75 239 LEU B O 1
ATOM 5294 N N . GLN B 1 240 ? -6.684 9.227 7.125 1 89.19 240 GLN B N 1
ATOM 5295 C CA . GLN B 1 240 ? -7.805 9.586 6.262 1 89.19 240 GLN B CA 1
ATOM 5296 C C . GLN B 1 240 ? -8.172 11.055 6.422 1 89.19 240 GLN B C 1
ATOM 5298 O O . GLN B 1 240 ? -7.793 11.695 7.406 1 89.19 240 GLN B O 1
ATOM 5303 N N . TRP B 1 241 ? -8.836 11.578 5.465 1 85.19 241 TRP B N 1
ATOM 5304 C CA . TRP B 1 241 ? -9.375 12.938 5.484 1 85.19 241 TRP B CA 1
ATOM 5305 C C . TRP B 1 241 ? -10.688 13.008 4.711 1 85.19 241 TRP B C 1
ATOM 5307 O O . TRP B 1 241 ? -11.039 12.078 3.992 1 85.19 241 TRP B O 1
ATOM 5317 N N . MET B 1 242 ? -11.383 14.016 4.965 1 81.12 242 MET B N 1
ATOM 5318 C CA . MET B 1 242 ? -12.703 14.133 4.348 1 81.12 242 MET B CA 1
ATOM 5319 C C . MET B 1 242 ? -12.641 15 3.098 1 81.12 242 MET B C 1
ATOM 5321 O O . MET B 1 242 ? -12.383 16.203 3.182 1 81.12 242 MET B O 1
ATOM 5325 N N . ALA B 1 243 ? -12.867 14.367 1.989 1 83.62 243 ALA B N 1
ATOM 5326 C CA . ALA B 1 243 ? -13.086 15.078 0.729 1 83.62 243 ALA B CA 1
ATOM 5327 C C . ALA B 1 243 ? -14.57 15.328 0.495 1 83.62 243 ALA B C 1
ATOM 5329 O O . ALA B 1 243 ? -15.32 15.586 1.441 1 83.62 243 ALA B O 1
ATOM 5330 N N . GLU B 1 244 ? -14.984 15.367 -0.721 1 81.19 244 GLU B N 1
ATOM 5331 C CA . GLU B 1 244 ? -16.391 15.594 -1.054 1 81.19 244 GLU B CA 1
ATOM 5332 C C . GLU B 1 244 ? -17.219 14.32 -0.841 1 81.19 244 GLU B C 1
ATOM 5334 O O . GLU B 1 244 ? -18.422 14.398 -0.568 1 81.19 244 GLU B O 1
ATOM 5339 N N . ALA B 1 245 ? -16.578 13.219 -0.911 1 79.44 245 ALA B N 1
ATOM 5340 C CA . ALA B 1 245 ? -17.25 11.93 -0.757 1 79.44 245 ALA B CA 1
ATOM 5341 C C . ALA B 1 245 ? -17.812 11.773 0.649 1 79.44 245 ALA B C 1
ATOM 5343 O O . ALA B 1 245 ? -17.359 12.422 1.591 1 79.44 245 ALA B O 1
ATOM 5344 N N . VAL B 1 246 ? -18.75 10.906 0.755 1 80.31 246 VAL B N 1
ATOM 5345 C CA . VAL B 1 246 ? -19.406 10.641 2.037 1 80.31 246 VAL B CA 1
ATOM 5346 C C . VAL B 1 246 ? -18.484 9.773 2.902 1 80.31 246 VAL B C 1
ATOM 5348 O O . VAL B 1 246 ? -18.641 9.727 4.125 1 80.31 246 VAL B O 1
ATOM 5351 N N . LEU B 1 247 ? -17.625 9.117 2.244 1 84.12 247 LEU B N 1
ATOM 5352 C CA . LEU B 1 247 ? -16.656 8.273 2.932 1 84.12 247 LEU B CA 1
ATOM 5353 C C . LEU B 1 247 ? -15.297 8.961 3.008 1 84.12 247 LEU B C 1
ATOM 5355 O O . LEU B 1 247 ? -14.883 9.641 2.068 1 84.12 247 LEU B O 1
ATOM 5359 N N . PRO B 1 248 ? -14.539 8.758 4.09 1 87.12 248 PRO B N 1
ATOM 5360 C CA . PRO B 1 248 ? -13.195 9.344 4.176 1 87.12 248 PRO B CA 1
ATOM 5361 C C . PRO B 1 248 ? -12.25 8.82 3.1 1 87.12 248 PRO B C 1
ATOM 5363 O O . PRO B 1 248 ? -12.461 7.723 2.574 1 87.12 248 PRO B O 1
ATOM 5366 N N . ARG B 1 249 ? -11.297 9.594 2.779 1 92.44 249 ARG B N 1
ATOM 5367 C CA . ARG B 1 249 ? -10.32 9.258 1.751 1 92.44 249 ARG B CA 1
ATOM 5368 C C . ARG B 1 249 ? -8.938 9.047 2.357 1 92.44 249 ARG B C 1
ATOM 5370 O O . ARG B 1 249 ? -8.648 9.555 3.443 1 92.44 249 ARG B O 1
ATOM 5377 N N . PHE B 1 250 ? -8.117 8.312 1.595 1 94.5 250 PHE B N 1
ATOM 5378 C CA . PHE B 1 250 ? -6.766 8.023 2.07 1 94.5 250 PHE B CA 1
ATOM 5379 C C . PHE B 1 250 ? -5.953 9.305 2.201 1 94.5 250 PHE B C 1
ATOM 5381 O O . PHE B 1 250 ? -5.984 10.164 1.314 1 94.5 250 PHE B O 1
ATOM 5388 N N . GLY B 1 251 ? -5.301 9.469 3.35 1 93.44 251 GLY B N 1
ATOM 5389 C CA . GLY B 1 251 ? -4.242 10.461 3.496 1 93.44 251 GLY B CA 1
ATOM 5390 C C . GLY B 1 251 ? -2.85 9.859 3.391 1 93.44 251 GLY B C 1
ATOM 5391 O O . GLY B 1 251 ? -2.691 8.719 2.941 1 93.44 251 GLY B O 1
ATOM 5392 N N . HIS B 1 252 ? -1.839 10.68 3.729 1 96.19 252 HIS B N 1
ATOM 5393 C CA . HIS B 1 252 ? -0.46 10.219 3.637 1 96.19 252 HIS B CA 1
ATOM 5394 C C . HIS B 1 252 ? -0.192 9.086 4.629 1 96.19 252 HIS B C 1
ATOM 5396 O O . HIS B 1 252 ? 0.6 8.188 4.348 1 96.19 252 HIS B O 1
ATOM 5402 N N . GLY B 1 253 ? -0.847 9.133 5.77 1 94.06 253 GLY B N 1
ATOM 5403 C CA . GLY B 1 253 ? -0.71 8.07 6.758 1 94.06 253 GLY B CA 1
ATOM 5404 C C . GLY B 1 253 ? -1.043 6.699 6.211 1 94.06 253 GLY B C 1
ATOM 5405 O O . GLY B 1 253 ? -0.477 5.695 6.652 1 94.06 253 GLY B O 1
ATOM 5406 N N . ALA B 1 254 ? -2.012 6.641 5.301 1 95.94 254 ALA B N 1
ATOM 5407 C CA . ALA B 1 254 ? -2.33 5.371 4.656 1 95.94 254 ALA B CA 1
ATOM 5408 C C . ALA B 1 254 ? -1.143 4.852 3.85 1 95.94 254 ALA B C 1
ATOM 5410 O O . ALA B 1 254 ? -0.82 3.662 3.904 1 95.94 254 ALA B O 1
ATOM 5411 N N . PHE B 1 255 ? -0.508 5.742 3.107 1 97.94 255 PHE B N 1
ATOM 5412 C CA . PHE B 1 255 ? 0.691 5.383 2.359 1 97.94 255 PHE B CA 1
ATOM 5413 C C . PHE B 1 255 ? 1.797 4.918 3.299 1 97.94 255 PHE B C 1
ATOM 5415 O O . PHE B 1 255 ? 2.469 3.92 3.033 1 97.94 255 PHE B O 1
ATOM 5422 N N . LEU B 1 256 ? 1.98 5.641 4.379 1 96.94 256 LEU B N 1
ATOM 5423 C CA . LEU B 1 256 ? 3.004 5.289 5.355 1 96.94 256 LEU B CA 1
ATOM 5424 C C . LEU B 1 256 ? 2.723 3.918 5.965 1 96.94 256 LEU B C 1
ATOM 5426 O O . LEU B 1 256 ? 3.646 3.143 6.215 1 96.94 256 LEU B O 1
ATOM 5430 N N . THR B 1 257 ? 1.449 3.629 6.238 1 95.81 257 THR B N 1
ATOM 5431 C CA . THR B 1 257 ? 1.059 2.318 6.746 1 95.81 257 THR B CA 1
ATOM 5432 C C . THR B 1 257 ? 1.526 1.213 5.805 1 95.81 257 THR B C 1
ATOM 5434 O O . THR B 1 257 ? 2.078 0.204 6.246 1 95.81 257 THR B O 1
ATOM 5437 N N . CYS B 1 258 ? 1.316 1.4 4.531 1 98.06 258 CYS B N 1
ATOM 5438 C CA . CYS B 1 258 ? 1.771 0.431 3.539 1 98.06 258 CYS B CA 1
ATOM 5439 C C . CYS B 1 258 ? 3.291 0.306 3.559 1 98.06 258 CYS B C 1
ATOM 5441 O O . CYS B 1 258 ? 3.826 -0.804 3.574 1 98.06 258 CYS B O 1
ATOM 5443 N N . LEU B 1 259 ? 3.98 1.457 3.596 1 98.25 259 LEU B N 1
ATOM 5444 C CA . LEU B 1 259 ? 5.438 1.465 3.588 1 98.25 259 LEU B CA 1
ATOM 5445 C C . LEU B 1 259 ? 5.992 0.714 4.793 1 98.25 259 LEU B C 1
ATOM 5447 O O . LEU B 1 259 ? 6.867 -0.142 4.648 1 98.25 259 LEU B O 1
ATOM 5451 N N . GLU B 1 260 ? 5.488 1.018 5.957 1 96.44 260 GLU B N 1
ATOM 5452 C CA . GLU B 1 260 ? 5.934 0.409 7.207 1 96.44 260 GLU B CA 1
ATOM 5453 C C . GLU B 1 260 ? 5.746 -1.105 7.184 1 96.44 260 GLU B C 1
ATOM 5455 O O . GLU B 1 260 ? 6.66 -1.855 7.535 1 96.44 260 GLU B O 1
ATOM 5460 N N . ASN B 1 261 ? 4.621 -1.521 6.754 1 95.12 261 ASN B N 1
ATOM 5461 C CA . ASN B 1 261 ? 4.297 -2.943 6.801 1 95.12 261 ASN B CA 1
ATOM 5462 C C . ASN B 1 261 ? 5.059 -3.725 5.734 1 95.12 261 ASN B C 1
ATOM 5464 O O . ASN B 1 261 ? 5.488 -4.855 5.973 1 95.12 261 ASN B O 1
ATOM 5468 N N . LEU B 1 262 ? 5.188 -3.18 4.562 1 96.19 262 LEU B N 1
ATOM 5469 C CA . LEU B 1 262 ? 5.992 -3.826 3.531 1 96.19 262 LEU B CA 1
ATOM 5470 C C . LEU B 1 262 ? 7.449 -3.949 3.975 1 96.19 262 LEU B C 1
ATOM 5472 O O . LEU B 1 262 ? 8.062 -5.004 3.809 1 96.19 262 LEU B O 1
ATOM 5476 N N . TYR B 1 263 ? 8.031 -2.818 4.516 1 96 263 TYR B N 1
ATOM 5477 C CA . TYR B 1 263 ? 9.406 -2.848 4.996 1 96 263 TYR B CA 1
ATOM 5478 C C . TYR B 1 263 ? 9.602 -3.938 6.047 1 96 263 TYR B C 1
ATOM 5480 O O . TYR B 1 263 ? 10.547 -4.723 5.969 1 96 263 TYR B O 1
ATOM 5488 N N . GLN B 1 264 ? 8.664 -3.961 6.996 1 93.69 264 GLN B N 1
ATOM 5489 C CA . GLN B 1 264 ? 8.742 -4.957 8.062 1 93.69 264 GLN B CA 1
ATOM 5490 C C . GLN B 1 264 ? 8.633 -6.371 7.5 1 93.69 264 GLN B C 1
ATOM 5492 O O . GLN B 1 264 ? 9.398 -7.262 7.891 1 93.69 264 GLN B O 1
ATOM 5497 N N . LYS B 1 265 ? 7.715 -6.52 6.625 1 90.56 265 LYS B N 1
ATOM 5498 C CA . LYS B 1 265 ? 7.48 -7.84 6.055 1 90.56 265 LYS B CA 1
ATOM 5499 C C . LYS B 1 265 ? 8.688 -8.32 5.254 1 90.56 265 LYS B C 1
ATOM 5501 O O . LYS B 1 265 ? 9.031 -9.5 5.281 1 90.56 265 LYS B O 1
ATOM 5506 N N . ILE B 1 266 ? 9.32 -7.469 4.566 1 90.12 266 ILE B N 1
ATOM 5507 C CA . ILE B 1 266 ? 10.414 -7.805 3.658 1 90.12 266 ILE B CA 1
ATOM 5508 C C . ILE B 1 266 ? 11.711 -7.965 4.449 1 90.12 266 ILE B C 1
ATOM 5510 O O . ILE B 1 266 ? 12.516 -8.852 4.156 1 90.12 266 ILE B O 1
ATOM 5514 N N . THR B 1 267 ? 11.938 -7.168 5.523 1 89.94 267 THR B N 1
ATOM 5515 C CA . THR B 1 267 ? 13.242 -7.102 6.16 1 89.94 267 THR B CA 1
ATOM 5516 C C . THR B 1 267 ? 13.211 -7.758 7.539 1 89.94 267 THR B C 1
ATOM 5518 O O . THR B 1 267 ? 14.258 -8.086 8.102 1 89.94 267 THR B O 1
ATOM 5521 N N . GLY B 1 268 ? 11.992 -7.82 8.109 1 87.94 268 GLY B N 1
ATOM 5522 C CA . GLY B 1 268 ? 11.875 -8.273 9.484 1 87.94 268 GLY B CA 1
ATOM 5523 C C . GLY B 1 268 ? 12.148 -7.18 10.5 1 87.94 268 GLY B C 1
ATOM 5524 O O . GLY B 1 268 ? 12.047 -7.406 11.711 1 87.94 268 GLY B O 1
ATOM 5525 N N . HIS B 1 269 ? 12.508 -6 10.039 1 91.31 269 HIS B N 1
ATOM 5526 C CA . HIS B 1 269 ? 12.812 -4.871 10.906 1 91.31 269 HIS B CA 1
ATOM 5527 C C . HIS B 1 269 ? 11.703 -3.824 10.859 1 91.31 269 HIS B C 1
ATOM 5529 O O . HIS B 1 269 ? 11.008 -3.693 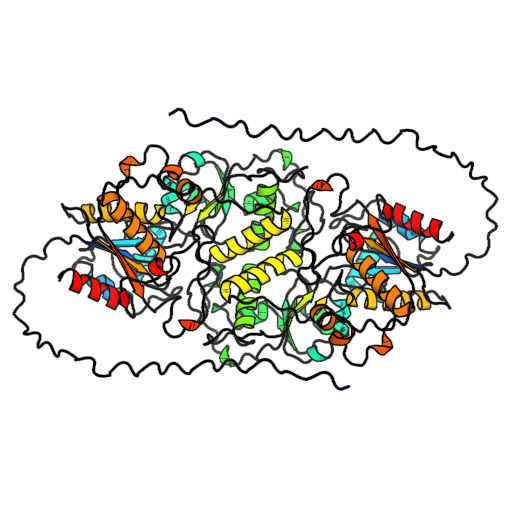9.852 1 91.31 269 HIS B O 1
ATOM 5535 N N . ASP B 1 270 ? 11.578 -3.115 11.906 1 92.5 270 ASP B N 1
ATOM 5536 C CA . ASP B 1 270 ? 10.656 -1.985 11.914 1 92.5 270 ASP B CA 1
ATOM 5537 C C . ASP B 1 270 ? 11.242 -0.791 11.164 1 92.5 270 ASP B C 1
ATOM 5539 O O . ASP B 1 270 ? 12.438 -0.509 11.273 1 92.5 270 ASP B O 1
ATOM 5543 N N . LEU B 1 271 ? 10.383 -0.127 10.445 1 94.62 271 LEU B N 1
ATOM 5544 C CA . LEU B 1 271 ? 10.781 1.137 9.836 1 94.62 271 LEU B CA 1
ATOM 5545 C C . LEU B 1 271 ? 10.922 2.229 10.891 1 94.62 271 LEU B C 1
ATOM 5547 O O . LEU B 1 271 ? 10.062 2.379 11.758 1 94.62 271 LEU B O 1
ATOM 5551 N N . VAL B 1 272 ? 11.969 3.002 10.844 1 93.75 272 VAL B N 1
ATOM 5552 C CA . VAL B 1 272 ? 12.234 4.027 11.844 1 93.75 272 VAL B CA 1
ATOM 5553 C C . VAL B 1 272 ? 12.227 5.406 11.188 1 93.75 272 VAL B C 1
ATOM 5555 O O . VAL B 1 272 ? 12.93 5.633 10.203 1 93.75 272 VAL B O 1
ATOM 5558 N N . TYR B 1 273 ? 11.445 6.293 11.766 1 92.31 273 TYR B N 1
ATOM 5559 C CA . TYR B 1 273 ? 11.445 7.676 11.297 1 92.31 273 TYR B CA 1
ATOM 5560 C C . TYR B 1 273 ? 12.414 8.523 12.109 1 92.31 273 TYR B C 1
ATOM 5562 O O . TYR B 1 273 ? 12.406 8.484 13.336 1 92.31 273 TYR B O 1
ATOM 5570 N N . SER B 1 274 ? 13.242 9.266 11.398 1 92.62 274 SER B N 1
ATOM 5571 C CA . SER B 1 274 ? 14.078 10.25 12.078 1 92.62 274 SER B CA 1
ATOM 5572 C C . SER B 1 274 ? 13.258 11.438 12.562 1 92.62 274 SER B C 1
ATOM 5574 O O . SER B 1 274 ? 13.594 12.062 13.57 1 92.62 274 SER B O 1
ATOM 5576 N N . ALA B 1 275 ? 12.172 11.742 11.828 1 90.44 275 ALA B N 1
ATOM 5577 C CA . ALA B 1 275 ? 11.25 12.805 12.227 1 90.44 275 ALA B CA 1
ATOM 5578 C C . ALA B 1 275 ? 9.875 12.602 11.594 1 90.44 275 ALA B C 1
ATOM 5580 O O . ALA B 1 275 ? 9.773 12.211 10.43 1 90.44 275 ALA B O 1
ATOM 5581 N N . LEU B 1 276 ? 8.914 12.781 12.367 1 91.06 276 LEU B N 1
ATOM 5582 C CA . LEU B 1 276 ? 7.531 12.906 11.914 1 91.06 276 LEU B CA 1
ATOM 5583 C C . LEU B 1 276 ? 7.039 14.336 12.07 1 91.06 276 LEU B C 1
ATOM 5585 O O . LEU B 1 276 ? 7.062 14.891 13.18 1 91.06 276 LEU B O 1
ATOM 5589 N N . ILE B 1 277 ? 6.621 14.922 10.945 1 92.38 277 ILE B N 1
ATOM 5590 C CA . ILE B 1 277 ? 6.289 16.344 10.93 1 92.38 277 ILE B CA 1
ATOM 5591 C C . ILE B 1 277 ? 4.832 16.531 10.516 1 92.38 277 ILE B C 1
ATOM 5593 O O . ILE B 1 277 ? 4.32 15.781 9.68 1 92.38 277 ILE B O 1
ATOM 5597 N N . GLY B 1 278 ? 4.234 17.547 10.977 1 93.81 278 GLY B N 1
ATOM 5598 C CA . GLY B 1 278 ? 2.803 17.766 10.836 1 93.81 278 GLY B CA 1
ATOM 5599 C C . GLY B 1 278 ? 2.029 17.5 12.117 1 93.81 278 GLY B C 1
ATOM 5600 O O . GLY B 1 278 ? 2.592 17.031 13.102 1 93.81 278 GLY B O 1
ATOM 5601 N N . LYS B 1 279 ? 0.732 17.922 12.094 1 91.94 279 LYS B N 1
ATOM 5602 C CA . LYS B 1 279 ? -0.114 17.562 13.227 1 91.94 279 LYS B CA 1
ATOM 5603 C C . LYS B 1 279 ? -0.214 16.047 13.375 1 91.94 279 LYS B C 1
ATOM 5605 O O . LYS B 1 279 ? -0.335 15.328 12.383 1 91.94 279 LYS B O 1
ATOM 5610 N N . PRO B 1 280 ? 0.055 15.477 14.625 1 91.06 280 PRO B N 1
ATOM 5611 C CA . PRO B 1 280 ? 0.005 16.125 15.938 1 91.06 280 PRO B CA 1
ATOM 5612 C C . PRO B 1 280 ? 1.393 16.406 16.516 1 91.06 280 PRO B C 1
ATOM 5614 O O . PRO B 1 280 ? 1.535 16.609 17.719 1 91.06 280 PRO B O 1
ATOM 5617 N N . SER B 1 281 ? 2.385 16.438 15.688 1 88.62 281 SER B N 1
ATOM 5618 C CA . SER B 1 281 ? 3.752 16.562 16.172 1 88.62 281 SER B CA 1
ATOM 5619 C C . SER B 1 281 ? 3.953 17.906 16.891 1 88.62 281 SER B C 1
ATOM 5621 O O . SER B 1 281 ? 3.455 18.938 16.438 1 88.62 281 SER B O 1
ATOM 5623 N N . GLU B 1 282 ? 4.723 17.859 17.938 1 87.06 282 GLU B N 1
ATOM 5624 C CA . GLU B 1 282 ? 5.016 19.031 18.734 1 87.06 282 GLU B CA 1
ATOM 5625 C C . GLU B 1 282 ? 5.684 20.125 17.891 1 87.06 282 GLU B C 1
ATOM 5627 O O . GLU B 1 282 ? 5.395 21.312 18.062 1 87.06 282 GLU B O 1
ATOM 5632 N N . ILE B 1 283 ? 6.523 19.75 17.062 1 89 283 ILE B N 1
ATOM 5633 C CA . ILE B 1 283 ? 7.301 20.719 16.297 1 89 283 ILE B CA 1
ATOM 5634 C C . ILE B 1 283 ? 6.371 21.547 15.414 1 89 283 ILE B C 1
ATOM 5636 O O . ILE B 1 283 ? 6.625 22.734 15.188 1 89 283 ILE B O 1
ATOM 5640 N N . THR B 1 284 ? 5.363 20.953 14.93 1 93.44 284 THR B N 1
ATOM 5641 C CA . THR B 1 284 ? 4.395 21.656 14.109 1 93.44 284 THR B CA 1
ATOM 5642 C C . THR B 1 284 ? 3.662 22.719 14.93 1 93.44 284 THR B C 1
ATOM 5644 O O . THR B 1 284 ? 3.484 23.859 14.484 1 93.44 284 THR B O 1
ATOM 5647 N N . TYR B 1 285 ? 3.318 22.406 16.141 1 93.69 285 TYR B N 1
ATOM 5648 C CA . TYR B 1 285 ? 2.604 23.344 17 1 93.69 285 TYR B CA 1
ATOM 5649 C C . TYR B 1 285 ? 3.533 24.453 17.484 1 93.69 285 TYR B C 1
ATOM 5651 O O . TYR B 1 285 ? 3.125 25.609 17.609 1 93.69 285 TYR B O 1
ATOM 5659 N N . ARG B 1 286 ? 4.703 24.109 17.75 1 91.62 286 ARG B N 1
ATOM 5660 C CA . ARG B 1 286 ? 5.688 25.109 18.125 1 91.62 286 ARG B CA 1
ATOM 5661 C C . ARG B 1 286 ? 5.914 26.109 17 1 91.62 286 ARG B C 1
ATOM 5663 O O . ARG B 1 286 ? 5.953 27.312 17.219 1 91.62 286 ARG B O 1
ATOM 5670 N N . HIS B 1 287 ? 6.105 25.578 15.867 1 92.44 287 HIS B N 1
ATOM 5671 C CA . HIS B 1 287 ? 6.266 26.422 14.695 1 92.44 287 HIS B CA 1
ATOM 5672 C C . HIS B 1 287 ? 5.031 27.297 14.477 1 92.44 287 HIS B C 1
ATOM 5674 O O . HIS B 1 287 ? 5.156 28.5 14.195 1 92.44 287 HIS B O 1
ATOM 5680 N N . SER B 1 288 ? 3.922 26.703 14.578 1 96.38 288 SER B N 1
ATOM 5681 C CA . SER B 1 288 ? 2.67 27.438 14.406 1 96.38 288 SER B CA 1
ATOM 5682 C C . SER B 1 288 ? 2.523 28.531 15.445 1 96.38 288 SER B C 1
ATOM 5684 O O . SER B 1 288 ? 2.018 29.625 15.148 1 96.38 288 SER B O 1
ATOM 5686 N N . GLU B 1 289 ? 2.91 28.234 16.688 1 96.31 289 GLU B N 1
ATOM 5687 C CA . GLU B 1 289 ? 2.871 29.219 17.75 1 96.31 289 GLU B CA 1
ATOM 5688 C C . GLU B 1 289 ? 3.777 30.406 17.438 1 96.31 289 GLU B C 1
ATOM 5690 O O . GLU B 1 289 ? 3.398 31.562 17.656 1 96.31 289 GLU B O 1
ATOM 5695 N N . HIS B 1 290 ? 4.914 30.094 16.969 1 93.69 290 HIS B N 1
ATOM 5696 C CA . HIS B 1 290 ? 5.828 31.156 16.562 1 93.69 290 HIS B CA 1
ATOM 5697 C C . HIS B 1 290 ? 5.207 32.031 15.484 1 93.69 290 HIS B C 1
ATOM 5699 O O . HIS B 1 290 ? 5.301 33.281 15.547 1 93.69 290 HIS B O 1
ATOM 5705 N N . MET B 1 291 ? 4.594 31.438 14.547 1 95.38 291 MET B N 1
ATOM 5706 C CA . MET B 1 291 ? 3.947 32.188 13.469 1 95.38 291 MET B CA 1
ATOM 5707 C C . MET B 1 291 ? 2.766 32.969 13.992 1 95.38 291 MET B C 1
ATOM 5709 O O . MET B 1 291 ? 2.498 34.094 13.516 1 95.38 291 MET B O 1
ATOM 5713 N N . LEU B 1 292 ? 2.092 32.406 14.93 1 97.31 292 LEU B N 1
ATOM 5714 C CA . LEU B 1 292 ? 0.957 33.094 15.539 1 97.31 292 LEU B CA 1
ATOM 5715 C C . LEU B 1 292 ? 1.41 34.344 16.266 1 97.31 292 LEU B C 1
ATOM 5717 O O . LEU B 1 292 ? 0.755 35.375 16.188 1 97.31 292 LEU B O 1
ATOM 5721 N N . GLN B 1 293 ? 2.506 34.219 17.016 1 96.5 293 GLN B N 1
ATOM 5722 C CA . GLN B 1 293 ? 3.078 35.375 17.703 1 96.5 293 GLN B CA 1
ATOM 5723 C C . GLN B 1 293 ? 3.512 36.469 16.703 1 96.5 293 GLN B C 1
ATOM 5725 O O . GLN B 1 293 ? 3.328 37.656 16.953 1 96.5 293 GLN B O 1
ATOM 5730 N N . ALA B 1 294 ? 4.094 36.031 15.617 1 95 294 ALA B N 1
ATOM 5731 C CA . ALA B 1 294 ? 4.488 36.969 14.57 1 95 294 ALA B CA 1
ATOM 5732 C C . ALA B 1 294 ? 3.27 37.688 13.984 1 95 294 ALA B C 1
ATOM 5734 O O . ALA B 1 294 ? 3.32 38.875 13.688 1 95 294 ALA B O 1
ATOM 5735 N N . ALA B 1 295 ? 2.217 36.938 13.781 1 95.75 295 ALA B N 1
ATOM 5736 C CA . ALA B 1 295 ? 0.975 37.5 13.281 1 95.75 295 ALA B CA 1
ATOM 5737 C C . ALA B 1 295 ? 0.425 38.531 14.258 1 95.75 295 ALA B C 1
ATOM 5739 O O . ALA B 1 295 ? -0.106 39.562 13.844 1 95.75 295 ALA B O 1
ATOM 5740 N N . ALA B 1 296 ? 0.509 38.219 15.508 1 96.38 296 ALA B N 1
ATOM 5741 C CA . ALA B 1 296 ? 0.074 39.156 16.547 1 96.38 296 ALA B CA 1
ATOM 5742 C C . ALA B 1 296 ? 0.84 40.469 16.453 1 96.38 296 ALA B C 1
ATOM 5744 O O . ALA B 1 296 ? 0.245 41.562 16.516 1 96.38 296 ALA B O 1
ATOM 5745 N N . LYS B 1 297 ? 2.123 40.375 16.297 1 95 297 LYS B N 1
ATOM 5746 C CA . LYS B 1 297 ? 2.957 41.594 16.156 1 95 297 LYS B CA 1
ATOM 5747 C C . LYS B 1 297 ? 2.582 42.375 14.922 1 95 297 LYS B C 1
ATOM 5749 O O . LYS B 1 297 ? 2.568 43.625 14.945 1 95 297 LYS B O 1
ATOM 5754 N N . LYS B 1 298 ? 2.316 41.719 13.945 1 93.44 298 LYS B N 1
ATOM 5755 C CA . LYS B 1 298 ? 1.995 42.344 12.672 1 93.44 298 LYS B CA 1
ATOM 5756 C C . LYS B 1 298 ? 0.702 43.156 12.773 1 93.44 298 LYS B C 1
ATOM 5758 O O . LYS B 1 298 ? 0.551 44.188 12.109 1 93.44 298 LYS B O 1
ATOM 5763 N N . ILE B 1 299 ? -0.236 42.625 13.547 1 92.88 299 ILE B N 1
ATOM 5764 C CA . ILE B 1 299 ? -1.503 43.344 13.625 1 92.88 299 ILE B CA 1
ATOM 5765 C C . ILE B 1 299 ? -1.435 44.406 14.742 1 92.88 299 ILE B C 1
ATOM 5767 O O . ILE B 1 299 ? -2.443 45.031 15.078 1 92.88 299 ILE B O 1
ATOM 5771 N N . GLY B 1 300 ? -0.299 44.531 15.469 1 92.19 300 GLY B N 1
ATOM 5772 C CA . GLY B 1 300 ? -0.042 45.656 16.344 1 92.19 300 GLY B CA 1
ATOM 5773 C C . GLY B 1 300 ? -0.218 45.312 17.812 1 92.19 300 GLY B C 1
ATOM 5774 O O . GLY B 1 300 ? -0.311 46.219 18.656 1 92.19 300 GLY B O 1
ATOM 5775 N N . LEU B 1 301 ? -0.213 44.062 18.109 1 93.94 301 LEU B N 1
ATOM 5776 C CA . LEU B 1 301 ? -0.36 43.688 19.516 1 93.94 301 LEU B CA 1
ATOM 5777 C C . LEU B 1 301 ? 0.971 43.812 20.25 1 93.94 301 LEU B C 1
ATOM 5779 O O . LEU B 1 301 ? 2.002 43.344 19.75 1 93.94 301 LEU B O 1
ATOM 5783 N N . ASP B 1 302 ? 0.938 44.406 21.391 1 91.44 302 ASP B N 1
ATOM 5784 C CA . ASP B 1 302 ? 2.145 44.625 22.188 1 91.44 302 ASP B CA 1
ATOM 5785 C C . ASP B 1 302 ? 2.441 43.438 23.078 1 91.44 302 ASP B C 1
ATOM 5787 O O . ASP B 1 302 ? 3.59 43.219 23.469 1 91.44 302 ASP B O 1
ATOM 5791 N N . GLN B 1 303 ? 1.451 42.781 23.453 1 93.75 303 GLN B N 1
ATOM 5792 C CA . GLN B 1 303 ? 1.596 41.625 24.328 1 93.75 303 GLN B CA 1
ATOM 5793 C C . GLN B 1 303 ? 1.435 40.312 23.531 1 93.75 303 GLN B C 1
ATOM 5795 O O . GLN B 1 303 ? 0.668 40.281 22.562 1 93.75 303 GLN B O 1
ATOM 5800 N N . PRO B 1 304 ? 2.141 39.344 23.969 1 95.25 304 PRO B N 1
ATOM 5801 C CA . PRO B 1 304 ? 2.029 38.062 23.266 1 95.25 304 PRO B CA 1
ATOM 5802 C C . PRO B 1 304 ? 0.684 37.375 23.484 1 95.25 304 PRO B C 1
ATOM 5804 O O . PRO B 1 304 ? 0.029 37.625 24.5 1 95.25 304 PRO B O 1
ATOM 5807 N N . VAL B 1 305 ? 0.344 36.531 22.516 1 96.56 305 VAL B N 1
ATOM 5808 C CA . VAL B 1 305 ? -0.805 35.656 22.641 1 96.56 305 VAL B CA 1
ATOM 5809 C C . VAL B 1 305 ? -0.583 34.688 23.812 1 96.56 305 VAL B C 1
ATOM 5811 O O . VAL B 1 305 ? 0.444 34 23.875 1 96.56 305 VAL B O 1
ATOM 5814 N N . GLN B 1 306 ? -1.521 34.625 24.703 1 96.75 306 GLN B N 1
ATOM 5815 C CA . GLN B 1 306 ? -1.381 33.781 25.875 1 96.75 306 GLN B CA 1
ATOM 5816 C C . GLN B 1 306 ? -2.189 32.5 25.734 1 96.75 306 GLN B C 1
ATOM 5818 O O . GLN B 1 306 ? -1.779 31.438 26.219 1 96.75 306 GLN B O 1
ATOM 5823 N N . SER B 1 307 ? -3.318 32.594 25.125 1 97.75 307 SER B N 1
ATOM 5824 C CA . SER B 1 307 ? -4.207 31.469 24.922 1 97.75 307 SER B CA 1
ATOM 5825 C C . SER B 1 307 ? -4.367 31.156 23.438 1 97.75 307 SER B C 1
ATOM 5827 O O . SER B 1 307 ? -4.723 32.031 22.641 1 97.75 307 SER B O 1
ATOM 5829 N N . ILE B 1 308 ? -4.074 29.906 23.094 1 98.56 308 ILE B N 1
ATOM 5830 C CA . ILE B 1 308 ? -4.23 29.469 21.703 1 98.56 308 ILE B CA 1
ATOM 5831 C C . ILE B 1 308 ? -5.449 28.562 21.594 1 98.56 308 ILE B C 1
ATOM 5833 O O . ILE B 1 308 ? -5.648 27.656 22.422 1 98.56 308 ILE B O 1
ATOM 5837 N N . TYR B 1 309 ? -6.305 28.797 20.656 1 98.81 309 TYR B N 1
ATOM 5838 C CA . TYR B 1 309 ? -7.422 27.922 20.328 1 98.81 309 TYR B CA 1
ATOM 5839 C C . TYR B 1 309 ? -7.172 27.203 19.016 1 98.81 309 TYR B C 1
ATOM 5841 O O . TYR B 1 309 ? -7.023 27.828 17.969 1 98.81 309 TYR B O 1
ATOM 5849 N N . CYS B 1 310 ? -7.066 25.891 19.062 1 98.75 310 CYS B N 1
ATOM 5850 C CA . CYS B 1 310 ? -6.875 25.062 17.891 1 98.75 310 CYS B CA 1
ATOM 5851 C C . CYS B 1 310 ? -8.195 24.438 17.438 1 98.75 310 CYS B C 1
ATOM 5853 O O . CYS B 1 310 ? -8.781 23.641 18.172 1 98.75 310 CYS B O 1
ATOM 5855 N N . ILE B 1 311 ? -8.641 24.766 16.266 1 98.5 311 ILE B N 1
ATOM 5856 C CA . ILE B 1 311 ? -9.898 24.266 15.719 1 98.5 311 ILE B CA 1
ATOM 5857 C C . ILE B 1 311 ? -9.609 23.188 14.68 1 98.5 311 ILE B C 1
ATOM 5859 O O . ILE B 1 311 ? -8.883 23.422 13.703 1 98.5 311 ILE B O 1
ATOM 5863 N N . GLY B 1 312 ? -10.133 22.016 14.836 1 96.38 312 GLY B N 1
ATOM 5864 C CA . GLY B 1 312 ? -9.906 20.922 13.914 1 96.38 312 GLY B CA 1
ATOM 5865 C C . GLY B 1 312 ? -11.047 19.922 13.875 1 96.38 312 GLY B C 1
ATOM 5866 O O . GLY B 1 312 ? -12 20.047 14.648 1 96.38 312 GLY B O 1
ATOM 5867 N N . ASP B 1 313 ? -11.023 18.922 12.938 1 92.81 313 ASP B N 1
ATOM 5868 C CA . ASP B 1 313 ? -12.086 17.938 12.773 1 92.81 313 ASP B CA 1
ATOM 5869 C C . ASP B 1 313 ? -11.578 16.531 13.062 1 92.81 313 ASP B C 1
ATOM 5871 O O . ASP B 1 313 ? -12.352 15.562 13.047 1 92.81 313 ASP B O 1
ATOM 5875 N N . ASN B 1 314 ? -10.305 16.391 13.281 1 89.19 314 ASN B N 1
ATOM 5876 C CA . ASN B 1 314 ? -9.703 15.07 13.484 1 89.19 314 ASN B CA 1
ATOM 5877 C C . ASN B 1 314 ? -9.219 14.891 14.922 1 89.19 314 ASN B C 1
ATOM 5879 O O . ASN B 1 314 ? -8.266 15.555 15.344 1 89.19 314 ASN B O 1
ATOM 5883 N N . VAL B 1 315 ? -9.75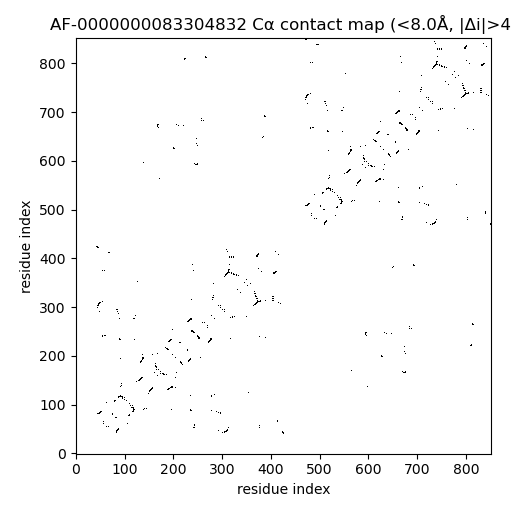 14.008 15.633 1 88.06 315 VAL B N 1
ATOM 5884 C CA . VAL B 1 315 ? -9.453 13.789 17.047 1 88.06 315 VAL B CA 1
ATOM 5885 C C . VAL B 1 315 ? -7.996 13.352 17.203 1 88.06 315 VAL B C 1
ATOM 5887 O O . VAL B 1 315 ? -7.289 13.844 18.094 1 88.06 315 VAL B O 1
ATOM 5890 N N . CYS B 1 316 ? -7.512 12.578 16.266 1 83.88 316 CYS B N 1
ATOM 5891 C CA . CYS B 1 316 ? -6.219 11.906 16.406 1 83.88 316 CYS B CA 1
ATOM 5892 C C . CYS B 1 316 ? -5.078 12.852 16.062 1 83.88 316 CYS B C 1
ATOM 5894 O O . CYS B 1 316 ? -3.936 12.633 16.469 1 83.88 316 CYS B O 1
ATOM 5896 N N . THR B 1 317 ? -5.375 13.891 15.32 1 89.62 317 THR B N 1
ATOM 5897 C CA . THR B 1 317 ? -4.289 14.773 14.922 1 89.62 317 THR B CA 1
ATOM 5898 C C . THR B 1 317 ? -4.496 16.172 15.492 1 89.62 317 THR B C 1
ATOM 5900 O O . THR B 1 317 ? -3.652 16.688 16.234 1 89.62 317 THR B O 1
ATOM 5903 N N . ASP B 1 318 ? -5.676 16.719 15.344 1 92.62 318 ASP B N 1
ATOM 5904 C CA . ASP B 1 318 ? -5.922 18.078 15.797 1 92.62 318 ASP B CA 1
ATOM 5905 C C . ASP B 1 318 ? -6.051 18.141 17.312 1 92.62 318 ASP B C 1
ATOM 5907 O O . ASP B 1 318 ? -5.348 18.906 17.969 1 92.62 318 ASP B O 1
ATOM 5911 N N . ILE B 1 319 ? -6.969 17.344 17.844 1 93.44 319 ILE B N 1
ATOM 5912 C CA . ILE B 1 319 ? -7.289 17.391 19.266 1 93.44 319 ILE B CA 1
ATOM 5913 C C . ILE B 1 319 ? -6.117 16.844 20.078 1 93.44 319 ILE B C 1
ATOM 5915 O O . ILE B 1 319 ? -5.633 17.484 21 1 93.44 319 ILE B O 1
ATOM 5919 N N . PHE B 1 320 ? -5.715 15.727 19.656 1 90.56 320 PHE B N 1
ATOM 5920 C CA . PHE B 1 320 ? -4.574 15.117 20.344 1 90.56 320 PHE B CA 1
ATOM 5921 C C . PHE B 1 320 ? -3.373 16.047 20.328 1 90.56 320 PHE B C 1
ATOM 5923 O O . PHE B 1 320 ? -2.734 16.266 21.359 1 90.56 320 PHE B O 1
ATOM 5930 N N . GLY B 1 321 ? -3.045 16.656 19.156 1 93.12 321 GLY B N 1
ATOM 5931 C CA . GLY B 1 321 ? -1.909 17.562 19.016 1 93.12 321 GLY B CA 1
ATOM 5932 C C . GLY B 1 321 ? -2.021 18.797 19.875 1 93.12 321 GLY B C 1
ATOM 5933 O O . GLY B 1 321 ? -1.056 19.203 20.531 1 93.12 321 GLY B O 1
ATOM 5934 N N . ALA B 1 322 ? -3.133 19.391 19.875 1 96.5 322 ALA B N 1
ATOM 5935 C CA . ALA B 1 322 ? -3.359 20.594 20.656 1 96.5 322 ALA B CA 1
ATOM 5936 C C . ALA B 1 322 ? -3.234 20.297 22.156 1 96.5 322 ALA B C 1
ATOM 5938 O O . ALA B 1 322 ? -2.625 21.078 22.891 1 96.5 322 ALA B O 1
ATOM 5939 N N . ASN B 1 323 ? -3.828 19.172 22.562 1 94.94 323 ASN B N 1
ATOM 5940 C CA . ASN B 1 323 ? -3.766 18.797 23.969 1 94.94 323 ASN B CA 1
ATOM 5941 C C . ASN B 1 323 ? -2.34 18.453 24.391 1 94.94 323 ASN B C 1
ATOM 5943 O O . ASN B 1 323 ? -1.925 18.781 25.5 1 94.94 323 ASN B O 1
ATOM 5947 N N . LEU B 1 324 ? -1.674 17.797 23.562 1 92 324 LEU B N 1
ATOM 5948 C CA . LEU B 1 324 ? -0.271 17.5 23.828 1 92 324 LEU B CA 1
ATOM 5949 C C . LEU B 1 324 ? 0.541 18.781 23.969 1 92 324 LEU B C 1
ATOM 5951 O O . LEU B 1 324 ? 1.398 18.875 24.844 1 92 324 LEU B O 1
ATOM 5955 N N . TYR B 1 325 ? 0.315 19.688 23.109 1 93.88 325 TYR B N 1
ATOM 5956 C CA . TYR B 1 325 ? 1.023 20.969 23.156 1 93.88 325 TYR B CA 1
ATOM 5957 C C . TYR B 1 325 ? 0.69 21.719 24.438 1 93.88 325 TYR B C 1
ATOM 5959 O O . TYR B 1 325 ? 1.567 22.344 25.047 1 93.88 325 TYR B O 1
ATOM 5967 N N . HIS B 1 326 ? -0.58 21.703 24.812 1 95.44 326 HIS B N 1
ATOM 5968 C CA . HIS B 1 326 ? -0.979 22.312 26.078 1 95.44 326 HIS B CA 1
ATOM 5969 C C . HIS B 1 326 ? -0.196 21.734 27.25 1 95.44 326 HIS B C 1
ATOM 5971 O O . HIS B 1 326 ? 0.257 22.469 28.125 1 95.44 326 HIS B O 1
ATOM 5977 N N . LYS B 1 327 ? -0.142 20.422 27.266 1 92.38 327 LYS B N 1
ATOM 5978 C CA . LYS B 1 327 ? 0.619 19.75 28.312 1 92.38 327 LYS B CA 1
ATOM 5979 C C . LYS B 1 327 ? 2.068 20.219 28.328 1 92.38 327 LYS B C 1
ATOM 5981 O O . LYS B 1 327 ? 2.648 20.422 29.391 1 92.38 327 LYS B O 1
ATOM 5986 N N . GLN B 1 328 ? 2.613 20.406 27.172 1 89.38 328 GLN B N 1
ATOM 5987 C CA . GLN B 1 328 ? 3.992 20.859 27.062 1 89.38 328 GLN B CA 1
ATOM 5988 C C . GLN B 1 328 ? 4.141 22.297 27.578 1 89.38 328 GLN B C 1
ATOM 5990 O O . GLN B 1 328 ? 5.113 22.625 28.25 1 89.38 328 GLN B O 1
ATOM 5995 N N . LEU B 1 329 ? 3.238 23.141 27.203 1 92.81 329 LEU B N 1
ATOM 5996 C CA . LEU B 1 329 ? 3.248 24.516 27.672 1 92.81 329 LEU B CA 1
ATOM 5997 C C . LEU B 1 329 ? 3.162 24.562 29.203 1 92.81 329 LEU B C 1
ATOM 5999 O O . LEU B 1 329 ? 3.859 25.359 29.844 1 92.81 329 LEU B O 1
ATOM 6003 N N . SER B 1 330 ? 2.328 23.734 29.75 1 91 330 SER B N 1
ATOM 6004 C CA . SER B 1 330 ? 2.139 23.688 31.203 1 91 330 SER B CA 1
ATOM 6005 C C . SER B 1 330 ? 3.412 23.234 31.906 1 91 330 SER B C 1
ATOM 6007 O O . SER B 1 330 ? 3.742 23.75 32.969 1 91 330 SER B O 1
ATOM 6009 N N . LYS B 1 331 ? 4.051 22.344 31.359 1 87.19 331 LYS B N 1
ATOM 6010 C CA . LYS B 1 331 ? 5.305 21.859 31.922 1 87.19 331 LYS B CA 1
ATOM 6011 C C . LYS B 1 331 ? 6.379 22.938 31.891 1 87.19 331 LYS B C 1
ATOM 6013 O O . LYS B 1 331 ? 7.16 23.062 32.844 1 87.19 331 LYS B O 1
ATOM 6018 N N . LEU B 1 332 ? 6.457 23.594 30.828 1 83.75 332 LEU B N 1
ATOM 6019 C CA . LEU B 1 332 ? 7.441 24.656 30.688 1 83.75 332 LEU B CA 1
ATOM 6020 C C . LEU B 1 332 ? 7.184 25.781 31.688 1 83.75 332 LEU B C 1
ATOM 6022 O O . LEU B 1 332 ? 8.125 26.406 32.188 1 83.75 332 LEU B O 1
ATOM 6026 N N . ALA B 1 333 ? 5.957 26 31.953 1 81.81 333 ALA B N 1
ATOM 6027 C CA . ALA B 1 333 ? 5.582 27.047 32.875 1 81.81 333 ALA B CA 1
ATOM 6028 C C . ALA B 1 333 ? 5.93 26.656 34.312 1 81.81 333 ALA B C 1
ATOM 6030 O O . ALA B 1 333 ? 6.242 27.516 35.156 1 81.81 333 ALA B O 1
ATOM 6031 N N . SER B 1 334 ? 5.766 25.375 34.719 1 76.25 334 SER B N 1
ATOM 6032 C CA . SER B 1 334 ? 6.023 24.906 36.062 1 76.25 334 SER B CA 1
ATOM 6033 C C . SER B 1 334 ? 7.508 24.656 36.312 1 76.25 334 SER B C 1
ATOM 6035 O O . SER B 1 334 ? 7.926 24.344 37.406 1 76.25 334 SER B O 1
ATOM 6037 N N . GLU B 1 335 ? 8.438 25.234 35.594 1 62.94 335 GLU B N 1
ATOM 6038 C CA . GLU B 1 335 ? 9.875 25.031 35.75 1 62.94 335 GLU B CA 1
ATOM 6039 C C . GLU B 1 335 ? 10.203 23.578 36.062 1 62.94 335 GLU B C 1
ATOM 6041 O O . GLU B 1 335 ? 11.242 23.281 36.625 1 62.94 335 GLU B O 1
ATOM 6046 N N . GLU B 1 336 ? 9.297 22.672 35.969 1 51.84 336 GLU B N 1
ATOM 6047 C CA . GLU B 1 336 ? 9.57 21.266 36.219 1 51.84 336 GLU B CA 1
ATOM 6048 C C . GLU B 1 336 ? 10.344 20.625 35.062 1 51.84 336 GLU B C 1
ATOM 6050 O O . GLU B 1 336 ? 9.859 20.562 33.938 1 51.84 336 GLU B O 1
ATOM 6055 N N . VAL B 1 337 ? 11.547 20.828 34.969 1 47.25 337 VAL B N 1
ATOM 6056 C CA . VAL B 1 337 ? 12.453 20.156 34.031 1 47.25 337 VAL B CA 1
ATOM 6057 C C . VAL B 1 337 ? 12.141 18.656 34.031 1 47.25 337 VAL B C 1
ATOM 6059 O O . VAL B 1 337 ? 12.32 17.969 35.031 1 47.25 337 VAL B O 1
ATOM 6062 N N . SER B 1 338 ? 11.188 18.156 33.438 1 45.53 338 SER B N 1
ATOM 6063 C CA . SER B 1 338 ? 10.922 16.734 33.406 1 45.53 338 SER B CA 1
ATOM 6064 C C . SER B 1 338 ? 12.094 15.961 32.781 1 45.53 338 SER B C 1
ATOM 6066 O O . SER B 1 338 ? 12.438 16.188 31.625 1 45.53 338 SER B O 1
ATOM 6068 N N . THR B 1 339 ? 12.969 15.602 33.594 1 42.81 339 THR B N 1
ATOM 6069 C CA . THR B 1 339 ? 14.133 14.758 33.375 1 42.81 339 THR B CA 1
ATOM 6070 C C . THR B 1 339 ? 13.742 13.477 32.656 1 42.81 339 THR B C 1
ATOM 6072 O O . THR B 1 339 ? 14.609 12.75 32.156 1 42.81 339 THR B O 1
ATOM 6075 N N . HIS B 1 340 ? 12.602 12.938 32.781 1 40.75 340 HIS B N 1
ATOM 6076 C CA . HIS B 1 340 ? 12.477 11.531 32.406 1 40.75 340 HIS B CA 1
ATOM 6077 C C . HIS B 1 340 ? 11.82 11.367 31.047 1 40.75 340 HIS B C 1
ATOM 6079 O O . HIS B 1 340 ? 10.609 11.164 30.953 1 40.75 340 HIS B O 1
ATOM 6085 N N . GLN B 1 341 ? 12.32 11.984 30.125 1 45.41 341 GLN B N 1
ATOM 6086 C CA . GLN B 1 341 ? 11.758 11.672 28.812 1 45.41 341 GLN B CA 1
ATOM 6087 C C . GLN B 1 341 ? 12.133 10.258 28.375 1 45.41 341 GLN B C 1
ATOM 6089 O O . GLN B 1 341 ? 13.273 9.828 28.562 1 45.41 341 GLN B O 1
ATOM 6094 N N . THR B 1 342 ? 11.203 9.5 28.141 1 45.97 342 THR B N 1
ATOM 6095 C CA . THR B 1 342 ? 11.516 8.219 27.516 1 45.97 342 THR B CA 1
ATOM 6096 C C . THR B 1 342 ? 12.312 8.414 26.234 1 45.97 342 THR B C 1
ATOM 6098 O O . THR B 1 342 ? 12.156 9.43 25.547 1 45.97 342 THR B O 1
ATOM 6101 N N . PRO B 1 343 ? 13.227 7.609 26.094 1 44.03 343 PRO B N 1
ATOM 6102 C CA . PRO B 1 343 ? 14.086 7.703 24.906 1 44.03 343 PRO B CA 1
ATOM 6103 C C . PRO B 1 343 ? 13.289 7.949 23.625 1 44.03 343 PRO B C 1
ATOM 6105 O O . PRO B 1 343 ? 13.727 8.711 22.75 1 44.03 343 PRO B O 1
ATOM 6108 N N . LEU B 1 344 ? 12.219 7.285 23.469 1 45.94 344 LEU B N 1
ATOM 6109 C CA . LEU B 1 344 ? 11.445 7.449 22.25 1 45.94 344 LEU B CA 1
ATOM 6110 C C . LEU B 1 344 ? 10.883 8.867 22.141 1 45.94 344 LEU B C 1
ATOM 6112 O O . LEU B 1 344 ? 10.875 9.453 21.062 1 45.94 344 LEU B O 1
ATOM 6116 N N . ALA B 1 345 ? 10.453 9.484 23.312 1 46.84 345 ALA B N 1
ATOM 6117 C CA . ALA B 1 345 ? 9.961 10.852 23.391 1 46.84 345 ALA B CA 1
ATOM 6118 C C . ALA B 1 345 ? 11.094 11.852 23.141 1 46.84 345 ALA B C 1
ATOM 6120 O O . ALA B 1 345 ? 10.883 12.898 22.516 1 46.84 345 ALA B O 1
ATOM 6121 N N . ALA B 1 346 ? 12.281 11.469 23.562 1 45.94 346 ALA B N 1
ATOM 6122 C CA . ALA B 1 346 ? 13.453 12.328 23.422 1 45.94 346 ALA B CA 1
ATOM 6123 C C . ALA B 1 346 ? 13.836 12.484 21.953 1 45.94 346 ALA B C 1
ATOM 6125 O O . ALA B 1 346 ? 14.188 13.586 21.5 1 45.94 346 ALA B O 1
ATOM 6126 N N . SER B 1 347 ? 13.805 11.375 21.219 1 46.22 347 SER B N 1
ATOM 6127 C CA . SER B 1 347 ? 14.211 11.414 19.812 1 46.22 347 SER B CA 1
ATOM 6128 C C . SER B 1 347 ? 13.242 12.25 18.984 1 46.22 347 SER B C 1
ATOM 6130 O O . SER B 1 347 ? 13.578 12.68 17.875 1 46.22 347 SER B O 1
ATOM 6132 N N . ARG B 1 348 ? 12.195 12.5 19.766 1 52.66 348 ARG B N 1
ATOM 6133 C CA . ARG B 1 348 ? 11.148 13.25 19.078 1 52.66 348 ARG B CA 1
ATOM 6134 C C . ARG B 1 348 ? 11.07 14.68 19.594 1 52.66 348 ARG B C 1
ATOM 6136 O O . ARG B 1 348 ? 10.234 15.461 19.141 1 52.66 348 ARG B O 1
ATOM 6143 N N . SER B 1 349 ? 11.992 14.766 20.484 1 55.47 349 SER B N 1
ATOM 6144 C CA . SER B 1 349 ? 11.906 16.062 21.141 1 55.47 349 SER B CA 1
ATOM 6145 C C . SER B 1 349 ? 12.43 17.172 20.234 1 55.47 349 SER B C 1
ATOM 6147 O O . SER B 1 349 ? 13.266 16.922 19.359 1 55.47 349 SER B O 1
ATOM 6149 N N . PHE B 1 350 ? 11.719 18.312 20.312 1 57.91 350 PHE B N 1
ATOM 6150 C CA . PHE B 1 350 ? 12.117 19.531 19.625 1 57.91 350 PHE B CA 1
ATOM 6151 C C . PHE B 1 350 ? 13.617 19.766 19.734 1 57.91 350 PHE B C 1
ATOM 6153 O O . PHE B 1 350 ? 14.281 20.109 18.766 1 57.91 350 PHE B O 1
ATOM 6160 N N . GLU B 1 351 ? 14.094 19.375 20.828 1 56.09 351 GLU B N 1
ATOM 6161 C CA . GLU B 1 351 ? 15.508 19.609 21.109 1 56.09 351 GLU B CA 1
ATOM 6162 C C . GLU B 1 351 ? 16.406 18.703 20.266 1 56.09 351 GLU B C 1
ATOM 6164 O O . GLU B 1 351 ? 17.438 19.141 19.75 1 56.09 351 GLU B O 1
ATOM 6169 N N . HIS B 1 352 ? 15.945 17.562 20.094 1 57.28 352 HIS B N 1
ATOM 6170 C CA . HIS B 1 352 ? 16.719 16.594 19.312 1 57.28 352 HIS B CA 1
ATOM 6171 C C . HIS B 1 352 ? 16.641 16.922 17.812 1 57.28 352 HIS B C 1
ATOM 6173 O O . HIS B 1 352 ? 17.641 16.781 17.094 1 57.28 352 HIS B O 1
ATOM 6179 N N . LEU B 1 353 ? 15.562 17.453 17.453 1 60.41 353 LEU B N 1
ATOM 6180 C CA . LEU B 1 353 ? 15.352 17.672 16.016 1 60.41 353 LEU B CA 1
ATOM 6181 C C . LEU B 1 353 ? 16.016 18.969 15.57 1 60.41 353 LEU B C 1
ATOM 6183 O O . LEU B 1 353 ? 16.578 19.031 14.469 1 60.41 353 LEU B O 1
ATOM 6187 N N . MET B 1 354 ? 15.945 20.047 16.375 1 61.28 354 MET B N 1
ATOM 6188 C CA . MET B 1 354 ? 16.328 21.375 15.938 1 61.28 354 MET B CA 1
ATOM 6189 C C . MET B 1 354 ? 17.781 21.672 16.297 1 61.28 354 MET B C 1
ATOM 6191 O O . MET B 1 354 ? 18.406 22.562 15.727 1 61.28 354 MET B O 1
ATOM 6195 N N . GLY B 1 355 ? 18.406 20.797 17.016 1 53.34 355 GLY B N 1
ATOM 6196 C CA . GLY B 1 355 ? 19.766 21.078 17.453 1 53.34 355 GLY B CA 1
ATOM 6197 C C . GLY B 1 355 ? 19.844 22.234 18.422 1 53.34 355 GLY B C 1
ATOM 6198 O O . GLY B 1 355 ? 18.859 22.578 19.078 1 53.34 355 GLY B O 1
ATOM 6199 N N . PRO B 1 356 ? 21.031 22.891 18.703 1 49.41 356 PRO B N 1
ATOM 6200 C CA . PRO B 1 356 ? 21.328 23.891 19.734 1 49.41 356 PRO B CA 1
ATOM 6201 C C . PRO B 1 356 ? 20.531 25.172 19.578 1 49.41 356 PRO B C 1
ATOM 6203 O O . PRO B 1 356 ? 20.453 25.969 20.516 1 49.41 356 PRO B O 1
ATOM 6206 N N . ASP B 1 357 ? 19.984 25.5 18.5 1 52.84 357 ASP B N 1
ATOM 6207 C CA . ASP B 1 357 ? 19.344 26.797 18.297 1 52.84 357 ASP B CA 1
ATOM 6208 C C . ASP B 1 357 ? 17.922 26.797 18.859 1 52.84 357 ASP B C 1
ATOM 6210 O O . ASP B 1 357 ? 17.094 27.625 18.453 1 52.84 357 ASP B O 1
ATOM 6214 N N . GLU B 1 358 ? 17.641 26 19.828 1 55.34 358 GLU B N 1
ATOM 6215 C CA . GLU B 1 358 ? 16.328 25.781 20.438 1 55.34 358 GLU B CA 1
ATOM 6216 C C . GLU B 1 358 ? 15.844 27.047 21.141 1 55.34 358 GLU B C 1
ATOM 6218 O O . GLU B 1 358 ? 14.641 27.281 21.219 1 55.34 358 GLU B O 1
ATOM 6223 N N . SER B 1 359 ? 16.781 27.766 21.656 1 52.78 359 SER B N 1
ATOM 6224 C CA . SER B 1 359 ? 16.422 28.875 22.516 1 52.78 359 SER B CA 1
ATOM 6225 C C . SER B 1 359 ? 15.586 29.906 21.781 1 52.78 359 SER B C 1
ATOM 6227 O O . SER B 1 359 ? 14.766 30.609 22.375 1 52.78 359 SER B O 1
ATOM 6229 N N . LYS B 1 360 ? 15.727 29.969 20.5 1 58.19 360 LYS B N 1
ATOM 6230 C CA . LYS B 1 360 ? 15.047 30.984 19.688 1 58.19 360 LYS B CA 1
ATOM 6231 C C . LYS B 1 360 ? 13.562 30.656 19.531 1 58.19 360 LYS B C 1
ATOM 6233 O O . LYS B 1 360 ? 12.773 31.516 19.109 1 58.19 360 LYS B O 1
ATOM 6238 N N . PHE B 1 361 ? 13.109 29.469 20.047 1 69 361 PHE B N 1
ATOM 6239 C CA . PHE B 1 361 ? 11.727 29.109 19.75 1 69 361 PHE B CA 1
ATOM 6240 C C . PHE B 1 361 ? 10.969 28.766 21.016 1 69 361 PHE B C 1
ATOM 6242 O O . PHE B 1 361 ? 10.07 27.922 21.016 1 69 361 PHE B O 1
ATOM 6249 N N . LYS B 1 362 ? 11.359 29.438 22.047 1 80 362 LYS B N 1
ATOM 6250 C CA . LYS B 1 362 ? 10.578 29.234 23.266 1 80 362 LYS B CA 1
ATOM 6251 C C . LYS B 1 362 ? 9.172 29.812 23.125 1 80 362 LYS B C 1
ATOM 6253 O O . LYS B 1 362 ? 9 30.953 22.688 1 80 362 LYS B O 1
ATOM 6258 N N . PRO B 1 363 ? 8.211 28.984 23.484 1 90.12 363 PRO B N 1
ATOM 6259 C CA . PRO B 1 363 ? 6.844 29.484 23.312 1 90.12 363 PRO B CA 1
ATOM 6260 C C . PRO B 1 363 ? 6.504 30.609 24.297 1 90.12 363 PRO B C 1
ATOM 6262 O O . PRO B 1 363 ? 7.055 30.672 25.391 1 90.12 363 PRO B O 1
ATOM 6265 N N . GLU B 1 364 ? 5.688 31.484 23.844 1 93.19 364 GLU B N 1
ATOM 6266 C CA . GLU B 1 364 ? 5.211 32.594 24.688 1 93.19 364 GLU B CA 1
ATOM 6267 C C . GLU B 1 364 ? 3.816 32.281 25.234 1 93.19 364 GLU B C 1
ATOM 6269 O O . GLU B 1 364 ? 3.422 32.844 26.266 1 93.19 364 GLU B O 1
ATOM 6274 N N . ALA B 1 365 ? 3.08 31.453 24.547 1 96.06 365 ALA B N 1
ATOM 6275 C CA . ALA B 1 365 ? 1.729 31.109 24.984 1 96.06 365 ALA B CA 1
ATOM 6276 C C . ALA B 1 365 ? 1.763 30.281 26.25 1 96.06 365 ALA B C 1
ATOM 6278 O O . ALA B 1 365 ? 2.748 29.578 26.531 1 96.06 365 ALA B O 1
ATOM 6279 N N . LYS B 1 366 ? 0.646 30.312 27.031 1 95.69 366 LYS B N 1
ATOM 6280 C CA . LYS B 1 366 ? 0.566 29.594 28.297 1 95.69 366 LYS B CA 1
ATOM 6281 C C . LYS B 1 366 ? -0.422 28.438 28.219 1 95.69 366 LYS B C 1
ATOM 6283 O O . LYS B 1 366 ? -0.31 27.453 28.969 1 95.69 366 LYS B O 1
ATOM 6288 N N . ARG B 1 367 ? -1.358 28.562 27.328 1 96.56 367 ARG B N 1
ATOM 6289 C CA . ARG B 1 367 ? -2.43 27.578 27.25 1 96.56 367 ARG B CA 1
ATOM 6290 C C . ARG B 1 367 ? -2.805 27.297 25.797 1 96.56 367 ARG B C 1
ATOM 6292 O O . ARG B 1 367 ? -2.648 28.156 24.938 1 96.56 367 ARG B O 1
ATOM 6299 N N . CYS B 1 368 ? -3.246 26.109 25.609 1 97.81 368 CYS B N 1
ATOM 6300 C CA . CYS B 1 368 ? -3.766 25.688 24.312 1 97.81 368 CYS B CA 1
ATOM 6301 C C . CYS B 1 368 ? -5.059 24.906 24.484 1 97.81 368 CYS B C 1
ATOM 6303 O O . CYS B 1 368 ? -5.105 23.922 25.234 1 97.81 368 CYS B O 1
ATOM 6305 N N . TYR B 1 369 ? -6.121 25.344 23.844 1 98.31 369 TYR B N 1
ATOM 6306 C CA . TYR B 1 369 ? -7.422 24.688 23.891 1 98.31 369 TYR B CA 1
ATOM 6307 C C . TYR B 1 369 ? -7.742 24.031 22.547 1 98.31 369 TYR B C 1
ATOM 6309 O O . TYR B 1 369 ? -7.457 24.609 21.484 1 98.31 369 TYR B O 1
ATOM 6317 N N . SER B 1 370 ? -8.266 22.844 22.609 1 98.38 370 SER B N 1
ATOM 6318 C CA . SER B 1 370 ? -8.68 22.141 21.406 1 98.38 370 SER B CA 1
ATOM 6319 C C . SER B 1 370 ? -10.188 22.234 21.203 1 98.38 370 SER B C 1
ATOM 6321 O O . SER B 1 370 ? -10.961 22.031 22.141 1 98.38 370 SER B O 1
ATOM 6323 N N . ILE B 1 371 ? -10.617 22.609 20.016 1 98.44 371 ILE B N 1
ATOM 6324 C CA . ILE B 1 371 ? -12.023 22.672 19.641 1 98.44 371 ILE B CA 1
ATOM 6325 C C . ILE B 1 371 ? -12.305 21.719 18.484 1 98.44 371 ILE B C 1
ATOM 6327 O O . ILE B 1 371 ? -11.75 21.891 17.391 1 98.44 371 ILE B O 1
ATOM 6331 N N . LEU B 1 372 ? -13.133 20.703 18.688 1 96.75 372 LEU B N 1
ATOM 6332 C CA . LEU B 1 372 ? -13.516 19.734 17.672 1 96.75 372 LEU B CA 1
ATOM 6333 C C . LEU B 1 372 ? -14.789 20.156 16.969 1 96.75 372 LEU B C 1
ATOM 6335 O O . LEU B 1 372 ? -15.789 20.484 17.609 1 96.75 372 LEU B O 1
ATOM 6339 N N . VAL B 1 373 ? -14.742 20.234 15.672 1 95.56 373 VAL B N 1
ATOM 6340 C CA . VAL B 1 373 ? -15.945 20.5 14.891 1 95.56 373 VAL B CA 1
ATOM 6341 C C . VAL B 1 373 ? -16.469 19.203 14.273 1 95.56 373 VAL B C 1
ATOM 6343 O O . VAL B 1 373 ? -15.703 18.25 14.086 1 95.56 373 VAL B O 1
ATOM 6346 N N . GLU B 1 374 ? -17.688 19.094 13.82 1 90.31 374 GLU B N 1
ATOM 6347 C CA . GLU B 1 374 ? -18.344 17.859 13.375 1 90.31 374 GLU B CA 1
ATOM 6348 C C . GLU B 1 374 ? -18.531 17.875 11.859 1 90.31 374 GLU B C 1
ATOM 6350 O O . GLU B 1 374 ? -19.375 17.141 11.336 1 90.31 374 GLU B O 1
ATOM 6355 N N . THR B 1 375 ? -17.844 18.656 11.211 1 86.06 375 THR B N 1
ATOM 6356 C CA . THR B 1 375 ? -18.094 18.844 9.789 1 86.06 375 THR B CA 1
ATOM 6357 C C . THR B 1 375 ? -17.125 18 8.953 1 86.06 375 THR B C 1
ATOM 6359 O O . THR B 1 375 ? -17.219 17.969 7.727 1 86.06 375 THR B O 1
ATOM 6362 N N . GLY B 1 376 ? -16.188 17.297 9.547 1 80.12 376 GLY B N 1
ATOM 6363 C CA . GLY B 1 376 ? -15.172 16.547 8.805 1 80.12 376 GLY B CA 1
ATOM 6364 C C . GLY B 1 376 ? -15.148 15.07 9.133 1 80.12 376 GLY B C 1
ATOM 6365 O O . GLY B 1 376 ? -16.188 14.398 9.062 1 80.12 376 GLY B O 1
ATOM 6366 N N . VAL B 1 377 ? -14.031 14.539 9.383 1 71.38 377 VAL B N 1
ATOM 6367 C CA . VAL B 1 377 ? -13.812 13.117 9.641 1 71.38 377 VAL B CA 1
ATOM 6368 C C . VAL B 1 377 ? -14.695 12.656 10.797 1 71.38 377 VAL B C 1
ATOM 6370 O O . VAL B 1 377 ? -15.289 11.578 10.734 1 71.38 377 VAL B O 1
ATOM 6373 N N . TYR B 1 378 ? -14.75 13.438 11.766 1 69.44 378 TYR B N 1
ATOM 6374 C CA . TYR B 1 378 ? -15.586 13.133 12.922 1 69.44 378 TYR B CA 1
ATOM 6375 C C . TYR B 1 378 ? -17.031 13.531 12.672 1 69.44 378 TYR B C 1
ATOM 6377 O O . TYR B 1 378 ? -17.297 14.625 12.164 1 69.44 378 TYR B O 1
ATOM 6385 N N . SER B 1 379 ? -17.781 12.531 12.641 1 60.41 379 SER B N 1
ATOM 6386 C CA . SER B 1 379 ? -19.188 12.883 12.719 1 60.41 379 SER B CA 1
ATOM 6387 C C . SER B 1 379 ? -19.875 12.141 13.859 1 60.41 379 SER B C 1
ATOM 6389 O O . SER B 1 379 ? -19.516 11 14.172 1 60.41 379 SER B O 1
ATOM 6391 N N . PHE B 1 380 ? -20.453 12.938 14.844 1 47.78 380 PHE B N 1
ATOM 6392 C CA . PHE B 1 380 ? -21.109 12.445 16.047 1 47.78 380 PHE B CA 1
ATOM 6393 C C . PHE B 1 380 ? -21.781 11.102 15.797 1 47.78 380 PHE B C 1
ATOM 6395 O O . PHE B 1 380 ? -21.766 10.219 16.656 1 47.78 380 PHE B O 1
ATOM 6402 N N . GLU B 1 381 ? -22.469 11.008 14.875 1 45.97 381 GLU B N 1
ATOM 6403 C CA . GLU B 1 381 ? -23.203 9.766 14.672 1 45.97 381 GLU B CA 1
ATOM 6404 C C . GLU B 1 381 ? -22.266 8.562 14.602 1 45.97 381 GLU B C 1
ATOM 6406 O O . GLU B 1 381 ? -22.656 7.438 14.914 1 45.97 381 GLU B O 1
ATOM 6411 N N . ASP B 1 382 ? -21.078 8.789 14.305 1 49.34 382 ASP B N 1
ATOM 6412 C CA . ASP B 1 382 ? -20.188 7.672 13.984 1 49.34 382 ASP B CA 1
ATOM 6413 C C . ASP B 1 382 ? -19.266 7.363 15.156 1 49.34 382 ASP B C 1
ATOM 6415 O O . ASP B 1 382 ? -18.219 6.734 14.977 1 49.34 382 ASP B O 1
ATOM 6419 N N . ARG B 1 383 ? -19.562 7.902 16.375 1 45.88 383 ARG B N 1
ATOM 6420 C CA . ARG B 1 383 ? -18.719 7.812 17.562 1 45.88 383 ARG B CA 1
ATOM 6421 C C . ARG B 1 383 ? -18.234 6.387 17.781 1 45.88 383 ARG B C 1
ATOM 6423 O O . ARG B 1 383 ? -17.172 6.168 18.375 1 45.88 383 ARG B O 1
ATOM 6430 N N . ALA B 1 384 ? -19.266 5.539 18.062 1 40.53 384 ALA B N 1
ATOM 6431 C CA . ALA B 1 384 ? -19.031 4.191 18.562 1 40.53 384 ALA B CA 1
ATOM 6432 C C . ALA B 1 384 ? -17.922 3.496 17.766 1 40.53 384 ALA B C 1
ATOM 6434 O O . ALA B 1 384 ? -17.281 2.568 18.25 1 40.53 384 ALA B O 1
ATOM 6435 N N . SER B 1 385 ? -17.969 3.441 16.422 1 42.19 385 SER B N 1
ATOM 6436 C CA . SER B 1 385 ? -17.312 2.428 15.602 1 42.19 385 SER B CA 1
ATOM 6437 C C . SER B 1 385 ? -15.883 2.818 15.281 1 42.19 385 SER B C 1
ATOM 6439 O O . SER B 1 385 ? -15.094 1.989 14.82 1 42.19 385 SER B O 1
ATOM 6441 N N . LEU B 1 386 ? -15.672 4.043 14.898 1 44.16 386 LEU B N 1
ATOM 6442 C CA . LEU B 1 386 ? -14.438 4.227 14.141 1 44.16 386 LEU B CA 1
ATOM 6443 C C . LEU B 1 386 ? -13.234 4.352 15.078 1 44.16 386 LEU B C 1
ATOM 6445 O O . LEU B 1 386 ? -13.055 5.387 15.727 1 44.16 386 LEU B O 1
ATOM 6449 N N . ASN B 1 387 ? -13.07 3.459 15.922 1 45.19 387 ASN B N 1
ATOM 6450 C CA . ASN B 1 387 ? -11.688 3.328 16.359 1 45.19 387 ASN B CA 1
ATOM 6451 C C . ASN B 1 387 ? -10.719 3.809 15.281 1 45.19 387 ASN B C 1
ATOM 6453 O O . ASN B 1 387 ? -10.172 3 14.523 1 45.19 387 ASN B O 1
ATOM 6457 N N . TRP B 1 388 ? -11.172 4.711 14.445 1 42 388 TRP B N 1
ATOM 6458 C CA . TRP B 1 388 ? -10.469 5.25 13.281 1 42 388 TRP B CA 1
ATOM 6459 C C . TRP B 1 388 ? -8.992 5.441 13.578 1 42 388 TRP B C 1
ATOM 6461 O O . TRP B 1 388 ? -8.172 5.523 12.664 1 42 388 TRP B O 1
ATOM 6471 N N . ASN B 1 389 ? -8.641 6.156 14.758 1 42.69 389 ASN B N 1
ATOM 6472 C CA . ASN B 1 389 ? -7.422 6.957 14.672 1 42.69 389 ASN B CA 1
ATOM 6473 C C . ASN B 1 389 ? -6.176 6.102 14.883 1 42.69 389 ASN B C 1
ATOM 6475 O O . ASN B 1 389 ? -6.055 5.41 15.898 1 42.69 389 ASN B O 1
ATOM 6479 N N . HIS B 1 390 ? -5.707 5.523 13.812 1 42.16 390 HIS B N 1
ATOM 6480 C CA . HIS B 1 390 ? -4.309 5.125 13.852 1 42.16 390 HIS B CA 1
ATOM 6481 C C . HIS B 1 390 ? -3.502 6.035 14.773 1 42.16 390 HIS B C 1
ATOM 6483 O O . HIS B 1 390 ? -3.396 7.238 14.523 1 42.16 390 HIS B O 1
ATOM 6489 N N . SER B 1 391 ? -3.805 5.891 16 1 45.22 391 SER B N 1
ATOM 6490 C CA . SER B 1 391 ? -2.818 6.633 16.781 1 45.22 391 SER B CA 1
ATOM 6491 C C . SER B 1 391 ? -1.452 6.613 16.094 1 45.22 391 SER B C 1
ATOM 6493 O O . SER B 1 391 ? -1.071 5.617 15.484 1 45.22 391 SER B O 1
ATOM 6495 N N . PRO B 1 392 ? -1.135 7.715 15.75 1 45.19 392 PRO B N 1
ATOM 6496 C CA . PRO B 1 392 ? 0.219 7.719 15.188 1 45.19 392 PRO B CA 1
ATOM 6497 C C . PRO B 1 392 ? 1.139 6.703 15.859 1 45.19 392 PRO B C 1
ATOM 6499 O O . PRO B 1 392 ? 1.187 6.629 17.094 1 45.19 392 PRO B O 1
ATOM 6502 N N . ARG B 1 393 ? 1.229 5.582 15.312 1 42.47 393 ARG B N 1
ATOM 6503 C CA . ARG B 1 393 ? 2.135 4.523 15.75 1 42.47 393 ARG B CA 1
ATOM 6504 C C . ARG B 1 393 ? 3.115 5.043 16.797 1 42.47 393 ARG B C 1
ATOM 6506 O O . ARG B 1 393 ? 3.395 4.359 17.781 1 42.47 393 ARG B O 1
ATOM 6513 N N . ASP B 1 394 ? 3.824 6.082 16.391 1 47.56 394 ASP B N 1
ATOM 6514 C CA . ASP B 1 394 ? 5.012 6.426 17.172 1 47.56 394 ASP B CA 1
ATOM 6515 C C . ASP B 1 394 ? 4.637 7.227 18.422 1 47.56 394 ASP B C 1
ATOM 6517 O O . ASP B 1 394 ? 5.512 7.645 19.172 1 47.56 394 ASP B O 1
ATOM 6521 N N . PHE B 1 395 ? 3.33 7.641 18.516 1 47.19 395 PHE B N 1
ATOM 6522 C CA . PHE B 1 395 ? 3.096 8.469 19.688 1 47.19 395 PHE B CA 1
ATOM 6523 C C . PHE B 1 395 ? 2.504 7.637 20.812 1 47.19 395 PHE B C 1
ATOM 6525 O O . PHE B 1 395 ? 1.885 8.18 21.734 1 47.19 395 PHE B O 1
ATOM 6532 N N . LEU B 1 396 ? 2.709 6.27 20.734 1 50.66 396 LEU B N 1
ATOM 6533 C CA . LEU B 1 396 ? 2.094 5.395 21.719 1 50.66 396 LEU B CA 1
ATOM 6534 C C . LEU B 1 396 ? 2.906 5.375 23.016 1 50.66 396 LEU B C 1
ATOM 6536 O O . LEU B 1 396 ? 4.113 5.621 23 1 50.66 396 LEU B O 1
ATOM 6540 N N . PRO B 1 397 ? 2.258 5.152 24.094 1 52.62 397 PRO B N 1
ATOM 6541 C CA . PRO B 1 397 ? 0.836 4.945 24.375 1 52.62 397 PRO B CA 1
ATOM 6542 C C . PRO B 1 397 ? 0.05 6.254 24.422 1 52.62 397 PRO B C 1
ATOM 6544 O O . PRO B 1 397 ? 0.495 7.219 25.062 1 52.62 397 PRO B O 1
ATOM 6547 N N . VAL B 1 398 ? -1.033 6.414 23.672 1 59.09 398 VAL B N 1
ATOM 6548 C CA . VAL B 1 398 ? -1.898 7.586 23.719 1 59.09 398 VAL B CA 1
ATOM 6549 C C . VAL B 1 398 ? -2.771 7.547 24.969 1 59.09 398 VAL B C 1
ATOM 6551 O O . VAL B 1 398 ? -3.506 6.582 25.188 1 59.09 398 VAL B O 1
ATOM 6554 N N . GLU B 1 399 ? -2.395 8.461 25.891 1 71.81 399 GLU B N 1
ATOM 6555 C CA . GLU B 1 399 ? -3.322 8.672 27 1 71.81 399 GLU B CA 1
ATOM 6556 C C . GLU B 1 399 ? -4.703 9.078 26.484 1 71.81 399 GLU B C 1
ATOM 6558 O O . GLU B 1 399 ? -4.836 10.07 25.766 1 71.81 399 GLU B O 1
ATOM 6563 N N . GLU B 1 400 ? -5.703 8.352 26.766 1 78.06 400 GLU B N 1
ATOM 6564 C CA . GLU B 1 400 ? -7.074 8.562 26.312 1 78.06 400 GLU B CA 1
ATOM 6565 C C . GLU B 1 400 ? -7.531 10 26.578 1 78.06 400 GLU B C 1
ATOM 6567 O O . GLU B 1 400 ? -8.289 10.562 25.797 1 78.06 400 GLU B O 1
ATOM 6572 N N . LYS B 1 401 ? -7.043 10.547 27.609 1 84.19 401 LYS B N 1
ATOM 6573 C CA . LYS B 1 401 ? -7.449 11.898 27.984 1 84.19 401 LYS B CA 1
ATOM 6574 C C . LYS B 1 401 ? -7.008 12.922 26.953 1 84.19 401 LYS B C 1
ATOM 6576 O O . LYS B 1 401 ? -7.664 13.953 26.766 1 84.19 401 LYS B O 1
ATOM 6581 N N . LEU B 1 402 ? -5.996 12.656 26.25 1 89.75 402 LEU B N 1
ATOM 6582 C CA . LEU B 1 402 ? -5.461 13.578 25.25 1 89.75 402 LEU B CA 1
ATOM 6583 C C . LEU B 1 402 ? -6.309 13.555 23.984 1 89.75 402 LEU B C 1
ATOM 6585 O O . LEU B 1 402 ? -6.168 14.422 23.125 1 89.75 402 LEU B O 1
ATOM 6589 N N . LEU B 1 403 ? -7.258 12.656 23.969 1 88.56 403 LEU B N 1
ATOM 6590 C CA . LEU B 1 403 ? -8.133 12.555 22.797 1 88.56 403 LEU B CA 1
ATOM 6591 C C . LEU B 1 403 ? -9.422 13.336 23.016 1 88.56 403 LEU B C 1
ATOM 6593 O O . LEU B 1 403 ? -10.219 13.508 22.094 1 88.56 403 LEU B O 1
ATOM 6597 N N . GLU B 1 404 ? -9.656 13.766 24.219 1 91.62 404 GLU B N 1
ATOM 6598 C CA . GLU B 1 404 ? -10.867 14.516 24.547 1 91.62 404 GLU B CA 1
ATOM 6599 C C . GLU B 1 404 ? -10.703 16 24.234 1 91.62 404 GLU B C 1
ATOM 6601 O O . GLU B 1 404 ? -9.812 16.656 24.781 1 91.62 404 GLU B O 1
ATOM 6606 N N . PRO B 1 405 ? -11.625 16.484 23.359 1 96.25 405 PRO B N 1
ATOM 6607 C CA . PRO B 1 405 ? -11.5 17.922 23.062 1 96.25 405 PRO B CA 1
ATOM 6608 C C . PRO B 1 405 ? -11.883 18.797 24.234 1 96.25 405 PRO B C 1
ATOM 6610 O O . PRO B 1 405 ? -12.711 18.406 25.062 1 96.25 405 PRO B O 1
ATOM 6613 N N . SER B 1 406 ? -11.242 20 24.312 1 97.38 406 SER B N 1
ATOM 6614 C CA . SER B 1 406 ? -11.68 21 25.297 1 97.38 406 SER B CA 1
ATOM 6615 C C . SER B 1 406 ? -13.117 21.422 25.047 1 97.38 406 SER B C 1
ATOM 6617 O O . SER B 1 406 ? -13.875 21.672 25.984 1 97.38 406 SER B O 1
ATOM 6619 N N . PHE B 1 407 ? -13.484 21.562 23.781 1 97.56 407 PHE B N 1
ATOM 6620 C CA . PHE B 1 407 ? -14.828 21.953 23.375 1 97.56 407 PHE B CA 1
ATOM 6621 C C . PHE B 1 407 ? -15.258 21.188 22.125 1 97.56 407 PHE B C 1
ATOM 6623 O O . PHE B 1 407 ? -14.43 20.812 21.297 1 97.56 407 PHE B O 1
ATOM 6630 N N . LEU B 1 408 ? -16.516 20.875 22.016 1 96.38 408 LEU B N 1
ATOM 6631 C CA . LEU B 1 408 ? -17.156 20.281 20.859 1 96.38 408 LEU B CA 1
ATOM 6632 C C . LEU B 1 408 ? -18.25 21.188 20.297 1 96.38 408 LEU B C 1
ATOM 6634 O O . LEU B 1 408 ? -19.141 21.609 21.031 1 96.38 408 LEU B O 1
ATOM 6638 N N . VAL B 1 409 ? -18.172 21.594 19.078 1 96.88 409 VAL B N 1
ATOM 6639 C CA . VAL B 1 409 ? -19.156 22.469 18.453 1 96.88 409 VAL B CA 1
ATOM 6640 C C . VAL B 1 409 ? -19.5 21.969 17.062 1 96.88 409 VAL B C 1
ATOM 6642 O O . VAL B 1 409 ? -18.734 21.203 16.453 1 96.88 409 VAL B O 1
ATOM 6645 N N . PRO B 1 410 ? -20.594 22.359 16.438 1 95.12 410 PRO B N 1
ATOM 6646 C CA . PRO B 1 410 ? -21.062 21.797 15.172 1 95.12 410 PRO B CA 1
ATOM 6647 C C . PRO B 1 410 ? -20.156 22.188 14 1 95.12 410 PRO B C 1
ATOM 6649 O O . PRO B 1 410 ? -19.938 21.375 13.094 1 95.12 410 PRO B O 1
ATOM 6652 N N . ASN B 1 411 ? -19.734 23.438 13.984 1 96.5 411 ASN B N 1
ATOM 6653 C CA . ASN B 1 411 ? -18.984 23.906 12.828 1 96.5 411 ASN B CA 1
ATOM 6654 C C . ASN B 1 411 ? -18.047 25.062 13.211 1 96.5 411 ASN B C 1
ATOM 6656 O O . ASN B 1 411 ? -17.984 25.453 14.375 1 96.5 411 ASN B O 1
ATOM 6660 N N . VAL B 1 412 ? -17.297 25.594 12.211 1 98.06 412 VAL B N 1
ATOM 6661 C CA . VAL B 1 412 ? -16.25 26.578 12.438 1 98.06 412 VAL B CA 1
ATOM 6662 C C . VAL B 1 412 ? -16.875 27.891 12.891 1 98.06 412 VAL B C 1
ATOM 6664 O O . VAL B 1 412 ? -16.297 28.625 13.703 1 98.06 412 VAL B O 1
ATOM 6667 N N . SER B 1 413 ? -18.094 28.203 12.422 1 98.19 413 SER B N 1
ATOM 6668 C CA . SER B 1 413 ? -18.781 29.422 12.844 1 98.19 413 SER B CA 1
ATOM 6669 C C . SER B 1 413 ? -19.078 29.391 14.344 1 98.19 413 SER B C 1
ATOM 6671 O O . SER B 1 413 ? -18.859 30.375 15.047 1 98.19 413 SER B O 1
ATOM 6673 N N . ASP B 1 414 ? -19.531 28.266 14.766 1 98.19 414 ASP B N 1
ATOM 6674 C CA . ASP B 1 414 ? -19.812 28.078 16.188 1 98.19 414 ASP B CA 1
ATOM 6675 C C . ASP B 1 414 ? -18.531 28.141 17.016 1 98.19 414 ASP B C 1
ATOM 6677 O O . ASP B 1 414 ? -18.547 28.609 18.156 1 98.19 414 ASP B O 1
ATOM 6681 N N . ALA B 1 415 ? -17.484 27.625 16.469 1 98.56 415 ALA B N 1
ATOM 6682 C CA . ALA B 1 415 ? -16.203 27.656 17.172 1 98.56 415 ALA B CA 1
ATOM 6683 C C . ALA B 1 415 ? -15.734 29.094 17.391 1 98.56 415 ALA B C 1
ATOM 6685 O O . ALA B 1 415 ? -15.297 29.453 18.484 1 98.56 415 ALA B O 1
ATOM 6686 N N . VAL B 1 416 ? -15.805 29.891 16.359 1 98.38 416 VAL B N 1
ATOM 6687 C CA . VAL B 1 416 ? -15.398 31.297 16.438 1 98.38 416 VAL B CA 1
ATOM 6688 C C . VAL B 1 416 ? -16.266 32.031 17.453 1 98.38 416 VAL B C 1
ATOM 6690 O O . VAL B 1 416 ? -15.766 32.812 18.266 1 98.38 416 VAL B O 1
ATOM 6693 N N . ASP B 1 417 ? -17.594 31.734 17.406 1 97.94 417 ASP B N 1
ATOM 6694 C CA . ASP B 1 417 ? -18.516 32.344 18.359 1 97.94 417 ASP B CA 1
ATOM 6695 C C . ASP B 1 417 ? -18.125 31.969 19.797 1 97.94 417 ASP B C 1
ATOM 6697 O O . ASP B 1 417 ? -18.141 32.812 20.688 1 97.94 417 ASP B O 1
ATOM 6701 N N . LEU B 1 418 ? -17.875 30.75 19.969 1 98.25 418 LEU B N 1
ATOM 6702 C CA . LEU B 1 418 ? -17.484 30.25 21.297 1 98.25 418 LEU B CA 1
ATOM 6703 C C . LEU B 1 418 ? -16.25 31 21.797 1 98.25 418 LEU B C 1
ATOM 6705 O O . LEU B 1 418 ? -16.219 31.438 22.953 1 98.25 418 LEU B O 1
ATOM 6709 N N . ILE B 1 419 ? -15.219 31.141 21 1 98.25 419 ILE B N 1
ATOM 6710 C CA . ILE B 1 419 ? -13.961 31.766 21.375 1 98.25 419 ILE B CA 1
ATOM 6711 C C . ILE B 1 419 ? -14.203 33.25 21.719 1 98.25 419 ILE B C 1
ATOM 6713 O O . ILE B 1 419 ? -13.742 33.719 22.75 1 98.25 419 ILE B O 1
ATOM 6717 N N . LEU B 1 420 ? -14.93 33.969 20.859 1 97.19 420 LEU B N 1
ATOM 6718 C CA . LEU B 1 420 ? -15.188 35.375 21.047 1 97.19 420 LEU B CA 1
ATOM 6719 C C . LEU B 1 420 ? -15.977 35.625 22.328 1 97.19 420 LEU B C 1
ATOM 6721 O O . LEU B 1 420 ? -15.727 36.594 23.047 1 97.19 420 LEU B O 1
ATOM 6725 N N . GLN B 1 421 ? -16.891 34.719 22.594 1 97.06 421 GLN B N 1
ATOM 6726 C CA . GLN B 1 421 ? -17.688 34.812 23.812 1 97.06 421 GLN B CA 1
ATOM 6727 C C . GLN B 1 421 ? -16.812 34.562 25.047 1 97.06 421 GLN B C 1
ATOM 6729 O O . GLN B 1 421 ? -16.875 35.281 26.031 1 97.06 421 GLN B O 1
ATOM 6734 N N . ARG B 1 422 ? -16.047 33.562 24.969 1 96.75 422 ARG B N 1
ATOM 6735 C CA . ARG B 1 422 ? -15.195 33.156 26.094 1 96.75 422 ARG B CA 1
ATOM 6736 C C . ARG B 1 422 ? -14.172 34.25 26.406 1 96.75 422 ARG B C 1
ATOM 6738 O O . ARG B 1 422 ? -13.836 34.469 27.578 1 96.75 422 ARG B O 1
ATOM 6745 N N . GLU B 1 423 ? -13.672 34.938 25.406 1 96.31 423 GLU B N 1
ATOM 6746 C CA . GLU B 1 423 ? -12.617 35.906 25.578 1 96.31 423 GLU B CA 1
ATOM 6747 C C . GLU B 1 423 ? -13.195 37.312 25.672 1 96.31 423 GLU B C 1
ATOM 6749 O O . GLU B 1 423 ? -12.453 38.312 25.734 1 96.31 423 GLU B O 1
ATOM 6754 N N . ASP B 1 424 ? -14.539 37.438 25.656 1 94.06 424 ASP B N 1
ATOM 6755 C CA . ASP B 1 424 ? -15.242 38.719 25.719 1 94.06 424 ASP B CA 1
ATOM 6756 C C . ASP B 1 424 ? -14.703 39.688 24.688 1 94.06 424 ASP B C 1
ATOM 6758 O O . ASP B 1 424 ? -14.336 40.812 25.031 1 94.06 424 ASP B O 1
ATOM 6762 N N . PHE B 1 425 ? -14.523 39.188 23.531 1 92.5 425 PHE B N 1
ATOM 6763 C CA . PHE B 1 425 ? -14 39.969 22.422 1 92.5 425 PHE B CA 1
ATOM 6764 C C . PHE B 1 425 ? -15.086 40.25 21.391 1 92.5 425 PHE B C 1
ATOM 6766 O O . PHE B 1 425 ? -15.664 39.312 20.828 1 92.5 425 PHE B O 1
ATOM 6773 N N . HIS B 1 426 ? -15.477 41.531 21.219 1 81.56 426 HIS B N 1
ATOM 6774 C CA . HIS B 1 426 ? -16.594 41.875 20.344 1 81.56 426 HIS B CA 1
ATOM 6775 C C . HIS B 1 426 ? -16.125 42.75 19.172 1 81.56 426 HIS B C 1
ATOM 6777 O O . HIS B 1 426 ? -15.195 43.531 19.328 1 81.56 426 HIS B O 1
#